Protein AF-0000000082872199 (afdb_homodimer)

Solvent-accessible surface area (backbone atoms only — not comparable to full-atom values): 84632 Å² total; per-residue (Å²): 124,85,71,69,79,73,49,74,64,48,48,50,42,45,51,23,37,72,45,46,38,60,66,60,42,52,50,44,63,67,36,92,75,58,54,67,74,70,50,52,50,99,85,63,47,30,40,60,39,45,17,43,75,51,66,36,59,68,57,41,55,60,53,67,69,41,88,86,58,72,64,82,64,32,60,53,49,20,50,74,70,61,44,57,69,56,41,52,56,54,56,69,35,86,90,46,54,64,54,40,34,23,84,38,31,53,77,68,48,60,85,86,66,70,59,92,85,50,62,66,76,60,20,53,53,40,48,24,17,63,65,50,34,55,67,56,40,49,53,41,45,74,63,66,36,64,85,78,81,76,76,62,91,85,56,83,49,70,68,56,50,53,43,42,72,72,38,52,64,61,46,53,48,44,47,52,52,49,48,48,17,60,48,17,65,41,38,32,59,73,72,42,90,50,42,54,60,52,29,52,53,48,24,48,51,27,50,53,44,21,70,72,41,63,90,50,23,70,60,28,47,51,45,21,50,47,18,52,49,48,46,39,54,47,58,65,59,51,70,42,44,66,54,48,48,50,61,29,40,45,69,78,82,79,74,75,70,78,67,78,73,68,67,78,62,66,88,69,71,83,69,83,78,36,43,34,50,54,47,37,60,73,64,64,40,46,69,50,52,39,27,40,71,50,36,47,51,51,50,51,60,42,32,61,67,48,68,62,63,82,74,47,53,72,68,56,51,52,52,48,52,52,50,49,53,72,40,41,71,58,52,52,50,44,39,58,74,40,52,84,40,75,65,23,51,41,46,61,21,36,46,46,28,50,54,47,40,50,39,37,51,52,50,53,54,50,51,51,52,47,61,50,66,51,77,78,71,66,51,75,60,56,57,26,34,58,33,61,79,79,50,73,66,53,50,52,50,50,44,35,50,53,16,46,51,50,54,50,53,52,48,42,67,73,61,30,66,72,61,44,66,70,38,69,67,51,53,56,50,50,52,32,50,53,31,48,52,49,22,52,52,29,41,50,48,22,45,71,67,53,78,70,76,39,75,40,61,61,79,72,53,64,70,82,37,42,47,62,52,22,43,43,40,41,20,55,26,44,32,47,55,47,56,53,57,57,64,66,33,42,74,36,85,80,48,13,41,54,50,53,38,51,59,57,39,47,54,54,48,49,56,47,49,52,55,47,48,53,54,50,50,54,51,33,54,52,48,26,68,68,36,45,82,56,60,41,84,53,63,54,61,47,71,40,93,86,67,52,67,49,63,51,56,36,54,62,42,31,48,42,68,67,43,20,47,50,44,57,55,40,40,72,55,60,58,54,63,79,66,52,49,51,58,81,61,91,50,65,65,61,33,50,51,45,45,48,52,53,50,51,47,49,46,46,50,52,61,46,47,46,47,50,47,43,52,52,43,31,50,54,39,49,58,43,61,75,43,30,66,45,54,30,42,35,52,35,48,57,56,50,58,68,44,65,51,89,66,82,55,56,37,50,45,59,53,64,54,79,40,62,64,55,52,48,50,49,50,50,48,49,48,49,49,48,47,57,66,63,51,64,78,76,72,75,79,79,75,75,82,71,81,81,73,82,79,85,85,78,79,83,84,74,88,71,72,77,80,72,83,74,74,74,75,77,72,77,80,56,64,68,62,54,53,50,50,52,45,48,52,52,47,51,50,34,48,51,30,48,52,52,52,52,53,52,53,60,37,62,34,72,61,53,73,67,58,53,51,38,52,51,25,55,55,51,58,72,103,123,86,65,68,77,71,50,70,67,50,48,52,44,43,50,22,38,69,41,46,34,59,66,60,40,51,49,43,64,67,36,93,76,58,56,67,76,71,50,53,50,99,84,62,46,30,40,61,37,44,16,42,74,51,67,36,60,69,56,41,54,59,52,67,68,41,88,84,60,72,62,82,65,32,60,55,48,19,51,73,71,61,44,57,69,56,41,51,57,52,57,69,35,85,88,46,54,64,54,38,35,24,83,39,30,53,77,67,52,61,88,84,64,70,58,68,84,54,61,67,76,61,20,50,52,41,48,22,18,63,67,49,34,56,68,56,41,52,52,42,45,74,65,66,37,64,83,77,81,75,78,62,93,82,54,82,48,68,69,55,50,51,42,41,71,72,28,52,49,37,46,53,50,44,46,50,52,48,50,49,16,62,48,16,66,41,37,32,61,71,72,42,88,51,42,56,61,53,28,52,53,48,24,47,50,29,49,52,46,20,70,73,42,59,48,48,25,70,60,28,47,51,47,22,50,48,20,52,50,49,44,39,55,50,59,64,59,52,88,48,70,66,54,48,49,51,60,31,39,43,72,78,83,79,74,75,70,78,67,78,74,71,67,79,64,65,89,70,73,80,70,81,74,36,43,34,49,53,47,34,61,74,62,64,39,45,68,50,52,40,28,65,72,51,43,52,51,50,50,50,60,40,31,61,66,48,63,63,62,81,75,50,53,72,68,55,52,53,50,48,51,51,51,49,52,71,38,40,70,57,52,52,51,43,37,59,73,40,54,84,41,74,65,23,50,40,47,59,20,35,49,47,27,49,53,47,39,52,39,37,50,51,50,50,52,50,52,51,52,48,61,70,64,52,71,80,70,62,49,76,62,54,65,29,33,55,32,59,80,80,49,73,65,54,48,52,50,49,44,35,51,54,16,47,52,50,52,50,53,50,48,40,67,71,62,31,65,70,61,43,67,68,37,70,67,50,52,53,48,50,54,32,51,52,30,47,52,49,20,52,52,28,41,51,49,20,45,70,66,50,77,69,76,36,77,41,62,64,92,70,53,62,92,82,38,43,48,62,52,21,54,53,39,42,53,54,24,51,55,48,54,62,56,53,56,56,66,67,33,41,75,38,86,78,48,12,38,52,49,53,35,50,58,57,38,49,54,54,48,49,55,45,49,52,55,48,49,50,52,49,50,19,49,33,48,18,47,27,51,52,36,41,75,53,58,37,82,56,62,53,62,50,70,40,93,83,68,52,67,51,63,50,54,35,52,62,44,31,46,42,65,68,44,19,48,52,43,56,55,39,38,69,75,38,69,46,63,80,67,53,45,50,58,81,49,82,42,64,58,57,31,49,48,45,45,50,52,52,51,50,46,49,44,47,50,50,59,46,48,46,38,48,46,50,30,52,44,50,50,54,40,48,60,42,61,74,44,30,68,46,53,30,42,33,52,34,47,56,57,50,55,69,43,64,51,89,65,81,55,57,38,49,43,60,52,65,54,80,39,58,64,54,50,48,50,46,50,49,47,49,49,48,50,46,46,59,64,60,49,59,76,71,71,74,75,78,72,74,78,74,77,81,73,74,76,76,78,72,74,77,78,67,83,67,71,73,80,73,79,73,75,75,72,75,67,74,80,51,58,67,64,50,53,50,50,50,46,48,50,52,47,52,51,35,47,51,53,48,52,52,51,52,53,55,53,61,66,67,49,79,60,28,44,54,56,50,50,37,51,50,23,56,52,51,54,69,104

Sequence (1534 aa):
MSGRSLEATEKTFLEAAERGDKHTIERCLLAPRSVNVNCTDLLGRSALQIAVDNENVELVEILLQQPDIKIGDALLHAITEGVLRIVELLIDHPSISASMLASGWSRSRPSTEESSDFSPDISPVILAAHCNQFEILQLFLARGAYIDKPHPLNCFCRQCEESKQSD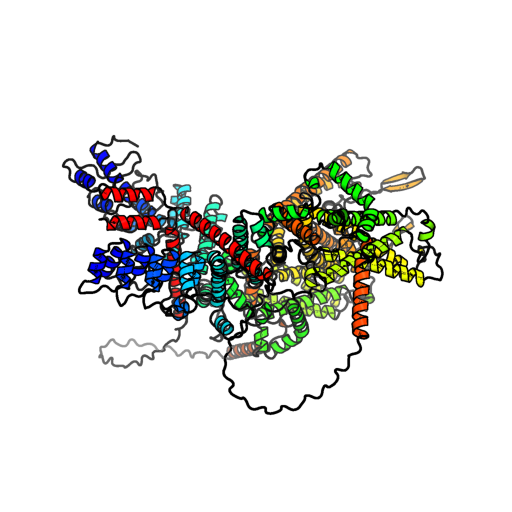SLRYSLKRIHTYKALASPAWLSLTSHDPILSAFKLSWELERLAELENEFKDIYMELSSQCKRYSCELLDQCRSSEEVIAVLNRRCSSSSPPEPALYDEAPHSERLSLDRLKLALKYDQKQFVAHPHCQQLLTSIWYEGFPIWRRRSGFSKVLLCLAIITAMPLLAATYLLFPRTRLGKLIRSPFMKFIYHSASFGCFLILLVLASTRTEGSEMYRQNTRGPAPSMIEWLILFWVSGMVWSECKQLWEEGLKAYVRQWWNWLDFIMLSLYLCTFSLRAVAYLQININKELPRSQWPNNDPTLIAEGVFAVANVFSFARIIYLFQTNPHLGPLQISLGCMIIDIAKFLFIFFLVLTSFACGLNQLYWYYDSNTEHCKQRPNGQMECQSNSDAFTTLDVTFATLFWSLFGISSPKSTELVDAHPFVEFVGQGLFMAYHVLSIIVLINMLIAMMSNSFQVIEDHADQEWKFARSKLWMSYFDEGCTLPPPFNVIISPKSVFYFFKGIKGLLVQLYSRPKVPHANMPRPATAEKGLLADGDTNSTGRQTSVESSQGPPMQHQTQYNEIMRRLVNRYIHKMKKQFRQDGVNEDDLLEIKQDISSLRMSGRSLEATEKTFLEAAERGDKHTIERCLLAPRSVNVNCTDLLGRSALQIAVDNENVELVEILLQQPDIKIGDALLHAITEGVLRIVELLIDHPSISASMLASGWSRSRPSTEESSDFSPDISPVILAAHCNQFEILQLFLARGAYIDKPHPLNCFCRQCEESKQSDSLRYSLKRIHTYKALASPAWLSLTSHDPILSAFKLSWELERLAELENEFKDIYMELSSQCKRYSCELLDQCRSSEEVIAVLNRRCSSSSPPEPALYDEAPHSERLSLDRLKLALKYDQKQFVAHPHCQQLLTSIWYEGFPIWRRRSGFSKVLLCLAIITAMPLLAATYLLFPRTRLGKLIRSPFMKFIYHSASFGCFLILLVLASTRTEGSEMYRQNTRGPAPSMIEWLILFWVSGMVWSECKQLWEEGLKAYVRQWWNWLDFIMLSLYLCTFSLRAVAYLQININKELPRSQWPNNDPTLIAEGVFAVANVFSFARIIYLFQTNPHLGPLQISLGCMIIDIAKFLFIFFLVLTSFACGLNQLYWYYDSNTEHCKQRPNGQMECQSNSDAFTTLDVTFATLFWSLFGISSPKSTELVDAHPFVEFVGQGLFMAYHVLSIIVLINMLIAMMSNSFQVIEDHADQEWKFARSKLWMSYFDEGCTLPPPFNVIISPKSVFYFFKGIKGLLVQLYSRPKVPHANMPRPATAEKGLLADGDTNSTGRQTSVESSQGPPMQHQTQYNEIMRRLVNRYIHKMKKQFRQDGVNEDDLLEIKQDISSLR

Nearest PDB structures (foldseek):
  8wpn-assembly1_A  TM=9.200E-01  e=2.807E-44  Homo sapiens
  8wpl-assembly1_D  TM=9.186E-01  e=1.347E-42  Homo sapiens
  7dxc-assembly1_B  TM=8.620E-01  e=5.509E-36  Homo sapiens
  5zbg-assembly1_A  TM=9.019E-01  e=1.123E-34  Homo sapiens
  7a6u-assembly1_A  TM=9.365E-01  e=2.526E-14  Homo sapiens

Secondary structure (DSSP, 8-state):
-------HHHHHHHHHHHHT-HHHHHHHHHSSS---TT-B-TT--BHHHHHHHTT-HHHHHHHHTSTT---TTHHHHHHHHT-HHHHHHHHTSTT--GGGGTTTHHHHS-TT---SSS-TT--HHHHHHHTT-HHHHHHHHHTT---PPPPPTT---HHHHHHHHH-HHHHHHHHHHHHHHHT-HHHHHHH-S-HHHHHHHHHHHHHHHHHH-GGGHHHHHHHHHHHHHHHHHHHHT--SHHHHHHHHH---SSSS------S---TT------HHHHHHHHTT-HHHHTSHHHHHHHHHHHTTT-GGGGGS-HHHHHHHHHHHHHTHHHHHHHHHH-TTSHHHHHHTSHHHHHHHHHHHHHHHHHHHHHHHHTTTS-HHHHHTBSSPPPPHHHHHHHHHHHHHHHHHHHHHHHH-HHHHHH-HHHHHHHHHHHHHHHHHHHHHHHHHH--S--B--GGGS-TT-HHHHHHHHHHHHHHHHHHGGGGGGGGSTTTHHHHHHHHHHHHHHHHHHHHHHHHHHHHHHHHHHHHTTS-TT-EEEEE-TTS-EEEEEPPSTTSSHHHHHHHHHHHTTT---GGGG--SS--HHHHHHHHHHHHHHHIIIIIIIIHHHHHHHHHHHHHHHHTHHHHHHHHHHHHHHHHHSS---SPTTGGGSPPHHHHHHHHHHHHHHHHHHHS---------------------------------------HHHHHHHHHHHHHHHHHHHHHHHHHHHHHTSBPPHHHHHHHHHHHHHH-/-------HHHHHHHHHHHHT-HHHHHHHHHSSS---TT-B-TT--BHHHHHHHTT-HHHHHHHHTSTT---TTHHHHHHHHT-HHHHHHHHTSTT--GGGGTTTHHHHS-TT---SSS-TT--HHHHHHHTT-HHHHHHHHHTT---PPPPPTT---HHHHHHHHH-HHHHHHHHHHHHHHHT-HHHHHHH-S-HHHHHHHHHHHHHHHHHH-GGGHHHHHHHHHHHHHHHHHHHHT--SHHHHHHHHH---SSSS------S---TT------HHHHHHHHTT-HHHHTSHHHHHHHHHHHTSS-GGGGTS-HHHHHHHHHHHHHTHHHHHHHHHH-TTSHHHHHHTSHHHHHHHHHHHHHHHHHHHHHHHHTTTSTHHHHHTBSSPPPPHHHHHHHHHHHHHHHHHHHHHHHH-HHHHHH-HHHHHHHHHHHHHHHHHHHHHHHHHH--S--B--GGGS-TT-HHHHHHHHHHHHHHHHHHGGGGGGGGSTTTHHHHHHHHHHHHHHHHHHHHHHHHHHHHHHHHHHHHTTS-TT-EEEEE-TTS-EEEEEPPSTTSSHHHHHHHHHHHTTT---GGGG--SS--HHHHHHHHHHHHHHHIIIIIIIIHHHHHHHHHHHHHHHHTHHHHHHHHHHHHHHHHHSSS--SPTTGGGSPPHHHHHHHHHHHHHHHHHHHS---------------------------------------HHHHHHHHHHHHHHHHHHHHHHHHHHHHHTSPPBHHHHHHHHHHHHHH-

Radius of gyration: 44.37 Å; Cα contacts (8 Å, |Δi|>4): 1547; chains: 2; bounding box: 144×134×122 Å

InterPro domains:
  IPR002110 Ankyrin repeat [PF12796] (15-93)
  IPR002110 Ankyrin repeat [SM00248] (43-71)
  IPR002110 Ankyrin repeat [SM00248] (120-149)
  IPR002153 Transient receptor potential channel, canonical [PR01097] (599-620)
  IPR002153 Transient receptor potential channel, canonical [PR01097] (621-634)
  IPR002153 Transient receptor potential channel, canonical [PR01097] (649-662)
  IPR002153 Transient receptor potential channel, canonical [PTHR10117] (5-767)
  IPR013555 Transient receptor ion channel domain [PF08344] (155-217)
  IPR013555 Transient receptor ion channel domain [SM01420] (155-217)
  IPR027359 Voltage-dependent channel domain superfamily [G3DSA:1.20.120.350] (352-493)
  IPR036770 Ankyrin repeat-containing domain superfamily [G3DSA:1.25.40.20] (9-189)
  IPR036770 Ankyrin repeat-containing domain superfamily [SSF48403] (14-151)
  IPR056336 Calcium channel YVC1-like, C-terminal transmembrane domain [PF23317] (385-657)

Organism: NCBI:txid197152

Foldseek 3Di:
DPPPPQDPLRVQLQVCLLLLPQVSVVCQCPDPPHPDQQDADPVGDGSLLNNLLLVPLVSNLVSLPDPPDDCPCSLVNNLLVLNQSSNVSSCPRPVHDLPCQAPCVLVPDDPVCQDPPDHSLQHNLLSNLLNLNQNNNVVSVVSPHDQDQDDDPPDPDPVLVVVCVVPVVVSVVSNLSSLSSCLRLSNLLPPDLQSLVSLLVSLLVLCVVLVVCVVCNVSSNVSSVSSLVSNLLLCVLDDDLVLNLLNQQDDDPPDDPPPPPPPPPPPPPPARLRRNVVSCLVSVSLCNLLRPSNLVVLVCQQCVLPVCQVVDDPVVNVVVLVVCLVCLVVLLVCCLVPCPDSSNVSLLRLNNLVSNQLSLLVVLLVLLVCVVVVVVPCVVQVQQFWLDDDDPSRVVNVLQLVQLVVVLVVVCVVQPDVRQVVDPLSVLSVLLSVLLVLLVVLSVCRNPPPPDCRGGGPVPDDPPRSNVVSVVSSVVSSVSSVVSNLLVLLQPLVSNLVSVLVVVLVVLVVVLVVVVVVLLLVLLVVLLVLCLVFDQPDFDFDQDPVRDTDTDGQAPCNNDSVSVSVQLVVVLVVNHDLSNLDDPDPPVVSSVVNSVSSVVSNCCRNVPSVVVSVVVSVVSSVVCVVVVSSVSSSSNVVVSSVSSDRDDSRHPSSNVPDRPVNVVVVVVVVVVVVCVVPPPPPPPPPPDPPDPDPDDDDDDDDPPDDPPPPPPPPPPPPPPVVSSVVSSVSSSVSSVSSVVVVVVVVVPDDDDPSNVSSVSSVVSNVD/DPPPPQDPLRVQLQVCLLLLPQVSVVCQCPDPPHPDQCDADPVGDGSLQSNLLLVPLVSNLVSLPDPPDDCPCSLVSNLLVLNQSSNVSSCPRPVHDLPCQAPCVLVPDDPVDDDPPDDSLQHNLLSNLLNLNQVNNVVSVVSPHDADQDDDPPDPDPVLVVVCVVPVVVSVVSNLSSLSSQLRLSNLLPPDLQSLVSLLVSLLVLCVVCVVCVVCNVSSNVSSVSSLVSNLLLCVLDDDLVLNLLNQQDDDPPDDPPPPPPDPPPPPPVARLSRNVVSCLVSVSLCNLLRPSNLVVLVCQQCVLPVCQVVDDPVVNVVVLVVCLVCLVVLLVCCLVPCPDSSNVSLLRLNNLVSNQLSLLVVLLVLLVCVVVVPPPCPVQVQQFWLDDDDPSRVVNVLQLVQLVVVLVVVCVVQPDVSQVPDPLSVLSVLLSVLLVLLVVLSVCRNPPPPPCRGGGPVPDDPPRSNVVSVVSSVVSSVSSVVSNLLVLLQPLVSNLVSVLVVVLVVLVVVLVVVLVVLLLVLLVVLLVLCLPFDQPDFDFDQPPVRDTDTDGQAPCNNDSVSVSVQLVVVLVVPHDLCNLDDPPPPVVSSVVNSVSSVVSNCCRNVNSVVVSVVVSVVSSVVCVVVSSSSSSSSNVVVSSVSSDRDDSRHPSSNVPQRPVNVVVVVVVVVVVVCVVPVPPPPPPPPDPPDPPPPDPDPPDCPVVPPPPPPPPPPVPPPPVVSSVVSSVSSSVSSVSSVVVVVVVVVPDDDDVSNVSSVSSVVSNVD

Structure (mmCIF, N/CA/C/O backbone):
data_AF-0000000082872199-model_v1
#
loop_
_entity.id
_entity.type
_entity.pdbx_description
1 polymer 'Transient receptor ion channel domain-containing protein'
#
loop_
_atom_site.group_PDB
_atom_site.id
_atom_site.type_symbol
_atom_site.label_atom_id
_atom_site.label_alt_id
_atom_site.label_comp_id
_atom_site.label_asym_id
_atom_site.label_entity_id
_atom_site.label_seq_id
_atom_site.pdbx_PDB_ins_code
_atom_site.Cartn_x
_atom_site.Cartn_y
_atom_site.Cartn_z
_atom_site.occupancy
_atom_site.B_iso_or_equiv
_atom_site.auth_seq_id
_atom_site.auth_comp_id
_atom_site.auth_asym_id
_atom_site.auth_atom_id
_atom_site.pdbx_PDB_model_num
ATOM 1 N N . MET A 1 1 ? -16.297 54.688 -12.898 1 34.78 1 MET A N 1
ATOM 2 C CA . MET A 1 1 ? -15.508 55.188 -11.781 1 34.78 1 MET A CA 1
ATOM 3 C C . MET A 1 1 ? -15.297 56.688 -11.898 1 34.78 1 MET A C 1
ATOM 5 O O . MET A 1 1 ? -14.648 57.156 -12.836 1 34.78 1 MET A O 1
ATOM 9 N N . SER A 1 2 ? -16.312 57.312 -11.664 1 40.78 2 SER A N 1
ATOM 10 C CA . SER A 1 2 ? -16.25 58.75 -11.883 1 40.78 2 SER A CA 1
ATOM 11 C C . SER A 1 2 ? -15.008 59.344 -11.258 1 40.78 2 SER A C 1
ATOM 13 O O . SER A 1 2 ? -14.797 59.25 -10.047 1 40.78 2 SER A O 1
ATOM 15 N N . GLY A 1 3 ? -13.875 59.188 -11.773 1 46.25 3 GLY A N 1
ATOM 16 C CA . GLY A 1 3 ? -12.562 59.719 -11.453 1 46.25 3 GLY A CA 1
ATOM 17 C C . GLY A 1 3 ? -12.594 61.219 -11.117 1 46.25 3 GLY A C 1
ATOM 18 O O . GLY A 1 3 ? -12.453 62.062 -12 1 46.25 3 GLY A O 1
ATOM 19 N N . ARG A 1 4 ? -13.453 61.562 -10.234 1 54.25 4 ARG A N 1
ATOM 20 C CA . ARG A 1 4 ? -13.242 62.969 -9.82 1 54.25 4 ARG A CA 1
ATOM 21 C C . ARG A 1 4 ? -11.758 63.25 -9.617 1 54.25 4 ARG A C 1
ATOM 23 O O . ARG A 1 4 ? -11.016 62.406 -9.109 1 54.25 4 ARG A O 1
ATOM 30 N N . SER A 1 5 ? -11.273 64 -10.383 1 62.56 5 SER A N 1
ATOM 31 C CA . SER A 1 5 ? -9.891 64.5 -10.383 1 62.56 5 SER A CA 1
ATOM 32 C C . SER A 1 5 ? -9.43 64.875 -8.977 1 62.56 5 SER A C 1
ATOM 34 O O . SER A 1 5 ? -10.117 65.562 -8.258 1 62.56 5 SER A O 1
ATOM 36 N N . LEU A 1 6 ? -8.633 64 -8.258 1 74.81 6 LEU A N 1
ATOM 37 C CA . LEU A 1 6 ? -8.062 64.188 -6.934 1 74.81 6 LEU A CA 1
ATOM 38 C C . LEU A 1 6 ? -7.379 65.562 -6.82 1 74.81 6 LEU A C 1
ATOM 40 O O . LEU A 1 6 ? -6.629 65.938 -7.719 1 74.81 6 LEU A O 1
ATOM 44 N N . GLU A 1 7 ? -7.906 66.375 -5.992 1 79.69 7 GLU A N 1
ATOM 45 C CA . GLU A 1 7 ? -7.223 67.625 -5.695 1 79.69 7 GLU A CA 1
ATOM 46 C C . GLU A 1 7 ? -5.793 67.438 -5.223 1 79.69 7 GLU A C 1
ATOM 48 O O . GLU A 1 7 ? -5.453 66.312 -4.809 1 79.69 7 GLU A O 1
ATOM 53 N N . ALA A 1 8 ? -4.945 68.375 -5.398 1 78.88 8 ALA A N 1
ATOM 54 C CA . ALA A 1 8 ? -3.529 68.25 -5.059 1 78.88 8 ALA A CA 1
ATOM 55 C C . ALA A 1 8 ? -3.346 67.875 -3.592 1 78.88 8 ALA A C 1
ATOM 57 O O . ALA A 1 8 ? -2.48 67.062 -3.26 1 78.88 8 ALA A O 1
ATOM 58 N N . THR A 1 9 ? -4.223 68.375 -2.746 1 84.44 9 THR A N 1
ATOM 59 C CA . THR A 1 9 ? -4.109 68.062 -1.321 1 84.44 9 THR A CA 1
ATOM 60 C C . THR A 1 9 ? -4.535 66.625 -1.03 1 84.44 9 THR A C 1
ATOM 62 O O . THR A 1 9 ? -3.949 66 -0.174 1 84.44 9 THR A O 1
ATOM 65 N N . GLU A 1 10 ? -5.453 66.312 -1.783 1 87.94 10 GLU A N 1
ATOM 66 C CA . GLU A 1 10 ? -5.93 64.938 -1.619 1 87.94 10 GLU A CA 1
ATOM 67 C C . GLU A 1 10 ? -4.895 63.906 -2.105 1 87.94 10 GLU A C 1
ATOM 69 O O . GLU A 1 10 ? -4.734 62.844 -1.512 1 87.94 10 GLU A O 1
ATOM 74 N N . LYS A 1 11 ? -4.207 64.25 -3.133 1 85.38 11 LYS A N 1
ATOM 75 C CA . LYS A 1 11 ? -3.137 63.406 -3.633 1 85.38 11 LYS A CA 1
ATOM 76 C C . LYS A 1 11 ? -2.004 63.281 -2.619 1 85.38 11 LYS A C 1
ATOM 78 O O . LYS A 1 11 ? -1.462 62.188 -2.404 1 85.38 11 LYS A O 1
ATOM 83 N N . THR A 1 12 ? -1.688 64.438 -2.02 1 85.25 12 THR A N 1
ATOM 84 C CA . THR A 1 12 ? -0.643 64.438 -1.001 1 85.25 12 THR A CA 1
ATOM 85 C C . THR A 1 12 ? -1.07 63.625 0.219 1 85.25 12 THR A C 1
ATOM 87 O O . THR A 1 12 ? -0.253 62.938 0.831 1 85.25 12 THR A O 1
ATOM 90 N N . PHE A 1 13 ? -2.328 63.719 0.479 1 88.75 13 PHE A N 1
ATOM 91 C CA . PHE A 1 13 ? -2.902 63 1.604 1 88.75 13 PHE A CA 1
ATOM 92 C C . PHE A 1 13 ? -2.811 61.5 1.38 1 88.75 13 PHE A C 1
ATOM 94 O O . PHE A 1 13 ? -2.355 60.75 2.256 1 88.75 13 PHE A O 1
ATOM 101 N N . LEU A 1 14 ? -3.09 61.031 0.265 1 89.06 14 LEU A N 1
ATOM 102 C CA . LEU A 1 14 ? -3.084 59.625 -0.07 1 89.06 14 LEU A CA 1
ATOM 103 C C . LEU A 1 14 ? -1.655 59.094 -0.212 1 89.06 14 LEU A C 1
ATOM 105 O O . LEU A 1 14 ? -1.36 57.969 0.171 1 89.06 14 LEU A O 1
ATOM 109 N N . GLU A 1 15 ? -0.779 59.906 -0.733 1 84.44 15 GLU A N 1
ATOM 110 C CA . GLU A 1 15 ? 0.626 59.531 -0.853 1 84.44 15 GLU A CA 1
ATOM 111 C C . GLU A 1 15 ? 1.286 59.406 0.518 1 84.44 15 GLU A C 1
ATOM 113 O O . GLU A 1 15 ? 2.143 58.562 0.73 1 84.44 15 GLU A O 1
ATOM 118 N N . ALA A 1 16 ? 0.863 60.281 1.382 1 84.06 16 ALA A N 1
ATOM 119 C CA . ALA A 1 16 ? 1.379 60.25 2.748 1 84.06 16 ALA A CA 1
ATOM 120 C C . ALA A 1 16 ? 0.928 58.969 3.457 1 84.06 16 ALA A C 1
ATOM 122 O O . ALA A 1 16 ? 1.685 58.375 4.234 1 84.06 16 ALA A O 1
ATOM 123 N N . ALA A 1 17 ? -0.266 58.594 3.211 1 85.38 17 ALA A N 1
ATOM 124 C CA . ALA A 1 17 ? -0.777 57.375 3.795 1 85.38 17 ALA A CA 1
ATOM 125 C C . ALA A 1 17 ? -0.024 56.156 3.254 1 85.38 17 ALA A C 1
ATOM 127 O O . ALA A 1 17 ? 0.249 55.188 3.994 1 85.38 17 ALA A O 1
ATOM 128 N N . GLU A 1 18 ? 0.374 56.156 1.988 1 81.88 18 GLU A N 1
ATOM 129 C CA . GLU A 1 18 ? 1.114 55.094 1.356 1 81.88 18 GLU A CA 1
ATOM 130 C C . GLU A 1 18 ? 2.531 54.969 1.912 1 81.88 18 GLU A C 1
ATOM 132 O O . GLU A 1 18 ? 3.07 53.875 2.062 1 81.88 18 GLU A O 1
ATOM 137 N N . ARG A 1 19 ? 3.002 56.094 2.217 1 77.38 19 ARG A N 1
ATOM 138 C CA . ARG A 1 19 ? 4.379 56.156 2.703 1 77.38 19 ARG A CA 1
ATOM 139 C C . ARG A 1 19 ? 4.426 56 4.219 1 77.38 19 ARG A C 1
ATOM 141 O O . ARG A 1 19 ? 5.48 55.688 4.781 1 77.38 19 ARG A O 1
ATOM 148 N N . GLY A 1 20 ? 3.332 56.062 4.848 1 80.19 20 GLY A N 1
ATOM 149 C CA . GLY A 1 20 ? 3.27 55.969 6.297 1 80.19 20 GLY A CA 1
ATOM 150 C C . GLY A 1 20 ? 3.752 57.188 7.02 1 80.19 20 GLY A C 1
ATOM 151 O O . GLY A 1 20 ? 4.293 57.094 8.125 1 80.19 20 GLY A O 1
ATOM 152 N N . ASP A 1 21 ? 3.643 58.312 6.367 1 80.56 21 ASP A N 1
ATOM 153 C CA . ASP A 1 21 ? 4.082 59.594 6.953 1 80.56 21 ASP A CA 1
ATOM 154 C C . ASP A 1 21 ? 3.014 60.156 7.875 1 80.56 21 ASP A C 1
ATOM 156 O O . ASP A 1 21 ? 2.104 60.875 7.418 1 80.56 21 ASP A O 1
ATOM 160 N N . LYS A 1 22 ? 3.129 60 9.109 1 84.31 22 LYS A N 1
ATOM 161 C CA . LYS A 1 22 ? 2.148 60.406 10.109 1 84.31 22 LYS A CA 1
ATOM 162 C C . LYS A 1 22 ? 2.045 61.938 10.172 1 84.31 22 LYS A C 1
ATOM 164 O O . LYS A 1 22 ? 0.943 62.5 10.25 1 84.31 22 LYS A O 1
ATOM 169 N N . HIS A 1 23 ? 3.176 62.625 10.078 1 84.12 23 HIS A N 1
ATOM 170 C CA . HIS A 1 23 ? 3.211 64.062 10.25 1 84.12 23 HIS A CA 1
ATOM 171 C C . HIS A 1 23 ? 2.473 64.812 9.117 1 84.12 23 HIS A C 1
ATOM 173 O O . HIS A 1 23 ? 1.691 65.688 9.359 1 84.12 23 HIS A O 1
ATOM 179 N N . THR A 1 24 ? 2.729 64.312 7.938 1 85.19 24 THR A N 1
ATOM 180 C CA . THR A 1 24 ? 2.064 64.938 6.793 1 85.19 24 THR A CA 1
ATOM 181 C C . THR A 1 24 ? 0.558 64.688 6.852 1 85.19 24 THR A C 1
ATOM 183 O O . THR A 1 24 ? -0.225 65.562 6.465 1 85.19 24 THR A O 1
ATOM 186 N N . ILE A 1 25 ? 0.144 63.562 7.348 1 88 25 ILE A N 1
ATOM 187 C CA . ILE A 1 25 ? -1.275 63.25 7.449 1 88 25 ILE A CA 1
ATOM 188 C C . ILE A 1 25 ? -1.938 64.125 8.484 1 88 25 ILE A C 1
ATOM 190 O O . ILE A 1 25 ? -3.029 64.688 8.25 1 88 25 ILE A O 1
ATOM 194 N N . GLU A 1 26 ? -1.229 64.375 9.594 1 87.06 26 GLU A N 1
ATOM 195 C CA . GLU A 1 26 ? -1.771 65.25 10.625 1 87.06 26 GLU A CA 1
ATOM 196 C C . GLU A 1 26 ? -1.902 66.688 10.125 1 87.06 26 GLU A C 1
ATOM 198 O O . GLU A 1 26 ? -2.885 67.375 10.43 1 87.06 26 GLU A O 1
ATOM 203 N N . ARG A 1 27 ? -0.948 67.062 9.328 1 86 27 ARG A N 1
ATOM 204 C CA . ARG A 1 27 ? -0.976 68.438 8.766 1 86 27 ARG A CA 1
ATOM 205 C C . ARG A 1 27 ? -2.135 68.562 7.789 1 86 27 ARG A C 1
ATOM 207 O O . ARG A 1 27 ? -2.785 69.625 7.762 1 86 27 ARG A O 1
ATOM 214 N N . CYS A 1 28 ? -2.311 67.562 7.055 1 87.06 28 CYS A N 1
ATOM 215 C CA . CYS A 1 28 ? -3.379 67.625 6.062 1 87.06 28 CYS A CA 1
ATOM 216 C C . CYS A 1 28 ? -4.746 67.688 6.734 1 87.06 28 CYS A C 1
ATOM 218 O O . CYS A 1 28 ? -5.688 68.25 6.223 1 87.06 28 CYS A O 1
ATOM 220 N N . LEU A 1 29 ? -4.883 67.062 7.879 1 85.62 29 LEU A N 1
ATOM 221 C CA . LEU A 1 29 ? -6.16 66.938 8.578 1 85.62 29 LEU A CA 1
ATOM 222 C C . LEU A 1 29 ? -6.461 68.25 9.359 1 85.62 29 LEU A C 1
ATOM 224 O O . LEU A 1 29 ? -7.625 68.562 9.562 1 85.62 29 LEU A O 1
ATOM 228 N N . LEU A 1 30 ? -5.344 68.938 9.828 1 80.25 30 LEU A N 1
ATOM 229 C CA . LEU A 1 30 ? -5.512 70.125 10.641 1 80.25 30 LEU A CA 1
ATOM 230 C C . LEU A 1 30 ? -5.617 71.375 9.766 1 80.25 30 LEU A C 1
ATOM 232 O O . LEU A 1 30 ? -6.062 72.438 10.227 1 80.25 30 LEU A O 1
ATOM 236 N N . ALA A 1 31 ? -5.27 71.25 8.5 1 70.88 31 ALA A N 1
ATOM 237 C CA . ALA A 1 31 ? -5.262 72.375 7.625 1 70.88 31 ALA A CA 1
ATOM 238 C C . ALA A 1 31 ? -6.66 73 7.492 1 70.88 31 ALA A C 1
ATOM 240 O O . ALA A 1 31 ? -7.66 72.312 7.648 1 70.88 31 ALA A O 1
ATOM 241 N N . PRO A 1 32 ? -6.789 74.375 7.441 1 66.12 32 PRO A N 1
ATOM 242 C CA . PRO A 1 32 ? -8.062 75.062 7.371 1 66.12 32 PRO A CA 1
ATOM 243 C C . PRO A 1 32 ? -8.984 74.562 6.277 1 66.12 32 PRO A C 1
ATOM 245 O O . PRO A 1 32 ? -10.211 74.688 6.395 1 66.12 32 PRO A O 1
ATOM 248 N N . ARG A 1 33 ? -8.461 74.188 5.039 1 64.69 33 ARG A N 1
ATOM 249 C CA . ARG A 1 33 ? -9.273 73.438 4.051 1 64.69 33 ARG A CA 1
ATOM 250 C C . ARG A 1 33 ? -9.156 71.938 4.223 1 64.69 33 ARG A C 1
ATOM 252 O O . ARG A 1 33 ? -8.188 71.375 3.768 1 64.69 33 ARG A O 1
ATOM 259 N N . SER A 1 34 ? -10.023 71.375 4.938 1 71.19 34 SER A N 1
ATOM 260 C CA . SER A 1 34 ? -9.945 70 5.418 1 71.19 34 SER A CA 1
ATOM 261 C C . SER A 1 34 ? -10.141 69.062 4.281 1 71.19 34 SER A C 1
ATOM 263 O O . SER A 1 34 ? -11.016 69.25 3.426 1 71.19 34 SER A O 1
ATOM 265 N N . VAL A 1 35 ? -9.125 68.25 3.996 1 81.81 35 VAL A N 1
ATOM 266 C CA . VAL A 1 35 ? -9.148 67.188 2.979 1 81.81 35 VAL A CA 1
ATOM 267 C C . VAL A 1 35 ? -10.258 66.188 3.289 1 81.81 35 VAL A C 1
ATOM 269 O O . VAL A 1 35 ? -10.594 65.938 4.453 1 81.81 35 VAL A O 1
ATOM 272 N N . ASN A 1 36 ? -11 65.875 2.236 1 82.38 36 ASN A N 1
ATOM 273 C CA . ASN A 1 36 ? -11.953 64.812 2.396 1 82.38 36 ASN A CA 1
ATOM 274 C C . ASN A 1 36 ? -11.266 63.531 2.828 1 82.38 36 ASN A C 1
ATOM 276 O O . ASN A 1 36 ? -10.539 62.906 2.045 1 82.38 36 ASN A O 1
ATOM 280 N N . VAL A 1 37 ? -11.508 63.125 4.039 1 86.56 37 VAL A N 1
ATOM 281 C CA . VAL A 1 37 ? -10.836 62 4.637 1 86.56 37 VAL A CA 1
ATOM 282 C C . VAL A 1 37 ? -11.219 60.719 3.887 1 86.56 37 VAL A C 1
ATOM 284 O O . VAL A 1 37 ? -10.477 59.719 3.904 1 86.56 37 VAL A O 1
ATOM 287 N N . ASN A 1 38 ? -12.336 60.719 3.096 1 86.31 38 ASN A N 1
ATOM 288 C CA . ASN A 1 38 ? -12.836 59.531 2.414 1 86.31 38 ASN A CA 1
ATOM 289 C C . ASN A 1 38 ? -12.492 59.531 0.928 1 86.31 38 ASN A C 1
ATOM 291 O O . ASN A 1 38 ? -13.086 58.812 0.14 1 86.31 38 ASN A O 1
ATOM 295 N N . CYS A 1 39 ? -11.555 60.438 0.583 1 85.75 39 CYS A N 1
ATOM 296 C CA . CYS A 1 39 ? -11.148 60.469 -0.817 1 85.75 39 CYS A CA 1
ATOM 297 C C . CYS A 1 39 ? -10.469 59.156 -1.217 1 85.75 39 CYS A C 1
ATOM 299 O O . CYS A 1 39 ? -9.891 58.469 -0.373 1 85.75 39 CYS A O 1
ATOM 301 N N . THR A 1 40 ? -10.727 58.625 -2.432 1 84.94 40 THR A N 1
ATOM 302 C CA . THR A 1 40 ? -10.195 57.375 -2.895 1 84.94 40 THR A CA 1
ATOM 303 C C . THR A 1 40 ? -9.203 57.562 -4.039 1 84.94 40 THR A C 1
ATOM 305 O O . THR A 1 40 ? -9.266 58.594 -4.742 1 84.94 40 THR A O 1
ATOM 308 N N . ASP A 1 41 ? -8.297 56.688 -4.129 1 82.44 41 ASP A N 1
ATOM 309 C CA . ASP A 1 41 ? -7.359 56.719 -5.246 1 82.44 41 ASP A CA 1
ATOM 310 C C . ASP A 1 41 ? -7.98 56.156 -6.512 1 82.44 41 ASP A C 1
ATOM 312 O O . ASP A 1 41 ? -9.188 55.906 -6.566 1 82.44 41 ASP A O 1
ATOM 316 N N . LEU A 1 42 ? -7.141 55.969 -7.523 1 70.38 42 LEU A N 1
ATOM 317 C CA . LEU A 1 42 ? -7.609 55.531 -8.828 1 70.38 42 LEU A CA 1
ATOM 318 C C . LEU A 1 42 ? -8.133 54.094 -8.758 1 70.38 42 LEU A C 1
ATOM 320 O O . LEU A 1 42 ? -8.945 53.688 -9.586 1 70.38 42 LEU A O 1
ATOM 324 N N . LEU A 1 43 ? -7.719 53.406 -7.723 1 77.12 43 LEU A N 1
ATOM 325 C CA . LEU A 1 43 ? -8.156 52.031 -7.574 1 77.12 43 LEU A CA 1
ATOM 326 C C . LEU A 1 43 ? -9.336 51.938 -6.609 1 77.12 43 LEU A C 1
ATOM 328 O O . LEU A 1 43 ? -9.859 50.844 -6.367 1 77.12 43 LEU A O 1
ATOM 332 N N . GLY A 1 44 ? -9.672 53.156 -6.109 1 77.25 44 GLY A N 1
ATOM 333 C CA . GLY A 1 44 ? -10.82 53.188 -5.223 1 77.25 44 GLY A CA 1
ATOM 334 C C . GLY A 1 44 ? -10.469 52.906 -3.771 1 77.25 44 GLY A C 1
ATOM 335 O O . GLY A 1 44 ? -11.328 52.562 -2.971 1 77.25 44 GLY A O 1
ATOM 336 N N . ARG A 1 45 ? -9.227 53.094 -3.41 1 87.38 45 ARG A N 1
ATOM 337 C CA . ARG A 1 45 ? -8.805 52.844 -2.035 1 87.38 45 ARG A CA 1
ATOM 338 C C . ARG A 1 45 ? -8.789 54.125 -1.223 1 87.38 45 ARG A C 1
ATOM 340 O O . ARG A 1 45 ? -8.32 55.156 -1.7 1 87.38 45 ARG A O 1
ATOM 347 N N . SER A 1 46 ? -9.359 54.062 -0.106 1 88.12 46 SER A N 1
ATOM 348 C CA . SER A 1 46 ? -9.328 55.188 0.82 1 88.12 46 SER A CA 1
ATOM 349 C C . SER A 1 46 ? -8.047 55.188 1.645 1 88.12 46 SER A C 1
ATOM 351 O O . SER A 1 46 ? -7.301 54.188 1.644 1 88.12 46 SER A O 1
ATOM 353 N N . ALA A 1 47 ? -7.762 56.312 2.312 1 88.25 47 ALA A N 1
ATOM 354 C CA . ALA A 1 47 ? -6.586 56.438 3.172 1 88.25 47 ALA A CA 1
ATOM 355 C C . ALA A 1 47 ? -6.645 55.406 4.305 1 88.25 47 ALA A C 1
ATOM 357 O O . ALA A 1 47 ? -5.617 54.844 4.684 1 88.25 47 ALA A O 1
ATOM 358 N N . LEU A 1 48 ? -7.809 55.156 4.773 1 90.56 48 LEU A N 1
ATOM 359 C CA . LEU A 1 48 ? -7.98 54.188 5.836 1 90.56 48 LEU A CA 1
ATOM 360 C C . LEU A 1 48 ? -7.648 52.781 5.336 1 90.56 48 LEU A C 1
ATOM 362 O O . LEU A 1 48 ? -6.961 52.031 6.02 1 90.56 48 LEU A O 1
ATOM 366 N N . GLN A 1 49 ? -8.117 52.438 4.191 1 89.31 49 GLN A N 1
ATOM 367 C CA . GLN A 1 49 ? -7.844 51.156 3.602 1 89.31 49 GLN A CA 1
ATOM 368 C C . GLN A 1 49 ? -6.348 50.938 3.361 1 89.31 49 GLN A C 1
ATOM 370 O O . GLN A 1 49 ? -5.812 49.875 3.596 1 89.31 49 GLN A O 1
ATOM 375 N N . ILE A 1 50 ? -5.715 51.969 2.9 1 86.06 50 ILE A N 1
ATOM 376 C CA . ILE A 1 50 ? -4.281 51.906 2.635 1 86.06 50 ILE A CA 1
ATOM 377 C C . ILE A 1 50 ? -3.521 51.688 3.943 1 86.06 50 ILE A C 1
ATOM 379 O O . ILE A 1 50 ? -2.594 50.875 4.008 1 86.06 50 ILE A O 1
ATOM 383 N N . ALA A 1 51 ? -3.922 52.406 4.91 1 87.06 51 ALA A N 1
ATOM 384 C CA . ALA A 1 51 ? -3.283 52.312 6.219 1 87.06 51 ALA A CA 1
ATOM 385 C C . ALA A 1 51 ? -3.461 50.906 6.785 1 87.06 51 ALA A C 1
ATOM 387 O O . ALA A 1 51 ? -2.549 50.344 7.414 1 87.06 51 ALA A O 1
ATOM 388 N N . VAL A 1 52 ? -4.637 50.344 6.586 1 88.75 52 VAL A N 1
ATOM 389 C CA . VAL A 1 52 ? -4.938 49 7.074 1 88.75 52 VAL A CA 1
ATOM 390 C C . VAL A 1 52 ? -4.117 47.969 6.293 1 88.75 52 VAL A C 1
ATOM 392 O O . VAL A 1 52 ? -3.549 47.031 6.883 1 88.75 52 VAL A O 1
ATOM 395 N N . ASP A 1 53 ? -4.027 48.125 5 1 83.75 53 ASP A N 1
ATOM 396 C CA . ASP A 1 53 ? -3.271 47.219 4.152 1 83.75 53 ASP A CA 1
ATOM 397 C C . ASP A 1 53 ? -1.789 47.219 4.523 1 83.75 53 ASP A C 1
ATOM 399 O O . ASP A 1 53 ? -1.11 46.188 4.406 1 83.75 53 ASP A O 1
ATOM 403 N N . ASN A 1 54 ? -1.409 48.375 4.977 1 80.25 54 ASN A N 1
ATOM 404 C CA . ASN A 1 54 ? -0.006 48.5 5.348 1 80.25 54 ASN A CA 1
ATOM 405 C C . ASN A 1 54 ? 0.223 48.188 6.82 1 80.25 54 ASN A C 1
ATOM 407 O O . ASN A 1 54 ? 1.347 48.281 7.316 1 80.25 54 ASN A O 1
ATOM 411 N N . GLU A 1 55 ? -0.738 47.844 7.535 1 84.38 55 GLU A N 1
ATOM 412 C CA . GLU A 1 55 ? -0.71 47.438 8.93 1 84.38 55 GLU A CA 1
ATOM 413 C C . GLU A 1 55 ? -0.132 48.531 9.828 1 84.38 55 GLU A C 1
ATOM 415 O O . GLU A 1 55 ? 0.666 48.219 10.727 1 84.38 55 GLU A O 1
ATOM 420 N N . ASN A 1 56 ? -0.395 49.719 9.43 1 82.25 56 ASN A N 1
ATOM 421 C CA . ASN A 1 56 ? 0.06 50.844 10.234 1 82.25 56 ASN A CA 1
ATOM 422 C C . ASN A 1 56 ? -0.954 51.219 11.32 1 82.25 56 ASN A C 1
ATOM 424 O O . ASN A 1 56 ? -1.89 51.969 11.07 1 82.25 56 ASN A O 1
ATOM 428 N N . VAL A 1 57 ? -0.761 50.812 12.5 1 84.75 57 VAL A N 1
ATOM 429 C CA . VAL A 1 57 ? -1.707 50.969 13.602 1 84.75 57 VAL A CA 1
ATOM 430 C C . VAL A 1 57 ? -1.857 52.438 13.969 1 84.75 57 VAL A C 1
ATOM 432 O O . VAL A 1 57 ? -2.967 52.906 14.227 1 84.75 57 VAL A O 1
ATOM 435 N N . GLU A 1 58 ? -0.746 53.188 13.906 1 83 58 GLU A N 1
ATOM 436 C CA . GLU A 1 58 ? -0.767 54.594 14.305 1 83 58 GLU A CA 1
ATOM 437 C C . GLU A 1 58 ? -1.619 55.406 13.352 1 83 58 GLU A C 1
ATOM 439 O O . GLU A 1 58 ? -2.426 56.25 13.789 1 83 58 GLU A O 1
ATOM 444 N N . LEU A 1 59 ? -1.391 55.188 12.078 1 87.62 59 LEU A N 1
ATOM 445 C CA . LEU A 1 59 ? -2.154 55.938 11.086 1 87.62 59 LEU A CA 1
ATOM 446 C C . LEU A 1 59 ? -3.639 55.594 11.18 1 87.62 59 LEU A C 1
ATOM 448 O O . LEU A 1 59 ? -4.488 56.469 10.992 1 87.62 59 LEU A O 1
ATOM 452 N N . VAL A 1 60 ? -3.99 54.344 11.484 1 91.5 60 VAL A N 1
ATOM 453 C CA . VAL A 1 60 ? -5.379 53.906 11.586 1 91.5 60 VAL A CA 1
ATOM 454 C C . VAL A 1 60 ? -6.047 54.594 12.773 1 91.5 60 VAL A C 1
ATOM 456 O O . VAL A 1 60 ? -7.195 55.031 12.68 1 91.5 60 VAL A O 1
ATOM 459 N N . GLU A 1 61 ? -5.332 54.719 13.875 1 90.31 61 GLU A N 1
ATOM 460 C CA . GLU A 1 61 ? -5.875 55.375 15.07 1 90.31 61 GLU A CA 1
ATOM 461 C C . GLU A 1 61 ? -6.191 56.844 14.812 1 90.31 61 GLU A C 1
ATOM 463 O O . GLU A 1 61 ? -7.242 57.344 15.227 1 90.31 61 GLU A O 1
ATOM 468 N N . ILE A 1 62 ? -5.297 57.5 14.07 1 89.69 62 ILE A N 1
ATOM 469 C CA . ILE A 1 62 ? -5.465 58.938 13.781 1 89.69 62 ILE A CA 1
ATOM 470 C C . ILE A 1 62 ? -6.66 59.125 12.852 1 89.69 62 ILE A C 1
ATOM 472 O O . ILE A 1 62 ? -7.465 60.062 13.055 1 89.69 62 ILE A O 1
ATOM 476 N N . LEU A 1 63 ? -6.727 58.312 11.891 1 91.25 63 LEU A N 1
ATOM 477 C CA . LEU A 1 63 ? -7.785 58.438 10.898 1 91.25 63 LEU A CA 1
ATOM 478 C C . LEU A 1 63 ? -9.148 58.125 11.5 1 91.25 63 LEU A C 1
ATOM 480 O O . LEU A 1 63 ? -10.148 58.75 11.156 1 91.25 63 LEU A O 1
ATOM 484 N N . LEU A 1 64 ? -9.297 57.156 12.445 1 92.38 64 LEU A N 1
ATOM 485 C CA . LEU A 1 64 ? -10.555 56.75 13.047 1 92.38 64 LEU A CA 1
ATOM 486 C C . LEU A 1 64 ? -11.094 57.812 13.992 1 92.38 64 LEU A C 1
ATOM 488 O O . LEU A 1 64 ? -12.281 57.812 14.336 1 92.38 64 LEU A O 1
ATOM 492 N N . GLN A 1 65 ? -10.242 58.75 14.398 1 88.69 65 GLN A N 1
ATOM 493 C CA . GLN A 1 65 ? -10.664 59.812 15.297 1 88.69 65 GLN A CA 1
ATOM 494 C C . GLN A 1 65 ? -11.383 60.938 14.531 1 88.69 65 GLN A C 1
ATOM 496 O O . GLN A 1 65 ? -12.07 61.75 15.133 1 88.69 65 GLN A O 1
ATOM 501 N N . GLN A 1 66 ? -11.289 60.781 13.25 1 88.12 66 GLN A N 1
ATOM 502 C CA . GLN A 1 66 ? -11.969 61.812 12.445 1 88.12 66 GLN A CA 1
ATOM 503 C C . GLN A 1 66 ? -13.469 61.531 12.375 1 88.12 66 GLN A C 1
ATOM 505 O O . GLN A 1 66 ? -13.891 60.375 12.211 1 88.12 66 GLN A O 1
ATOM 510 N N . PRO A 1 67 ? -14.344 62.406 12.625 1 82.06 67 PRO A N 1
ATOM 511 C CA . PRO A 1 67 ? -15.789 62.219 12.781 1 82.06 67 PRO A CA 1
ATOM 512 C C . PRO A 1 67 ? -16.438 61.688 11.516 1 82.06 67 PRO A C 1
ATOM 514 O O . PRO A 1 67 ? -17.375 60.875 11.602 1 82.06 67 PRO A O 1
ATOM 517 N N . ASP A 1 68 ? -16.078 62 10.266 1 83.5 68 ASP A N 1
ATOM 518 C CA . ASP A 1 68 ? -16.812 61.594 9.07 1 83.5 68 ASP A CA 1
ATOM 519 C C . ASP A 1 68 ? -16.094 60.438 8.336 1 83.5 68 ASP A C 1
ATOM 521 O O . ASP A 1 68 ? -16.266 60.281 7.133 1 83.5 68 ASP A O 1
ATOM 525 N N . ILE A 1 69 ? -15.484 59.594 9.188 1 88.44 69 ILE A N 1
ATOM 526 C CA . ILE A 1 69 ? -14.711 58.531 8.523 1 88.44 69 ILE A CA 1
ATOM 527 C C . ILE A 1 69 ? -15.609 57.344 8.203 1 88.44 69 ILE A C 1
ATOM 529 O O . ILE A 1 69 ? -16.453 56.969 9.016 1 88.44 69 ILE A O 1
ATOM 533 N N . LYS A 1 70 ? -15.578 56.906 6.984 1 85.75 70 LYS A N 1
ATOM 534 C CA . LYS A 1 70 ? -16.297 55.719 6.574 1 85.75 70 LYS A CA 1
ATOM 535 C C . LYS A 1 70 ? -15.391 54.5 6.617 1 85.75 70 LYS A C 1
ATOM 537 O O . LYS A 1 70 ? -14.375 54.438 5.922 1 85.75 70 LYS A O 1
ATOM 542 N N . ILE A 1 71 ? -15.734 53.5 7.41 1 86.62 71 ILE A N 1
ATOM 543 C CA . ILE A 1 71 ? -14.898 52.312 7.594 1 86.62 71 ILE A CA 1
ATOM 544 C C . ILE A 1 71 ? -14.984 51.438 6.355 1 86.62 71 ILE A C 1
ATOM 546 O O . ILE A 1 71 ? -13.969 50.938 5.879 1 86.62 71 ILE A O 1
ATOM 550 N N . GLY A 1 72 ? -16.203 51.281 5.734 1 78.88 72 GLY A N 1
ATOM 551 C CA . GLY A 1 72 ? -16.375 50.5 4.531 1 78.88 72 GLY A CA 1
ATOM 552 C C . GLY A 1 72 ? -15.805 49.094 4.645 1 78.88 72 GLY A C 1
ATOM 553 O O . GLY A 1 72 ? -16.094 48.375 5.605 1 78.88 72 GLY A O 1
ATOM 554 N N . ASP A 1 73 ? -14.852 48.688 3.613 1 85.06 73 ASP A N 1
ATOM 555 C CA . ASP A 1 73 ? -14.266 47.375 3.531 1 85.06 73 ASP A CA 1
ATOM 556 C C . ASP A 1 73 ? -12.969 47.281 4.336 1 85.06 73 ASP A C 1
ATOM 558 O O . ASP A 1 73 ? -12.25 46.281 4.27 1 85.06 73 ASP A O 1
ATOM 562 N N . ALA A 1 74 ? -12.711 48.344 5.051 1 88 74 ALA A N 1
ATOM 563 C CA . ALA A 1 74 ? -11.461 48.375 5.801 1 88 74 ALA A CA 1
ATOM 564 C C . ALA A 1 74 ? -11.406 47.25 6.844 1 88 74 ALA A C 1
ATOM 566 O O . ALA A 1 74 ? -10.344 46.688 7.094 1 88 74 ALA A O 1
ATOM 567 N N . LEU A 1 75 ? -12.609 46.969 7.379 1 89.56 75 LEU A N 1
ATOM 568 C CA . LEU A 1 75 ? -12.672 45.906 8.367 1 89.56 75 LEU A CA 1
ATOM 569 C C . LEU A 1 75 ? -12.336 44.562 7.738 1 89.56 75 LEU A C 1
ATOM 571 O O . LEU A 1 75 ? -11.562 43.781 8.297 1 89.56 75 LEU A O 1
ATOM 575 N N . LEU A 1 76 ? -12.859 44.312 6.602 1 91.19 76 LEU A N 1
ATOM 576 C CA . LEU A 1 76 ? -12.617 43.062 5.902 1 91.19 76 LEU A CA 1
ATOM 577 C C . LEU A 1 76 ? -11.148 42.938 5.488 1 91.19 76 LEU A C 1
ATOM 579 O O . LEU A 1 76 ? -10.555 41.844 5.566 1 91.19 76 LEU A O 1
ATOM 583 N N . HIS A 1 77 ? -10.57 44.031 5.09 1 89.38 77 HIS A N 1
ATOM 584 C CA . HIS A 1 77 ? -9.156 44.031 4.742 1 89.38 77 HIS A CA 1
ATOM 585 C C . HIS A 1 77 ? -8.289 43.75 5.965 1 89.38 77 HIS A C 1
ATOM 587 O O . HIS A 1 77 ? -7.27 43.062 5.871 1 89.38 77 HIS A O 1
ATOM 593 N N . ALA A 1 78 ? -8.648 44.344 7.004 1 91.69 78 ALA A N 1
ATOM 594 C CA . ALA A 1 78 ? -7.914 44.125 8.242 1 91.69 78 ALA A CA 1
ATOM 595 C C . ALA A 1 78 ? -7.93 42.656 8.648 1 91.69 78 ALA A C 1
ATOM 597 O O . ALA A 1 78 ? -6.93 42.125 9.141 1 91.69 78 ALA A O 1
ATOM 598 N N . ILE A 1 79 ? -9.07 42.062 8.469 1 92.5 79 ILE A N 1
ATOM 599 C CA . ILE A 1 79 ? -9.219 40.656 8.797 1 92.5 79 ILE A CA 1
ATOM 600 C C . ILE A 1 79 ? -8.32 39.812 7.887 1 92.5 79 ILE A C 1
ATOM 602 O O . ILE A 1 79 ? -7.664 38.875 8.344 1 92.5 79 ILE A O 1
ATOM 606 N N . THR A 1 80 ? -8.281 40.125 6.629 1 90.25 80 THR A N 1
ATOM 607 C CA . THR A 1 80 ? -7.465 39.406 5.668 1 90.25 80 THR A CA 1
ATOM 608 C C . THR A 1 80 ? -5.984 39.531 6.02 1 90.25 80 THR A C 1
ATOM 610 O O . THR A 1 80 ? -5.227 38.562 5.859 1 90.25 80 THR A O 1
ATOM 613 N N . GLU A 1 81 ? -5.625 40.719 6.539 1 84.75 81 GLU A N 1
ATOM 614 C CA . GLU A 1 81 ? -4.23 40.938 6.91 1 84.75 81 GLU A CA 1
ATOM 615 C C . GLU A 1 81 ? -3.904 40.25 8.242 1 84.75 81 GLU A C 1
ATOM 617 O O . GLU A 1 81 ? -2.75 39.906 8.5 1 84.75 81 GLU A O 1
ATOM 622 N N . GLY A 1 82 ? -4.863 40.094 9.117 1 86.56 82 GLY A N 1
ATOM 623 C CA . GLY A 1 82 ? -4.699 39.312 10.328 1 86.56 82 GLY A CA 1
ATOM 624 C C . GLY A 1 82 ? -4.141 40.125 11.484 1 86.56 82 GLY A C 1
ATOM 625 O O . GLY A 1 82 ? -3.521 39.562 12.398 1 86.56 82 GLY A O 1
ATOM 626 N N . VAL A 1 83 ? -4.211 41.438 11.43 1 83.06 83 VAL A N 1
ATOM 627 C CA . VAL A 1 83 ? -3.689 42.281 12.516 1 83.06 83 VAL A CA 1
ATOM 628 C C . VAL A 1 83 ? -4.777 42.5 13.562 1 83.06 83 VAL A C 1
ATOM 630 O O . VAL A 1 83 ? -5.699 43.281 13.344 1 83.06 83 VAL A O 1
ATOM 633 N N . LEU A 1 84 ? -4.684 41.875 14.641 1 86.44 84 LEU A N 1
ATOM 634 C CA . LEU A 1 84 ? -5.695 41.875 15.688 1 86.44 84 LEU A CA 1
ATOM 635 C C . LEU A 1 84 ? -5.945 43.281 16.219 1 86.44 84 LEU A C 1
ATOM 637 O O . LEU A 1 84 ? -7.098 43.688 16.406 1 86.44 84 LEU A O 1
ATOM 641 N N . ARG A 1 85 ? -4.879 44.062 16.406 1 83.75 85 ARG A N 1
ATOM 642 C CA . ARG A 1 85 ? -5 45.375 16.984 1 83.75 85 ARG A CA 1
ATOM 643 C C . ARG A 1 85 ? -5.824 46.312 16.094 1 83.75 85 ARG A C 1
ATOM 645 O O . ARG A 1 85 ? -6.641 47.094 16.594 1 83.75 85 ARG A O 1
ATOM 652 N N . ILE A 1 86 ? -5.617 46.25 14.797 1 90.25 86 ILE A N 1
ATOM 653 C CA . ILE A 1 86 ? -6.355 47.062 13.844 1 90.25 86 ILE A CA 1
ATOM 654 C C . ILE A 1 86 ? -7.824 46.656 13.828 1 90.25 86 ILE A C 1
ATOM 656 O O . ILE A 1 86 ? -8.719 47.5 13.797 1 90.25 86 ILE A O 1
ATOM 660 N N . VAL A 1 87 ? -8.07 45.375 13.961 1 92.38 87 VAL A N 1
ATOM 661 C CA . VAL A 1 87 ? -9.438 44.875 13.961 1 92.38 87 VAL A CA 1
ATOM 662 C C . VAL A 1 87 ? -10.164 45.344 15.219 1 92.38 87 VAL A C 1
ATOM 664 O O . VAL A 1 87 ? -11.328 45.75 15.156 1 92.38 87 VAL A O 1
ATOM 667 N N . GLU A 1 88 ? -9.5 45.312 16.312 1 90.69 88 GLU A N 1
ATOM 668 C CA . GLU A 1 88 ? -10.086 45.781 17.562 1 90.69 88 GLU A CA 1
ATOM 669 C C . GLU A 1 88 ? -10.453 47.281 17.484 1 90.69 88 GLU A C 1
ATOM 671 O O . GLU A 1 88 ? -11.531 47.656 17.938 1 90.69 88 GLU A O 1
ATOM 676 N N . LEU A 1 89 ? -9.531 48.062 16.859 1 91.06 89 LEU A N 1
ATOM 677 C CA . LEU A 1 89 ? -9.773 49.5 16.719 1 91.06 89 LEU A CA 1
ATOM 678 C C . LEU A 1 89 ? -10.992 49.75 15.844 1 91.06 89 LEU A C 1
ATOM 680 O O . LEU A 1 89 ? -11.797 50.625 16.141 1 91.06 89 LEU A O 1
ATOM 684 N N . LEU A 1 90 ? -11.102 48.969 14.844 1 92.25 90 LEU A N 1
ATOM 685 C CA . LEU A 1 90 ? -12.188 49.156 13.883 1 92.25 90 LEU A CA 1
ATOM 686 C C . LEU A 1 90 ? -13.523 48.75 14.477 1 92.25 90 LEU A C 1
ATOM 688 O O . LEU A 1 90 ? -14.539 49.406 14.281 1 92.25 90 LEU A O 1
ATOM 692 N N . ILE A 1 91 ? -13.57 47.625 15.227 1 91.25 91 ILE A N 1
ATOM 693 C CA . ILE A 1 91 ? -14.82 47.094 15.766 1 91.25 91 ILE A CA 1
ATOM 694 C C . ILE A 1 91 ? -15.297 47.969 16.922 1 91.25 91 ILE A C 1
ATOM 696 O O . ILE A 1 91 ? -16.5 48.062 17.188 1 91.25 91 ILE A O 1
ATOM 700 N N . ASP A 1 92 ? -14.352 48.656 17.594 1 89.06 92 ASP A N 1
ATOM 701 C CA . ASP A 1 92 ? -14.703 49.5 18.734 1 89.06 92 ASP A CA 1
ATOM 702 C C . ASP A 1 92 ? -15.211 50.875 18.266 1 89.06 92 ASP A C 1
ATOM 704 O O . ASP A 1 92 ? -15.703 51.656 19.078 1 89.06 92 ASP A O 1
ATOM 708 N N . HIS A 1 93 ? -15.031 51.156 16.984 1 90 93 HIS A N 1
ATOM 709 C CA . HIS A 1 93 ? -15.586 52.406 16.453 1 90 93 HIS A CA 1
ATOM 710 C C . HIS A 1 93 ? -17.109 52.406 16.562 1 90 93 HIS A C 1
ATOM 712 O O . HIS A 1 93 ? -17.75 51.375 16.359 1 90 93 HIS A O 1
ATOM 718 N N . PRO A 1 94 ? -17.766 53.438 16.828 1 85.25 94 PRO A N 1
ATOM 719 C CA . PRO A 1 94 ? -19.219 53.531 17.062 1 85.25 94 PRO A CA 1
ATOM 720 C C . PRO A 1 94 ? -20.031 53.188 15.805 1 85.25 94 PRO A C 1
ATOM 722 O O . PRO A 1 94 ? -21.203 52.844 15.906 1 85.25 94 PRO A O 1
ATOM 725 N N . SER A 1 95 ? -19.484 53.281 14.664 1 84.38 95 SER A N 1
ATOM 726 C CA . SER A 1 95 ? -20.219 53.031 13.43 1 84.38 95 SER A CA 1
ATOM 727 C C . SER A 1 95 ? -20.422 51.531 13.219 1 84.38 95 SER A C 1
ATOM 729 O O . SER A 1 95 ? -21.234 51.094 12.391 1 84.38 95 SER A O 1
ATOM 731 N N . ILE A 1 96 ? -19.75 50.688 13.938 1 86.12 96 ILE A N 1
ATOM 732 C CA . ILE A 1 96 ? -19.828 49.219 13.75 1 86.12 96 ILE A CA 1
ATOM 733 C C . ILE A 1 96 ? -20.578 48.594 14.922 1 86.12 96 ILE A C 1
ATOM 735 O O . ILE A 1 96 ? -20.203 48.781 16.078 1 86.12 96 ILE A O 1
ATOM 739 N N . SER A 1 97 ? -21.672 48 14.57 1 83.19 97 SER A N 1
ATOM 740 C CA . SER A 1 97 ? -22.469 47.312 15.586 1 83.19 97 SER A CA 1
ATOM 741 C C . SER A 1 97 ? -22.141 45.812 15.641 1 83.19 97 SER A C 1
ATOM 743 O O . SER A 1 97 ? -21.531 45.281 14.711 1 83.19 97 SER A O 1
ATOM 745 N N . ALA A 1 98 ? -22.516 45.219 16.703 1 83.88 98 ALA A N 1
ATOM 746 C CA . ALA A 1 98 ? -22.25 43.781 16.938 1 83.88 98 ALA A CA 1
ATOM 747 C C . ALA A 1 98 ? -22.969 42.938 15.898 1 83.88 98 ALA A C 1
ATOM 749 O O . ALA A 1 98 ? -22.453 41.906 15.461 1 83.88 98 ALA A O 1
ATOM 750 N N . SER A 1 99 ? -24.047 43.344 15.453 1 84 99 SER A N 1
ATOM 751 C CA . SER A 1 99 ? -24.844 42.594 14.484 1 84 99 SER A CA 1
ATOM 752 C C . SER A 1 99 ? -24.188 42.625 13.102 1 84 99 SER A C 1
ATOM 754 O O . SER A 1 99 ? -24.375 41.688 12.312 1 84 99 SER A O 1
ATOM 756 N N . MET A 1 100 ? -23.375 43.688 12.875 1 86 100 MET A N 1
ATOM 757 C CA . MET A 1 100 ? -22.719 43.844 11.578 1 86 100 MET A CA 1
ATOM 758 C C . MET A 1 100 ? -21.578 42.844 11.422 1 86 100 MET A C 1
ATOM 760 O O . MET A 1 100 ? -21.109 42.625 10.305 1 86 100 MET A O 1
ATOM 764 N N . LEU A 1 101 ? -21.266 42.219 12.477 1 90.19 101 LEU A N 1
ATOM 765 C CA . LEU A 1 101 ? -20.141 41.312 12.438 1 90.19 101 LEU A CA 1
ATOM 766 C C . LEU A 1 101 ? -20.562 39.969 11.875 1 90.19 101 LEU A C 1
ATOM 768 O O . LEU A 1 101 ? -19.719 39.156 11.43 1 90.19 101 LEU A O 1
ATOM 772 N N . ALA A 1 102 ? -21.875 39.688 11.891 1 89 102 ALA A N 1
ATOM 773 C CA . ALA A 1 102 ? -22.391 38.375 11.422 1 89 102 ALA A CA 1
ATOM 774 C C . ALA A 1 102 ? -23.438 38.562 10.336 1 89 102 ALA A C 1
ATOM 776 O O . ALA A 1 102 ? -23.141 39.094 9.258 1 89 102 ALA A O 1
ATOM 777 N N . SER A 1 103 ? -24.766 38.281 10.609 1 79.62 103 SER A N 1
ATOM 778 C CA . SER A 1 103 ? -25.828 38.25 9.617 1 79.62 103 SER A CA 1
ATOM 779 C C . SER A 1 103 ? -26.25 39.656 9.195 1 79.62 103 SER A C 1
ATOM 781 O O . SER A 1 103 ? -26.766 39.844 8.094 1 79.62 103 SER A O 1
ATOM 783 N N . GLY A 1 104 ? -25.891 40.656 9.93 1 79.25 104 GLY A N 1
ATOM 784 C CA . GLY A 1 104 ? -26.312 42.031 9.641 1 79.25 104 GLY A CA 1
ATOM 785 C C . GLY A 1 104 ? -25.406 42.75 8.68 1 79.25 104 GLY A C 1
ATOM 786 O O . GLY A 1 104 ? -25.688 43.875 8.266 1 79.25 104 GLY A O 1
ATOM 787 N N . TRP A 1 105 ? -24.375 42.125 8.25 1 81 105 TRP A N 1
ATOM 788 C CA . TRP A 1 105 ? -23.391 42.75 7.387 1 81 105 TRP A CA 1
ATOM 789 C C . TRP A 1 105 ? -23.984 43.094 6.023 1 81 105 TRP A C 1
ATOM 791 O O . TRP A 1 105 ? -23.828 44.188 5.523 1 81 105 TRP A O 1
ATOM 801 N N . SER A 1 106 ? -24.75 42.125 5.469 1 75.31 106 SER A N 1
ATOM 802 C CA . SER A 1 106 ? -25.297 42.312 4.133 1 75.31 106 SER A CA 1
ATOM 803 C C . SER A 1 106 ? -26.359 43.406 4.125 1 75.31 106 SER A C 1
ATOM 805 O O . SER A 1 106 ? -26.5 44.156 3.141 1 75.31 106 SER A O 1
ATOM 807 N N . ARG A 1 107 ? -27.094 43.656 5.258 1 72.12 107 ARG A N 1
ATOM 808 C CA . ARG A 1 107 ? -28.172 44.625 5.324 1 72.12 107 ARG A CA 1
ATOM 809 C C . ARG A 1 107 ? -27.641 46.031 5.523 1 72.12 107 ARG A C 1
ATOM 811 O O . ARG A 1 107 ? -28.281 47 5.148 1 72.12 107 ARG A O 1
ATOM 818 N N . SER A 1 108 ? -26.438 46.031 6.094 1 67.5 108 SER A N 1
ATOM 819 C CA . SER A 1 108 ? -25.891 47.344 6.434 1 67.5 108 SER A CA 1
ATOM 820 C C . SER A 1 108 ? -25.188 47.969 5.234 1 67.5 108 SER A C 1
ATOM 822 O O . SER A 1 108 ? -24.891 49.188 5.246 1 67.5 108 SER A O 1
ATOM 824 N N . ARG A 1 109 ? -24.938 47.281 4.156 1 68.88 109 ARG A N 1
ATOM 825 C CA . ARG A 1 109 ? -24.203 47.844 3.023 1 68.88 109 ARG A CA 1
ATOM 826 C C . ARG A 1 109 ? -25.172 48.375 1.966 1 68.88 109 ARG A C 1
ATOM 828 O O . ARG A 1 109 ? -26.109 47.719 1.579 1 68.88 109 ARG A O 1
ATOM 835 N N . PRO A 1 110 ? -25.078 49.688 1.833 1 60.72 110 PRO A N 1
ATOM 836 C CA . PRO A 1 110 ? -25.953 50.219 0.793 1 60.72 110 PRO A CA 1
ATOM 837 C C . PRO A 1 110 ? -25.703 49.594 -0.577 1 60.72 110 PRO A C 1
ATOM 839 O O . PRO A 1 110 ? -24.594 49.188 -0.881 1 60.72 110 PRO A O 1
ATOM 842 N N . SER A 1 111 ? -26.781 49.062 -1.309 1 58.44 111 SER A N 1
ATOM 843 C CA . SER A 1 111 ? -26.766 48.438 -2.627 1 58.44 111 SER A CA 1
ATOM 844 C C . SER A 1 111 ? -25.875 49.188 -3.594 1 58.44 111 SER A C 1
ATOM 846 O O . SER A 1 111 ? -25.297 48.594 -4.512 1 58.44 111 SER A O 1
ATOM 848 N N . THR A 1 112 ? -25.641 50.469 -3.395 1 57.41 112 THR A N 1
ATOM 849 C CA . THR A 1 112 ? -24.953 51.312 -4.352 1 57.41 112 THR A CA 1
ATOM 850 C C . THR A 1 112 ? -23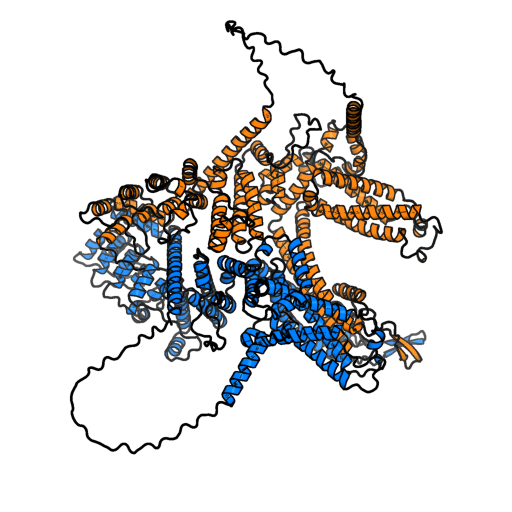.438 51.188 -4.215 1 57.41 112 THR A C 1
ATOM 852 O O . THR A 1 112 ? -22.703 51.562 -5.113 1 57.41 112 THR A O 1
ATOM 855 N N . GLU A 1 113 ? -22.891 50.594 -3.133 1 59.62 113 GLU A N 1
ATOM 856 C CA . GLU A 1 113 ? -21.453 50.594 -2.906 1 59.62 113 GLU A CA 1
ATOM 857 C C . GLU A 1 113 ? -20.922 49.156 -2.859 1 59.62 113 GLU A C 1
ATOM 859 O O . GLU A 1 113 ? -20.641 48.625 -1.78 1 59.62 113 GLU A O 1
ATOM 864 N N . GLU A 1 114 ? -21.156 48.469 -3.924 1 61.81 114 GLU A N 1
ATOM 865 C CA . GLU A 1 114 ? -20.688 47.062 -3.943 1 61.81 114 GLU A CA 1
ATOM 866 C C . GLU A 1 114 ? -19.172 47 -3.957 1 61.81 114 GLU A C 1
ATOM 868 O O . GLU A 1 114 ? -18.516 47.75 -4.715 1 61.81 114 GLU A O 1
ATOM 873 N N . SER A 1 115 ? -18.641 46.406 -2.92 1 65.5 115 SER A N 1
ATOM 874 C CA . SER A 1 115 ? -17.203 46.219 -2.807 1 65.5 115 SER A CA 1
ATOM 875 C C . SER A 1 115 ? -16.672 45.375 -3.969 1 65.5 115 SER A C 1
ATOM 877 O O . SER A 1 115 ? -17.344 44.469 -4.461 1 65.5 115 SER A O 1
ATOM 879 N N . SER A 1 116 ? -15.719 45.906 -4.664 1 69.94 116 SER A N 1
ATOM 880 C CA . SER A 1 116 ? -15.078 45.156 -5.75 1 69.94 116 SER A CA 1
ATOM 881 C C . SER A 1 116 ? -14.258 44 -5.219 1 69.94 116 SER A C 1
ATOM 883 O O . SER A 1 116 ? -13.953 43.062 -5.961 1 69.94 116 SER A O 1
ATOM 885 N N . ASP A 1 117 ? -14.031 43.938 -3.924 1 77.5 117 ASP A N 1
ATOM 886 C CA . ASP A 1 117 ? -13.07 42.938 -3.434 1 77.5 117 ASP A CA 1
ATOM 887 C C . ASP A 1 117 ? -13.781 41.781 -2.775 1 77.5 117 ASP A C 1
ATOM 889 O O . ASP A 1 117 ? -13.305 40.625 -2.838 1 77.5 117 ASP A O 1
ATOM 893 N N . PHE A 1 118 ? -14.875 42.094 -2.111 1 84.94 118 PHE A N 1
ATOM 894 C CA . PHE A 1 118 ? -15.531 41.062 -1.354 1 84.94 118 PHE A CA 1
ATOM 895 C C . PHE A 1 118 ? -17 40.938 -1.745 1 84.94 118 PHE A C 1
ATOM 897 O O . PHE A 1 118 ? -17.656 41.938 -2.016 1 84.94 118 PHE A O 1
ATOM 904 N N . SER A 1 119 ? -17.469 39.75 -1.81 1 83.62 119 SER A N 1
ATOM 905 C CA . SER A 1 119 ? -18.891 39.5 -2.02 1 83.62 119 SER A CA 1
ATOM 906 C C . SER A 1 119 ? -19.703 39.969 -0.824 1 83.62 119 SER A C 1
ATOM 908 O O . SER A 1 119 ? -19.266 39.875 0.322 1 83.62 119 SER A O 1
ATOM 910 N N . PRO A 1 120 ? -20.859 40.531 -1.089 1 81.94 120 PRO A N 1
ATOM 911 C CA . PRO A 1 120 ? -21.688 41.062 -0.002 1 81.94 120 PRO A CA 1
ATOM 912 C C . PRO A 1 120 ? -22.125 39.969 0.979 1 81.94 120 PRO A C 1
ATOM 914 O O . PRO A 1 120 ? -22.469 40.25 2.127 1 81.94 120 PRO A O 1
ATOM 917 N N . ASP A 1 121 ? -21.969 38.75 0.617 1 83.31 121 ASP A N 1
ATOM 918 C CA . ASP A 1 121 ? -22.422 37.656 1.468 1 83.31 121 ASP A CA 1
ATOM 919 C C . ASP A 1 121 ? -21.312 37.219 2.426 1 83.31 121 ASP A C 1
ATOM 921 O O . ASP A 1 121 ? -21.547 36.375 3.295 1 83.31 121 ASP A O 1
ATOM 925 N N . ILE A 1 122 ? -20.203 37.812 2.357 1 89.94 122 ILE A N 1
ATOM 926 C CA . ILE A 1 122 ? -19.094 37.469 3.234 1 89.94 122 ILE A CA 1
ATOM 927 C C . ILE A 1 122 ? -19.047 38.438 4.418 1 89.94 122 ILE A C 1
ATOM 929 O O . ILE A 1 122 ? -18.578 39.562 4.281 1 89.94 122 ILE A O 1
ATOM 933 N N . SER A 1 123 ? -19.578 38 5.473 1 91.06 123 SER A N 1
ATOM 934 C CA . SER A 1 123 ? -19.531 38.781 6.699 1 91.06 123 SER A CA 1
ATOM 935 C C . SER A 1 123 ? -18.156 38.719 7.355 1 91.06 123 SER A C 1
ATOM 937 O O . SER A 1 123 ? -17.344 37.875 7.008 1 91.06 123 SER A O 1
ATOM 939 N N . PRO A 1 124 ? -17.875 39.656 8.25 1 91.81 124 PRO A N 1
ATOM 940 C CA . PRO A 1 124 ? -16.578 39.656 8.93 1 91.81 124 PRO A CA 1
ATOM 941 C C . PRO A 1 124 ? -16.281 38.344 9.633 1 91.81 124 PRO A C 1
ATOM 943 O O . PRO A 1 124 ? -15.164 37.844 9.555 1 91.81 124 PRO A O 1
ATOM 946 N N . VAL A 1 125 ? -17.25 37.75 10.25 1 93.94 125 VAL A N 1
ATOM 947 C CA . VAL A 1 125 ? -17.047 36.5 10.961 1 93.94 125 VAL A CA 1
ATOM 948 C C . VAL A 1 125 ? -16.75 35.375 9.969 1 93.94 125 VAL A C 1
ATOM 950 O O . VAL A 1 125 ? -15.891 34.531 10.211 1 93.94 125 VAL A O 1
ATOM 953 N N . ILE A 1 126 ? -17.438 35.375 8.859 1 94.5 126 ILE A N 1
ATOM 954 C CA . ILE A 1 126 ? -17.234 34.375 7.82 1 94.5 126 ILE A CA 1
ATOM 955 C C . ILE A 1 126 ? -15.828 34.531 7.223 1 94.5 126 ILE A C 1
ATOM 957 O O . ILE A 1 126 ? -15.125 33.531 7.031 1 94.5 126 ILE A O 1
ATOM 961 N N . LEU A 1 127 ? -15.445 35.719 6.984 1 93.94 127 LEU A N 1
ATOM 962 C CA . LEU A 1 127 ? -14.125 35.969 6.41 1 93.94 127 LEU A CA 1
ATOM 963 C C . LEU A 1 127 ? -13.023 35.562 7.383 1 93.94 127 LEU A C 1
ATOM 965 O O . LEU A 1 127 ? -12 35.031 6.973 1 93.94 127 LEU A O 1
ATOM 969 N N . ALA A 1 128 ? -13.242 35.906 8.641 1 94.56 128 ALA A N 1
ATOM 970 C CA . ALA A 1 128 ? -12.266 35.531 9.648 1 94.56 128 ALA A CA 1
ATOM 971 C C . ALA A 1 128 ? -12.086 34.031 9.688 1 94.56 128 ALA A C 1
ATOM 973 O O . ALA A 1 128 ? -10.969 33.531 9.852 1 94.56 128 ALA A O 1
ATOM 974 N N . ALA A 1 129 ? -13.133 33.312 9.523 1 94.75 129 ALA A N 1
ATOM 975 C CA . ALA A 1 129 ? -13.086 31.859 9.492 1 94.75 129 ALA A CA 1
ATOM 976 C C . ALA A 1 129 ? -12.398 31.359 8.227 1 94.75 129 ALA A C 1
ATOM 978 O O . ALA A 1 129 ? -11.578 30.438 8.281 1 94.75 129 ALA A O 1
ATOM 979 N N . HIS A 1 130 ? -12.742 32.031 7.078 1 94.56 130 HIS A N 1
ATOM 980 C CA . HIS A 1 130 ? -12.125 31.656 5.812 1 94.56 130 HIS A CA 1
ATOM 981 C C . HIS A 1 130 ? -10.609 31.75 5.887 1 94.56 130 HIS A C 1
ATOM 983 O O . HIS A 1 130 ? -9.898 30.891 5.355 1 94.56 130 HIS A O 1
ATOM 989 N N . CYS A 1 131 ? -10.141 32.75 6.621 1 93 131 CYS A N 1
ATOM 990 C CA . CYS A 1 131 ? -8.711 33.031 6.68 1 93 131 CYS A CA 1
ATOM 991 C C . CYS A 1 131 ? -8.062 32.312 7.863 1 93 131 CYS A C 1
ATOM 993 O O . CYS A 1 131 ? -6.855 32.438 8.086 1 93 131 CYS A O 1
ATOM 995 N N . ASN A 1 132 ? -8.781 31.594 8.586 1 92.75 132 ASN A N 1
ATOM 996 C CA . ASN A 1 132 ? -8.289 30.859 9.75 1 92.75 132 ASN A CA 1
ATOM 997 C C . ASN A 1 132 ? -7.535 31.766 10.711 1 92.75 132 ASN A C 1
ATOM 999 O O . ASN A 1 132 ? -6.43 31.438 11.148 1 92.75 132 ASN A O 1
ATOM 1003 N N . GLN A 1 133 ? -8.109 32.969 10.914 1 91.31 133 GLN A N 1
ATOM 1004 C CA . GLN A 1 133 ? -7.566 33.875 11.914 1 91.31 133 GLN A CA 1
ATOM 1005 C C . GLN A 1 133 ? -8.109 33.562 13.305 1 91.31 133 GLN A C 1
ATOM 1007 O O . GLN A 1 133 ? -9.164 34.062 13.695 1 91.31 133 GLN A O 1
ATOM 1012 N N . PHE A 1 134 ? -7.359 32.844 14.078 1 89.25 134 PHE A N 1
ATOM 1013 C CA . PHE A 1 134 ? -7.816 32.281 15.344 1 89.25 134 PHE A CA 1
ATOM 1014 C C . PHE A 1 134 ? -8.133 33.375 16.344 1 89.25 134 PHE A C 1
ATOM 1016 O O . PHE A 1 134 ? -9.203 33.375 16.953 1 89.25 134 PHE A O 1
ATOM 1023 N N . GLU A 1 135 ? -7.293 34.375 16.453 1 86.62 135 GLU A N 1
ATOM 1024 C CA . GLU A 1 135 ? -7.453 35.406 17.453 1 86.62 135 GLU A CA 1
ATOM 1025 C C . GLU A 1 135 ? -8.617 36.344 17.109 1 86.62 135 GLU A C 1
ATOM 1027 O O . GLU A 1 135 ? -9.398 36.719 17.969 1 86.62 135 GLU A O 1
ATOM 1032 N N . ILE A 1 136 ? -8.695 36.656 15.805 1 91.75 136 ILE A N 1
ATOM 1033 C CA . ILE A 1 136 ? -9.766 37.562 15.352 1 91.75 136 ILE A CA 1
ATOM 1034 C C . ILE A 1 136 ? -11.109 36.844 15.531 1 91.75 136 ILE A C 1
ATOM 1036 O O . ILE A 1 136 ? -12.086 37.469 15.961 1 91.75 136 ILE A O 1
ATOM 1040 N N . LEU A 1 137 ? -11.102 35.625 15.227 1 92.38 137 LEU A N 1
ATOM 1041 C CA . LEU A 1 137 ? -12.336 34.844 15.359 1 92.38 137 LEU A CA 1
ATOM 1042 C C . LEU A 1 137 ? -12.758 34.75 16.812 1 92.38 137 LEU A C 1
ATOM 1044 O O . LEU A 1 137 ? -13.945 34.844 17.141 1 92.38 137 LEU A O 1
ATOM 1048 N N . GLN A 1 138 ? -11.82 34.562 17.688 1 89.44 138 GLN A N 1
ATOM 1049 C CA . GLN A 1 138 ? -12.117 34.531 19.109 1 89.44 138 GLN A CA 1
ATOM 1050 C C . GLN A 1 138 ? -12.703 35.844 19.609 1 89.44 138 GLN A C 1
ATOM 1052 O O . GLN A 1 138 ? -13.617 35.844 20.438 1 89.44 138 GLN A O 1
ATOM 1057 N N . LEU A 1 139 ? -12.156 36.906 19.094 1 89.25 139 LEU A N 1
ATOM 1058 C CA . LEU A 1 139 ? -12.656 38.219 19.422 1 89.25 139 LEU A CA 1
ATOM 1059 C C . LEU A 1 139 ? -14.102 38.406 18.984 1 89.25 139 LEU A C 1
ATOM 1061 O O . LEU A 1 139 ? -14.938 38.906 19.734 1 89.25 139 LEU A O 1
ATOM 1065 N N . PHE A 1 140 ? -14.406 37.938 17.766 1 93.19 140 PHE A N 1
ATOM 1066 C CA . PHE A 1 140 ? -15.758 38.062 17.234 1 93.19 140 PHE A CA 1
ATOM 1067 C C . PHE A 1 140 ? -16.734 37.188 18.031 1 93.19 140 PHE A C 1
ATOM 1069 O O . PHE A 1 140 ? -17.859 37.625 18.297 1 93.19 140 PHE A O 1
ATOM 1076 N N . LEU A 1 141 ? -16.312 36.062 18.422 1 91.38 141 LEU A N 1
ATOM 1077 C CA . LEU A 1 141 ? -17.156 35.125 19.188 1 91.38 141 LEU A CA 1
ATOM 1078 C C . LEU A 1 141 ? -17.438 35.688 20.562 1 91.38 141 LEU A C 1
ATOM 1080 O O . LEU A 1 141 ? -18.547 35.562 21.078 1 91.38 141 LEU A O 1
ATOM 1084 N N . ALA A 1 142 ? -16.422 36.312 21.156 1 88.06 142 ALA A N 1
ATOM 1085 C CA . ALA A 1 142 ? -16.609 36.938 22.469 1 88.06 142 ALA A CA 1
ATOM 1086 C C . ALA A 1 142 ? -17.609 38.094 22.406 1 88.06 142 ALA A C 1
ATOM 1088 O O . ALA A 1 142 ? -18.281 38.375 23.406 1 88.06 142 ALA A O 1
ATOM 1089 N N . ARG A 1 143 ? -17.719 38.688 21.234 1 89 143 ARG A N 1
ATOM 1090 C CA . ARG A 1 143 ? -18.672 39.812 21.047 1 89 143 ARG A CA 1
ATOM 1091 C C . ARG A 1 143 ? -20.031 39.281 20.609 1 89 143 ARG A C 1
ATOM 1093 O O . ARG A 1 143 ? -20.922 40.094 20.281 1 89 143 ARG A O 1
ATOM 1100 N N . GLY A 1 144 ? -20.156 37.906 20.453 1 88.06 144 GLY A N 1
ATOM 1101 C CA . GLY A 1 144 ? -21.453 37.312 20.203 1 88.06 144 GLY A CA 1
ATOM 1102 C C . GLY A 1 144 ? -21.719 37.031 18.734 1 88.06 144 GLY A C 1
ATOM 1103 O O . GLY A 1 144 ? -22.844 36.75 18.344 1 88.06 144 GLY A O 1
ATOM 1104 N N . ALA A 1 145 ? -20.781 37.219 17.922 1 90.94 145 ALA A N 1
ATOM 1105 C CA . ALA A 1 145 ? -20.969 36.938 16.5 1 90.94 145 ALA A CA 1
ATOM 1106 C C . ALA A 1 145 ? -20.922 35.438 16.219 1 90.94 145 ALA A C 1
ATOM 1108 O O . ALA A 1 145 ? -19.984 34.75 16.609 1 90.94 145 ALA A O 1
ATOM 1109 N N . TYR A 1 146 ? -22.016 34.875 15.602 1 90.75 146 TYR A N 1
ATOM 1110 C CA . TYR A 1 146 ? -22.094 33.438 15.305 1 90.75 146 TYR A CA 1
ATOM 1111 C C . TYR A 1 146 ? -22.578 33.219 13.883 1 90.75 146 TYR A C 1
ATOM 1113 O O . TYR A 1 146 ? -23.156 34.094 13.266 1 90.75 146 TYR A O 1
ATOM 1121 N N . ILE A 1 147 ? -22.266 32.094 13.367 1 92.44 147 ILE A N 1
ATOM 1122 C CA . ILE A 1 147 ? -22.688 31.703 12.023 1 92.44 147 ILE A CA 1
ATOM 1123 C C . ILE A 1 147 ? -23.781 30.625 12.125 1 92.44 147 ILE A C 1
ATOM 1125 O O . ILE A 1 147 ? -23.609 29.609 12.789 1 92.44 147 ILE A O 1
ATOM 1129 N N . ASP A 1 148 ? -24.875 30.859 11.469 1 88.5 148 ASP A N 1
ATOM 1130 C CA . ASP A 1 148 ? -25.969 29.891 11.461 1 88.5 148 ASP A CA 1
ATOM 1131 C C . ASP A 1 148 ? -25.781 28.875 10.336 1 88.5 148 ASP A C 1
ATOM 1133 O O . ASP A 1 148 ? -25.344 29.219 9.242 1 88.5 148 ASP A O 1
ATOM 1137 N N . LYS A 1 149 ? -26.094 27.656 10.648 1 91 149 LYS A N 1
ATOM 1138 C CA . LYS A 1 149 ? -26.047 26.609 9.625 1 91 149 LYS A CA 1
ATOM 1139 C C . LYS A 1 149 ? -27.141 26.828 8.586 1 91 149 LYS A C 1
ATOM 1141 O O . LYS A 1 149 ? -28.281 27.188 8.922 1 91 149 LYS A O 1
ATOM 1146 N N . PRO A 1 150 ? -26.766 26.641 7.348 1 91.38 150 PRO A N 1
ATOM 1147 C CA . PRO A 1 150 ? -27.766 26.797 6.301 1 91.38 150 PRO A CA 1
ATOM 1148 C C . PRO A 1 150 ? -28.859 25.719 6.355 1 91.38 150 PRO A C 1
ATOM 1150 O O . PRO A 1 150 ? -28.609 24.625 6.867 1 91.38 150 PRO A O 1
ATOM 1153 N N . HIS A 1 151 ? -29.984 26.078 5.859 1 89.88 151 HIS A N 1
ATOM 1154 C CA . HIS A 1 151 ? -31.094 25.125 5.77 1 89.88 151 HIS A CA 1
ATOM 1155 C C . HIS A 1 151 ? -30.812 24.062 4.715 1 89.88 151 HIS A C 1
ATOM 1157 O O . HIS A 1 151 ? -30.047 24.297 3.775 1 89.88 151 HIS A O 1
ATOM 1163 N N . PRO A 1 152 ? -31.375 22.891 4.988 1 88.94 152 PRO A N 1
ATOM 1164 C CA . PRO A 1 152 ? -31.188 21.828 3.99 1 88.94 152 PRO A CA 1
ATOM 1165 C C . PRO A 1 152 ? -31.734 22.203 2.615 1 88.94 152 PRO A C 1
ATOM 1167 O O . PRO A 1 152 ? -32.562 23.125 2.504 1 88.94 152 PRO A O 1
ATOM 1170 N N . LEU A 1 153 ? -31.234 21.625 1.595 1 86.62 153 LEU A N 1
ATOM 1171 C CA . LEU A 1 153 ? -31.578 21.938 0.211 1 86.62 153 LEU A CA 1
ATOM 1172 C C . LEU A 1 153 ? -33.062 21.734 -0.042 1 86.62 153 LEU A C 1
ATOM 1174 O O . LEU A 1 153 ? -33.656 22.438 -0.873 1 86.62 153 LEU A O 1
ATOM 1178 N N . ASN A 1 154 ? -33.719 20.859 0.782 1 84.62 154 ASN A N 1
ATOM 1179 C CA . ASN A 1 154 ? -35.125 20.547 0.552 1 84.62 154 ASN A CA 1
ATOM 1180 C C . ASN A 1 154 ? -36.031 21.406 1.431 1 84.62 154 ASN A C 1
ATOM 1182 O O . ASN A 1 154 ? -37.219 21.094 1.605 1 84.62 154 ASN A O 1
ATOM 1186 N N . CYS A 1 155 ? -35.406 22.484 1.951 1 87.12 155 CYS A N 1
ATOM 1187 C CA . CYS A 1 155 ? -36.219 23.344 2.814 1 87.12 155 CYS A CA 1
ATOM 1188 C C . CYS A 1 155 ? -37.156 24.219 1.995 1 87.12 155 CYS A C 1
ATOM 1190 O O . CYS A 1 155 ? -36.75 24.797 0.984 1 87.12 155 CYS A O 1
ATOM 1192 N N . PHE A 1 156 ? -38.531 24.234 2.385 1 87 156 PHE A N 1
ATOM 1193 C CA . PHE A 1 156 ? -39.562 25.016 1.688 1 87 156 PHE A CA 1
ATOM 1194 C C . PHE A 1 156 ? -40.031 26.172 2.555 1 87 156 PHE A C 1
ATOM 1196 O O . PHE A 1 156 ? -41.188 26.578 2.477 1 87 156 PHE A O 1
ATOM 1203 N N . CYS A 1 157 ? -39.094 26.672 3.346 1 88.94 157 CYS A N 1
ATOM 1204 C CA . CYS A 1 157 ? -39.469 27.812 4.18 1 88.94 157 CYS A CA 1
ATOM 1205 C C . CYS A 1 157 ? -39.562 29.094 3.35 1 88.94 157 CYS A C 1
ATOM 1207 O O . CYS A 1 157 ? -39.094 29.141 2.213 1 88.94 157 CYS A O 1
ATOM 1209 N N . ARG A 1 158 ? -40.312 30.109 3.762 1 89.69 158 ARG A N 1
ATOM 1210 C CA . ARG A 1 158 ? -40.594 31.344 3.041 1 89.69 158 ARG A CA 1
ATOM 1211 C C . ARG A 1 158 ? -39.281 32.094 2.709 1 89.69 158 ARG A C 1
ATOM 1213 O O . ARG A 1 158 ? -39.094 32.531 1.581 1 89.69 158 ARG A O 1
ATOM 1220 N N . GLN A 1 159 ? -38.406 32.125 3.623 1 87.44 159 GLN A N 1
ATOM 1221 C CA . GLN A 1 159 ? -37.156 32.844 3.426 1 87.44 159 GLN A CA 1
ATOM 1222 C C . GLN A 1 159 ? -36.312 32.188 2.334 1 87.44 159 GLN A C 1
ATOM 1224 O O . GLN A 1 159 ? -35.781 32.875 1.476 1 87.44 159 GLN A O 1
ATOM 1229 N N . CYS A 1 160 ? -36.156 30.938 2.291 1 89.75 160 CYS A N 1
ATOM 1230 C CA . CYS A 1 160 ? -35.375 30.203 1.318 1 89.75 160 CYS A CA 1
ATOM 1231 C C . CYS A 1 160 ? -36 30.297 -0.073 1 89.75 160 CYS A C 1
ATOM 1233 O O . CYS A 1 160 ? -35.281 30.453 -1.064 1 89.75 160 CYS A O 1
ATOM 1235 N N . GLU A 1 161 ? -37.375 30.312 -0.11 1 90.44 161 GLU A N 1
ATOM 1236 C CA . GLU A 1 161 ? -38.062 30.406 -1.398 1 90.44 161 GLU A CA 1
ATOM 1237 C C . GLU A 1 161 ? -37.906 31.797 -2.01 1 90.44 161 GLU A C 1
ATOM 1239 O O . GLU A 1 161 ? -37.688 31.922 -3.215 1 90.44 161 GLU A O 1
ATOM 1244 N N . GLU A 1 162 ? -38 32.75 -1.18 1 90.69 162 GLU A N 1
ATOM 1245 C CA . GLU A 1 162 ? -37.844 34.125 -1.659 1 90.69 162 GLU A CA 1
ATOM 1246 C C . GLU A 1 162 ? -36.438 34.375 -2.152 1 90.69 162 GLU A C 1
ATOM 1248 O O . GLU A 1 162 ? -36.219 35 -3.186 1 90.69 162 GLU A O 1
ATOM 1253 N N . SER A 1 163 ? -35.469 33.875 -1.438 1 88.06 163 SER A N 1
ATOM 1254 C CA . SER A 1 163 ? -34.062 34.062 -1.822 1 88.06 163 SER A CA 1
ATOM 1255 C C . SER A 1 163 ? -33.75 33.312 -3.104 1 88.06 163 SER A C 1
ATOM 1257 O O . SER A 1 163 ? -32.969 33.812 -3.941 1 88.06 163 SER A O 1
ATOM 1259 N N . LYS A 1 164 ? -34.312 32.156 -3.254 1 88.75 164 LYS A N 1
ATOM 1260 C CA . LYS A 1 164 ? -34.094 31.359 -4.449 1 88.75 164 LYS A CA 1
ATOM 1261 C C . LYS A 1 164 ? -34.719 32 -5.68 1 88.75 164 LYS A C 1
ATOM 1263 O O . LYS A 1 164 ? -34.125 32 -6.762 1 88.75 164 LYS A O 1
ATOM 1268 N N . GLN A 1 165 ? -35.875 32.594 -5.469 1 90.06 165 GLN A N 1
ATOM 1269 C CA . GLN A 1 165 ? -36.594 33.219 -6.578 1 90.06 165 GLN A CA 1
ATOM 1270 C C . GLN A 1 165 ? -35.938 34.531 -7 1 90.06 165 GLN A C 1
ATOM 1272 O O . GLN A 1 165 ? -35.938 34.875 -8.188 1 90.06 165 GLN A O 1
ATOM 1277 N N . SER A 1 166 ? -35.375 35.188 -6.055 1 88.88 166 SER A N 1
ATOM 1278 C CA . SER A 1 166 ? -34.719 36.469 -6.379 1 88.88 166 SER A CA 1
ATOM 1279 C C . SER A 1 166 ? -33.438 36.25 -7.156 1 88.88 166 SER A C 1
ATOM 1281 O O . SER A 1 166 ? -33.219 36.844 -8.211 1 88.88 166 SER A O 1
ATOM 1283 N N . ASP A 1 167 ? -32.5 35.438 -6.625 1 88.94 167 ASP A N 1
ATOM 1284 C CA . ASP A 1 167 ? -31.25 35.094 -7.27 1 88.94 167 ASP A CA 1
ATOM 1285 C C . ASP A 1 167 ? -30.766 33.719 -6.887 1 88.94 167 ASP A C 1
ATOM 1287 O O . ASP A 1 167 ? -30.203 33.5 -5.812 1 88.94 167 ASP A O 1
ATOM 1291 N N . SER A 1 168 ? -30.875 32.844 -7.805 1 88.5 168 SER A N 1
ATOM 1292 C CA . SER A 1 168 ? -30.562 31.438 -7.527 1 88.5 168 SER A CA 1
ATOM 1293 C C . SER A 1 168 ? -29.062 31.234 -7.32 1 88.5 168 SER A C 1
ATOM 1295 O O . SER A 1 168 ? -28.656 30.422 -6.477 1 88.5 168 SER A O 1
ATOM 1297 N N . LEU A 1 169 ? -28.266 31.875 -8.016 1 89.12 169 LEU A N 1
ATOM 1298 C CA . LEU A 1 169 ? -26.828 31.734 -7.879 1 89.12 169 LEU A CA 1
ATOM 1299 C C . LEU A 1 169 ? -26.344 32.312 -6.551 1 89.12 169 LEU A C 1
ATOM 1301 O O . LEU A 1 169 ? -25.531 31.688 -5.863 1 89.12 169 LEU A O 1
ATOM 1305 N N . ARG A 1 170 ? -26.797 33.5 -6.215 1 88 170 ARG A N 1
ATOM 1306 C CA . ARG A 1 170 ? -26.406 34.094 -4.941 1 88 170 ARG A CA 1
ATOM 1307 C C . ARG A 1 170 ? -26.828 33.219 -3.768 1 88 170 ARG A C 1
ATOM 1309 O O . ARG A 1 170 ? -26.109 33.125 -2.764 1 88 170 ARG A O 1
ATOM 1316 N N . TYR A 1 171 ? -27.906 32.594 -4.02 1 89.19 171 TYR A N 1
ATOM 1317 C CA . TYR A 1 171 ? -28.391 31.703 -2.984 1 89.19 171 TYR A CA 1
ATOM 1318 C C . TYR A 1 171 ? -27.438 30.531 -2.779 1 89.19 171 TYR A C 1
ATOM 1320 O O . TYR A 1 171 ? -27.078 30.203 -1.646 1 89.19 171 TYR A O 1
ATOM 1328 N N . SER A 1 172 ? -27.016 29.953 -3.85 1 91.06 172 SER A N 1
ATOM 1329 C CA . SER A 1 172 ? -26.078 28.828 -3.783 1 91.06 172 SER A CA 1
ATOM 1330 C C . SER A 1 172 ? -24.703 29.266 -3.291 1 91.06 172 SER A C 1
ATOM 1332 O O . SER A 1 172 ? -24.047 28.562 -2.523 1 91.06 172 SER A O 1
ATOM 1334 N N . LEU A 1 173 ? -24.281 30.406 -3.66 1 90.69 173 LEU A N 1
ATOM 1335 C CA . LEU A 1 173 ? -22.969 30.906 -3.252 1 90.69 173 LEU A CA 1
ATOM 1336 C C . LEU A 1 173 ? -22.953 31.25 -1.767 1 90.69 173 LEU A C 1
ATOM 1338 O O . LEU A 1 173 ? -21.953 31.031 -1.083 1 90.69 173 LEU A O 1
ATOM 1342 N N . LYS A 1 174 ? -24.031 31.844 -1.328 1 90.62 174 LYS A N 1
ATOM 1343 C CA . LYS A 1 174 ? -24.141 32.125 0.099 1 90.62 174 LYS A CA 1
ATOM 1344 C C . LYS A 1 174 ? -24.016 30.859 0.931 1 90.62 174 LYS A C 1
ATOM 1346 O O . LYS A 1 174 ? -23.328 30.859 1.963 1 90.62 174 LYS A O 1
ATOM 1351 N N . ARG A 1 175 ? -24.594 29.844 0.444 1 92.38 175 ARG A N 1
ATOM 1352 C CA . ARG A 1 175 ? -24.484 28.562 1.127 1 92.38 175 ARG A CA 1
ATOM 1353 C C . ARG A 1 175 ? -23.047 28.062 1.129 1 92.38 175 ARG A C 1
ATOM 1355 O O . ARG A 1 175 ? -22.547 27.594 2.158 1 92.38 175 ARG A O 1
ATOM 1362 N N . ILE A 1 176 ? -22.406 28.141 0.035 1 93.94 176 ILE A N 1
ATOM 1363 C CA . ILE A 1 176 ? -21.047 27.641 -0.108 1 93.94 176 ILE A CA 1
ATOM 1364 C C . ILE A 1 176 ? -20.109 28.438 0.799 1 93.94 176 ILE A C 1
ATOM 1366 O O . ILE A 1 176 ? -19.25 27.875 1.476 1 93.94 176 ILE A O 1
ATOM 1370 N N . HIS A 1 177 ? -20.281 29.734 0.871 1 93.38 177 HIS A N 1
ATOM 1371 C CA . HIS A 1 177 ? -19.453 30.578 1.727 1 93.38 177 HIS A CA 1
ATOM 1372 C C . HIS A 1 177 ? -19.672 30.25 3.199 1 93.38 177 HIS A C 1
ATOM 1374 O O . HIS A 1 177 ? -18.734 30.297 4 1 93.38 177 HIS A O 1
ATOM 1380 N N . THR A 1 178 ? -20.891 29.969 3.504 1 94.38 178 THR A N 1
ATOM 1381 C CA . THR A 1 178 ? -21.203 29.625 4.887 1 94.38 178 THR A CA 1
ATOM 1382 C C . THR A 1 178 ? -20.562 28.297 5.266 1 94.38 178 THR A C 1
ATOM 1384 O O . THR A 1 178 ? -19.969 28.172 6.336 1 94.38 178 THR A O 1
ATOM 1387 N N . TYR A 1 179 ? -20.688 27.344 4.332 1 95.94 179 TYR A N 1
ATOM 1388 C CA . TYR A 1 179 ? -20.094 26.047 4.633 1 95.94 179 TYR A CA 1
ATOM 1389 C C . TYR A 1 179 ? -18.578 26.125 4.648 1 95.94 179 TYR A C 1
ATOM 1391 O O . TYR A 1 179 ? -17.922 25.406 5.41 1 95.94 179 TYR A O 1
ATOM 1399 N N . LYS A 1 180 ? -18.031 26.984 3.863 1 95.81 180 LYS A N 1
ATOM 1400 C CA . LYS A 1 180 ? -16.578 27.188 3.9 1 95.81 180 LYS A CA 1
ATOM 1401 C C . LYS A 1 180 ? -16.141 27.703 5.262 1 95.81 180 LYS A C 1
ATOM 1403 O O . LYS A 1 180 ? -15.07 27.344 5.754 1 95.81 180 LYS A O 1
ATOM 1408 N N . ALA A 1 181 ? -16.922 28.5 5.852 1 96 181 ALA A N 1
ATOM 1409 C CA . ALA A 1 181 ? -16.625 29.047 7.176 1 96 181 ALA A CA 1
ATOM 1410 C C . ALA A 1 181 ? -16.812 27.984 8.25 1 96 181 ALA A C 1
ATOM 1412 O O . ALA A 1 181 ? -16 27.875 9.172 1 96 181 ALA A O 1
ATOM 1413 N N . LEU A 1 182 ? -17.859 27.203 8.055 1 95.38 182 LEU A N 1
ATOM 1414 C CA . LEU A 1 182 ? -18.141 26.172 9.031 1 95.38 182 LEU A CA 1
ATOM 1415 C C . LEU A 1 182 ? -17.078 25.078 9 1 95.38 182 LEU A C 1
ATOM 1417 O O . LEU A 1 182 ? -16.781 24.469 10.023 1 95.38 182 LEU A O 1
ATOM 1421 N N . ALA A 1 183 ? -16.516 24.859 7.836 1 96.25 183 ALA A N 1
ATOM 1422 C CA . ALA A 1 183 ? -15.531 23.797 7.664 1 96.25 183 ALA A CA 1
ATOM 1423 C C . ALA A 1 183 ? -14.125 24.297 7.988 1 96.25 183 ALA A C 1
ATOM 1425 O O . ALA A 1 183 ? -13.164 23.516 7.965 1 96.25 183 ALA A O 1
ATOM 1426 N N . SER A 1 184 ? -13.992 25.531 8.32 1 95.69 184 SER A N 1
ATOM 1427 C CA . SER A 1 184 ? -12.68 26.078 8.656 1 95.69 184 SER A CA 1
ATOM 1428 C C . SER A 1 184 ? -12.164 25.5 9.977 1 95.69 184 SER A C 1
ATOM 1430 O O . SER A 1 184 ? -12.93 25.359 10.93 1 95.69 184 SER A O 1
ATOM 1432 N N . PRO A 1 185 ? -10.906 25.094 10.016 1 95.19 185 PRO A N 1
ATOM 1433 C CA . PRO A 1 185 ? -10.328 24.547 11.242 1 95.19 185 PRO A CA 1
ATOM 1434 C C . PRO A 1 185 ? -10.438 25.5 12.43 1 95.19 185 PRO A C 1
ATOM 1436 O O . PRO A 1 185 ? -10.641 25.062 13.562 1 95.19 185 PRO A O 1
ATOM 1439 N N . ALA A 1 186 ? -10.312 26.797 12.18 1 94.56 186 ALA A N 1
ATOM 1440 C CA . ALA A 1 186 ? -10.414 27.781 13.258 1 94.56 186 ALA A CA 1
ATOM 1441 C C . ALA A 1 186 ? -11.812 27.797 13.859 1 94.56 186 ALA A C 1
ATOM 1443 O O . ALA A 1 186 ? -11.977 27.797 15.078 1 94.56 186 ALA A O 1
ATOM 1444 N N . TRP A 1 187 ? -12.766 27.719 12.992 1 95.44 187 TRP A N 1
ATOM 1445 C CA . TRP A 1 187 ? -14.148 27.719 13.469 1 95.44 187 TRP A CA 1
ATOM 1446 C C . TRP A 1 187 ? -14.453 26.438 14.258 1 95.44 187 TRP A C 1
ATOM 1448 O O . TRP A 1 187 ? -15.008 26.5 15.352 1 95.44 187 TRP A O 1
ATOM 1458 N N . LEU A 1 188 ? -14.078 25.328 13.773 1 94.69 188 LEU A N 1
ATOM 1459 C CA . LEU A 1 188 ? -14.344 24.047 14.414 1 94.69 188 LEU A CA 1
ATOM 1460 C C . LEU A 1 188 ? -13.648 23.953 15.766 1 94.69 188 LEU A C 1
ATOM 1462 O O . LEU A 1 188 ? -14.188 23.375 16.703 1 94.69 188 LEU A O 1
ATOM 1466 N N . SER A 1 189 ? -12.477 24.531 15.875 1 93.88 189 SER A N 1
ATOM 1467 C CA . SER A 1 189 ? -11.68 24.453 17.094 1 93.88 189 SER A CA 1
ATOM 1468 C C . SER A 1 189 ? -12.258 25.344 18.188 1 93.88 189 SER A C 1
ATOM 1470 O O . SER A 1 189 ? -12.25 24.969 19.375 1 93.88 189 SER A O 1
ATOM 1472 N N . LEU A 1 190 ? -12.812 26.469 17.828 1 91.62 190 LEU A N 1
ATOM 1473 C CA . LEU A 1 190 ? -13.188 27.469 18.828 1 91.62 190 LEU A CA 1
ATOM 1474 C C . LEU A 1 190 ? -14.656 27.328 19.219 1 91.62 190 LEU A C 1
ATOM 1476 O O . LEU A 1 190 ? -15.039 27.688 20.328 1 91.62 190 LEU A O 1
ATOM 1480 N N . THR A 1 191 ? -15.492 26.781 18.406 1 91.44 191 THR A N 1
ATOM 1481 C CA . THR A 1 191 ? -16.922 26.828 18.672 1 91.44 191 THR A CA 1
ATOM 1482 C C . THR A 1 191 ? -17.438 25.469 19.156 1 91.44 191 THR A C 1
ATOM 1484 O O . THR A 1 191 ? -18.422 25.406 19.891 1 91.44 191 THR A O 1
ATOM 1487 N N . SER A 1 192 ? -16.828 24.484 18.797 1 89.31 192 SER A N 1
ATOM 1488 C CA . SER A 1 192 ? -17.359 23.156 19.125 1 89.31 192 SER A CA 1
ATOM 1489 C C . SER A 1 192 ? -16.688 22.594 20.375 1 89.31 192 SER A C 1
ATOM 1491 O O . SER A 1 192 ? -15.5 22.828 20.609 1 89.31 192 SER A O 1
ATOM 1493 N N . HIS A 1 193 ? -17.562 21.906 21.172 1 87 193 HIS A N 1
ATOM 1494 C CA . HIS A 1 193 ? -17.031 21.203 22.344 1 87 193 HIS A CA 1
ATOM 1495 C C . HIS A 1 193 ? -16.359 19.891 21.938 1 87 193 HIS A C 1
ATOM 1497 O O . HIS A 1 193 ? -15.484 19.406 22.656 1 87 193 HIS A O 1
ATOM 1503 N N . ASP A 1 194 ? -16.781 19.375 20.844 1 91.44 194 ASP A N 1
ATOM 1504 C CA . ASP A 1 194 ? -16.188 18.188 20.25 1 91.44 194 ASP A CA 1
ATOM 1505 C C . ASP A 1 194 ? -15.875 18.391 18.781 1 91.44 194 ASP A C 1
ATOM 1507 O O . ASP A 1 194 ? -16.656 18 17.906 1 91.44 194 ASP A O 1
ATOM 1511 N N . PRO A 1 195 ? -14.727 18.922 18.547 1 94 195 PRO A N 1
ATOM 1512 C CA . PRO A 1 195 ? -14.383 19.25 17.172 1 94 195 PRO A CA 1
ATOM 1513 C C . PRO A 1 195 ? -14.273 18.031 16.266 1 94 195 PRO A C 1
ATOM 1515 O O . PRO A 1 195 ? -14.547 18.109 15.07 1 94 195 PRO A O 1
ATOM 1518 N N . ILE A 1 196 ? -13.984 16.875 16.781 1 94.19 196 ILE A N 1
ATOM 1519 C CA . ILE A 1 196 ? -13.82 15.68 15.969 1 94.19 196 ILE A CA 1
ATOM 1520 C C . ILE A 1 196 ? -15.188 15.188 15.484 1 94.19 196 ILE A C 1
ATOM 1522 O O . ILE A 1 196 ? -15.352 14.875 14.305 1 94.19 196 ILE A O 1
ATOM 1526 N N . LEU A 1 197 ? -16.125 15.172 16.391 1 93.06 197 LEU A N 1
ATOM 1527 C CA . LEU A 1 197 ? -17.469 14.766 16.016 1 93.06 197 LEU A CA 1
ATOM 1528 C C . LEU A 1 197 ? -18.062 15.734 14.992 1 93.06 197 LEU A C 1
ATOM 1530 O O . LEU A 1 197 ? -18.672 15.312 14.008 1 93.06 197 LEU A O 1
ATOM 1534 N N . SER A 1 198 ? -17.844 17 15.266 1 94 198 SER A N 1
ATOM 1535 C CA . SER A 1 198 ? -18.359 18 14.344 1 94 198 SER A CA 1
ATOM 1536 C C . SER A 1 198 ? -17.719 17.875 12.969 1 94 198 SER A C 1
ATOM 1538 O O . SER A 1 198 ? -18.375 18.047 11.945 1 94 198 SER A O 1
ATOM 1540 N N . ALA A 1 199 ? -16.453 17.578 12.93 1 95.81 199 ALA A N 1
ATOM 1541 C CA . ALA A 1 199 ? -15.742 17.406 11.664 1 95.81 199 ALA A CA 1
ATOM 1542 C C . ALA A 1 199 ? -16.266 16.188 10.914 1 95.81 199 ALA A C 1
ATOM 1544 O O . ALA A 1 199 ? -16.438 16.219 9.695 1 95.81 199 ALA A O 1
ATOM 1545 N N . PHE A 1 200 ? -16.578 15.055 11.641 1 94.81 200 PHE A N 1
ATOM 1546 C CA . PHE A 1 200 ? -17.109 13.844 11.031 1 94.81 200 PHE A CA 1
ATOM 1547 C C . PHE A 1 200 ? -18.484 14.109 10.414 1 94.81 200 PHE A C 1
ATOM 1549 O O . PHE A 1 200 ? -18.719 13.773 9.25 1 94.81 200 PHE A O 1
ATOM 1556 N N . LYS A 1 201 ? -19.312 14.734 11.18 1 93.69 201 LYS A N 1
ATOM 1557 C CA . LYS A 1 201 ? -20.672 15.008 10.727 1 93.69 201 LYS A CA 1
ATOM 1558 C C . LYS A 1 201 ? -20.672 15.961 9.539 1 93.69 201 LYS A C 1
ATOM 1560 O O . LYS A 1 201 ? -21.406 15.75 8.562 1 93.69 201 LYS A O 1
ATOM 1565 N N . LEU A 1 202 ? -19.812 16.969 9.656 1 95.12 202 LEU A N 1
ATOM 1566 C CA . LEU A 1 202 ? -19.75 17.938 8.578 1 95.12 202 LEU A CA 1
ATOM 1567 C C . LEU A 1 202 ? -19.188 17.312 7.309 1 95.12 202 LEU A C 1
ATOM 1569 O O . LEU A 1 202 ? -19.641 17.625 6.203 1 95.12 202 LEU A O 1
ATOM 1573 N N . SER A 1 203 ? -18.188 16.5 7.438 1 96.25 203 SER A N 1
ATOM 1574 C CA . SER A 1 203 ? -17.625 15.82 6.27 1 96.25 203 SER A CA 1
ATOM 1575 C C . SER A 1 203 ? -18.672 14.953 5.574 1 96.25 203 SER A C 1
ATOM 1577 O O . SER A 1 203 ? -18.75 14.938 4.344 1 96.25 203 SER A O 1
ATOM 1579 N N . TRP A 1 204 ? -19.406 14.266 6.352 1 94.38 204 TRP A N 1
ATOM 1580 C CA . TRP A 1 204 ? -20.453 13.414 5.805 1 94.38 204 TRP A CA 1
ATOM 1581 C C . TRP A 1 204 ? -21.531 14.242 5.121 1 94.38 204 TRP A C 1
ATOM 1583 O O . TRP A 1 204 ? -21.984 13.906 4.023 1 94.38 204 TRP A O 1
ATOM 1593 N N . GLU A 1 205 ? -21.922 15.312 5.715 1 94.44 205 GLU A N 1
ATOM 1594 C CA . GLU A 1 205 ? -22.938 16.203 5.156 1 94.44 205 GLU A CA 1
ATOM 1595 C C . GLU A 1 205 ? -22.469 16.828 3.854 1 94.44 205 GLU A C 1
ATOM 1597 O O . GLU A 1 205 ? -23.234 16.938 2.893 1 94.44 205 GLU A O 1
ATOM 1602 N N . LEU A 1 206 ? -21.234 17.234 3.826 1 96.06 206 LEU A N 1
ATOM 1603 C CA . LEU A 1 206 ? -20.672 17.875 2.635 1 96.06 206 LEU A CA 1
ATOM 1604 C C . LEU A 1 206 ? -20.594 16.875 1.484 1 96.06 206 LEU A C 1
ATOM 1606 O O . LEU A 1 206 ? -20.797 17.234 0.324 1 96.06 206 LEU A O 1
ATOM 1610 N N . GLU A 1 207 ? -20.328 15.656 1.797 1 95.06 207 GLU A N 1
ATOM 1611 C CA . GLU A 1 207 ? -20.312 14.633 0.758 1 95.06 207 GLU A CA 1
ATOM 1612 C C . GLU A 1 207 ? -21.703 14.398 0.185 1 95.06 207 GLU A C 1
ATOM 1614 O O . GLU A 1 207 ? -21.859 14.188 -1.021 1 95.06 207 GLU A O 1
ATOM 1619 N N . ARG A 1 208 ? -22.641 14.422 1.008 1 92.81 208 ARG A N 1
ATOM 1620 C CA . ARG A 1 208 ? -24.016 14.273 0.551 1 92.81 208 ARG A CA 1
ATOM 1621 C C . ARG A 1 208 ? -24.438 15.461 -0.311 1 92.81 208 ARG A C 1
ATOM 1623 O O . ARG A 1 208 ? -25.109 15.281 -1.333 1 92.81 208 ARG A O 1
ATOM 1630 N N . LEU A 1 209 ? -24 16.609 0.112 1 93.94 209 LEU A N 1
ATOM 1631 C CA . LEU A 1 209 ? -24.328 17.812 -0.663 1 93.94 209 LEU A CA 1
ATOM 1632 C C . LEU A 1 209 ? -23.625 17.781 -2.021 1 93.94 209 LEU A C 1
ATOM 1634 O O . LEU A 1 209 ? -24.172 18.266 -3.014 1 93.94 209 LEU A O 1
ATOM 1638 N N . ALA A 1 210 ? -22.453 17.234 -2.098 1 94.25 210 ALA A N 1
ATOM 1639 C CA . ALA A 1 210 ? -21.734 17.109 -3.357 1 94.25 210 ALA A CA 1
ATOM 1640 C C . ALA A 1 210 ? -22.5 16.234 -4.348 1 94.25 210 ALA A C 1
ATOM 1642 O O . ALA A 1 210 ? -22.484 16.5 -5.551 1 94.25 210 ALA A O 1
ATOM 1643 N N . GLU A 1 211 ? -23.25 15.258 -3.838 1 92.25 211 GLU A N 1
ATOM 1644 C CA . GLU A 1 211 ? -24.016 14.359 -4.691 1 92.25 211 GLU A CA 1
ATOM 1645 C C . GLU A 1 211 ? -25.328 15.016 -5.133 1 92.25 211 GLU A C 1
ATOM 1647 O O . GLU A 1 211 ? -25.812 14.766 -6.238 1 92.25 211 GLU A O 1
ATOM 1652 N N . LEU A 1 212 ? -25.844 15.906 -4.312 1 90.94 212 LEU A N 1
ATOM 1653 C CA . LEU A 1 212 ? -27.109 16.547 -4.617 1 90.94 212 LEU A CA 1
ATOM 1654 C C . LEU A 1 212 ? -26.891 17.734 -5.559 1 90.94 212 LEU A C 1
ATOM 1656 O O . LEU A 1 212 ? -27.656 17.922 -6.508 1 90.94 212 LEU A O 1
ATOM 1660 N N . GLU A 1 213 ? -25.844 18.547 -5.191 1 92.12 213 GLU A N 1
ATOM 1661 C CA . GLU A 1 213 ? -25.5 19.688 -6.047 1 92.12 213 GLU A CA 1
ATOM 1662 C C . GLU A 1 213 ? -24.234 19.391 -6.863 1 92.12 213 GLU A C 1
ATOM 1664 O O . GLU A 1 213 ? -23.156 19.875 -6.531 1 92.12 213 GLU A O 1
ATOM 1669 N N . ASN A 1 214 ? -24.406 18.797 -7.992 1 89.88 214 ASN A N 1
ATOM 1670 C CA . ASN A 1 214 ? -23.312 18.297 -8.805 1 89.88 214 ASN A CA 1
ATOM 1671 C C . ASN A 1 214 ? -22.547 19.438 -9.484 1 89.88 214 ASN A C 1
ATOM 1673 O O . ASN A 1 214 ? -21.406 19.266 -9.906 1 89.88 214 ASN A O 1
ATOM 1677 N N . GLU A 1 215 ? -23.172 20.625 -9.516 1 91.69 215 GLU A N 1
ATOM 1678 C CA . GLU A 1 215 ? -22.531 21.75 -10.172 1 91.69 215 GLU A CA 1
ATOM 1679 C C . GLU A 1 215 ? -21.328 22.25 -9.359 1 91.69 215 GLU A C 1
ATOM 1681 O O . GLU A 1 215 ? -20.344 22.734 -9.922 1 91.69 215 GLU A O 1
ATOM 1686 N N . PHE A 1 216 ? -21.484 22.031 -8.023 1 93.25 216 PHE A N 1
ATOM 1687 C CA . PHE A 1 216 ? -20.422 22.5 -7.141 1 93.25 216 PHE A CA 1
ATOM 1688 C C . PHE A 1 216 ? -19.75 21.328 -6.426 1 93.25 216 PHE A C 1
ATOM 1690 O O . PHE A 1 216 ? -19.328 21.453 -5.277 1 93.25 216 PHE A O 1
ATOM 1697 N N . LYS A 1 217 ? -19.75 20.234 -7.082 1 94.12 217 LYS A N 1
ATOM 1698 C CA . LYS A 1 217 ? -19.266 19 -6.473 1 94.12 217 LYS A CA 1
ATOM 1699 C C . LYS A 1 217 ? -17.812 19.141 -6.02 1 94.12 217 LYS A C 1
ATOM 1701 O O . LYS A 1 217 ? -17.469 18.75 -4.906 1 94.12 217 LYS A O 1
ATOM 1706 N N . ASP A 1 218 ? -17 19.75 -6.848 1 94.31 218 ASP A N 1
ATOM 1707 C CA . ASP A 1 218 ? -15.57 19.844 -6.543 1 94.31 218 ASP A CA 1
ATOM 1708 C C . ASP A 1 218 ? -15.336 20.703 -5.305 1 94.31 218 ASP A C 1
ATOM 1710 O O . ASP A 1 218 ? -14.469 20.391 -4.484 1 94.31 218 ASP A O 1
ATOM 1714 N N . ILE A 1 219 ? -16.078 21.672 -5.102 1 95.25 219 ILE A N 1
ATOM 1715 C CA . ILE A 1 219 ? -15.922 22.562 -3.959 1 95.25 219 ILE A CA 1
ATOM 1716 C C . ILE A 1 219 ? -16.328 21.844 -2.678 1 95.25 219 ILE A C 1
ATOM 1718 O O . ILE A 1 219 ? -15.609 21.891 -1.678 1 95.25 219 ILE A O 1
ATOM 1722 N N . TYR A 1 220 ? -17.438 21.156 -2.719 1 95.75 220 TYR A N 1
ATOM 1723 C CA . TYR A 1 220 ? -17.906 20.438 -1.551 1 95.75 220 TYR A CA 1
ATOM 1724 C C . TYR A 1 220 ? -16.938 19.312 -1.171 1 95.75 220 TYR A C 1
ATOM 1726 O O . TYR A 1 220 ? -16.688 19.094 0.013 1 95.75 220 TYR A O 1
ATOM 1734 N N . MET A 1 221 ? -16.391 18.719 -2.148 1 95.94 221 MET A N 1
ATOM 1735 C CA . MET A 1 221 ? -15.453 17.625 -1.879 1 95.94 221 MET A CA 1
ATOM 1736 C C . MET A 1 221 ? -14.156 18.156 -1.273 1 95.94 221 MET A C 1
ATOM 1738 O O . MET A 1 221 ? -13.562 17.516 -0.408 1 95.94 221 MET A O 1
ATOM 1742 N N . GLU A 1 222 ? -13.781 19.266 -1.766 1 96.06 222 GLU A N 1
ATOM 1743 C CA . GLU A 1 222 ? -12.594 19.891 -1.19 1 96.06 222 GLU A CA 1
ATOM 1744 C C . GLU A 1 222 ? -12.812 20.266 0.271 1 96.06 222 GLU A C 1
ATOM 1746 O O . GLU A 1 222 ? -11.938 20.062 1.11 1 96.06 222 GLU A O 1
ATOM 1751 N N . LEU A 1 223 ? -13.945 20.75 0.562 1 96.88 223 LEU A N 1
ATOM 1752 C CA . LEU A 1 223 ? -14.281 21.109 1.936 1 96.88 223 LEU A CA 1
ATOM 1753 C C . LEU A 1 223 ? -14.375 19.875 2.814 1 96.88 223 LEU A C 1
ATOM 1755 O O . LEU A 1 223 ? -13.953 19.891 3.973 1 96.88 223 LEU A O 1
ATOM 1759 N N . SER A 1 224 ? -14.961 18.844 2.254 1 96.88 224 SER A N 1
ATOM 1760 C CA . SER A 1 224 ? -15.031 17.594 2.994 1 96.88 224 SER A CA 1
ATOM 1761 C C . SER A 1 224 ? -13.641 17.047 3.311 1 96.88 224 SER A C 1
ATOM 1763 O O . SER A 1 224 ? -13.375 16.609 4.434 1 96.88 224 SER A O 1
ATOM 1765 N N . SER A 1 225 ? -12.766 17.141 2.365 1 96.12 225 SER A N 1
ATOM 1766 C CA . SER A 1 225 ? -11.391 16.672 2.562 1 96.12 225 SER A CA 1
ATOM 1767 C C . SER A 1 225 ? -10.672 17.516 3.611 1 96.12 225 SER A C 1
ATOM 1769 O O . SER A 1 225 ? -9.859 17 4.379 1 96.12 225 SER A O 1
ATOM 1771 N N . GLN A 1 226 ? -10.977 18.766 3.635 1 96.12 226 GLN A N 1
ATOM 1772 C CA . GLN A 1 226 ? -10.391 19.656 4.637 1 96.12 226 GLN A CA 1
ATOM 1773 C C . GLN A 1 226 ? -10.828 19.25 6.043 1 96.12 226 GLN A C 1
ATOM 1775 O O . GLN A 1 226 ? -10.023 19.266 6.977 1 96.12 226 GLN A O 1
ATOM 1780 N N . CYS A 1 227 ? -12.039 18.906 6.188 1 96.38 227 CYS A N 1
ATOM 1781 C CA . CYS A 1 227 ? -12.539 18.453 7.48 1 96.38 227 CYS A CA 1
ATOM 1782 C C . CYS A 1 227 ? -11.875 17.156 7.902 1 96.38 227 CYS A C 1
ATOM 1784 O O . CYS A 1 227 ? -11.516 16.984 9.07 1 96.38 227 CYS A O 1
ATOM 1786 N N . LYS A 1 228 ? -11.727 16.297 7.004 1 96.38 228 LYS A N 1
ATOM 1787 C CA . LYS A 1 228 ? -11.078 15.023 7.289 1 96.38 228 LYS A CA 1
ATOM 1788 C C . LYS A 1 228 ? -9.617 15.234 7.695 1 96.38 228 LYS A C 1
ATOM 1790 O O . LYS A 1 228 ? -9.133 14.586 8.625 1 96.38 228 LYS A O 1
ATOM 1795 N N . ARG A 1 229 ? -8.977 16.125 7.023 1 95.5 229 ARG A N 1
ATOM 1796 C CA . ARG A 1 229 ? -7.59 16.422 7.352 1 95.5 229 ARG A CA 1
ATOM 1797 C C . ARG A 1 229 ? -7.484 17.047 8.742 1 95.5 229 ARG A C 1
ATOM 1799 O O . ARG A 1 229 ? -6.555 16.75 9.492 1 95.5 229 ARG A O 1
ATOM 1806 N N . TYR A 1 230 ? -8.391 17.891 9.094 1 96.56 230 TYR A N 1
ATOM 1807 C CA . TYR A 1 230 ? -8.398 18.547 10.398 1 96.56 230 TYR A CA 1
ATOM 1808 C C . TYR A 1 230 ? -8.5 17.516 11.516 1 96.56 230 TYR A C 1
ATOM 1810 O O . TYR A 1 230 ? -7.777 17.594 12.508 1 96.56 230 TYR A O 1
ATOM 1818 N N . SER A 1 231 ? -9.398 16.531 11.359 1 95.81 231 SER A N 1
ATOM 1819 C CA . SER A 1 231 ? -9.555 15.508 12.375 1 95.81 231 SER A CA 1
ATOM 1820 C C . SER A 1 231 ? -8.281 14.68 12.531 1 95.81 231 SER A C 1
ATOM 1822 O O . SER A 1 231 ? -7.91 14.305 13.648 1 95.81 231 SER A O 1
ATOM 1824 N N . CYS A 1 232 ? -7.613 14.43 11.461 1 95.56 232 CYS A N 1
ATOM 1825 C CA . CYS A 1 232 ? -6.367 13.672 11.508 1 95.56 232 CYS A CA 1
ATOM 1826 C C . CYS A 1 232 ? -5.266 14.477 12.188 1 95.56 232 CYS A C 1
ATOM 1828 O O . CYS A 1 232 ? -4.469 13.93 12.945 1 95.56 232 CYS A O 1
ATOM 1830 N N . GLU A 1 233 ? -5.254 15.742 11.914 1 95.31 233 GLU A N 1
ATOM 1831 C CA . GLU A 1 233 ? -4.246 16.609 12.523 1 95.31 233 GLU A CA 1
ATOM 1832 C C . GLU A 1 233 ? -4.457 16.719 14.031 1 95.31 233 GLU A C 1
ATOM 1834 O O . GLU A 1 233 ? -3.496 16.844 14.789 1 95.31 233 GLU A O 1
ATOM 1839 N N . LEU A 1 234 ? -5.641 16.688 14.422 1 94.69 234 LEU A N 1
ATOM 1840 C CA . LEU A 1 234 ? -5.922 16.719 15.852 1 94.69 234 LEU A CA 1
ATOM 1841 C C . LEU A 1 234 ? -5.457 15.43 16.516 1 94.69 234 LEU A C 1
ATOM 1843 O O . LEU A 1 234 ? -4.906 15.461 17.625 1 94.69 234 LEU A O 1
ATOM 1847 N N . LEU A 1 235 ? -5.711 14.383 15.828 1 94.19 235 LEU A N 1
ATOM 1848 C CA . LEU A 1 235 ? -5.281 13.094 16.359 1 94.19 235 LEU A CA 1
ATOM 1849 C C . LEU A 1 235 ? -3.76 13.016 16.438 1 94.19 235 LEU A C 1
ATOM 1851 O O . LEU A 1 235 ? -3.209 12.383 17.344 1 94.19 235 LEU A O 1
ATOM 1855 N N . ASP A 1 236 ? -3.111 13.68 15.562 1 93.38 236 ASP A N 1
ATOM 1856 C CA . ASP A 1 236 ? -1.652 13.695 15.516 1 93.38 236 ASP A CA 1
ATOM 1857 C C . ASP A 1 236 ? -1.071 14.406 16.734 1 93.38 236 ASP A C 1
ATOM 1859 O O . ASP A 1 236 ? 0.094 14.195 17.078 1 93.38 236 ASP A O 1
ATOM 1863 N N . GLN A 1 237 ? -1.877 15.203 17.406 1 92.06 237 GLN A N 1
ATOM 1864 C CA . GLN A 1 237 ? -1.409 15.969 18.547 1 92.06 237 GLN A CA 1
ATOM 1865 C C . GLN A 1 237 ? -1.483 15.148 19.828 1 92.06 237 GLN A C 1
ATOM 1867 O O . GLN A 1 237 ? -1.001 15.578 20.875 1 92.06 237 GLN A O 1
ATOM 1872 N N . CYS A 1 238 ? -2.008 13.938 19.703 1 92.75 238 CYS A N 1
ATOM 1873 C CA . CYS A 1 238 ? -2.033 13.078 20.891 1 92.75 238 CYS A CA 1
ATOM 1874 C C . CYS A 1 238 ? -0.638 12.562 21.219 1 92.75 238 CYS A C 1
ATOM 1876 O O . CYS A 1 238 ? 0.133 12.227 20.312 1 92.75 238 CYS A O 1
ATOM 1878 N N . ARG A 1 239 ? -0.329 12.602 22.578 1 89.62 239 ARG A N 1
ATOM 1879 C CA . ARG A 1 239 ? 1.013 12.203 22.984 1 89.62 239 ARG A CA 1
ATOM 1880 C C . ARG A 1 239 ? 0.968 10.977 23.891 1 89.62 239 ARG A C 1
ATOM 1882 O O . ARG A 1 239 ? 2.004 10.375 24.188 1 89.62 239 ARG A O 1
ATOM 1889 N N . SER A 1 240 ? -0.195 10.617 24.359 1 89.81 240 SER A N 1
ATOM 1890 C CA . SER A 1 240 ? -0.334 9.477 25.266 1 89.81 240 SER A CA 1
ATOM 1891 C C . SER A 1 240 ? -1.49 8.578 24.828 1 89.81 240 SER A C 1
ATOM 1893 O O . SER A 1 240 ? -2.357 8.992 24.062 1 89.81 240 SER A O 1
ATOM 1895 N N . SER A 1 241 ? -1.416 7.359 25.359 1 91.25 241 SER A N 1
ATOM 1896 C CA . SER A 1 241 ? -2.484 6.41 25.062 1 91.25 241 SER A CA 1
ATOM 1897 C C . SER A 1 241 ? -3.797 6.832 25.703 1 91.25 241 SER A C 1
ATOM 1899 O O . SER A 1 241 ? -4.875 6.59 25.156 1 91.25 241 SER A O 1
ATOM 1901 N N . GLU A 1 242 ? -3.672 7.488 26.797 1 90 242 GLU A N 1
ATOM 1902 C CA . GLU A 1 242 ? -4.875 7.941 27.484 1 90 242 GLU A CA 1
ATOM 1903 C C . GLU A 1 242 ? -5.625 8.984 26.656 1 90 242 GLU A C 1
ATOM 1905 O O . GLU A 1 242 ? -6.859 8.961 26.594 1 90 242 GLU A O 1
ATOM 1910 N N . GLU A 1 243 ? -4.895 9.797 26.047 1 91.38 243 GLU A N 1
ATOM 1911 C CA . GLU A 1 243 ? -5.527 10.82 25.203 1 91.38 243 GLU A CA 1
ATOM 1912 C C . GLU A 1 243 ? -6.195 10.203 23.984 1 91.38 243 GLU A C 1
ATOM 1914 O O . GLU A 1 243 ? -7.293 10.602 23.594 1 91.38 243 GLU A O 1
ATOM 1919 N N . VAL A 1 244 ? -5.539 9.242 23.453 1 93.44 244 VAL A N 1
ATOM 1920 C CA . VAL A 1 244 ? -6.09 8.594 22.266 1 93.44 244 VAL A CA 1
ATOM 1921 C C . VAL A 1 244 ? -7.355 7.824 22.641 1 93.44 244 VAL A C 1
ATOM 1923 O O . VAL A 1 244 ? -8.359 7.875 21.922 1 93.44 244 VAL A O 1
ATOM 1926 N N . ILE A 1 245 ? -7.312 7.129 23.781 1 92.12 245 ILE A N 1
ATOM 1927 C CA . ILE A 1 245 ? -8.461 6.352 24.234 1 92.12 245 ILE A CA 1
ATOM 1928 C C . ILE A 1 245 ? -9.625 7.289 24.547 1 92.12 245 ILE A C 1
ATOM 1930 O O . ILE A 1 245 ? -10.781 6.965 24.234 1 92.12 245 ILE A O 1
ATOM 1934 N N . ALA A 1 246 ? -9.281 8.438 25.047 1 89.88 246 ALA A N 1
ATOM 1935 C CA . ALA A 1 246 ? -10.336 9.398 25.359 1 89.88 246 ALA A CA 1
ATOM 1936 C C . ALA A 1 246 ? -11.023 9.891 24.094 1 89.88 246 ALA A C 1
ATOM 1938 O O . ALA A 1 246 ? -12.242 10.07 24.062 1 89.88 246 ALA A O 1
ATOM 1939 N N . VAL A 1 247 ? -10.281 10.023 23.078 1 90.81 247 VAL A N 1
ATOM 1940 C CA . VAL A 1 247 ? -10.812 10.531 21.828 1 90.81 247 VAL A CA 1
ATOM 1941 C C . VAL A 1 247 ? -11.625 9.438 21.141 1 90.81 247 VAL A C 1
ATOM 1943 O O . VAL A 1 247 ? -12.719 9.695 20.625 1 90.81 247 VAL A O 1
ATOM 1946 N N . LEU A 1 248 ? -11.164 8.258 21.188 1 90.75 248 LEU A N 1
ATOM 1947 C CA . LEU A 1 248 ? -11.766 7.184 20.406 1 90.75 248 LEU A CA 1
ATOM 1948 C C . LEU A 1 248 ? -12.938 6.562 21.156 1 90.75 248 LEU A C 1
ATOM 1950 O O . LEU A 1 248 ? -13.805 5.93 20.547 1 90.75 248 LEU A O 1
ATOM 1954 N N . ASN A 1 249 ? -12.969 6.734 22.453 1 86.44 249 ASN A N 1
ATOM 1955 C CA . ASN A 1 249 ? -14 6.078 23.25 1 86.44 249 ASN A CA 1
ATOM 1956 C C . ASN A 1 249 ? -15.203 6.992 23.469 1 86.44 249 ASN A C 1
ATOM 1958 O O . ASN A 1 249 ? -16.234 6.551 23.969 1 86.44 249 ASN A O 1
ATOM 1962 N N . ARG A 1 250 ? -15.164 8.195 23.078 1 79.81 250 ARG A N 1
ATOM 1963 C CA . ARG A 1 250 ? -16.234 9.141 23.406 1 79.81 250 ARG A CA 1
ATOM 1964 C C . ARG A 1 250 ? -17.531 8.75 22.703 1 79.81 250 ARG A C 1
ATOM 1966 O O . ARG A 1 250 ? -17.547 8.477 21.5 1 79.81 250 ARG A O 1
ATOM 1973 N N . ARG A 1 251 ? -18.641 8.641 23.547 1 68.62 251 ARG A N 1
ATOM 1974 C CA . ARG A 1 251 ? -19.953 8.266 23.047 1 68.62 251 ARG A CA 1
ATOM 1975 C C . ARG A 1 251 ? -20.734 9.492 22.578 1 68.62 251 ARG A C 1
ATOM 1977 O O . ARG A 1 251 ? -20.562 10.578 23.125 1 68.62 251 ARG A O 1
ATOM 1984 N N . CYS A 1 252 ? -21.359 9.312 21.359 1 62.78 252 CYS A N 1
ATOM 1985 C CA . CYS A 1 252 ? -22.234 10.375 20.875 1 62.78 252 CYS A CA 1
ATOM 1986 C C . CYS A 1 252 ? -23.5 10.453 21.719 1 62.78 252 CYS A C 1
ATOM 1988 O O . CYS A 1 252 ? -24.078 9.422 22.078 1 62.78 252 CYS A O 1
ATOM 1990 N N . SER A 1 253 ? -23.688 11.242 22.641 1 52.38 253 SER A N 1
ATOM 1991 C CA . SER A 1 253 ? -24.906 11.359 23.438 1 52.38 253 SER A CA 1
ATOM 1992 C C . SER A 1 253 ? -26.156 11.094 22.609 1 52.38 253 SER A C 1
ATOM 1994 O O . SER A 1 253 ? -27.203 10.742 23.156 1 52.38 253 SER A O 1
ATOM 1996 N N . SER A 1 254 ? -26.422 11.602 21.375 1 44.78 254 SER A N 1
ATOM 1997 C CA . SER A 1 254 ? -27.781 11.672 20.828 1 44.78 254 SER A CA 1
ATOM 1998 C C . SER A 1 254 ? -28.344 10.273 20.609 1 44.78 254 SER A C 1
ATOM 2000 O O . SER A 1 254 ? -29.547 10.055 20.766 1 44.78 254 SER A O 1
ATOM 2002 N N . SER A 1 255 ? -27.953 9.5 19.531 1 40.94 255 SER A N 1
ATOM 2003 C CA . SER A 1 255 ? -28.906 8.633 18.844 1 40.94 255 SER A CA 1
ATOM 2004 C C . SER A 1 255 ? -29.25 7.418 19.688 1 40.94 255 SER A C 1
ATOM 2006 O O . SER A 1 255 ? -30.219 6.707 19.391 1 40.94 255 SER A O 1
ATOM 2008 N N . SER A 1 256 ? -28.328 6.457 20.031 1 41 256 SER A N 1
ATOM 2009 C CA . SER A 1 256 ? -28.938 5.16 20.328 1 41 256 SER A CA 1
ATOM 2010 C C . SER A 1 256 ? -29.625 5.152 21.688 1 41 256 SER A C 1
ATOM 2012 O O . SER A 1 256 ? -29.094 5.711 22.656 1 41 256 SER A O 1
ATOM 2014 N N . PRO A 1 257 ? -30.984 4.969 21.703 1 37.12 257 PRO A N 1
ATOM 2015 C CA . PRO A 1 257 ? -31.703 4.73 22.953 1 37.12 257 PRO A CA 1
ATOM 2016 C C . PRO A 1 257 ? -30.906 3.902 23.953 1 37.12 257 PRO A C 1
ATOM 2018 O O . PRO A 1 257 ? -30.078 3.082 23.547 1 37.12 257 PRO A O 1
ATOM 2021 N N . PRO A 1 258 ? -30.797 4.414 25.156 1 36.19 258 PRO A N 1
ATOM 2022 C CA . PRO A 1 258 ? -30.188 3.541 26.156 1 36.19 258 PRO A CA 1
ATOM 2023 C C . PRO A 1 258 ? -30.672 2.096 26.062 1 36.19 258 PRO A C 1
ATOM 2025 O O . PRO A 1 258 ? -31.875 1.849 26 1 36.19 258 PRO A O 1
ATOM 2028 N N . GLU A 1 259 ? -30.188 1.276 25.219 1 36.38 259 GLU A N 1
ATOM 2029 C CA . GLU A 1 259 ? -30.641 -0.104 25.375 1 36.38 259 GLU A CA 1
ATOM 2030 C C . GLU A 1 259 ? -30.922 -0.421 26.844 1 36.38 259 GLU A C 1
ATOM 2032 O O . GLU A 1 259 ? -30.203 0.046 27.734 1 36.38 259 GLU A O 1
ATOM 2037 N N . PRO A 1 260 ? -32.188 -0.722 27.203 1 34.69 260 PRO A N 1
ATOM 2038 C CA . PRO A 1 260 ? -32.469 -1.099 28.594 1 34.69 260 PRO A CA 1
ATOM 2039 C C . PRO A 1 260 ? -31.297 -1.853 29.234 1 34.69 260 PRO A C 1
ATOM 2041 O O . PRO A 1 260 ? -30.625 -2.645 28.578 1 34.69 260 PRO A O 1
ATOM 2044 N N . ALA A 1 261 ? -30.688 -1.257 30.312 1 35.56 261 ALA A N 1
ATOM 2045 C CA . ALA A 1 261 ? -29.766 -1.888 31.25 1 35.56 261 ALA A CA 1
ATOM 2046 C C . ALA A 1 261 ? -30.188 -3.318 31.562 1 35.56 261 ALA A C 1
ATOM 2048 O O . ALA A 1 261 ? -30.578 -3.619 32.688 1 35.56 261 ALA A O 1
ATOM 2049 N N . LEU A 1 262 ? -31.016 -3.906 30.828 1 32.09 262 LEU A N 1
ATOM 2050 C CA . LEU A 1 262 ? -31.422 -5.152 31.453 1 32.09 262 LEU A CA 1
ATOM 2051 C C . LEU A 1 262 ? -30.234 -5.883 32.062 1 32.09 262 LEU A C 1
ATOM 2053 O O . LEU A 1 262 ? -30.391 -6.742 32.938 1 32.09 262 LEU A O 1
ATOM 2057 N N . TYR A 1 263 ? -29.266 -6.312 31.188 1 31.97 263 TYR A N 1
ATOM 2058 C CA . TYR A 1 263 ? -28.234 -7.141 31.797 1 31.97 263 TYR A CA 1
ATOM 2059 C C . TYR A 1 263 ? -27.297 -6.301 32.656 1 31.97 263 TYR A C 1
ATOM 2061 O O . TYR A 1 263 ? -27.016 -5.145 32.344 1 31.97 263 TYR A O 1
ATOM 2069 N N . ASP A 1 264 ? -27.391 -6.469 34.031 1 32.09 264 ASP A N 1
ATOM 2070 C CA . ASP A 1 264 ? -26.406 -6.023 35.031 1 32.09 264 ASP A CA 1
ATOM 2071 C C . ASP A 1 264 ? -25.016 -5.914 34.406 1 32.09 264 ASP A C 1
ATOM 2073 O O . ASP A 1 264 ? -24.375 -6.93 34.125 1 32.09 264 ASP A O 1
ATOM 2077 N N . GLU A 1 265 ? -24.953 -5.168 33.531 1 36.31 265 GLU A N 1
ATOM 2078 C CA . GLU A 1 265 ? -23.562 -4.992 33.156 1 36.31 265 GLU A CA 1
ATOM 2079 C C . GLU A 1 265 ? -22.672 -4.77 34.375 1 36.31 265 GLU A C 1
ATOM 2081 O O . GLU A 1 265 ? -22.938 -3.879 35.188 1 36.31 265 GLU A O 1
ATOM 2086 N N . ALA A 1 266 ? -22.094 -5.746 35 1 34.72 266 ALA A N 1
ATOM 2087 C CA . ALA A 1 266 ? -21.062 -5.516 36 1 34.72 266 ALA A CA 1
ATOM 2088 C C . ALA A 1 266 ? -20.375 -4.172 35.781 1 34.72 266 ALA A C 1
ATOM 2090 O O . ALA A 1 266 ? -20.031 -3.812 34.656 1 34.72 266 ALA A O 1
ATOM 2091 N N . PRO A 1 267 ? -20.656 -3.123 36.625 1 37.72 267 PRO A N 1
ATOM 2092 C CA . PRO A 1 267 ? -20.047 -1.79 36.594 1 37.72 267 PRO A CA 1
ATOM 2093 C C . PRO A 1 267 ? -18.672 -1.778 35.938 1 37.72 267 PRO A C 1
ATOM 2095 O O . PRO A 1 267 ? -18.203 -0.729 35.5 1 37.72 267 PRO A O 1
ATOM 2098 N N . HIS A 1 268 ? -17.781 -2.674 36.281 1 36.84 268 HIS A N 1
ATOM 2099 C CA . HIS A 1 268 ? -16.344 -2.645 36.062 1 36.84 268 HIS A CA 1
ATOM 2100 C C . HIS A 1 268 ? -15.977 -2.98 34.625 1 36.84 268 HIS A C 1
ATOM 2102 O O . HIS A 1 268 ? -14.828 -3.324 34.344 1 36.84 268 HIS A O 1
ATOM 2108 N N . SER A 1 269 ? -16.766 -3.34 33.812 1 43.22 269 SER A N 1
ATOM 2109 C CA . SER A 1 269 ? -16.156 -3.852 32.594 1 43.22 269 SER A CA 1
ATOM 2110 C C . SER A 1 269 ? -15.344 -2.77 31.891 1 43.22 269 SER A C 1
ATOM 2112 O O . SER A 1 269 ? -15.898 -1.746 31.484 1 43.22 269 SER A O 1
ATOM 2114 N N . GLU A 1 270 ? -14.062 -2.477 32.219 1 53.31 270 GLU A N 1
ATOM 2115 C CA . GLU A 1 270 ? -12.898 -1.688 31.828 1 53.31 270 GLU A CA 1
ATOM 2116 C C . GLU A 1 270 ? -12.688 -1.737 30.312 1 53.31 270 GLU A C 1
ATOM 2118 O O . GLU A 1 270 ? -11.664 -1.257 29.812 1 53.31 270 GLU A O 1
ATOM 2123 N N . ARG A 1 271 ? -13.586 -2.416 29.609 1 62.38 271 ARG A N 1
ATOM 2124 C CA . ARG A 1 271 ? -13.195 -2.557 28.219 1 62.38 271 ARG A CA 1
ATOM 2125 C C . ARG A 1 271 ? -13.609 -1.335 27.406 1 62.38 271 ARG A C 1
ATOM 2127 O O . ARG A 1 271 ? -14.656 -0.739 27.656 1 62.38 271 ARG A O 1
ATOM 2134 N N . LEU A 1 272 ? -12.688 -0.951 26.438 1 76.75 272 LEU A N 1
ATOM 2135 C CA . LEU A 1 272 ? -12.789 0.22 25.578 1 76.75 272 LEU A CA 1
ATOM 2136 C C . LEU A 1 272 ? -13.852 0.019 24.5 1 76.75 272 LEU A C 1
ATOM 2138 O O . LEU A 1 272 ? -13.836 -0.982 23.781 1 76.75 272 LEU A O 1
ATOM 2142 N N . SER A 1 273 ? -15.07 0.629 24.516 1 76.56 273 SER A N 1
ATOM 2143 C CA . SER A 1 273 ? -16.125 0.517 23.516 1 76.56 273 SER A CA 1
ATOM 2144 C C . SER A 1 273 ? -15.695 1.132 22.188 1 76.56 273 SER A C 1
ATOM 2146 O O . SER A 1 273 ? -16.156 0.718 21.125 1 76.56 273 SER A O 1
ATOM 2148 N N . LEU A 1 274 ? -14.781 1.951 22.141 1 87.5 274 LEU A N 1
ATOM 2149 C CA . LEU A 1 274 ? -14.281 2.627 20.953 1 87.5 274 LEU A CA 1
ATOM 2150 C C . LEU A 1 274 ? -15.43 3.098 20.078 1 87.5 274 LEU A C 1
ATOM 2152 O O . LEU A 1 274 ? -15.43 2.836 18.859 1 87.5 274 LEU A O 1
ATOM 2156 N N . ASP A 1 275 ? -16.422 3.865 20.516 1 87.12 275 ASP A N 1
ATOM 2157 C CA . ASP A 1 275 ? -17.625 4.309 19.797 1 87.12 275 ASP A CA 1
ATOM 2158 C C . ASP A 1 275 ? -17.266 5.332 18.719 1 87.12 275 ASP A C 1
ATOM 2160 O O . ASP A 1 275 ? -17.875 5.34 17.656 1 87.12 275 ASP A O 1
ATOM 2164 N N . ARG A 1 276 ? -16.344 6.156 19 1 91.12 276 ARG A N 1
ATOM 2165 C CA . ARG A 1 276 ? -15.953 7.145 18 1 91.12 276 ARG A CA 1
ATOM 2166 C C . ARG A 1 276 ? -15.328 6.477 16.781 1 91.12 276 ARG A C 1
ATOM 2168 O O . ARG A 1 276 ? -15.508 6.938 15.656 1 91.12 276 ARG A O 1
ATOM 2175 N N . LEU A 1 277 ? -14.617 5.449 17.062 1 91.12 277 LEU A N 1
ATOM 2176 C CA . LEU A 1 277 ? -14.008 4.727 15.961 1 91.12 277 LEU A CA 1
ATOM 2177 C C . LEU A 1 277 ? -15.07 4.035 15.109 1 91.12 277 LEU A C 1
ATOM 2179 O O . LEU A 1 277 ? -14.953 3.988 13.883 1 91.12 277 LEU A O 1
ATOM 2183 N N . LYS A 1 278 ? -16.109 3.535 15.742 1 89.19 278 LYS A N 1
ATOM 2184 C CA . LYS A 1 278 ? -17.219 2.941 15.008 1 89.19 278 LYS A CA 1
ATOM 2185 C C . LYS A 1 278 ? -17.906 3.977 14.125 1 89.19 278 LYS A C 1
ATOM 2187 O O . LYS A 1 278 ? -18.312 3.672 13 1 89.19 278 LYS A O 1
ATOM 2192 N N . LEU A 1 279 ? -17.969 5.133 14.617 1 89.75 279 LEU A N 1
ATOM 2193 C CA . LEU A 1 279 ? -18.562 6.219 13.844 1 89.75 279 LEU A CA 1
ATOM 2194 C C . LEU A 1 279 ? -17.672 6.59 12.664 1 89.75 279 LEU A C 1
ATOM 2196 O O . LEU A 1 279 ? -18.156 6.898 11.578 1 89.75 279 LEU A O 1
ATOM 2200 N N . ALA A 1 280 ? -16.375 6.586 12.945 1 93.31 280 ALA A N 1
ATOM 2201 C CA . ALA A 1 280 ? -15.422 6.883 11.875 1 93.31 280 ALA A CA 1
ATOM 2202 C C . ALA A 1 280 ? -15.531 5.863 10.742 1 93.31 280 ALA A C 1
ATOM 2204 O O . ALA A 1 280 ? -15.406 6.211 9.57 1 93.31 280 ALA A O 1
ATOM 2205 N N . LEU A 1 281 ? -15.828 4.621 11.102 1 90 281 LEU A N 1
ATOM 2206 C CA . LEU A 1 281 ? -16 3.568 10.109 1 90 281 LEU A CA 1
ATOM 2207 C C . LEU A 1 281 ? -17.312 3.752 9.352 1 90 281 LEU A C 1
ATOM 2209 O O . LEU A 1 281 ? -17.359 3.566 8.133 1 90 281 LEU A O 1
ATOM 2213 N N . LYS A 1 282 ? -18.312 4.215 10.07 1 86.88 282 LYS A N 1
ATOM 2214 C CA . LYS A 1 282 ? -19.609 4.438 9.445 1 86.88 282 LYS A CA 1
ATOM 2215 C C . LYS A 1 282 ? -19.562 5.594 8.453 1 86.88 282 LYS A C 1
ATOM 2217 O O . LYS A 1 282 ? -20.125 5.508 7.359 1 86.88 282 LYS A O 1
ATOM 2222 N N . TYR A 1 283 ? -18.766 6.645 8.82 1 89.62 283 TYR A N 1
ATOM 2223 C CA . TYR A 1 283 ? -18.672 7.816 7.961 1 89.62 283 TYR A CA 1
ATOM 2224 C C . TYR A 1 283 ? -17.531 7.668 6.953 1 89.62 283 TYR A C 1
ATOM 2226 O O . TYR A 1 283 ? -17.172 8.633 6.273 1 89.62 283 TYR A O 1
ATOM 2234 N N . ASP A 1 284 ? -16.938 6.527 6.828 1 89.31 284 ASP A N 1
ATOM 2235 C CA . ASP A 1 284 ? -15.898 6.184 5.855 1 89.31 284 ASP A CA 1
ATOM 2236 C C . ASP A 1 284 ? -14.719 7.148 5.941 1 89.31 284 ASP A C 1
ATOM 2238 O O . ASP A 1 284 ? -14.273 7.688 4.922 1 89.31 284 ASP A O 1
ATOM 2242 N N . GLN A 1 285 ? -14.289 7.414 7.172 1 94.12 285 GLN A N 1
ATOM 2243 C CA . GLN A 1 285 ? -13.094 8.219 7.383 1 94.12 285 GLN A CA 1
ATOM 2244 C C . GLN A 1 285 ? -11.836 7.367 7.277 1 94.12 285 GLN A C 1
ATOM 2246 O O . GLN A 1 285 ? -11.242 6.992 8.297 1 94.12 285 GLN A O 1
ATOM 2251 N N . LYS A 1 286 ? -11.305 7.168 6.129 1 93.44 286 LYS A N 1
ATOM 2252 C CA . LYS A 1 286 ? -10.211 6.234 5.879 1 93.44 286 LYS A CA 1
ATOM 2253 C C . LYS A 1 286 ? -8.891 6.77 6.43 1 93.44 286 LYS A C 1
ATOM 2255 O O . LYS A 1 286 ? -8.117 6.027 7.043 1 93.44 286 LYS A O 1
ATOM 2260 N N . GLN A 1 287 ? -8.656 8.047 6.297 1 94.25 287 GLN A N 1
ATOM 2261 C CA . GLN A 1 287 ? -7.402 8.625 6.762 1 94.25 287 GLN A CA 1
ATOM 2262 C C . GLN A 1 287 ? -7.32 8.609 8.289 1 94.25 287 GLN A C 1
ATOM 2264 O O . GLN A 1 287 ? -6.25 8.359 8.852 1 94.25 287 GLN A O 1
ATOM 2269 N N . PHE A 1 288 ? -8.414 8.82 8.898 1 96.25 288 PHE A N 1
ATOM 2270 C CA . PHE A 1 288 ? -8.461 8.852 10.359 1 96.25 288 PHE A CA 1
ATOM 2271 C C . PHE A 1 288 ? -8.25 7.453 10.938 1 96.25 288 PHE A C 1
ATOM 2273 O O . PHE A 1 288 ? -7.477 7.281 11.883 1 96.25 288 PHE A O 1
ATOM 2280 N N . VAL A 1 289 ? -8.875 6.5 10.352 1 95.69 289 VAL A N 1
ATOM 2281 C CA . VAL A 1 289 ? -8.805 5.129 10.852 1 95.69 289 VAL A CA 1
ATOM 2282 C C . VAL A 1 289 ? -7.414 4.555 10.586 1 95.69 289 VAL A C 1
ATOM 2284 O O . VAL A 1 289 ? -6.887 3.787 11.398 1 95.69 289 VAL A O 1
ATOM 2287 N N . ALA A 1 290 ? -6.828 4.957 9.508 1 94.94 290 ALA A N 1
ATOM 2288 C CA . ALA A 1 290 ? -5.52 4.438 9.133 1 94.94 290 ALA A CA 1
ATOM 2289 C C . ALA A 1 290 ? -4.402 5.215 9.82 1 94.94 290 ALA A C 1
ATOM 2291 O O . ALA A 1 290 ? -3.223 4.887 9.672 1 94.94 290 ALA A O 1
ATOM 2292 N N . HIS A 1 291 ? -4.801 6.203 10.57 1 94.75 291 HIS A N 1
ATOM 2293 C CA . HIS A 1 291 ? -3.805 6.992 11.289 1 94.75 291 HIS A CA 1
ATOM 2294 C C . HIS A 1 291 ? -2.982 6.117 12.227 1 94.75 291 HIS A C 1
ATOM 2296 O O . HIS A 1 291 ? -3.521 5.211 12.867 1 94.75 291 HIS A O 1
ATOM 2302 N N . PRO A 1 292 ? -1.69 6.332 12.344 1 93.88 292 PRO A N 1
ATOM 2303 C CA . PRO A 1 292 ? -0.806 5.477 13.141 1 93.88 292 PRO A CA 1
ATOM 2304 C C . PRO A 1 292 ? -1.227 5.395 14.609 1 93.88 292 PRO A C 1
ATOM 2306 O O . PRO A 1 292 ? -1.112 4.332 15.227 1 93.88 292 PRO A O 1
ATOM 2309 N N . HIS A 1 293 ? -1.697 6.48 15.219 1 94.62 293 HIS A N 1
ATOM 2310 C CA . HIS A 1 293 ? -2.113 6.465 16.609 1 94.62 293 HIS A CA 1
ATOM 2311 C C . HIS A 1 293 ? -3.307 5.543 16.828 1 94.62 293 HIS A C 1
ATOM 2313 O O . HIS A 1 293 ? -3.359 4.805 17.812 1 94.62 293 HIS A O 1
ATOM 2319 N N . CYS A 1 294 ? -4.195 5.629 15.883 1 94.44 294 CYS A N 1
ATOM 2320 C CA . CYS A 1 294 ? -5.359 4.75 15.961 1 94.44 294 CYS A CA 1
ATOM 2321 C C . CYS A 1 294 ? -4.961 3.295 15.758 1 94.44 294 CYS A C 1
ATOM 2323 O O . CYS A 1 294 ? -5.398 2.418 16.5 1 94.44 294 CYS A O 1
ATOM 2325 N N . GLN A 1 295 ? -4.117 3.051 14.805 1 93.31 295 GLN A N 1
ATOM 2326 C CA . GLN A 1 295 ? -3.699 1.69 14.484 1 93.31 295 GLN A CA 1
ATOM 2327 C C . GLN A 1 295 ? -2.867 1.087 15.609 1 93.31 295 GLN A C 1
ATOM 2329 O O . GLN A 1 295 ? -2.949 -0.114 15.875 1 93.31 295 GLN A O 1
ATOM 2334 N N . GLN A 1 296 ? -2.066 1.92 16.266 1 92.25 296 GLN A N 1
ATOM 2335 C CA . GLN A 1 296 ? -1.271 1.421 17.375 1 92.25 296 GLN A CA 1
ATOM 2336 C C . GLN A 1 296 ? -2.162 0.965 18.531 1 92.25 296 GLN A C 1
ATOM 2338 O O . GLN A 1 296 ? -1.886 -0.05 19.172 1 92.25 296 GLN A O 1
ATOM 2343 N N . LEU A 1 297 ? -3.152 1.698 18.797 1 91.31 297 LEU A N 1
ATOM 2344 C CA . LEU A 1 297 ? -4.082 1.312 19.844 1 91.31 297 LEU A CA 1
ATOM 2345 C C . LEU A 1 297 ? -4.824 0.03 19.469 1 91.31 297 LEU A C 1
ATOM 2347 O O . LEU A 1 297 ? -4.961 -0.874 20.297 1 91.31 297 LEU A O 1
ATOM 2351 N N . LEU A 1 298 ? -5.254 -0.044 18.25 1 91.94 298 LEU A N 1
ATOM 2352 C CA . LEU A 1 298 ? -5.984 -1.223 17.797 1 91.94 298 LEU A CA 1
ATOM 2353 C C . LEU A 1 298 ? -5.102 -2.465 17.859 1 91.94 298 LEU A C 1
ATOM 2355 O O . LEU A 1 298 ? -5.566 -3.543 18.25 1 91.94 298 LEU A O 1
ATOM 2359 N N . THR A 1 299 ? -3.902 -2.301 17.5 1 89.69 299 THR A N 1
ATOM 2360 C CA . THR A 1 299 ? -2.975 -3.426 17.547 1 89.69 299 THR A CA 1
ATOM 2361 C C . THR A 1 299 ? -2.725 -3.863 18.984 1 89.69 299 THR A C 1
ATOM 2363 O O . THR A 1 299 ? -2.609 -5.059 19.266 1 89.69 299 THR A O 1
ATOM 2366 N N . SER A 1 300 ? -2.633 -2.842 19.859 1 87.94 300 SER A N 1
ATOM 2367 C CA . SER A 1 300 ? -2.424 -3.174 21.266 1 87.94 300 SER A CA 1
ATOM 2368 C C . SER A 1 300 ? -3.613 -3.941 21.828 1 87.94 300 SER A C 1
ATOM 2370 O O . SER A 1 300 ? -3.436 -4.867 22.625 1 87.94 300 SER A O 1
ATOM 2372 N N . ILE A 1 301 ? -4.793 -3.625 21.422 1 87.25 301 ILE A N 1
ATOM 2373 C CA . ILE A 1 301 ? -5.992 -4.316 21.891 1 87.25 301 ILE A CA 1
ATOM 2374 C C . ILE A 1 301 ? -6.078 -5.695 21.234 1 87.25 301 ILE A C 1
ATOM 2376 O O . ILE A 1 301 ? -6.449 -6.672 21.891 1 87.25 301 ILE A O 1
ATOM 2380 N N . TRP A 1 302 ? -5.75 -5.797 20.047 1 87.88 302 TRP A N 1
ATOM 2381 C CA . TRP A 1 302 ? -5.836 -7.035 19.281 1 87.88 302 TRP A CA 1
ATOM 2382 C C . TRP A 1 302 ? -4.902 -8.094 19.844 1 87.88 302 TRP A C 1
ATOM 2384 O O . TRP A 1 302 ? -5.289 -9.258 20 1 87.88 302 TRP A O 1
ATOM 2394 N N . TYR A 1 303 ? -3.707 -7.672 20.297 1 84.44 303 TYR A N 1
ATOM 2395 C CA . TYR A 1 303 ? -2.719 -8.648 20.734 1 84.44 303 TYR A CA 1
ATOM 2396 C C . TYR A 1 303 ? -2.645 -8.703 22.25 1 84.44 303 TYR A C 1
ATOM 2398 O O . TYR A 1 303 ? -1.718 -9.297 22.812 1 84.44 303 TYR A O 1
ATOM 2406 N N . GLU A 1 304 ? -3.463 -8.031 22.938 1 78.56 304 GLU A N 1
ATOM 2407 C CA . GLU A 1 304 ? -3.441 -8.031 24.391 1 78.56 304 GLU A CA 1
ATOM 2408 C C . GLU A 1 304 ? -3.438 -9.453 24.953 1 78.56 304 GLU A C 1
ATOM 2410 O O . GLU A 1 304 ? -2.707 -9.75 25.891 1 78.56 304 GLU A O 1
ATOM 2415 N N . GLY A 1 305 ? -4.062 -10.453 24.391 1 67.75 305 GLY A N 1
ATOM 2416 C CA . GLY A 1 305 ? -4.121 -11.805 24.938 1 67.75 305 GLY A CA 1
ATOM 2417 C C . GLY A 1 305 ? -2.955 -12.672 24.5 1 67.75 305 GLY A C 1
ATOM 2418 O O . GLY A 1 305 ? -2.629 -13.656 25.172 1 67.75 305 GLY A O 1
ATOM 2419 N N . PHE A 1 306 ? -2.316 -12.234 23.516 1 77.31 306 PHE A N 1
ATOM 2420 C CA . PHE A 1 306 ? -1.263 -13.07 22.953 1 77.31 306 PHE A CA 1
ATOM 2421 C C . PHE A 1 306 ? -0.155 -12.219 22.359 1 77.31 306 PHE A C 1
ATOM 2423 O O . PHE A 1 306 ? 0.047 -12.227 21.141 1 77.31 306 PHE A O 1
ATOM 2430 N N . PRO A 1 307 ? 0.643 -11.578 23.312 1 71.38 307 PRO A N 1
ATOM 2431 C CA . PRO A 1 307 ? 1.63 -10.625 22.797 1 71.38 307 PRO A CA 1
ATOM 2432 C C . PRO A 1 307 ? 2.807 -11.305 22.094 1 71.38 307 PRO A C 1
ATOM 2434 O O . PRO A 1 307 ? 3.527 -10.672 21.328 1 71.38 307 PRO A O 1
ATOM 2437 N N . ILE A 1 308 ? 2.93 -12.672 22.188 1 71.62 308 ILE A N 1
ATOM 2438 C CA . ILE A 1 308 ? 4.082 -13.406 21.672 1 71.62 308 ILE A CA 1
ATOM 2439 C C . ILE A 1 308 ? 3.938 -13.594 20.172 1 71.62 308 ILE A C 1
ATOM 2441 O O . ILE A 1 308 ? 4.926 -13.812 19.469 1 71.62 308 ILE A O 1
ATOM 2445 N N . TRP A 1 309 ? 2.756 -13.359 19.688 1 74.94 309 TRP A N 1
ATOM 2446 C CA . TRP A 1 309 ? 2.479 -13.641 18.281 1 74.94 309 TRP A CA 1
ATOM 2447 C C . TRP A 1 309 ? 3.297 -12.727 17.375 1 74.94 309 TRP A C 1
ATOM 2449 O O . TRP A 1 309 ? 3.846 -13.18 16.359 1 74.94 309 TRP A O 1
ATOM 2459 N N . ARG A 1 310 ? 3.516 -11.477 17.703 1 73.25 310 ARG A N 1
ATOM 2460 C CA . ARG A 1 310 ? 4.168 -10.508 16.828 1 73.25 310 ARG A CA 1
ATOM 2461 C C . ARG A 1 310 ? 5.664 -10.789 16.734 1 73.25 310 ARG A C 1
ATOM 2463 O O . ARG A 1 310 ? 6.285 -10.5 15.703 1 73.25 310 ARG A O 1
ATOM 2470 N N . ARG A 1 311 ? 6.09 -11.484 17.734 1 69.94 311 ARG A N 1
ATOM 2471 C CA . ARG A 1 311 ? 7.543 -11.617 17.828 1 69.94 311 ARG A CA 1
ATOM 2472 C C . ARG A 1 311 ? 8 -12.961 17.281 1 69.94 311 ARG A C 1
ATOM 2474 O O . ARG A 1 311 ? 9.195 -13.164 17.047 1 69.94 311 ARG A O 1
ATOM 2481 N N . ARG A 1 312 ? 7.074 -13.734 17 1 74 312 ARG A N 1
ATOM 2482 C CA . ARG A 1 312 ? 7.457 -15.094 16.625 1 74 312 ARG A CA 1
ATOM 2483 C C . ARG A 1 312 ? 7.691 -15.195 15.125 1 74 312 ARG A C 1
ATOM 2485 O O . ARG A 1 312 ? 7.262 -14.336 14.359 1 74 312 ARG A O 1
ATOM 2492 N N . SER A 1 313 ? 8.484 -16.172 14.859 1 76.38 313 SER A N 1
ATOM 2493 C CA . SER A 1 313 ? 8.797 -16.422 13.461 1 76.38 313 SER A CA 1
ATOM 2494 C C . SER A 1 313 ? 7.605 -17.031 12.727 1 76.38 313 SER A C 1
ATOM 2496 O O . SER A 1 313 ? 6.633 -17.453 13.359 1 76.38 313 SER A O 1
ATOM 2498 N N . GLY A 1 314 ? 7.625 -16.969 11.445 1 76.38 314 GLY A N 1
ATOM 2499 C CA . GLY A 1 314 ? 6.57 -17.5 10.594 1 76.38 314 GLY A CA 1
ATOM 2500 C C . GLY A 1 314 ? 6.324 -18.984 10.812 1 76.38 314 GLY A C 1
ATOM 2501 O O . GLY A 1 314 ? 5.172 -19.422 10.875 1 76.38 314 GLY A O 1
ATOM 2502 N N . PHE A 1 315 ? 7.336 -19.734 11.031 1 80.31 315 PHE A N 1
ATOM 2503 C CA . PHE A 1 315 ? 7.207 -21.172 11.234 1 80.31 315 PHE A CA 1
ATOM 2504 C C . PHE A 1 315 ? 6.523 -21.469 12.57 1 80.31 315 PHE A C 1
ATOM 2506 O O . PHE A 1 315 ? 5.648 -22.328 12.641 1 80.31 315 PHE A O 1
ATOM 2513 N N . SER A 1 316 ? 6.832 -20.688 13.5 1 82.75 316 SER A N 1
ATOM 2514 C CA . SER A 1 316 ? 6.223 -20.875 14.812 1 82.75 316 SER A CA 1
ATOM 2515 C C . SER A 1 316 ? 4.746 -20.484 14.797 1 82.75 316 SER A C 1
ATOM 2517 O O . SER A 1 316 ? 3.932 -21.109 15.492 1 82.75 316 SER A O 1
ATOM 2519 N N . LYS A 1 317 ? 4.406 -19.5 13.969 1 81.62 317 LYS A N 1
ATOM 2520 C CA . LYS A 1 317 ? 3.012 -19.078 13.859 1 81.62 317 LYS A CA 1
ATOM 2521 C C . LYS A 1 317 ? 2.152 -20.188 13.25 1 81.62 317 LYS A C 1
ATOM 2523 O O . LYS A 1 317 ? 1.037 -20.438 13.703 1 81.62 317 LYS A O 1
ATOM 2528 N N . VAL A 1 318 ? 2.697 -20.875 12.266 1 82.06 318 VAL A N 1
ATOM 2529 C CA . VAL A 1 318 ? 1.973 -21.953 11.594 1 82.06 318 VAL A CA 1
ATOM 2530 C C . VAL A 1 318 ? 1.801 -23.125 12.555 1 82.06 318 VAL A C 1
ATOM 2532 O O . VAL A 1 318 ? 0.728 -23.734 12.617 1 82.06 318 VAL A O 1
ATOM 2535 N N . LEU A 1 319 ? 2.828 -23.375 13.328 1 82.31 319 LEU A N 1
ATOM 2536 C CA . LEU A 1 319 ? 2.762 -24.469 14.305 1 82.31 319 LEU A CA 1
ATOM 2537 C C . LEU A 1 319 ? 1.737 -24.156 15.391 1 82.31 319 LEU A C 1
ATOM 2539 O O . LEU A 1 319 ? 0.993 -25.047 15.82 1 82.31 319 LEU A O 1
ATOM 2543 N N . LEU A 1 320 ? 1.7 -22.922 15.695 1 78.31 320 LEU A N 1
ATOM 2544 C CA . LEU A 1 320 ? 0.743 -22.516 16.719 1 78.31 320 LEU A CA 1
ATOM 2545 C C . LEU A 1 320 ? -0.686 -22.609 16.188 1 78.31 320 LEU A C 1
ATOM 2547 O O . LEU A 1 320 ? -1.589 -23.047 16.922 1 78.31 320 LEU A O 1
ATOM 2551 N N . CYS A 1 321 ? -0.911 -22.219 14.961 1 77.88 321 CYS A N 1
ATOM 2552 C CA . CYS A 1 321 ? -2.234 -22.312 14.359 1 77.88 321 CYS A CA 1
ATOM 2553 C C . CYS A 1 321 ? -2.678 -23.766 14.242 1 77.88 321 CYS A C 1
ATOM 2555 O O . CYS A 1 321 ? -3.83 -24.094 14.531 1 77.88 321 CYS A O 1
ATOM 2557 N N . LEU A 1 322 ? -1.732 -24.656 13.945 1 80.69 322 LEU A N 1
ATOM 2558 C CA . LEU A 1 322 ? -2.037 -26.078 13.852 1 80.69 322 LEU A CA 1
ATOM 2559 C C . LEU A 1 322 ? -2.363 -26.656 15.219 1 80.69 322 LEU A C 1
ATOM 2561 O O . LEU A 1 322 ? -3.264 -27.5 15.352 1 80.69 322 LEU A O 1
ATOM 2565 N N . ALA A 1 323 ? -1.665 -26.109 16.156 1 81.44 323 ALA A N 1
ATOM 2566 C CA . ALA A 1 323 ? -1.924 -26.562 17.516 1 81.44 323 ALA A CA 1
ATOM 2567 C C . ALA A 1 323 ? -3.311 -26.141 17.984 1 81.44 323 ALA A C 1
ATOM 2569 O O . ALA A 1 323 ? -4.027 -26.906 18.625 1 81.44 323 ALA A O 1
ATOM 2570 N N . ILE A 1 324 ? -3.734 -25 17.594 1 77.06 324 ILE A N 1
ATOM 2571 C CA . ILE A 1 324 ? -5.027 -24.469 18.016 1 77.06 324 ILE A CA 1
ATOM 2572 C C . ILE A 1 324 ? -6.145 -25.203 17.266 1 77.06 324 ILE A C 1
ATOM 2574 O O . ILE A 1 324 ? -7.184 -25.516 17.859 1 77.06 324 ILE A O 1
ATOM 2578 N N . ILE A 1 325 ? -5.918 -25.547 16 1 77.62 325 ILE A N 1
ATOM 2579 C CA . ILE A 1 325 ? -6.895 -26.281 15.195 1 77.62 325 ILE A CA 1
ATOM 2580 C C . ILE A 1 325 ? -7.133 -27.656 15.797 1 77.62 325 ILE A C 1
ATOM 2582 O O . ILE A 1 325 ? -8.281 -28.109 15.906 1 77.62 325 ILE A O 1
ATOM 2586 N N . THR A 1 326 ? -6.078 -28.266 16.25 1 80.31 326 THR A N 1
ATOM 2587 C CA . THR A 1 326 ? -6.203 -29.609 16.812 1 80.31 326 THR A CA 1
ATOM 2588 C C . THR A 1 326 ? -6.828 -29.562 18.203 1 80.31 326 THR A C 1
ATOM 2590 O O . THR A 1 326 ? -7.551 -30.484 18.594 1 80.31 326 THR A O 1
ATOM 2593 N N . ALA A 1 327 ? -6.633 -28.5 18.828 1 83.62 327 ALA A N 1
ATOM 2594 C CA . ALA A 1 327 ? -7.121 -28.391 20.203 1 83.62 327 ALA A CA 1
ATOM 2595 C C . ALA A 1 327 ? -8.508 -27.75 20.234 1 83.62 327 ALA A C 1
ATOM 2597 O O . ALA A 1 327 ? -9.031 -27.469 21.312 1 83.62 327 ALA A O 1
ATOM 2598 N N . MET A 1 328 ? -9.164 -27.641 19.172 1 83.69 328 MET A N 1
ATOM 2599 C CA . MET A 1 328 ? -10.398 -26.859 19.031 1 83.69 328 MET A CA 1
ATOM 2600 C C . MET A 1 328 ? -11.508 -27.469 19.891 1 83.69 328 MET A C 1
ATOM 2602 O O . MET A 1 328 ? -12.172 -26.766 20.641 1 83.69 328 MET A O 1
ATOM 2606 N N . PRO A 1 329 ? -11.711 -28.781 19.828 1 80.88 329 PRO A N 1
ATOM 2607 C CA . PRO A 1 329 ? -12.82 -29.328 20.625 1 80.88 329 PRO A CA 1
ATOM 2608 C C . PRO A 1 329 ? -12.562 -29.266 22.125 1 80.88 329 PRO A C 1
ATOM 2610 O O . PRO A 1 329 ? -13.484 -29.031 22.906 1 80.88 329 PRO A O 1
ATOM 2613 N N . LEU A 1 330 ? -11.312 -29.266 22.422 1 83.81 330 LEU A N 1
ATOM 2614 C CA . LEU A 1 330 ? -10.953 -29.188 23.844 1 83.81 330 LEU A CA 1
ATOM 2615 C C . LEU A 1 330 ? -11.117 -27.766 24.375 1 83.81 330 LEU A C 1
ATOM 2617 O O . LEU A 1 330 ? -11.578 -27.578 25.5 1 83.81 330 LEU A O 1
ATOM 2621 N N . LEU A 1 331 ? -10.758 -26.906 23.578 1 85.06 331 LEU A N 1
ATOM 2622 C CA . LEU A 1 331 ? -10.883 -25.516 23.984 1 85.06 331 LEU A CA 1
ATOM 2623 C C . LEU A 1 331 ? -12.344 -25.109 24.125 1 85.06 331 LEU A C 1
ATOM 2625 O O . LEU A 1 331 ? -12.703 -24.359 25.047 1 85.06 331 LEU A O 1
ATOM 2629 N N . ALA A 1 332 ? -13.172 -25.656 23.234 1 84.81 332 ALA A N 1
ATOM 2630 C CA . ALA A 1 332 ? -14.602 -25.359 23.312 1 84.81 332 ALA A CA 1
ATOM 2631 C C . ALA A 1 332 ? -15.211 -25.922 24.578 1 84.81 332 ALA A C 1
ATOM 2633 O O . ALA A 1 332 ? -16 -25.25 25.25 1 84.81 332 ALA A O 1
ATOM 2634 N N . ALA A 1 333 ? -14.75 -27.094 24.938 1 83.31 333 ALA A N 1
ATOM 2635 C CA . ALA A 1 333 ? -15.266 -27.734 26.141 1 83.31 333 ALA A CA 1
ATOM 2636 C C . ALA A 1 333 ? -14.836 -26.984 27.391 1 83.31 333 ALA A C 1
ATOM 2638 O O . ALA A 1 333 ? -15.633 -26.781 28.312 1 83.31 333 ALA A O 1
ATOM 2639 N N . THR A 1 334 ? -13.625 -26.516 27.328 1 82.75 334 THR A N 1
ATOM 2640 C CA . THR A 1 334 ? -13.117 -25.812 28.5 1 82.75 334 THR A CA 1
ATOM 2641 C C . THR A 1 334 ? -13.82 -24.469 28.656 1 82.75 334 THR A C 1
ATOM 2643 O O . THR A 1 334 ? -14.109 -24.047 29.781 1 82.75 334 THR A O 1
ATOM 2646 N N . TYR A 1 335 ? -14.102 -23.828 27.594 1 84.19 335 TYR A N 1
ATOM 2647 C CA . TYR A 1 335 ? -14.773 -22.531 27.672 1 84.19 335 TYR A CA 1
ATOM 2648 C C . TYR A 1 335 ? -16.219 -22.688 28.141 1 84.19 335 TYR A C 1
ATOM 2650 O O . TYR A 1 335 ? -16.734 -21.844 28.875 1 84.19 335 TYR A O 1
ATOM 2658 N N . LEU A 1 336 ? -16.844 -23.781 27.766 1 82.12 336 LEU A N 1
ATOM 2659 C CA . LEU A 1 336 ? -18.234 -24.016 28.141 1 82.12 336 LEU A CA 1
ATOM 2660 C C . LEU A 1 336 ? -18.359 -24.359 29.609 1 82.12 336 LEU A C 1
ATOM 2662 O O . LEU A 1 336 ? -19.297 -23.922 30.281 1 82.12 336 LEU A O 1
ATOM 2666 N N . LEU A 1 337 ? -17.312 -25 30.109 1 80.75 337 LEU A N 1
ATOM 2667 C CA . LEU A 1 337 ? -17.375 -25.453 31.484 1 80.75 337 LEU A CA 1
ATOM 2668 C C . LEU A 1 337 ? -16.797 -24.391 32.438 1 80.75 337 LEU A C 1
ATOM 2670 O O . LEU A 1 337 ? -17.328 -24.172 33.531 1 80.75 337 LEU A O 1
ATOM 2674 N N . PHE A 1 338 ? -15.68 -23.734 31.969 1 80.81 338 PHE A N 1
ATOM 2675 C CA . PHE A 1 338 ? -14.992 -22.797 32.844 1 80.81 338 PHE A CA 1
ATOM 2676 C C . PHE A 1 338 ? -14.711 -21.484 32.125 1 80.81 338 PHE A C 1
ATOM 2678 O O . PHE A 1 338 ? -13.555 -21.172 31.828 1 80.81 338 PHE A O 1
ATOM 2685 N N . PRO A 1 339 ? -15.695 -20.547 31.953 1 77.62 339 PRO A N 1
ATOM 2686 C CA . PRO A 1 339 ? -15.461 -19.328 31.172 1 77.62 339 PRO A CA 1
ATOM 2687 C C . PRO A 1 339 ? -14.672 -18.266 31.953 1 77.62 339 PRO A C 1
ATOM 2689 O O . PRO A 1 339 ? -14.094 -17.359 31.359 1 77.62 339 PRO A O 1
ATOM 2692 N N . ARG A 1 340 ? -14.523 -18.406 33.281 1 79.69 340 ARG A N 1
ATOM 2693 C CA . ARG A 1 340 ? -13.906 -17.344 34.062 1 79.69 340 ARG A CA 1
ATOM 2694 C C . ARG A 1 340 ? -12.461 -17.688 34.406 1 79.69 340 ARG A C 1
ATOM 2696 O O . ARG A 1 340 ? -11.758 -16.891 35.031 1 79.69 340 ARG A O 1
ATOM 2703 N N . THR A 1 341 ? -11.977 -18.766 33.906 1 81.25 341 THR A N 1
ATOM 2704 C CA . THR A 1 341 ? -10.594 -19.141 34.188 1 81.25 341 THR A CA 1
ATOM 2705 C C . THR A 1 341 ? -9.641 -18.359 33.281 1 81.25 341 THR A C 1
ATOM 2707 O O . THR A 1 341 ? -10.078 -17.609 32.406 1 81.25 341 THR A O 1
ATOM 2710 N N . ARG A 1 342 ? -8.414 -18.438 33.594 1 82.44 342 ARG A N 1
ATOM 2711 C CA . ARG A 1 342 ? -7.395 -17.75 32.812 1 82.44 342 ARG A CA 1
ATOM 2712 C C . ARG A 1 342 ? -7.438 -18.188 31.344 1 82.44 342 ARG A C 1
ATOM 2714 O O . ARG A 1 342 ? -7.289 -17.375 30.438 1 82.44 342 ARG A O 1
ATOM 2721 N N . LEU A 1 343 ? -7.695 -19.391 31.203 1 81.44 343 LEU A N 1
ATOM 2722 C CA . LEU A 1 343 ? -7.781 -19.906 29.844 1 81.44 343 LEU A CA 1
ATOM 2723 C C . LEU A 1 343 ? -9.047 -19.406 29.156 1 81.44 343 LEU A C 1
ATOM 2725 O O . LEU A 1 343 ? -9.039 -19.109 27.953 1 81.44 343 LEU A O 1
ATOM 2729 N N . GLY A 1 344 ? -10.031 -19.312 29.891 1 79.5 344 GLY A N 1
ATOM 2730 C CA . GLY A 1 344 ? -11.266 -18.781 29.328 1 79.5 344 GLY A CA 1
ATOM 2731 C C . GLY A 1 344 ? -11.141 -17.328 28.891 1 79.5 344 GLY A C 1
ATOM 2732 O O . GLY A 1 344 ? -11.664 -16.953 27.844 1 79.5 344 GLY A O 1
ATOM 2733 N N . LYS A 1 345 ? -10.391 -16.641 29.641 1 81.75 345 LYS A N 1
ATOM 2734 C CA . LYS A 1 345 ? -10.172 -15.242 29.281 1 81.75 345 LYS A CA 1
ATOM 2735 C C . LYS A 1 345 ? -9.281 -15.125 28.047 1 81.75 345 LYS A C 1
ATOM 2737 O O . LYS A 1 345 ? -9.445 -14.195 27.25 1 81.75 345 LYS A O 1
ATOM 2742 N N . LEU A 1 346 ? -8.5 -16.094 27.922 1 82.44 346 LEU A N 1
ATOM 2743 C CA . LEU A 1 346 ? -7.617 -16.109 26.75 1 82.44 346 LEU A CA 1
ATOM 2744 C C . LEU A 1 346 ? -8.406 -16.406 25.484 1 82.44 346 LEU A C 1
ATOM 2746 O O . LEU A 1 346 ? -8.148 -15.812 24.438 1 82.44 346 LEU A O 1
ATOM 2750 N N . ILE A 1 347 ? -9.328 -17.219 25.672 1 83.12 347 ILE A N 1
ATOM 2751 C CA . ILE A 1 347 ? -10.125 -17.594 24.5 1 83.12 347 ILE A CA 1
ATOM 2752 C C . ILE A 1 347 ? -11.031 -16.438 24.109 1 83.12 347 ILE A C 1
ATOM 2754 O O . ILE A 1 347 ? -11.375 -16.281 22.922 1 83.12 347 ILE A O 1
ATOM 2758 N N . ARG A 1 348 ? -11.25 -15.57 25.031 1 84.44 348 ARG A N 1
ATOM 2759 C CA . ARG A 1 348 ? -12.141 -14.445 24.781 1 84.44 348 ARG A CA 1
ATOM 2760 C C . ARG A 1 348 ? -11.383 -13.273 24.172 1 84.44 348 ARG A C 1
ATOM 2762 O O . ARG A 1 348 ? -11.992 -12.305 23.719 1 84.44 348 ARG A O 1
ATOM 2769 N N . SER A 1 349 ? -10.133 -13.445 24.078 1 85.38 349 SER A N 1
ATOM 2770 C CA . SER A 1 349 ? -9.359 -12.383 23.438 1 85.38 349 SER A CA 1
ATOM 2771 C C . SER A 1 349 ? -9.641 -12.312 21.938 1 85.38 349 SER A C 1
ATOM 2773 O O . SER A 1 349 ? -9.914 -13.328 21.312 1 85.38 349 SER A O 1
ATOM 2775 N N . PRO A 1 350 ? -9.625 -11.133 21.453 1 87.62 350 PRO A N 1
ATOM 2776 C CA . PRO A 1 350 ? -10.023 -10.945 20.047 1 87.62 350 PRO A CA 1
ATOM 2777 C C . PRO A 1 350 ? -9.148 -11.742 19.078 1 87.62 350 PRO A C 1
ATOM 2779 O O . PRO A 1 350 ? -9.664 -12.336 18.125 1 87.62 350 PRO A O 1
ATOM 2782 N N . PHE A 1 351 ? -7.922 -11.859 19.312 1 87.62 351 PHE A N 1
ATOM 2783 C CA . PHE A 1 351 ? -7.035 -12.57 18.406 1 87.62 351 PHE A CA 1
ATOM 2784 C C . PHE A 1 351 ? -7.312 -14.07 18.438 1 87.62 351 PHE A C 1
ATOM 2786 O O . PHE A 1 351 ? -7.387 -14.719 17.391 1 87.62 351 PHE A O 1
ATOM 2793 N N . MET A 1 352 ? -7.473 -14.602 19.562 1 84.69 352 MET A N 1
ATOM 2794 C CA . MET A 1 352 ? -7.766 -16.031 19.703 1 84.69 352 MET A CA 1
ATOM 2795 C C . MET A 1 352 ? -9.141 -16.359 19.125 1 84.69 352 MET A C 1
ATOM 2797 O O . MET A 1 352 ? -9.328 -17.438 18.562 1 84.69 352 MET A O 1
ATOM 2801 N N . LYS A 1 353 ? -10.047 -15.477 19.312 1 86.75 353 LYS A N 1
ATOM 2802 C CA . LYS A 1 353 ? -11.367 -15.664 18.734 1 86.75 353 LYS A CA 1
ATOM 2803 C C . LYS A 1 353 ? -11.289 -15.758 17.203 1 86.75 353 LYS A C 1
ATOM 2805 O O . LYS A 1 353 ? -11.945 -16.609 16.594 1 86.75 353 LYS A O 1
ATOM 2810 N N . PHE A 1 354 ? -10.492 -14.945 16.672 1 87.88 354 PHE A N 1
ATOM 2811 C CA . PHE A 1 354 ? -10.344 -14.922 15.219 1 87.88 354 PHE A CA 1
ATOM 2812 C C . PHE A 1 354 ? -9.734 -16.219 14.719 1 87.88 354 PHE A C 1
ATOM 2814 O O . PHE A 1 354 ? -10.227 -16.812 13.75 1 87.88 354 PHE A O 1
ATOM 2821 N N . ILE A 1 355 ? -8.688 -16.609 15.375 1 84.81 355 ILE A N 1
ATOM 2822 C CA . ILE A 1 355 ? -8.016 -17.828 14.961 1 84.81 355 ILE A CA 1
ATOM 2823 C C . ILE A 1 355 ? -8.953 -19.031 15.141 1 84.81 355 ILE A C 1
ATOM 2825 O O . ILE A 1 355 ? -8.984 -19.938 14.312 1 84.81 355 ILE A O 1
ATOM 2829 N N . TYR A 1 356 ? -9.719 -18.953 16.156 1 86.81 356 TYR A N 1
ATOM 2830 C CA . TYR A 1 356 ? -10.664 -20.016 16.453 1 86.81 356 TYR A CA 1
ATOM 2831 C C . TYR A 1 356 ? -11.758 -20.094 15.398 1 86.81 356 TYR A C 1
ATOM 2833 O O . TYR A 1 356 ? -12.078 -21.188 14.906 1 86.81 356 TYR A O 1
ATOM 2841 N N . HIS A 1 357 ? -12.305 -19.031 15.008 1 88 357 HIS A N 1
ATOM 2842 C CA . HIS A 1 357 ? -13.352 -19 13.992 1 88 357 HIS A CA 1
ATOM 2843 C C . HIS A 1 357 ? -12.797 -19.375 12.617 1 88 357 HIS A C 1
ATOM 2845 O O . HIS A 1 357 ? -13.469 -20.031 11.828 1 88 357 HIS A O 1
ATOM 2851 N N . SER A 1 358 ? -11.586 -18.953 12.344 1 88 358 SER A N 1
ATOM 2852 C CA . SER A 1 358 ? -10.961 -19.281 11.07 1 88 358 SER A CA 1
ATOM 2853 C C . SER A 1 358 ? -10.641 -20.781 10.984 1 88 358 SER A C 1
ATOM 2855 O O . SER A 1 358 ? -10.797 -21.391 9.93 1 88 358 SER A O 1
ATOM 2857 N N . ALA A 1 359 ? -10.273 -21.297 12.055 1 85.44 359 ALA A N 1
ATOM 2858 C CA . ALA A 1 359 ? -9.977 -22.734 12.094 1 85.44 359 ALA A CA 1
ATOM 2859 C C . ALA A 1 359 ? -11.25 -23.562 11.914 1 85.44 359 ALA A C 1
ATOM 2861 O O . ALA A 1 359 ? -11.242 -24.578 11.227 1 85.44 359 ALA A O 1
ATOM 2862 N N . SER A 1 360 ? -12.266 -23.125 12.508 1 88.75 360 SER A N 1
ATOM 2863 C CA . SER A 1 360 ? -13.539 -23.812 12.344 1 88.75 360 SER A CA 1
ATOM 2864 C C . SER A 1 360 ? -14.023 -23.766 10.898 1 88.75 360 SER A C 1
ATOM 2866 O O . SER A 1 360 ? -14.5 -24.766 10.367 1 88.75 360 SER A O 1
ATOM 2868 N N . PHE A 1 361 ? -13.828 -22.688 10.297 1 89.31 361 PHE A N 1
ATOM 2869 C CA . PHE A 1 361 ? -14.234 -22.578 8.906 1 89.31 361 PHE A CA 1
ATOM 2870 C C . PHE A 1 361 ? -13.359 -23.438 8.008 1 89.31 361 PHE A C 1
ATOM 2872 O O . PHE A 1 361 ? -13.836 -24.031 7.043 1 89.31 361 PHE A O 1
ATOM 2879 N N . GLY A 1 362 ? -12.109 -23.516 8.328 1 86.56 362 GLY A N 1
ATOM 2880 C CA . GLY A 1 362 ? -11.219 -24.406 7.605 1 86.56 362 GLY A CA 1
ATOM 2881 C C . GLY A 1 362 ? -11.602 -25.875 7.734 1 86.56 362 GLY A C 1
ATOM 2882 O O . GLY A 1 362 ? -11.562 -26.625 6.758 1 86.56 362 GLY A O 1
ATOM 2883 N N . CYS A 1 363 ? -12.062 -26.219 8.859 1 86.56 363 CYS A N 1
ATOM 2884 C CA . CYS A 1 363 ? -12.547 -27.578 9.07 1 86.56 363 CYS A CA 1
ATOM 2885 C C . CYS A 1 363 ? -13.82 -27.844 8.273 1 86.56 363 CYS A C 1
ATOM 2887 O O . CYS A 1 363 ? -14.008 -28.922 7.727 1 86.56 363 CYS A O 1
ATOM 2889 N N . PHE A 1 364 ? -14.664 -26.875 8.18 1 90.88 364 PHE A N 1
ATOM 2890 C CA . PHE A 1 364 ? -15.883 -26.984 7.387 1 90.88 364 PHE A CA 1
ATOM 2891 C C . PHE A 1 364 ? -15.555 -27.219 5.918 1 90.88 364 PHE A C 1
ATOM 2893 O O . PHE A 1 364 ? -16.172 -28.062 5.266 1 90.88 364 PHE A O 1
ATOM 2900 N N . LEU A 1 365 ? -14.547 -26.547 5.43 1 88.62 365 LEU A N 1
ATOM 2901 C CA . LEU A 1 365 ? -14.148 -26.703 4.035 1 88.62 365 LEU A CA 1
ATOM 2902 C C . LEU A 1 365 ? -13.539 -28.078 3.791 1 88.62 365 LEU A C 1
ATOM 2904 O O . LEU A 1 365 ? -13.758 -28.688 2.736 1 88.62 365 LEU A O 1
ATOM 2908 N N . ILE A 1 366 ? -12.828 -28.578 4.785 1 86 366 ILE A N 1
ATOM 2909 C CA . ILE A 1 366 ? -12.258 -29.922 4.668 1 86 366 ILE A CA 1
ATOM 2910 C C . ILE A 1 366 ? -13.375 -30.953 4.641 1 86 366 ILE A C 1
ATOM 2912 O O . ILE A 1 366 ? -13.297 -31.938 3.891 1 86 366 ILE A O 1
ATOM 2916 N N . LEU A 1 367 ? -14.406 -30.719 5.402 1 88.06 367 LEU A N 1
ATOM 2917 C CA . LEU A 1 367 ? -15.555 -31.625 5.406 1 88.06 367 LEU A CA 1
ATOM 2918 C C . LEU A 1 367 ? -16.25 -31.625 4.051 1 88.06 367 LEU A C 1
ATOM 2920 O O . LEU A 1 367 ? -16.703 -32.656 3.58 1 88.06 367 LEU A O 1
ATOM 2924 N N . LEU A 1 368 ? -16.297 -30.484 3.438 1 87.94 368 LEU A N 1
ATOM 2925 C CA . LEU A 1 368 ? -16.938 -30.375 2.129 1 87.94 368 LEU A CA 1
ATOM 2926 C C . LEU A 1 368 ? -16.125 -31.125 1.072 1 87.94 368 LEU A C 1
ATOM 2928 O O . LEU A 1 368 ? -16.703 -31.766 0.185 1 87.94 368 LEU A O 1
ATOM 2932 N N . VAL A 1 369 ? -14.82 -31.094 1.217 1 83.81 369 VAL A N 1
ATOM 2933 C CA . VAL A 1 369 ? -13.969 -31.797 0.276 1 83.81 369 VAL A CA 1
ATOM 2934 C C . VAL A 1 369 ? -14.109 -33.312 0.483 1 83.81 369 VAL A C 1
ATOM 2936 O O . VAL A 1 369 ? -14.148 -34.062 -0.484 1 83.81 369 VAL A O 1
ATOM 2939 N N . LEU A 1 370 ? -14.281 -33.688 1.706 1 82.94 370 LEU A N 1
ATOM 2940 C CA . LEU A 1 370 ? -14.453 -35.125 2.008 1 82.94 370 LEU A CA 1
ATOM 2941 C C . LEU A 1 370 ? -15.805 -35.625 1.498 1 82.94 370 LEU A C 1
ATOM 2943 O O . LEU A 1 370 ? -15.914 -36.781 1.054 1 82.94 370 LEU A O 1
ATOM 2947 N N . ALA A 1 371 ? -16.766 -34.75 1.565 1 81.56 371 ALA A N 1
ATOM 2948 C CA . ALA A 1 371 ? -18.078 -35.125 1.05 1 81.56 371 ALA A CA 1
ATOM 2949 C C . ALA A 1 371 ? -18.062 -35.281 -0.469 1 81.56 371 ALA A C 1
ATOM 2951 O O . ALA A 1 371 ? -18.766 -36.125 -1.029 1 81.56 371 ALA A O 1
ATOM 2952 N N . SER A 1 372 ? -17.188 -34.5 -1.058 1 75.56 372 SER A N 1
ATOM 2953 C CA . SER A 1 372 ? -17.109 -34.531 -2.514 1 75.56 372 SER A CA 1
ATOM 2954 C C . SER A 1 372 ? -16.328 -35.75 -2.994 1 75.56 372 SER A C 1
ATOM 2956 O O . SER A 1 372 ? -16.625 -36.312 -4.051 1 75.56 372 SER A O 1
ATOM 2958 N N . THR A 1 373 ? -15.289 -36.219 -2.227 1 71.62 373 THR A N 1
ATOM 2959 C CA . THR A 1 373 ? -14.461 -37.344 -2.664 1 71.62 373 THR A CA 1
ATOM 2960 C C . THR A 1 373 ? -15.047 -38.688 -2.193 1 71.62 373 THR A C 1
ATOM 2962 O O . THR A 1 373 ? -14.641 -39.75 -2.654 1 71.62 373 THR A O 1
ATOM 2965 N N . ARG A 1 374 ? -16.203 -38.625 -1.548 1 66.25 374 ARG A N 1
ATOM 2966 C CA . ARG A 1 374 ? -17 -39.75 -1.112 1 66.25 374 ARG A CA 1
ATOM 2967 C C . ARG A 1 374 ? -16.109 -40.906 -0.628 1 66.25 374 ARG A C 1
ATOM 2969 O O . ARG A 1 374 ? -16.234 -42.031 -1.091 1 66.25 374 ARG A O 1
ATOM 2976 N N . THR A 1 375 ? -15.141 -40.719 0.208 1 58 375 THR A N 1
ATOM 2977 C CA . THR A 1 375 ? -14.195 -41.688 0.719 1 58 375 THR A CA 1
ATOM 2978 C C . THR A 1 375 ? -14.922 -42.781 1.516 1 58 375 THR A C 1
ATOM 2980 O O . THR A 1 375 ? -14.32 -43.781 1.887 1 58 375 THR A O 1
ATOM 2983 N N . GLU A 1 376 ? -16.281 -42.688 1.78 1 57.12 376 GLU A N 1
ATOM 2984 C CA . GLU A 1 376 ? -16.859 -43.656 2.699 1 57.12 376 GLU A CA 1
ATOM 2985 C C . GLU A 1 376 ? -17.25 -44.938 1.972 1 57.12 376 GLU A C 1
ATOM 2987 O O . GLU A 1 376 ? -17.594 -45.938 2.605 1 57.12 376 GLU A O 1
ATOM 2992 N N . GLY A 1 377 ? -16.75 -45.438 0.901 1 53.94 377 GLY A N 1
ATOM 2993 C CA . GLY A 1 377 ? -16.859 -46.75 0.284 1 53.94 377 GLY A CA 1
ATOM 2994 C C . GLY A 1 377 ? -18.266 -47.094 -0.162 1 53.94 377 GLY A C 1
ATOM 2995 O O . GLY A 1 377 ? -18.469 -48.031 -0.931 1 53.94 377 GLY A O 1
ATOM 2996 N N . SER A 1 378 ? -19.422 -46.844 0.507 1 54.88 378 SER A N 1
ATOM 2997 C CA . SER A 1 378 ? -20.766 -47.344 0.268 1 54.88 378 SER A CA 1
ATOM 2998 C C . SER A 1 378 ? -21.375 -46.75 -0.982 1 54.88 378 SER A C 1
ATOM 3000 O O . SER A 1 378 ? -22.594 -46.781 -1.157 1 54.88 378 SER A O 1
ATOM 3002 N N . GLU A 1 379 ? -20.625 -46.281 -1.969 1 59.28 379 GLU A N 1
ATOM 3003 C CA . GLU A 1 379 ? -20.906 -45.188 -2.889 1 59.28 379 GLU A CA 1
ATOM 3004 C C . GLU A 1 379 ? -21.719 -45.656 -4.094 1 59.28 379 GLU A C 1
ATOM 3006 O O . GLU A 1 379 ? -22.625 -44.969 -4.562 1 59.28 379 GLU A O 1
ATOM 3011 N N . MET A 1 380 ? -21.344 -46.906 -4.426 1 60.34 380 MET A N 1
ATOM 3012 C CA . MET A 1 380 ? -22.062 -47.438 -5.582 1 60.34 380 MET A CA 1
ATOM 3013 C C . MET A 1 380 ? -23.562 -47.562 -5.277 1 60.34 380 MET A C 1
ATOM 3015 O O . MET A 1 380 ? -24.391 -47.312 -6.141 1 60.34 380 MET A O 1
ATOM 3019 N N . TYR A 1 381 ? -23.75 -47.875 -3.984 1 61.03 381 TYR A N 1
ATOM 3020 C CA . TYR A 1 381 ? -25.141 -48.031 -3.572 1 61.03 381 TYR A CA 1
ATOM 3021 C C . TYR A 1 381 ? -25.859 -46.688 -3.529 1 61.03 381 TYR A C 1
ATOM 3023 O O . TYR A 1 381 ? -27.016 -46.562 -3.98 1 61.03 381 TYR A O 1
ATOM 3031 N N . ARG A 1 382 ? -25.219 -45.625 -3.256 1 73.06 382 ARG A N 1
ATOM 3032 C CA . ARG A 1 382 ? -25.875 -44.344 -3.059 1 73.06 382 ARG A CA 1
ATOM 3033 C C . ARG A 1 382 ? -26.125 -43.625 -4.395 1 73.06 382 ARG A C 1
ATOM 3035 O O . ARG A 1 382 ? -27.016 -42.781 -4.496 1 73.06 382 ARG A O 1
ATOM 3042 N N . GLN A 1 383 ? -25.5 -44.188 -5.332 1 73.25 383 GLN A N 1
ATOM 3043 C CA . GLN A 1 383 ? -25.656 -43.562 -6.645 1 73.25 383 GLN A CA 1
ATOM 3044 C C . GLN A 1 383 ? -27.016 -43.875 -7.25 1 73.25 383 GLN A C 1
ATOM 3046 O O . GLN A 1 383 ? -27.578 -43.094 -7.992 1 73.25 383 GLN A O 1
ATOM 3051 N N . ASN A 1 384 ? -27.484 -45.031 -6.789 1 75.44 384 ASN A N 1
ATOM 3052 C CA . ASN A 1 384 ? -28.719 -45.438 -7.434 1 75.44 384 ASN A CA 1
ATOM 3053 C C . ASN A 1 384 ? -29.891 -45.5 -6.445 1 75.44 384 ASN A C 1
ATOM 3055 O O . ASN A 1 384 ? -30.891 -46.156 -6.695 1 75.44 384 ASN A O 1
ATOM 3059 N N . THR A 1 385 ? -29.656 -44.844 -5.32 1 81.25 385 THR A N 1
ATOM 3060 C CA . THR A 1 385 ? -30.734 -44.812 -4.34 1 81.25 385 THR A CA 1
ATOM 3061 C C . THR A 1 385 ? -31.312 -43.406 -4.258 1 81.25 385 THR A C 1
ATOM 3063 O O . THR A 1 385 ? -30.578 -42.406 -4.078 1 81.25 385 THR A O 1
ATOM 3066 N N . ARG A 1 386 ? -32.625 -43.438 -4.477 1 84.44 386 ARG A N 1
ATOM 3067 C CA . ARG A 1 386 ? -33.312 -42.188 -4.352 1 84.44 386 ARG A CA 1
ATOM 3068 C C . ARG A 1 386 ? -33.562 -41.812 -2.889 1 84.44 386 ARG A C 1
ATOM 3070 O O . ARG A 1 386 ? -34.062 -42.625 -2.111 1 84.44 386 ARG A O 1
ATOM 3077 N N . GLY A 1 387 ? -33.125 -40.688 -2.447 1 83.62 387 GLY A N 1
ATOM 3078 C CA . GLY A 1 387 ? -33.312 -40.188 -1.092 1 83.62 387 GLY A CA 1
ATOM 3079 C C . GLY A 1 387 ? -32.562 -41 -0.053 1 83.62 387 GLY A C 1
ATOM 3080 O O . GLY A 1 387 ? -33.156 -41.469 0.924 1 83.62 387 GLY A O 1
ATOM 3081 N N . PRO A 1 388 ? -31.391 -41.156 -0.262 1 83.56 388 PRO A N 1
ATOM 3082 C CA . PRO A 1 388 ? -30.625 -41.969 0.704 1 83.56 388 PRO A CA 1
ATOM 3083 C C . PRO A 1 388 ? -30.516 -41.281 2.07 1 83.56 388 PRO A C 1
ATOM 3085 O O . PRO A 1 388 ? -30.734 -40.062 2.182 1 83.56 388 PRO A O 1
ATOM 3088 N N . ALA A 1 389 ? -30.344 -42.125 3.064 1 85 389 ALA A N 1
ATOM 3089 C CA . ALA A 1 389 ? -30.109 -41.594 4.406 1 85 389 ALA A CA 1
ATOM 3090 C C . ALA A 1 389 ? -28.812 -40.781 4.461 1 85 389 ALA A C 1
ATOM 3092 O O . ALA A 1 389 ? -27.859 -41.094 3.742 1 85 389 ALA A O 1
ATOM 3093 N N . PRO A 1 390 ? -28.797 -39.719 5.223 1 86.88 390 PRO A N 1
ATOM 3094 C CA . PRO A 1 390 ? -27.594 -38.875 5.305 1 86.88 390 PRO A CA 1
ATOM 3095 C C . PRO A 1 390 ? -26.406 -39.656 5.879 1 86.88 390 PRO A C 1
ATOM 3097 O O . PRO A 1 390 ? -26.562 -40.469 6.77 1 86.88 390 PRO A O 1
ATOM 3100 N N . SER A 1 391 ? -25.328 -39.5 5.27 1 86.44 391 SER A N 1
ATOM 3101 C CA . SER A 1 391 ? -24.078 -40.062 5.742 1 86.44 391 SER A CA 1
ATOM 3102 C C . SER A 1 391 ? -23.578 -39.344 6.988 1 86.44 391 SER A C 1
ATOM 3104 O O . SER A 1 391 ? -24.156 -38.344 7.414 1 86.44 391 SER A O 1
ATOM 3106 N N . MET A 1 392 ? -22.484 -39.875 7.605 1 87.81 392 MET A N 1
ATOM 3107 C CA . MET A 1 392 ? -21.891 -39.281 8.797 1 87.81 392 MET A CA 1
ATOM 3108 C C . MET A 1 392 ? -21.328 -37.906 8.477 1 87.81 392 MET A C 1
ATOM 3110 O O . MET A 1 392 ? -21.453 -36.969 9.273 1 87.81 392 MET A O 1
ATOM 3114 N N . ILE A 1 393 ? -20.703 -37.75 7.355 1 88.31 393 ILE A N 1
ATOM 3115 C CA . ILE A 1 393 ? -20.094 -36.469 6.965 1 88.31 393 ILE A CA 1
ATOM 3116 C C . ILE A 1 393 ? -21.188 -35.438 6.723 1 88.31 393 ILE A C 1
ATOM 3118 O O . ILE A 1 393 ? -21.031 -34.25 7.078 1 88.31 393 ILE A O 1
ATOM 3122 N N . GLU A 1 394 ? -22.281 -35.875 6.168 1 88.88 394 GLU A N 1
ATOM 3123 C CA . GLU A 1 394 ? -23.391 -34.969 5.91 1 88.88 394 GLU A CA 1
ATOM 3124 C C . GLU A 1 394 ? -24.016 -34.5 7.215 1 88.88 394 GLU A C 1
ATOM 3126 O O . GLU A 1 394 ? -24.469 -33.344 7.305 1 88.88 394 GLU A O 1
ATOM 3131 N N . TRP A 1 395 ? -24.016 -35.344 8.18 1 90.81 395 TRP A N 1
ATOM 3132 C CA . TRP A 1 395 ? -24.516 -34.938 9.484 1 90.81 395 TRP A CA 1
ATOM 3133 C C . TRP A 1 395 ? -23.609 -33.875 10.102 1 90.81 395 TRP A C 1
ATOM 3135 O O . TRP A 1 395 ? -24.078 -32.906 10.695 1 90.81 395 TRP A O 1
ATOM 3145 N N . LEU A 1 396 ? -22.359 -34.094 9.977 1 91.88 396 LEU A N 1
ATOM 3146 C CA . LEU A 1 396 ? -21.406 -33.125 10.508 1 91.88 396 LEU A CA 1
ATOM 3147 C C . LEU A 1 396 ? -21.562 -31.766 9.797 1 91.88 396 LEU A C 1
ATOM 3149 O O . LEU A 1 396 ? -21.484 -30.719 10.438 1 91.88 396 LEU A O 1
ATOM 3153 N N . ILE A 1 397 ? -21.75 -31.812 8.508 1 93.62 397 ILE A N 1
ATOM 3154 C CA . ILE A 1 397 ? -21.938 -30.594 7.746 1 93.62 397 ILE A CA 1
ATOM 3155 C C . ILE A 1 397 ? -23.219 -29.891 8.203 1 93.62 397 ILE A C 1
ATOM 3157 O O . ILE A 1 397 ? -23.25 -28.656 8.344 1 93.62 397 ILE A O 1
ATOM 3161 N N . LEU A 1 398 ? -24.219 -30.688 8.453 1 93.62 398 LEU A N 1
ATOM 3162 C CA . LEU A 1 398 ? -25.484 -30.109 8.922 1 93.62 398 LEU A CA 1
ATOM 3163 C C . LEU A 1 398 ? -25.297 -29.438 10.281 1 93.62 398 LEU A C 1
ATOM 3165 O O . LEU A 1 398 ? -25.875 -28.391 10.539 1 93.62 398 LEU A O 1
ATOM 3169 N N . PHE A 1 399 ? -24.484 -29.984 11.055 1 93.12 399 PHE A N 1
ATOM 3170 C CA . PHE A 1 399 ? -24.219 -29.406 12.359 1 93.12 399 PHE A CA 1
ATOM 3171 C C . PHE A 1 399 ? -23.469 -28.078 12.211 1 93.12 399 PHE A C 1
ATOM 3173 O O . PHE A 1 399 ? -23.766 -27.109 12.898 1 93.12 399 PHE A O 1
ATOM 3180 N N . TRP A 1 400 ? -22.531 -28 11.367 1 94 400 TRP A N 1
ATOM 3181 C CA . TRP A 1 400 ? -21.781 -26.766 11.125 1 94 400 TRP A CA 1
ATOM 3182 C C . TRP A 1 400 ? -22.688 -25.688 10.547 1 94 400 TRP A C 1
ATOM 3184 O O . TRP A 1 400 ? -22.609 -24.531 10.969 1 94 400 TRP A O 1
ATOM 3194 N N . VAL A 1 401 ? -23.516 -26.078 9.609 1 95.31 401 VAL A N 1
ATOM 3195 C CA . VAL A 1 401 ? -24.391 -25.109 8.953 1 95.31 401 VAL A CA 1
ATOM 3196 C C . VAL A 1 401 ? -25.406 -24.562 9.961 1 95.31 401 VAL A C 1
ATOM 3198 O O . VAL A 1 401 ? -25.703 -23.359 9.961 1 95.31 401 VAL A O 1
ATOM 3201 N N . SER A 1 402 ? -25.906 -25.422 10.82 1 93.62 402 SER A N 1
ATOM 3202 C CA . SER A 1 402 ? -26.828 -24.953 11.852 1 93.62 402 SER A CA 1
ATOM 3203 C C . SER A 1 402 ? -26.141 -23.969 12.789 1 93.62 402 SER A C 1
ATOM 3205 O O . SER A 1 402 ? -26.75 -22.984 13.211 1 93.62 402 SER A O 1
ATOM 3207 N N . GLY A 1 403 ? -24.938 -24.219 13.109 1 92.5 403 GLY A N 1
ATOM 3208 C CA . GLY A 1 403 ? -24.188 -23.281 13.922 1 92.5 403 GLY A CA 1
ATOM 3209 C C . GLY A 1 403 ? -23.953 -21.953 13.234 1 92.5 403 GLY A C 1
ATOM 3210 O O . GLY A 1 403 ? -24.016 -20.891 13.867 1 92.5 403 GLY A O 1
ATOM 3211 N N . MET A 1 404 ? -23.672 -22.031 11.945 1 93.88 404 MET A N 1
ATOM 3212 C CA . MET A 1 404 ? -23.438 -20.812 11.195 1 93.88 404 MET A CA 1
ATOM 3213 C C . MET A 1 404 ? -24.719 -20 11.055 1 93.88 404 MET A C 1
ATOM 3215 O O . MET A 1 404 ? -24.703 -18.766 11.086 1 93.88 404 MET A O 1
ATOM 3219 N N . VAL A 1 405 ? -25.859 -20.672 10.914 1 94.12 405 VAL A N 1
ATOM 3220 C CA . VAL A 1 405 ? -27.156 -20 10.828 1 94.12 405 VAL A CA 1
ATOM 3221 C C . VAL A 1 405 ? -27.453 -19.297 12.148 1 94.12 405 VAL A C 1
ATOM 3223 O O . VAL A 1 405 ? -27.922 -18.156 12.156 1 94.12 405 VAL A O 1
ATOM 3226 N N . TRP A 1 406 ? -27.094 -19.922 13.156 1 90.31 406 TRP A N 1
ATOM 3227 C CA . TRP A 1 406 ? -27.328 -19.344 14.469 1 90.31 406 TRP A CA 1
ATOM 3228 C C . TRP A 1 406 ? -26.469 -18.094 14.664 1 90.31 406 TRP A C 1
ATOM 3230 O O . TRP A 1 406 ? -26.938 -17.078 15.195 1 90.31 406 TRP A O 1
ATOM 3240 N N . SER A 1 407 ? -25.297 -18.156 14.297 1 89.5 407 SER A N 1
ATOM 3241 C CA . SER A 1 407 ? -24.391 -17 14.406 1 89.5 407 SER A CA 1
ATOM 3242 C C . SER A 1 407 ? -24.891 -15.828 13.578 1 89.5 407 SER A C 1
ATOM 3244 O O . SER A 1 407 ? -24.812 -14.672 14.008 1 89.5 407 SER A O 1
ATOM 3246 N N . GLU A 1 408 ? -25.438 -16.094 12.406 1 89.88 408 GLU A N 1
ATOM 3247 C CA . GLU A 1 408 ? -25.953 -15.047 11.531 1 89.88 408 GLU A CA 1
ATOM 3248 C C . GLU A 1 408 ? -27.219 -14.422 12.102 1 89.88 408 GLU A C 1
ATOM 3250 O O . GLU A 1 408 ? -27.422 -13.211 11.992 1 89.88 408 GLU A O 1
ATOM 3255 N N . CYS A 1 409 ? -28.031 -15.211 12.68 1 88.88 409 CYS A N 1
ATOM 3256 C CA . CYS A 1 409 ? -29.25 -14.695 13.305 1 88.88 409 CYS A CA 1
ATOM 3257 C C . CYS A 1 409 ? -28.922 -13.797 14.492 1 88.88 409 CYS A C 1
ATOM 3259 O O . CYS A 1 409 ? -29.547 -12.758 14.68 1 88.88 409 CYS A O 1
ATOM 3261 N N . LYS A 1 410 ? -27.938 -14.164 15.219 1 85.94 410 LYS A N 1
ATOM 3262 C CA . LYS A 1 410 ? -27.5 -13.359 16.359 1 85.94 410 LYS A CA 1
ATOM 3263 C C . LYS A 1 410 ? -26.891 -12.039 15.898 1 85.94 410 LYS A C 1
ATOM 3265 O O . LYS A 1 410 ? -27.125 -10.992 16.516 1 85.94 410 LYS A O 1
ATOM 3270 N N . GLN A 1 411 ? -26.156 -12.117 14.867 1 85.75 411 GLN A N 1
ATOM 3271 C CA . GLN A 1 411 ? -25.562 -10.898 14.336 1 85.75 411 GLN A CA 1
ATOM 3272 C C . GLN A 1 411 ? -26.641 -9.938 13.828 1 85.75 411 GLN A C 1
ATOM 3274 O O . GLN A 1 411 ? -26.547 -8.727 14.039 1 85.75 411 GLN A O 1
ATOM 3279 N N . LEU A 1 412 ? -27.641 -10.484 13.156 1 86.88 412 LEU A N 1
ATOM 3280 C CA . LEU A 1 412 ? -28.734 -9.672 12.648 1 86.88 412 LEU A CA 1
ATOM 3281 C C . LEU A 1 412 ? -29.516 -9.039 13.789 1 86.88 412 LEU A C 1
ATOM 3283 O O . LEU A 1 412 ? -29.953 -7.891 13.688 1 86.88 412 LEU A O 1
ATOM 3287 N N . TRP A 1 413 ? -29.562 -9.758 14.836 1 82.75 413 TRP A N 1
ATOM 3288 C CA . TRP A 1 413 ? -30.312 -9.266 16 1 82.75 413 TRP A CA 1
ATOM 3289 C C . TRP A 1 413 ? -29.531 -8.172 16.719 1 82.75 413 TRP A C 1
ATOM 3291 O O . TRP A 1 413 ? -30.109 -7.172 17.156 1 82.75 413 TRP A O 1
ATOM 3301 N N . GLU A 1 414 ? -28.234 -8.266 16.828 1 79.12 414 GLU A N 1
ATOM 3302 C CA . GLU A 1 414 ? -27.406 -7.309 17.547 1 79.12 414 GLU A CA 1
ATOM 3303 C C . GLU A 1 414 ? -27.156 -6.051 16.734 1 79.12 414 GLU A C 1
ATO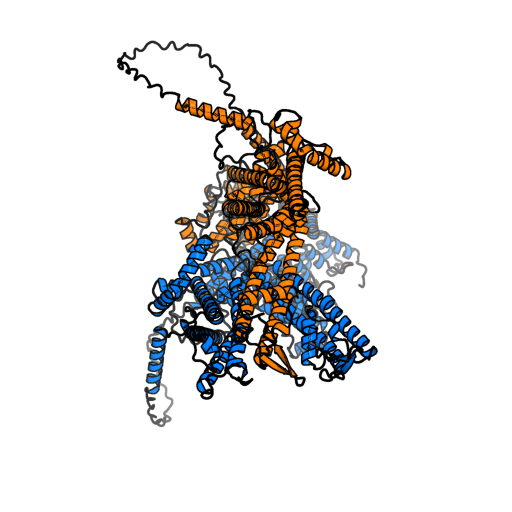M 3305 O O . GLU A 1 414 ? -27.234 -4.934 17.25 1 79.12 414 GLU A O 1
ATOM 3310 N N . GLU A 1 415 ? -26.875 -6.117 15.492 1 78.56 415 GLU A N 1
ATOM 3311 C CA . GLU A 1 415 ? -26.5 -4.973 14.664 1 78.56 415 GLU A CA 1
ATOM 3312 C C . GLU A 1 415 ? -27.719 -4.312 14.039 1 78.56 415 GLU A C 1
ATOM 3314 O O . GLU A 1 415 ? -27.719 -3.109 13.773 1 78.56 415 GLU A O 1
ATOM 3319 N N . GLY A 1 416 ? -28.766 -5.008 13.867 1 82.88 416 GLY A N 1
ATOM 3320 C CA . GLY A 1 416 ? -29.891 -4.473 13.141 1 82.88 416 GLY A CA 1
ATOM 3321 C C . GLY A 1 416 ? -29.844 -4.758 11.648 1 82.88 416 GLY A C 1
ATOM 3322 O O . GLY A 1 416 ? -28.781 -5.082 11.117 1 82.88 416 GLY A O 1
ATOM 3323 N N . LEU A 1 417 ? -30.844 -4.641 10.969 1 86.38 417 LEU A N 1
ATOM 3324 C CA . LEU A 1 417 ? -30.984 -5.035 9.57 1 86.38 417 LEU A CA 1
ATOM 3325 C C . LEU A 1 417 ? -30.234 -4.074 8.656 1 86.38 417 LEU A C 1
ATOM 3327 O O . LEU A 1 417 ? -29.531 -4.512 7.742 1 86.38 417 LEU A O 1
ATOM 3331 N N . LYS A 1 418 ? -30.297 -2.752 8.93 1 84.69 418 LYS A N 1
ATOM 3332 C CA . LYS A 1 418 ? -29.672 -1.772 8.047 1 84.69 418 LYS A CA 1
ATOM 3333 C C . LYS A 1 418 ? -28.156 -1.895 8.07 1 84.69 418 LYS A C 1
ATOM 3335 O O . LYS A 1 418 ? -27.5 -1.879 7.02 1 84.69 418 LYS A O 1
ATOM 3340 N N . ALA A 1 419 ? -27.641 -2.094 9.234 1 81.12 419 ALA A N 1
ATOM 3341 C CA . ALA A 1 419 ? -26.203 -2.242 9.367 1 81.12 419 ALA A CA 1
ATOM 3342 C C . ALA A 1 419 ? -25.734 -3.576 8.789 1 81.12 419 ALA A C 1
ATOM 3344 O O . ALA A 1 419 ? -24.656 -3.658 8.195 1 81.12 419 ALA A O 1
ATOM 3345 N N . TYR A 1 420 ? -26.609 -4.527 8.852 1 85.94 420 TYR A N 1
ATOM 3346 C CA . TYR A 1 420 ? -26.266 -5.867 8.383 1 85.94 420 TYR A CA 1
ATOM 3347 C C . TYR A 1 420 ? -26.203 -5.91 6.859 1 85.94 420 TYR A C 1
ATOM 3349 O O . TYR A 1 420 ? -25.281 -6.496 6.289 1 85.94 420 TYR A O 1
ATOM 3357 N N . VAL A 1 421 ? -27.078 -5.172 6.223 1 85.56 421 VAL A N 1
ATOM 3358 C CA . VAL A 1 421 ? -27.172 -5.238 4.77 1 85.56 421 VAL A CA 1
ATOM 3359 C C . VAL A 1 421 ? -26.078 -4.387 4.137 1 85.56 421 VAL A C 1
ATOM 3361 O O . VAL A 1 421 ? -25.688 -4.625 2.994 1 85.56 421 VAL A O 1
ATOM 3364 N N . ARG A 1 422 ? -25.531 -3.543 4.91 1 78.62 422 ARG A N 1
ATOM 3365 C CA . ARG A 1 422 ? -24.516 -2.637 4.371 1 78.62 422 ARG A CA 1
ATOM 3366 C C . ARG A 1 422 ? -23.188 -3.352 4.188 1 78.62 422 ARG A C 1
ATOM 3368 O O . ARG A 1 422 ? -22.359 -2.943 3.361 1 78.62 422 ARG A O 1
ATOM 3375 N N . GLN A 1 423 ? -23.078 -4.484 4.797 1 79.56 423 GLN A N 1
ATOM 3376 C CA . GLN A 1 423 ? -21.828 -5.234 4.656 1 79.56 423 GLN A CA 1
ATOM 3377 C C . GLN A 1 423 ? -21.938 -6.285 3.557 1 79.56 423 GLN A C 1
ATOM 3379 O O . GLN A 1 423 ? -22.781 -7.188 3.635 1 79.56 423 GLN A O 1
ATOM 3384 N N . TRP A 1 424 ? -21.156 -6.223 2.57 1 77.38 424 TRP A N 1
ATOM 3385 C CA . TRP A 1 424 ? -21.219 -7.059 1.374 1 77.38 424 TRP A CA 1
ATOM 3386 C C . TRP A 1 424 ? -20.938 -8.516 1.709 1 77.38 424 TRP A C 1
ATOM 3388 O O . TRP A 1 424 ? -21.484 -9.422 1.072 1 77.38 424 TRP A O 1
ATOM 3398 N N . TRP A 1 425 ? -20.188 -8.859 2.715 1 82.56 425 TRP A N 1
ATOM 3399 C CA . TRP A 1 425 ? -19.844 -10.242 3.037 1 82.56 425 TRP A CA 1
ATOM 3400 C C . TRP A 1 425 ? -21.047 -10.969 3.65 1 82.56 425 TRP A C 1
ATOM 3402 O O . TRP A 1 425 ? -21.125 -12.195 3.592 1 82.56 425 TRP A O 1
ATOM 3412 N N . ASN A 1 426 ? -21.906 -10.109 4.211 1 87.31 426 ASN A N 1
ATOM 3413 C CA . ASN A 1 426 ? -23.109 -10.711 4.797 1 87.31 426 ASN A CA 1
ATOM 3414 C C . ASN A 1 426 ? -24.062 -11.227 3.719 1 87.31 426 ASN A C 1
ATOM 3416 O O . ASN A 1 426 ? -24.812 -12.172 3.951 1 87.31 426 ASN A O 1
ATOM 3420 N N . TRP A 1 427 ? -23.953 -10.664 2.561 1 87.19 427 TRP A N 1
ATOM 3421 C CA . TRP A 1 427 ? -24.75 -11.164 1.453 1 87.19 427 TRP A CA 1
ATOM 3422 C C . TRP A 1 427 ? -24.266 -12.531 0.993 1 87.19 427 TRP A C 1
ATOM 3424 O O . TRP A 1 427 ? -25.062 -13.414 0.694 1 87.19 427 TRP A O 1
ATOM 3434 N N . LEU A 1 428 ? -23.016 -12.672 0.924 1 87.62 428 LEU A N 1
ATOM 3435 C CA . LEU A 1 428 ? -22.438 -13.953 0.532 1 87.62 428 LEU A CA 1
ATOM 3436 C C . LEU A 1 428 ? -22.781 -15.039 1.544 1 87.62 428 LEU A C 1
ATOM 3438 O O . LEU A 1 428 ? -23.125 -16.156 1.164 1 87.62 428 LEU A O 1
ATOM 3442 N N . ASP A 1 429 ? -22.75 -14.633 2.816 1 91.88 429 ASP A N 1
ATOM 3443 C CA . ASP A 1 429 ? -23.109 -15.594 3.859 1 91.88 429 ASP A CA 1
ATOM 3444 C C . ASP A 1 429 ? -24.594 -15.961 3.797 1 91.88 429 ASP A C 1
ATOM 3446 O O . ASP A 1 429 ? -24.953 -17.125 3.945 1 91.88 429 ASP A O 1
ATOM 3450 N N . PHE A 1 430 ? -25.375 -14.984 3.508 1 92.88 430 PHE A N 1
ATOM 3451 C CA . PHE A 1 430 ? -26.812 -15.234 3.43 1 92.88 430 PHE A CA 1
ATOM 3452 C C . PHE A 1 430 ? -27.141 -16.156 2.268 1 92.88 430 PHE A C 1
ATOM 3454 O O . PHE A 1 430 ? -27.922 -17.094 2.416 1 92.88 430 PHE A O 1
ATOM 3461 N N . ILE A 1 431 ? -26.516 -15.953 1.189 1 92.06 431 ILE A N 1
ATOM 3462 C CA . ILE A 1 431 ? -26.75 -16.766 0.009 1 92.06 431 ILE A CA 1
ATOM 3463 C C . ILE A 1 431 ? -26.25 -18.188 0.254 1 92.06 431 ILE A C 1
ATOM 3465 O O . ILE A 1 431 ? -26.953 -19.172 -0.014 1 92.06 431 ILE A O 1
ATOM 3469 N N . MET A 1 432 ? -25.094 -18.328 0.795 1 93.38 432 MET A N 1
ATOM 3470 C CA . MET A 1 432 ? -24.484 -19.625 1.071 1 93.38 432 MET A CA 1
ATOM 3471 C C . MET A 1 432 ? -25.344 -20.438 2.041 1 93.38 432 MET A C 1
ATOM 3473 O O . MET A 1 432 ? -25.672 -21.594 1.771 1 93.38 432 MET A O 1
ATOM 3477 N N . LEU A 1 433 ? -25.828 -19.766 3.1 1 95.19 433 LEU A N 1
ATOM 3478 C CA . LEU A 1 433 ? -26.578 -20.469 4.133 1 95.19 433 LEU A CA 1
ATOM 3479 C C . LEU A 1 433 ? -27.984 -20.812 3.645 1 95.19 433 LEU A C 1
ATOM 3481 O O . LEU A 1 433 ? -28.516 -21.875 3.973 1 95.19 433 LEU A O 1
ATOM 3485 N N . SER A 1 434 ? -28.547 -19.922 2.836 1 95.81 434 SER A N 1
ATOM 3486 C CA . SER A 1 434 ? -29.859 -20.219 2.26 1 95.81 434 SER A CA 1
ATOM 3487 C C . SER A 1 434 ? -29.797 -21.422 1.324 1 95.81 434 SER A C 1
ATOM 3489 O O . SER A 1 434 ? -30.703 -22.25 1.301 1 95.81 434 SER A O 1
ATOM 3491 N N . LEU A 1 435 ? -28.688 -21.578 0.645 1 95.25 435 LEU A N 1
ATOM 3492 C CA . LEU A 1 435 ? -28.531 -22.688 -0.28 1 95.25 435 LEU A CA 1
ATOM 3493 C C . LEU A 1 435 ? -28.312 -24 0.477 1 95.25 435 LEU A C 1
ATOM 3495 O O . LEU A 1 435 ? -28.859 -25.047 0.089 1 95.25 435 LEU A O 1
ATOM 3499 N N . TYR A 1 436 ? -27.625 -23.984 1.521 1 95.62 436 TYR A N 1
ATOM 3500 C CA . TYR A 1 436 ? -27.438 -25.188 2.32 1 95.62 436 TYR A CA 1
ATOM 3501 C C . TYR A 1 436 ? -28.734 -25.609 2.992 1 95.62 436 TYR A C 1
ATOM 3503 O O . TYR A 1 436 ? -29.062 -26.797 3.037 1 95.62 436 TYR A O 1
ATOM 3511 N N . LEU A 1 437 ? -29.469 -24.578 3.479 1 95 437 LEU A N 1
ATOM 3512 C CA . LEU A 1 437 ? -30.75 -24.891 4.102 1 95 437 LEU A CA 1
ATOM 3513 C C . LEU A 1 437 ? -31.734 -25.484 3.08 1 95 437 LEU A C 1
ATOM 3515 O O . LEU A 1 437 ? -32.5 -26.406 3.395 1 95 437 LEU A O 1
ATOM 3519 N N . CYS A 1 438 ? -31.656 -24.953 1.929 1 95 438 CYS A N 1
ATOM 3520 C CA . CYS A 1 438 ? -32.469 -25.5 0.853 1 95 438 CYS A CA 1
ATOM 3521 C C . CYS A 1 438 ? -32.062 -26.938 0.532 1 95 438 CYS A C 1
ATOM 3523 O O . CYS A 1 438 ? -32.938 -27.797 0.344 1 95 438 CYS A O 1
ATOM 3525 N N . THR A 1 439 ? -30.844 -27.203 0.518 1 94.38 439 THR A N 1
ATOM 3526 C CA . THR A 1 439 ? -30.344 -28.547 0.23 1 94.38 439 THR A CA 1
ATOM 3527 C C . THR A 1 439 ? -30.828 -29.547 1.28 1 94.38 439 THR A C 1
ATOM 3529 O O . THR A 1 439 ? -31.359 -30.609 0.941 1 94.38 439 THR A O 1
ATOM 3532 N N . PHE A 1 440 ? -30.812 -29.172 2.51 1 93.81 440 PHE A N 1
ATOM 3533 C CA . PHE A 1 440 ? -31.188 -30.094 3.578 1 93.81 440 PHE A CA 1
ATOM 3534 C C . PHE A 1 440 ? -32.688 -30.266 3.656 1 93.81 440 PHE A C 1
ATOM 3536 O O . PHE A 1 440 ? -33.188 -31.344 3.984 1 93.81 440 PHE A O 1
ATOM 3543 N N . SER A 1 441 ? -33.438 -29.219 3.316 1 94.44 441 SER A N 1
ATOM 3544 C CA . SER A 1 441 ? -34.875 -29.328 3.271 1 94.44 441 SER A CA 1
ATOM 3545 C C . SER A 1 441 ? -35.344 -30.266 2.158 1 94.44 441 SER A C 1
ATOM 3547 O O . SER A 1 441 ? -36.219 -31.094 2.355 1 94.44 441 SER A O 1
ATOM 3549 N N . LEU A 1 442 ? -34.625 -30.203 1.076 1 93.5 442 LEU A N 1
ATOM 3550 C CA . LEU A 1 442 ? -34.969 -31.062 -0.052 1 93.5 442 LEU A CA 1
ATOM 3551 C C . LEU A 1 442 ? -34.562 -32.5 0.224 1 93.5 442 LEU A C 1
ATOM 3553 O O . LEU A 1 442 ? -35.312 -33.438 -0.147 1 93.5 442 LEU A O 1
ATOM 3557 N N . ARG A 1 443 ? -33.531 -32.719 0.885 1 92.88 443 ARG A N 1
ATOM 3558 C CA . ARG A 1 443 ? -33.094 -34.062 1.225 1 92.88 443 ARG A CA 1
ATOM 3559 C C . ARG A 1 443 ? -34.031 -34.688 2.256 1 92.88 443 ARG A C 1
ATOM 3561 O O . ARG A 1 443 ? -34.312 -35.906 2.207 1 92.88 443 ARG A O 1
ATOM 3568 N N . ALA A 1 444 ? -34.562 -33.875 3.115 1 91.75 444 ALA A N 1
ATOM 3569 C CA . ALA A 1 444 ? -35.5 -34.375 4.109 1 91.75 444 ALA A CA 1
ATOM 3570 C C . ALA A 1 444 ? -36.812 -34.75 3.459 1 91.75 444 ALA A C 1
ATOM 3572 O O . ALA A 1 444 ? -37.406 -35.781 3.773 1 91.75 444 ALA A O 1
ATOM 3573 N N . VAL A 1 445 ? -37.219 -33.938 2.5 1 91.81 445 VAL A N 1
ATOM 3574 C CA . VAL A 1 445 ? -38.438 -34.25 1.775 1 91.81 445 VAL A CA 1
ATOM 3575 C C . VAL A 1 445 ? -38.281 -35.531 0.96 1 91.81 445 VAL A C 1
ATOM 3577 O O . VAL A 1 445 ? -39.156 -36.375 0.914 1 91.81 445 VAL A O 1
ATOM 3580 N N . ALA A 1 446 ? -37.094 -35.688 0.36 1 90.75 446 ALA A N 1
ATOM 3581 C CA . ALA A 1 446 ? -36.812 -36.875 -0.442 1 90.75 446 ALA A CA 1
ATOM 3582 C C . ALA A 1 446 ? -36.781 -38.125 0.429 1 90.75 446 ALA A C 1
ATOM 3584 O O . ALA A 1 446 ? -37.312 -39.188 0.045 1 90.75 446 ALA A O 1
ATOM 3585 N N . TYR A 1 447 ? -36.312 -38 1.572 1 89.12 447 TYR A N 1
ATOM 3586 C CA . TYR A 1 447 ? -36.188 -39.125 2.473 1 89.12 447 TYR A CA 1
ATOM 3587 C C . TYR A 1 447 ? -37.562 -39.531 3.01 1 89.12 447 TYR A C 1
ATOM 3589 O O . TYR A 1 447 ? -37.875 -40.719 3.141 1 89.12 447 TYR A O 1
ATOM 3597 N N . LEU A 1 448 ? -38.469 -38.625 3.184 1 89 448 LEU A N 1
ATOM 3598 C CA . LEU A 1 448 ? -39.781 -38.875 3.811 1 89 448 LEU A CA 1
ATOM 3599 C C . LEU A 1 448 ? -40.812 -39.25 2.766 1 89 448 LEU A C 1
ATOM 3601 O O . LEU A 1 448 ? -41.656 -40.125 3.008 1 89 448 LEU A O 1
ATOM 3605 N N . GLN A 1 449 ? -40.656 -38.688 1.578 1 86.06 449 GLN A N 1
ATOM 3606 C CA . GLN A 1 449 ? -41.75 -38.844 0.609 1 86.06 449 GLN A CA 1
ATOM 3607 C C . GLN A 1 449 ? -41.5 -40.031 -0.311 1 86.06 449 GLN A C 1
ATOM 3609 O O . GLN A 1 449 ? -42.438 -40.688 -0.786 1 86.06 449 GLN A O 1
ATOM 3614 N N . ILE A 1 450 ? -40.25 -40.312 -0.595 1 83.81 450 ILE A N 1
ATOM 3615 C CA . ILE A 1 450 ? -39.969 -41.375 -1.565 1 83.81 450 ILE A CA 1
ATOM 3616 C C . ILE A 1 450 ? -39.906 -42.719 -0.86 1 83.81 450 ILE A C 1
ATOM 3618 O O . ILE A 1 450 ? -38.938 -43.031 -0.19 1 83.81 450 ILE A O 1
ATOM 3622 N N . ASN A 1 451 ? -41.031 -43.406 -0.845 1 77.5 451 ASN A N 1
ATOM 3623 C CA . ASN A 1 451 ? -41.125 -44.719 -0.225 1 77.5 451 ASN A CA 1
ATOM 3624 C C . ASN A 1 451 ? -41.219 -45.812 -1.271 1 77.5 451 ASN A C 1
ATOM 3626 O O . ASN A 1 451 ? -40.844 -46.969 -1.012 1 77.5 451 ASN A O 1
ATOM 3630 N N . ILE A 1 452 ? -41.531 -45.312 -2.547 1 73.88 452 ILE A N 1
ATOM 3631 C CA . ILE A 1 452 ? -41.719 -46.312 -3.592 1 73.88 452 ILE A CA 1
ATOM 3632 C C . ILE A 1 452 ? -40.562 -46.281 -4.566 1 73.88 452 ILE A C 1
ATOM 3634 O O . ILE A 1 452 ? -40.094 -45.188 -4.953 1 73.88 452 ILE A O 1
ATOM 3638 N N . ASN A 1 453 ? -39.938 -47.406 -5.035 1 76.06 453 ASN A N 1
ATOM 3639 C CA . ASN A 1 453 ? -38.906 -47.562 -6.043 1 76.06 453 ASN A CA 1
ATOM 3640 C C . ASN A 1 453 ? -37.625 -46.812 -5.656 1 76.06 453 ASN A C 1
ATOM 3642 O O . ASN A 1 453 ? -37.156 -45.969 -6.418 1 76.06 453 ASN A O 1
ATOM 3646 N N . LYS A 1 454 ? -37.188 -47.125 -4.484 1 79.69 454 LYS A N 1
ATOM 3647 C CA . LYS A 1 454 ? -36.031 -46.438 -3.953 1 79.69 454 LYS A CA 1
ATOM 3648 C C . LYS A 1 454 ? -34.75 -46.812 -4.73 1 79.69 454 LYS A C 1
ATOM 3650 O O . LYS A 1 454 ? -33.906 -45.969 -4.973 1 79.69 454 LYS A O 1
ATOM 3655 N N . GLU A 1 455 ? -34.75 -48 -5.23 1 81.25 455 GLU A N 1
ATOM 3656 C CA . GLU A 1 455 ? -33.562 -48.438 -5.938 1 81.25 455 GLU A CA 1
ATOM 3657 C C . GLU A 1 455 ? -33.781 -48.5 -7.445 1 81.25 455 GLU A C 1
ATOM 3659 O O . GLU A 1 455 ? -34.375 -49.469 -7.945 1 81.25 455 GLU A O 1
ATOM 3664 N N . LEU A 1 456 ? -33.656 -47.406 -8.094 1 80.75 456 LEU A N 1
ATOM 3665 C CA . LEU A 1 456 ? -33.781 -47.281 -9.539 1 80.75 456 LEU A CA 1
ATOM 3666 C C . LEU A 1 456 ? -32.5 -46.688 -10.141 1 80.75 456 LEU A C 1
ATOM 3668 O O . LEU A 1 456 ? -31.844 -45.844 -9.531 1 80.75 456 LEU A O 1
ATOM 3672 N N . PRO A 1 457 ? -32.188 -47.281 -11.227 1 78.12 457 PRO A N 1
ATOM 3673 C CA . PRO A 1 457 ? -31.047 -46.656 -11.883 1 78.12 457 PRO A CA 1
ATOM 3674 C C . PRO A 1 457 ? -31.266 -45.156 -12.164 1 78.12 457 PRO A C 1
ATOM 3676 O O . PRO A 1 457 ? -32.406 -44.75 -12.438 1 78.12 457 PRO A O 1
ATOM 3679 N N . ARG A 1 458 ? -30.344 -44.312 -12.039 1 81.06 458 ARG A N 1
ATOM 3680 C CA . ARG A 1 458 ? -30.391 -42.875 -12.094 1 81.06 458 ARG A CA 1
ATOM 3681 C C . ARG A 1 458 ? -31 -42.375 -13.406 1 81.06 458 ARG A C 1
ATOM 3683 O O . ARG A 1 458 ? -31.672 -41.344 -13.438 1 81.06 458 ARG A O 1
ATOM 3690 N N . SER A 1 459 ? -30.766 -43.156 -14.508 1 76 459 SER A N 1
ATOM 3691 C CA . SER A 1 459 ? -31.281 -42.781 -15.82 1 76 459 SER A CA 1
ATOM 3692 C C . SER A 1 459 ? -32.812 -42.781 -15.852 1 76 459 SER A C 1
ATOM 3694 O O . SER A 1 459 ? -33.406 -42.125 -16.688 1 76 459 SER A O 1
ATOM 3696 N N . GLN A 1 460 ? -33.406 -43.438 -14.875 1 76.88 460 GLN A N 1
ATOM 3697 C CA . GLN A 1 460 ? -34.844 -43.562 -14.906 1 76.88 460 GLN A CA 1
ATOM 3698 C C . GLN A 1 460 ? -35.5 -42.656 -13.875 1 76.88 460 GLN A C 1
ATOM 3700 O O . GLN A 1 460 ? -36.75 -42.656 -13.719 1 76.88 460 GLN A O 1
ATOM 3705 N N . TRP A 1 461 ? -34.719 -41.844 -13.203 1 82.94 461 TRP A N 1
ATOM 3706 C CA . TRP A 1 461 ? -35.281 -40.906 -12.234 1 82.94 461 TRP A CA 1
ATOM 3707 C C . TRP A 1 461 ? -36.125 -39.812 -12.922 1 82.94 461 TRP A C 1
ATOM 3709 O O . TRP A 1 461 ? -35.781 -39.406 -14.023 1 82.94 461 TRP A O 1
ATOM 3719 N N . PRO A 1 462 ? -37.219 -39.5 -12.289 1 81.56 462 PRO A N 1
ATOM 3720 C CA . PRO A 1 462 ? -37.938 -38.344 -12.844 1 81.56 462 PRO A CA 1
ATOM 3721 C C . PRO A 1 462 ? -37.125 -37.062 -12.789 1 81.56 462 PRO A C 1
ATOM 3723 O O . PRO A 1 462 ? -36.25 -36.906 -11.922 1 81.56 462 PRO A O 1
ATOM 3726 N N . ASN A 1 463 ? -37.344 -36.188 -13.672 1 81.69 463 ASN A N 1
ATOM 3727 C CA . ASN A 1 463 ? -36.594 -34.938 -13.805 1 81.69 463 ASN A CA 1
ATOM 3728 C C . ASN A 1 463 ? -36.75 -34.062 -12.57 1 81.69 463 ASN A C 1
ATOM 3730 O O . ASN A 1 463 ? -35.844 -33.312 -12.203 1 81.69 463 ASN A O 1
ATOM 3734 N N . ASN A 1 464 ? -37.906 -34.219 -11.906 1 82 464 ASN A N 1
ATOM 3735 C CA . ASN A 1 464 ? -38.188 -33.344 -10.773 1 82 464 ASN A CA 1
ATOM 3736 C C . ASN A 1 464 ? -37.969 -34.062 -9.445 1 82 464 ASN A C 1
ATOM 3738 O O . ASN A 1 464 ? -38.625 -33.75 -8.445 1 82 464 ASN A O 1
ATOM 3742 N N . ASP A 1 465 ? -37.062 -35.031 -9.484 1 86.44 465 ASP A N 1
ATOM 3743 C CA . ASP A 1 465 ? -36.781 -35.688 -8.227 1 86.44 465 ASP A CA 1
ATOM 3744 C C . ASP A 1 465 ? -36.031 -34.781 -7.258 1 86.44 465 ASP A C 1
ATOM 3746 O O . ASP A 1 465 ? -35.062 -34.125 -7.633 1 86.44 465 ASP A O 1
ATOM 3750 N N . PRO A 1 466 ? -36.5 -34.719 -6.109 1 88.81 466 PRO A N 1
ATOM 3751 C CA . PRO A 1 466 ? -35.906 -33.812 -5.133 1 88.81 466 PRO A CA 1
ATOM 3752 C C . PRO A 1 466 ? -34.469 -34.156 -4.82 1 88.81 466 PRO A C 1
ATOM 3754 O O . PRO A 1 466 ? -33.656 -33.281 -4.457 1 88.81 466 PRO A O 1
ATOM 3757 N N . THR A 1 467 ? -34.062 -35.344 -4.965 1 86.81 467 THR A N 1
ATOM 3758 C CA . THR A 1 467 ? -32.688 -35.719 -4.707 1 86.81 467 THR A CA 1
ATOM 3759 C C . THR A 1 467 ? -31.734 -35.094 -5.742 1 86.81 467 THR A C 1
ATOM 3761 O O . THR A 1 467 ? -30.656 -34.625 -5.402 1 86.81 467 THR A O 1
ATOM 3764 N N . LEU A 1 468 ? -32.188 -35.062 -6.973 1 86.81 468 LEU A N 1
ATOM 3765 C CA . LEU A 1 468 ? -31.375 -34.469 -8.031 1 86.81 468 LEU A CA 1
ATOM 3766 C C . LEU A 1 468 ? -31.25 -32.969 -7.84 1 86.81 468 LEU A C 1
ATOM 3768 O O . LEU A 1 468 ? -30.156 -32.406 -8.031 1 86.81 468 LEU A O 1
ATOM 3772 N N . ILE A 1 469 ? -32.281 -32.375 -7.395 1 89.06 469 ILE A N 1
ATOM 3773 C CA . ILE A 1 469 ? -32.281 -30.938 -7.172 1 89.06 469 ILE A CA 1
ATOM 3774 C C . ILE A 1 469 ? -31.375 -30.609 -5.973 1 89.06 469 ILE A C 1
ATOM 3776 O O . ILE A 1 469 ? -30.641 -29.625 -5.984 1 89.06 469 ILE A O 1
ATOM 3780 N N . ALA A 1 470 ? -31.453 -31.453 -5.012 1 90.06 470 ALA A N 1
ATOM 3781 C CA . ALA A 1 470 ? -30.641 -31.25 -3.816 1 90.06 470 ALA A CA 1
ATOM 3782 C C . ALA A 1 470 ? -29.156 -31.328 -4.145 1 90.06 470 ALA A C 1
ATOM 3784 O O . ALA A 1 470 ? -28.344 -30.578 -3.604 1 90.06 470 ALA A O 1
ATOM 3785 N N . GLU A 1 471 ? -28.844 -32.188 -4.988 1 87.25 471 GLU A N 1
ATOM 3786 C CA . GLU A 1 471 ? -27.438 -32.344 -5.379 1 87.25 471 GLU A CA 1
ATOM 3787 C C . GLU A 1 471 ? -26.969 -31.125 -6.176 1 87.25 471 GLU A C 1
ATOM 3789 O O . GLU A 1 471 ? -25.828 -30.688 -6.023 1 87.25 471 GLU A O 1
ATOM 3794 N N . GLY A 1 472 ? -27.781 -30.609 -7 1 88.06 472 GLY A N 1
ATOM 3795 C CA . GLY A 1 472 ? -27.438 -29.406 -7.742 1 88.06 472 GLY A CA 1
ATOM 3796 C C . GLY A 1 472 ? -27.266 -28.188 -6.859 1 88.06 472 GLY A C 1
ATOM 3797 O O . GLY A 1 472 ? -26.281 -27.438 -6.996 1 88.06 472 GLY A O 1
ATOM 3798 N N . VAL A 1 473 ? -28.156 -28.031 -5.961 1 91.19 473 VAL A N 1
ATOM 3799 C CA . VAL A 1 473 ? -28.094 -26.891 -5.055 1 91.19 473 VAL A CA 1
ATOM 3800 C C . VAL A 1 473 ? -26.891 -27.031 -4.125 1 91.19 473 VAL A C 1
ATOM 3802 O O . VAL A 1 473 ? -26.25 -26.031 -3.791 1 91.19 473 VAL A O 1
ATOM 3805 N N . PHE A 1 474 ? -26.562 -28.172 -3.74 1 90.31 474 PHE A N 1
ATOM 3806 C CA . PHE A 1 474 ? -25.406 -28.438 -2.889 1 90.31 474 PHE A CA 1
ATOM 3807 C C . PHE A 1 474 ? -24.125 -28.078 -3.611 1 90.31 474 PHE A C 1
ATOM 3809 O O . PHE A 1 474 ? -23.203 -27.516 -3.012 1 90.31 474 PHE A O 1
ATOM 3816 N N . ALA A 1 475 ? -24.078 -28.344 -4.844 1 89.25 475 ALA A N 1
ATOM 3817 C CA . ALA A 1 475 ? -22.891 -28.031 -5.633 1 89.25 475 ALA A CA 1
ATOM 3818 C C . ALA A 1 475 ? -22.672 -26.531 -5.719 1 89.25 475 ALA A C 1
ATOM 3820 O O . ALA A 1 475 ? -21.547 -26.047 -5.598 1 89.25 475 ALA A O 1
ATOM 3821 N N . VAL A 1 476 ? -23.719 -25.828 -5.906 1 90.19 476 VAL A N 1
ATOM 3822 C CA . VAL A 1 476 ? -23.625 -24.375 -5.984 1 90.19 476 VAL A CA 1
ATOM 3823 C C . VAL A 1 476 ? -23.219 -23.812 -4.621 1 90.19 476 VAL A C 1
ATOM 3825 O O . VAL A 1 476 ? -22.406 -22.891 -4.543 1 90.19 476 VAL A O 1
ATOM 3828 N N . ALA A 1 477 ? -23.75 -24.359 -3.625 1 91.38 477 ALA A N 1
ATOM 3829 C CA . ALA A 1 477 ? -23.422 -23.906 -2.273 1 91.38 477 ALA A CA 1
ATOM 3830 C C . ALA A 1 477 ? -21.938 -24.125 -1.969 1 91.38 477 ALA A C 1
ATOM 3832 O O . ALA A 1 477 ? -21.312 -23.281 -1.312 1 91.38 477 ALA A O 1
ATOM 3833 N N . ASN A 1 478 ? -21.406 -25.172 -2.455 1 89.19 478 ASN A N 1
ATOM 3834 C CA . ASN A 1 478 ? -19.984 -25.469 -2.227 1 89.19 478 ASN A CA 1
ATOM 3835 C C . ASN A 1 478 ? -19.094 -24.438 -2.906 1 89.19 478 ASN A C 1
ATOM 3837 O O . ASN A 1 478 ? -18.047 -24.062 -2.361 1 89.19 478 ASN A O 1
ATOM 3841 N N . VAL A 1 479 ? -19.469 -24 -4.016 1 88.75 479 VAL A N 1
ATOM 3842 C CA . VAL A 1 479 ? -18.688 -22.984 -4.727 1 88.75 479 VAL A CA 1
ATOM 3843 C C . VAL A 1 479 ? -18.656 -21.688 -3.924 1 88.75 479 VAL A C 1
ATOM 3845 O O . VAL A 1 479 ? -17.609 -21.062 -3.773 1 88.75 479 VAL A O 1
ATOM 3848 N N . PHE A 1 480 ? -19.75 -21.375 -3.33 1 88.38 480 PHE A N 1
ATOM 3849 C CA . PHE A 1 480 ? -19.828 -20.156 -2.539 1 88.38 480 PHE A CA 1
ATOM 3850 C C . PHE A 1 480 ? -19.031 -20.297 -1.247 1 88.38 480 PHE A C 1
ATOM 3852 O O . PHE A 1 480 ? -18.453 -19.328 -0.756 1 88.38 480 PHE A O 1
ATOM 3859 N N . SER A 1 481 ? -19.047 -21.469 -0.702 1 90.56 481 SER A N 1
ATOM 3860 C CA . SER A 1 481 ? -18.312 -21.672 0.544 1 90.56 481 SER A CA 1
ATOM 3861 C C . SER A 1 481 ? -16.812 -21.531 0.338 1 90.56 481 SER A C 1
ATOM 3863 O O . SER A 1 481 ? -16.109 -20.953 1.179 1 90.56 481 SER A O 1
ATOM 3865 N N . PHE A 1 482 ? -16.328 -21.969 -0.708 1 86.75 482 PHE A N 1
ATOM 3866 C CA . PHE A 1 482 ? -14.906 -21.844 -0.97 1 86.75 482 PHE A CA 1
ATOM 3867 C C . PHE A 1 482 ? -14.539 -20.406 -1.326 1 86.75 482 PHE A C 1
ATOM 3869 O O . PHE A 1 482 ? -13.438 -19.953 -1.031 1 86.75 482 PHE A O 1
ATOM 3876 N N . ALA A 1 483 ? -15.469 -19.734 -1.917 1 84 483 ALA A N 1
ATOM 3877 C CA . ALA A 1 483 ? -15.234 -18.328 -2.232 1 84 483 ALA A CA 1
ATOM 3878 C C . ALA A 1 483 ? -15.172 -17.484 -0.961 1 84 483 ALA A C 1
ATOM 3880 O O . ALA A 1 483 ? -14.484 -16.453 -0.923 1 84 483 ALA A O 1
ATOM 3881 N N . ARG A 1 484 ? -15.742 -17.906 0.029 1 88.12 484 ARG A N 1
ATOM 3882 C CA . ARG A 1 484 ? -15.812 -17.156 1.281 1 88.12 484 ARG A CA 1
ATOM 3883 C C . ARG A 1 484 ? -14.445 -17.109 1.963 1 88.12 484 ARG A C 1
ATOM 3885 O O . ARG A 1 484 ? -14.195 -16.234 2.791 1 88.12 484 ARG A O 1
ATOM 3892 N N . ILE A 1 485 ? -13.562 -17.984 1.63 1 84.81 485 ILE A N 1
ATOM 3893 C CA . ILE A 1 485 ? -12.25 -18.031 2.256 1 84.81 485 ILE A CA 1
ATOM 3894 C C . ILE A 1 485 ? -11.469 -16.766 1.919 1 84.81 485 ILE A C 1
ATOM 3896 O O . ILE A 1 485 ? -10.555 -16.375 2.652 1 84.81 485 ILE A O 1
ATOM 3900 N N . ILE A 1 486 ? -11.836 -16.094 0.89 1 81.94 486 ILE A N 1
ATOM 3901 C CA . ILE A 1 486 ? -11.148 -14.891 0.43 1 81.94 486 ILE A CA 1
ATOM 3902 C C . ILE A 1 486 ? -11.297 -13.781 1.468 1 81.94 486 ILE A C 1
ATOM 3904 O O . ILE A 1 486 ? -10.43 -12.914 1.592 1 81.94 486 ILE A O 1
ATOM 3908 N N . TYR A 1 487 ? -12.297 -13.914 2.264 1 81.69 487 TYR A N 1
ATOM 3909 C CA . TYR A 1 487 ? -12.547 -12.914 3.299 1 81.69 487 TYR A CA 1
ATOM 3910 C C . TYR A 1 487 ? -11.43 -12.922 4.336 1 81.69 487 TYR A C 1
ATOM 3912 O O . TYR A 1 487 ? -11.094 -11.875 4.906 1 81.69 487 TYR A O 1
ATOM 3920 N N . LEU A 1 488 ? -10.805 -14.047 4.52 1 83.5 488 LEU A N 1
ATOM 3921 C CA . LEU A 1 488 ? -9.781 -14.188 5.543 1 83.5 488 LEU A CA 1
ATOM 3922 C C . LEU A 1 488 ? -8.469 -13.562 5.09 1 83.5 488 LEU A C 1
ATOM 3924 O O . LEU A 1 488 ? -7.586 -13.297 5.906 1 83.5 488 LEU A O 1
ATOM 3928 N N . PHE A 1 489 ? -8.406 -13.234 3.857 1 84.12 489 PHE A N 1
ATOM 3929 C CA . PHE A 1 489 ? -7.164 -12.68 3.328 1 84.12 489 PHE A CA 1
ATOM 3930 C C . PHE A 1 489 ? -7.016 -11.211 3.719 1 84.12 489 PHE A C 1
ATOM 3932 O O . PHE A 1 489 ? -5.926 -10.648 3.617 1 84.12 489 PHE A O 1
ATOM 3939 N N . GLN A 1 490 ? -8.008 -10.648 4.309 1 83.12 490 GLN A N 1
ATOM 3940 C CA . GLN A 1 490 ? -7.988 -9.234 4.668 1 83.12 490 GLN A CA 1
ATOM 3941 C C . GLN A 1 490 ? -6.996 -8.961 5.797 1 83.12 490 GLN A C 1
ATOM 3943 O O . GLN A 1 490 ? -6.559 -7.828 5.992 1 83.12 490 GLN A O 1
ATOM 3948 N N . THR A 1 491 ? -6.582 -9.953 6.477 1 82.25 491 THR A N 1
ATOM 3949 C CA . THR A 1 491 ? -5.715 -9.758 7.629 1 82.25 491 THR A CA 1
ATOM 3950 C C . THR A 1 491 ? -4.254 -9.656 7.199 1 82.25 491 THR A C 1
ATOM 3952 O O . THR A 1 491 ? -3.43 -9.07 7.902 1 82.25 491 THR A O 1
ATOM 3955 N N . ASN A 1 492 ? -4.035 -10.172 6.027 1 84 492 ASN A N 1
ATOM 3956 C CA . ASN A 1 492 ? -2.658 -10.18 5.555 1 84 492 ASN A CA 1
ATOM 3957 C C . ASN A 1 492 ? -2.342 -8.945 4.723 1 84 492 ASN A C 1
ATOM 3959 O O . ASN A 1 492 ? -3.125 -8.555 3.852 1 84 492 ASN A O 1
ATOM 3963 N N . PRO A 1 493 ? -1.188 -8.328 5.078 1 84.81 493 PRO A N 1
ATOM 3964 C CA . PRO A 1 493 ? -0.858 -7.09 4.371 1 84.81 493 PRO A CA 1
ATOM 3965 C C . PRO A 1 493 ? -0.561 -7.316 2.891 1 84.81 493 PRO A C 1
ATOM 3967 O O . PRO A 1 493 ? -0.658 -6.383 2.088 1 84.81 493 PRO A O 1
ATOM 3970 N N . HIS A 1 494 ? -0.265 -8.562 2.438 1 80.5 494 HIS A N 1
ATOM 3971 C CA . HIS A 1 494 ? 0.065 -8.82 1.039 1 80.5 494 HIS A CA 1
ATOM 3972 C C . HIS A 1 494 ? -1.176 -9.211 0.244 1 80.5 494 HIS A C 1
ATOM 3974 O O . HIS A 1 494 ? -1.347 -8.781 -0.899 1 80.5 494 HIS A O 1
ATOM 3980 N N . LEU A 1 495 ? -2.061 -9.922 0.862 1 84.81 495 LEU A N 1
ATOM 3981 C CA . LEU A 1 495 ? -3.238 -10.422 0.158 1 84.81 495 LEU A CA 1
ATOM 3982 C C . LEU A 1 495 ? -4.438 -9.516 0.394 1 84.81 495 LEU A C 1
ATOM 3984 O O . LEU A 1 495 ? -5.398 -9.531 -0.376 1 84.81 495 LEU A O 1
ATOM 3988 N N . GLY A 1 496 ? -4.355 -8.703 1.398 1 85.56 496 GLY A N 1
ATOM 3989 C CA . GLY A 1 496 ? -5.465 -7.824 1.733 1 85.56 496 GLY A CA 1
ATOM 3990 C C . GLY A 1 496 ? -5.789 -6.824 0.637 1 85.56 496 GLY A C 1
ATOM 3991 O O . GLY A 1 496 ? -6.922 -6.77 0.156 1 85.56 496 GLY A O 1
ATOM 3992 N N . PRO A 1 497 ? -4.836 -6.137 0.153 1 85.31 497 PRO A N 1
ATOM 3993 C CA . PRO A 1 497 ? -5.105 -5.176 -0.917 1 85.31 497 PRO A CA 1
ATOM 3994 C C . PRO A 1 497 ? -5.641 -5.836 -2.186 1 85.31 497 PRO A C 1
ATOM 3996 O O . PRO A 1 497 ? -6.449 -5.242 -2.9 1 85.31 497 PRO A O 1
ATOM 3999 N N . LEU A 1 498 ? -5.223 -7.016 -2.42 1 84.25 498 LEU A N 1
ATOM 4000 C CA . LEU A 1 498 ? -5.715 -7.734 -3.59 1 84.25 498 LEU A CA 1
ATOM 4001 C C . LEU A 1 498 ? -7.203 -8.047 -3.451 1 84.25 498 LEU A C 1
ATOM 4003 O O . LEU A 1 498 ? -7.953 -7.953 -4.426 1 84.25 498 LEU A O 1
ATOM 4007 N N . GLN A 1 499 ? -7.551 -8.43 -2.311 1 85.81 499 GLN A N 1
ATOM 4008 C CA . GLN A 1 499 ? -8.961 -8.719 -2.062 1 85.81 499 GLN A CA 1
ATOM 4009 C C . GLN A 1 499 ? -9.805 -7.453 -2.186 1 85.81 499 GLN A C 1
ATOM 4011 O O . GLN A 1 499 ? -10.922 -7.496 -2.699 1 85.81 499 GLN A O 1
ATOM 4016 N N . ILE A 1 500 ? -9.258 -6.344 -1.685 1 86.88 500 ILE A N 1
ATOM 4017 C CA . ILE A 1 500 ? -9.984 -5.078 -1.772 1 86.88 500 ILE A CA 1
ATOM 4018 C C . ILE A 1 500 ? -10.109 -4.656 -3.234 1 86.88 500 ILE A C 1
ATOM 4020 O O . ILE A 1 500 ? -11.156 -4.176 -3.662 1 86.88 500 ILE A O 1
ATOM 4024 N N . SER A 1 501 ? -9.031 -4.883 -3.969 1 87.06 501 SER A N 1
ATOM 4025 C CA . SER A 1 501 ? -9.062 -4.574 -5.395 1 87.06 501 SER A CA 1
ATOM 4026 C C . SER A 1 501 ? -10.102 -5.43 -6.121 1 87.06 501 SER A C 1
ATOM 4028 O O . SER A 1 501 ? -10.812 -4.938 -6.992 1 87.06 501 SER A O 1
ATOM 4030 N N . LEU A 1 502 ? -10.234 -6.648 -5.73 1 84.5 502 LEU A N 1
ATOM 4031 C CA . LEU A 1 502 ? -11.219 -7.547 -6.316 1 84.5 502 LEU A CA 1
ATOM 4032 C C . LEU A 1 502 ? -12.633 -7.059 -6.043 1 84.5 502 LEU A C 1
ATOM 4034 O O . LEU A 1 502 ? -13.5 -7.129 -6.918 1 84.5 502 LEU A O 1
ATOM 4038 N N . GLY A 1 503 ? -12.859 -6.559 -4.84 1 80.5 503 GLY A N 1
ATOM 4039 C CA . GLY A 1 503 ? -14.172 -6.027 -4.5 1 80.5 503 GLY A CA 1
ATOM 4040 C C . GLY A 1 503 ? -14.555 -4.809 -5.316 1 80.5 503 GLY A C 1
ATOM 4041 O O . GLY A 1 503 ? -15.703 -4.676 -5.746 1 80.5 503 GLY A O 1
ATOM 4042 N N . CYS A 1 504 ? -13.578 -3.992 -5.504 1 84.12 504 CYS A N 1
ATOM 4043 C CA . CYS A 1 504 ? -13.844 -2.811 -6.312 1 84.12 504 CYS A CA 1
ATOM 4044 C C . CYS A 1 504 ? -14.039 -3.186 -7.777 1 84.12 504 CYS A C 1
ATOM 4046 O O . CYS A 1 504 ? -14.859 -2.586 -8.469 1 84.12 504 CYS A O 1
ATOM 4048 N N . MET A 1 505 ? -13.344 -4.145 -8.211 1 86.94 505 MET A N 1
ATOM 4049 C CA . MET A 1 505 ? -13.406 -4.562 -9.609 1 86.94 505 MET A CA 1
ATOM 4050 C C . MET A 1 505 ? -14.727 -5.254 -9.922 1 86.94 505 MET A C 1
ATOM 4052 O O . MET A 1 505 ? -15.148 -5.312 -11.078 1 86.94 505 MET A O 1
ATOM 4056 N N . ILE A 1 506 ? -15.367 -5.836 -8.867 1 82.5 506 ILE A N 1
ATOM 4057 C CA . ILE A 1 506 ? -16.672 -6.461 -9.062 1 82.5 506 ILE A CA 1
ATOM 4058 C C . ILE A 1 506 ? -17.672 -5.422 -9.562 1 82.5 506 ILE A C 1
ATOM 4060 O O . ILE A 1 506 ? -18.547 -5.73 -10.383 1 82.5 506 ILE A O 1
ATOM 4064 N N . ILE A 1 507 ? -17.516 -4.211 -9.086 1 84.06 507 ILE A N 1
ATOM 4065 C CA . ILE A 1 507 ? -18.391 -3.146 -9.555 1 84.06 507 ILE A CA 1
ATOM 4066 C C . ILE A 1 507 ? -18.109 -2.863 -11.031 1 84.06 507 ILE A C 1
ATOM 4068 O O . ILE A 1 507 ? -19.031 -2.648 -11.812 1 84.06 507 ILE A O 1
ATOM 4072 N N . ASP A 1 508 ? -16.875 -2.895 -11.391 1 84.5 508 ASP A N 1
ATOM 4073 C CA . ASP A 1 508 ? -16.5 -2.725 -12.789 1 84.5 508 ASP A CA 1
ATOM 4074 C C . ASP A 1 508 ? -17.078 -3.855 -13.648 1 84.5 508 ASP A C 1
ATOM 4076 O O . ASP A 1 508 ? -17.578 -3.615 -14.75 1 84.5 508 ASP A O 1
ATOM 4080 N N . ILE A 1 509 ? -17.094 -5.031 -13.102 1 86.25 509 ILE A N 1
ATOM 4081 C CA . ILE A 1 509 ? -17.609 -6.199 -13.812 1 86.25 509 ILE A CA 1
ATOM 4082 C C . ILE A 1 509 ? -19.125 -6.086 -13.953 1 86.25 509 ILE A C 1
ATOM 4084 O O . ILE A 1 509 ? -19.672 -6.406 -15.008 1 86.25 509 ILE A O 1
ATOM 4088 N N . ALA A 1 510 ? -19.75 -5.609 -12.969 1 84.62 510 ALA A N 1
ATOM 4089 C CA . ALA A 1 510 ? -21.188 -5.438 -13.023 1 84.62 510 ALA A CA 1
ATOM 4090 C C . ALA A 1 510 ? -21.578 -4.402 -14.07 1 84.62 510 ALA A C 1
ATOM 4092 O O . ALA A 1 510 ? -22.531 -4.605 -14.836 1 84.62 510 ALA A O 1
ATOM 4093 N N . LYS A 1 511 ? -20.938 -3.303 -14.062 1 88.19 511 LYS A N 1
ATOM 4094 C CA . LYS A 1 511 ? -21.172 -2.289 -15.086 1 88.19 511 LYS A CA 1
ATOM 4095 C C . LYS A 1 511 ? -20.969 -2.865 -16.484 1 88.19 511 LYS A C 1
ATOM 4097 O O . LYS A 1 511 ? -21.766 -2.615 -17.391 1 88.19 511 LYS A O 1
ATOM 4102 N N . PHE A 1 512 ? -19.891 -3.637 -16.609 1 86.5 512 PHE A N 1
ATOM 4103 C CA . PHE A 1 512 ? -19.578 -4.266 -17.891 1 86.5 512 PHE A CA 1
ATOM 4104 C C . PHE A 1 512 ? -20.641 -5.273 -18.281 1 86.5 512 PHE A C 1
ATOM 4106 O O . PHE A 1 512 ? -21.094 -5.305 -19.422 1 86.5 512 PHE A O 1
ATOM 4113 N N . LEU A 1 513 ? -21.078 -6.156 -17.281 1 87.12 513 LEU A N 1
ATOM 4114 C CA . LEU A 1 513 ? -22.078 -7.18 -17.578 1 87.12 513 LEU A CA 1
ATOM 4115 C C . LEU A 1 513 ? -23.406 -6.547 -17.984 1 87.12 513 LEU A C 1
ATOM 4117 O O . LEU A 1 513 ? -24.125 -7.102 -18.828 1 87.12 513 LEU A O 1
ATOM 4121 N N . PHE A 1 514 ? -23.656 -5.418 -17.438 1 88.38 514 PHE A N 1
ATOM 4122 C CA . PHE A 1 514 ? -24.891 -4.727 -17.812 1 88.38 514 PHE A CA 1
ATOM 4123 C C . PHE A 1 514 ? -24.844 -4.297 -19.281 1 88.38 514 PHE A C 1
ATOM 4125 O O . PHE A 1 514 ? -25.766 -4.562 -20.047 1 88.38 514 PHE A O 1
ATOM 4132 N N . ILE A 1 515 ? -23.797 -3.625 -19.641 1 88.88 515 ILE A N 1
ATOM 4133 C CA . ILE A 1 515 ? -23.641 -3.191 -21.031 1 88.88 515 ILE A CA 1
ATOM 4134 C C . ILE A 1 515 ? -23.531 -4.41 -21.938 1 88.88 515 ILE A C 1
ATOM 4136 O O . ILE A 1 515 ? -24.109 -4.426 -23.031 1 88.88 515 ILE A O 1
ATOM 4140 N N . PHE A 1 516 ? -22.797 -5.473 -21.5 1 89.31 516 PHE A N 1
ATOM 4141 C CA . PHE A 1 516 ? -22.641 -6.699 -22.281 1 89.31 516 PHE A CA 1
ATOM 4142 C C . PHE A 1 516 ? -23.984 -7.375 -22.5 1 89.31 516 PHE A C 1
ATOM 4144 O O . PHE A 1 516 ? -24.266 -7.863 -23.594 1 89.31 516 PHE A O 1
ATOM 4151 N N . PHE A 1 517 ? -24.797 -7.375 -21.453 1 90.44 517 PHE A N 1
ATOM 4152 C CA . PHE A 1 517 ? -26.109 -7.996 -21.578 1 90.44 517 PHE A CA 1
ATOM 4153 C C . PHE A 1 517 ? -26.969 -7.246 -22.594 1 90.44 517 PHE A C 1
ATOM 4155 O O . PHE A 1 517 ? -27.734 -7.855 -23.344 1 90.44 517 PHE A O 1
ATOM 4162 N N . LEU A 1 518 ? -26.844 -5.949 -22.609 1 88.31 518 LEU A N 1
ATOM 4163 C CA . LEU A 1 518 ? -27.594 -5.164 -23.594 1 88.31 518 LEU A CA 1
ATOM 4164 C C . LEU A 1 518 ? -27.141 -5.477 -25 1 88.31 518 LEU A C 1
ATOM 4166 O O . LEU A 1 518 ? -27.953 -5.637 -25.906 1 88.31 518 LEU A O 1
ATOM 4170 N N . VAL A 1 519 ? -25.844 -5.566 -25.172 1 89.25 519 VAL A N 1
ATOM 4171 C CA . VAL A 1 519 ? -25.297 -5.887 -26.5 1 89.25 519 VAL A CA 1
ATOM 4172 C C . VAL A 1 519 ? -25.672 -7.32 -26.875 1 89.25 519 VAL A C 1
ATOM 4174 O O . VAL A 1 519 ? -26.078 -7.59 -28 1 89.25 519 VAL A O 1
ATOM 4177 N N . LEU A 1 520 ? -25.531 -8.273 -25.922 1 90.25 520 LEU A N 1
ATOM 4178 C CA . LEU A 1 520 ? -25.875 -9.672 -26.141 1 90.25 520 LEU A CA 1
ATOM 4179 C C . LEU A 1 520 ? -27.344 -9.812 -26.547 1 90.25 520 LEU A C 1
ATOM 4181 O O . LEU A 1 520 ? -27.656 -10.547 -27.484 1 90.25 520 LEU A O 1
ATOM 4185 N N . THR A 1 521 ? -28.188 -9.062 -25.891 1 89.56 521 THR A N 1
ATOM 4186 C CA . THR A 1 521 ? -29.609 -9.133 -26.188 1 89.56 521 THR A CA 1
ATOM 4187 C C . THR A 1 521 ? -29.906 -8.547 -27.562 1 89.56 521 THR A C 1
ATOM 4189 O O . THR A 1 521 ? -30.719 -9.086 -28.312 1 89.56 521 THR A O 1
ATOM 4192 N N . SER A 1 522 ? -29.234 -7.492 -27.875 1 90.25 522 SER A N 1
ATOM 4193 C CA . SER A 1 522 ? -29.438 -6.867 -29.172 1 90.25 522 SER A CA 1
ATOM 4194 C C . SER A 1 522 ? -29.078 -7.816 -30.312 1 90.25 522 SER A C 1
ATOM 4196 O O . SER A 1 522 ? -29.859 -8.008 -31.234 1 90.25 522 SER A O 1
ATOM 4198 N N . PHE A 1 523 ? -27.984 -8.5 -30.25 1 90.69 523 PHE A N 1
ATOM 4199 C CA . PHE A 1 523 ? -27.531 -9.391 -31.328 1 90.69 523 PHE A CA 1
ATOM 4200 C C . PHE A 1 523 ? -28.281 -10.719 -31.266 1 90.69 523 PHE A C 1
ATOM 4202 O O . PHE A 1 523 ? -28.5 -11.344 -32.312 1 90.69 523 PHE A O 1
ATOM 4209 N N . ALA A 1 524 ? -28.609 -11.172 -30.016 1 90.94 524 ALA A N 1
ATOM 4210 C CA . ALA A 1 524 ? -29.391 -12.406 -29.906 1 90.94 524 ALA A CA 1
ATOM 4211 C C . ALA A 1 524 ? -30.75 -12.266 -30.578 1 90.94 524 ALA A C 1
ATOM 4213 O O . ALA A 1 524 ? -31.203 -13.172 -31.281 1 90.94 524 ALA A O 1
ATOM 4214 N N . CYS A 1 525 ? -31.391 -11.133 -30.391 1 88.38 525 CYS A N 1
ATOM 4215 C CA . CYS A 1 525 ? -32.688 -10.883 -31.031 1 88.38 525 CYS A CA 1
ATOM 4216 C C . CYS A 1 525 ? -32.531 -10.789 -32.531 1 88.38 525 CYS A C 1
ATOM 4218 O O . CYS A 1 525 ? -33.344 -11.312 -33.281 1 88.38 525 CYS A O 1
ATOM 4220 N N . GLY A 1 526 ? -31.453 -10.133 -33 1 87.62 526 GLY A N 1
ATOM 4221 C CA . GLY A 1 526 ? -31.203 -10.031 -34.406 1 87.62 526 GLY A CA 1
ATOM 4222 C C . GLY A 1 526 ? -30.953 -11.375 -35.062 1 87.62 526 GLY A C 1
ATOM 4223 O O . GLY A 1 526 ? -31.578 -11.695 -36.094 1 87.62 526 GLY A O 1
ATOM 4224 N N . LEU A 1 527 ? -30.125 -12.211 -34.562 1 89.12 527 LEU A N 1
ATOM 4225 C CA . LEU A 1 527 ? -29.766 -13.5 -35.125 1 89.12 527 LEU A CA 1
ATOM 4226 C C . LEU A 1 527 ? -30.922 -14.492 -35 1 89.12 527 LEU A C 1
ATOM 4228 O O . LEU A 1 527 ? -31.156 -15.305 -35.906 1 89.12 527 LEU A O 1
ATOM 4232 N N . ASN A 1 528 ? -31.578 -14.477 -33.906 1 87.88 528 ASN A N 1
ATOM 4233 C CA . ASN A 1 528 ? -32.75 -15.359 -33.75 1 87.88 528 ASN A CA 1
ATOM 4234 C C . ASN A 1 528 ? -33.812 -15.023 -34.75 1 87.88 528 ASN A C 1
ATOM 4236 O O . ASN A 1 528 ? -34.5 -15.914 -35.25 1 87.88 528 ASN A O 1
ATOM 4240 N N . GLN A 1 529 ? -34.031 -13.742 -35 1 84.56 529 GLN A N 1
ATOM 4241 C CA . GLN A 1 529 ? -35.031 -13.336 -36 1 84.56 529 GLN A CA 1
ATOM 4242 C C . GLN A 1 529 ? -34.625 -13.828 -37.375 1 84.56 529 GLN A C 1
ATOM 4244 O O . GLN A 1 529 ? -35.5 -14.211 -38.188 1 84.56 529 GLN A O 1
ATOM 4249 N N . LEU A 1 530 ? -33.375 -13.898 -37.625 1 84 530 LEU A N 1
ATOM 4250 C CA . LEU A 1 530 ? -32.875 -14.297 -38.938 1 84 530 LEU A CA 1
ATOM 4251 C C . LEU A 1 530 ? -32.969 -15.812 -39.094 1 84 530 LEU A C 1
ATOM 4253 O O . LEU A 1 530 ? -33.375 -16.312 -40.156 1 84 530 LEU A O 1
ATOM 4257 N N . TYR A 1 531 ? -32.656 -16.641 -38.094 1 84.38 531 TYR A N 1
ATOM 4258 C CA . TYR A 1 531 ? -32.469 -18.078 -38.25 1 84.38 531 TYR A CA 1
ATOM 4259 C C . TYR A 1 531 ? -33.656 -18.828 -37.656 1 84.38 531 TYR A C 1
ATOM 4261 O O . TYR A 1 531 ? -33.75 -20.062 -37.75 1 84.38 531 TYR A O 1
ATOM 4269 N N . TRP A 1 532 ? -34.562 -18.188 -37.062 1 78.12 532 TRP A N 1
ATOM 4270 C CA . TRP A 1 532 ? -35.719 -18.844 -36.469 1 78.12 532 TRP A CA 1
ATOM 4271 C C . TRP A 1 532 ? -36.5 -19.641 -37.5 1 78.12 532 TRP A C 1
ATOM 4273 O O . TRP A 1 532 ? -37.062 -20.688 -37.188 1 78.12 532 TRP A O 1
ATOM 4283 N N . TYR A 1 533 ? -36.406 -19.219 -38.75 1 75.62 533 TYR A N 1
ATOM 4284 C CA . TYR A 1 533 ? -37.25 -19.797 -39.812 1 75.62 533 TYR A CA 1
ATOM 4285 C C . TYR A 1 533 ? -36.625 -21.109 -40.312 1 75.62 533 TYR A C 1
ATOM 4287 O O . TYR A 1 533 ? -37.281 -21.875 -41.031 1 75.62 533 TYR A O 1
ATOM 4295 N N . TYR A 1 534 ? -35.469 -21.344 -39.938 1 73.81 534 TYR A N 1
ATOM 4296 C CA . TYR A 1 534 ? -34.781 -22.531 -40.469 1 73.81 534 TYR A CA 1
ATOM 4297 C C . TYR A 1 534 ? -34.75 -23.641 -39.406 1 73.81 534 TYR A C 1
ATOM 4299 O O . TYR A 1 534 ? -34.219 -23.453 -38.312 1 73.81 534 TYR A O 1
ATOM 4307 N N . ASP A 1 535 ? -35.688 -24.547 -39.344 1 64.56 535 ASP A N 1
ATOM 4308 C CA . ASP A 1 535 ? -35.875 -25.625 -38.375 1 64.56 535 ASP A CA 1
ATOM 4309 C C . ASP A 1 535 ? -34.688 -26.578 -38.375 1 64.56 535 ASP A C 1
ATOM 4311 O O . ASP A 1 535 ? -34.219 -26.984 -39.406 1 64.56 535 ASP A O 1
ATOM 4315 N N . SER A 1 536 ? -34.031 -26.844 -37.25 1 64.12 536 SER A N 1
ATOM 4316 C CA . SER A 1 536 ? -32.906 -27.766 -37.094 1 64.12 536 SER A CA 1
ATOM 4317 C C . SER A 1 536 ? -33.375 -29.219 -37.188 1 64.12 536 SER A C 1
ATOM 4319 O O . SER A 1 536 ? -32.531 -30.109 -37.406 1 64.12 536 SER A O 1
ATOM 4321 N N . ASN A 1 537 ? -34.625 -29.5 -37.156 1 64.44 537 ASN A N 1
ATOM 4322 C CA . ASN A 1 537 ? -35.094 -30.875 -37.125 1 64.44 537 ASN A CA 1
ATOM 4323 C C . ASN A 1 537 ? -35.344 -31.406 -38.531 1 64.44 537 ASN A C 1
ATOM 4325 O O . ASN A 1 537 ? -35.531 -32.594 -38.75 1 64.44 537 ASN A O 1
ATOM 4329 N N . THR A 1 538 ? -35.281 -30.484 -39.531 1 62.66 538 THR A N 1
ATOM 4330 C CA . THR A 1 538 ? -35.531 -30.953 -40.875 1 62.66 538 THR A CA 1
ATOM 4331 C C . THR A 1 538 ? -34.25 -31.406 -41.562 1 62.66 538 THR A C 1
ATOM 4333 O O . THR A 1 538 ? -33.281 -30.656 -41.625 1 62.66 538 THR A O 1
ATOM 4336 N N . GLU A 1 539 ? -34 -32.719 -41.688 1 66.56 539 GLU A N 1
ATOM 4337 C CA . GLU A 1 539 ? -32.844 -33.312 -42.344 1 66.56 539 GLU A CA 1
ATOM 4338 C C . GLU A 1 539 ? -32.938 -33.125 -43.844 1 66.56 539 GLU A C 1
ATOM 4340 O O . GLU A 1 539 ? -34 -33.375 -44.438 1 66.56 539 GLU A O 1
ATOM 4345 N N . HIS A 1 540 ? -32.125 -32.344 -44.375 1 66.94 540 HIS A N 1
ATOM 4346 C CA . HIS A 1 540 ? -32 -32.281 -45.812 1 66.94 540 HIS A CA 1
ATOM 4347 C C . HIS A 1 540 ? -31.047 -33.344 -46.344 1 66.94 540 HIS A C 1
ATOM 4349 O O . HIS A 1 540 ? -29.859 -33.344 -46.031 1 66.94 540 HIS A O 1
ATOM 4355 N N . CYS A 1 541 ? -31.516 -34.5 -46.75 1 64.81 541 CYS A N 1
ATOM 4356 C CA . CYS A 1 541 ? -30.719 -35.625 -47.188 1 64.81 541 CYS A CA 1
ATOM 4357 C C . CYS A 1 541 ? -30.391 -35.531 -48.656 1 64.81 541 CYS A C 1
ATOM 4359 O O . CYS A 1 541 ? -31.281 -35.219 -49.469 1 64.81 541 CYS A O 1
ATOM 4361 N N . LYS A 1 542 ? -29.203 -35.188 -48.969 1 63.59 542 LYS A N 1
ATOM 4362 C CA . LYS A 1 542 ? -28.781 -35.188 -50.375 1 63.59 542 LYS A CA 1
ATOM 4363 C C . LYS A 1 542 ? -28.125 -36.531 -50.719 1 63.59 542 LYS A C 1
ATOM 4365 O O . LYS A 1 542 ? -27.422 -37.125 -49.906 1 63.59 542 LYS A O 1
ATOM 4370 N N . GLN A 1 543 ? -28.562 -37.188 -51.688 1 63.03 543 GLN A N 1
ATOM 4371 C CA . GLN A 1 543 ? -28 -38.406 -52.25 1 63.03 543 GLN A CA 1
ATOM 4372 C C . GLN A 1 543 ? -26.641 -38.156 -52.875 1 63.03 543 GLN A C 1
ATOM 4374 O O . GLN A 1 543 ? -26.516 -37.344 -53.781 1 63.03 543 GLN A O 1
ATOM 4379 N N . ARG A 1 544 ? -25.578 -38.594 -52.188 1 63.47 544 ARG A N 1
ATOM 4380 C CA . ARG A 1 544 ? -24.266 -38.562 -52.844 1 63.47 544 ARG A CA 1
ATOM 4381 C C . ARG A 1 544 ? -24.234 -39.5 -54.031 1 63.47 544 ARG A C 1
ATOM 4383 O O . ARG A 1 544 ? -25.031 -40.438 -54.125 1 63.47 544 ARG A O 1
ATOM 4390 N N . PRO A 1 545 ? -23.5 -39.062 -55.031 1 62.62 545 PRO A N 1
ATOM 4391 C CA . PRO A 1 545 ? -23.422 -39.938 -56.188 1 62.62 545 PRO A CA 1
ATOM 4392 C C . PRO A 1 545 ? -23.078 -41.375 -55.812 1 62.62 545 PRO A C 1
ATOM 4394 O O . PRO A 1 545 ? -23.469 -42.312 -56.5 1 62.62 545 PRO A O 1
ATOM 4397 N N . ASN A 1 546 ? -22.391 -41.5 -54.75 1 57.75 546 ASN A N 1
ATOM 4398 C CA . ASN A 1 546 ? -22.016 -42.875 -54.375 1 57.75 546 ASN A CA 1
ATOM 4399 C C . ASN A 1 546 ? -23.156 -43.594 -53.656 1 57.75 546 ASN A C 1
ATOM 4401 O O . ASN A 1 546 ? -22.984 -44.719 -53.188 1 57.75 546 ASN A O 1
ATOM 4405 N N . GLY A 1 547 ? -24.422 -43.156 -53.594 1 61.66 547 GLY A N 1
ATOM 4406 C CA . GLY A 1 547 ? -25.609 -43.812 -53.094 1 61.66 547 GLY A CA 1
ATOM 4407 C C . GLY A 1 547 ? -25.859 -43.531 -51.625 1 61.66 547 GLY A C 1
ATOM 4408 O O . GLY A 1 547 ? -26.891 -43.906 -51.094 1 61.66 547 GLY A O 1
ATOM 4409 N N . GLN A 1 548 ? -24.891 -43.094 -50.906 1 61.34 548 GLN A N 1
ATOM 4410 C CA . GLN A 1 548 ? -25.062 -42.906 -49.469 1 61.34 548 GLN A CA 1
ATOM 4411 C C . GLN A 1 548 ? -25.766 -41.562 -49.188 1 61.34 548 GLN A C 1
ATOM 4413 O O . GLN A 1 548 ? -25.453 -40.562 -49.812 1 61.34 548 GLN A O 1
ATOM 4418 N N . MET A 1 549 ? -26.906 -41.594 -48.562 1 64.19 549 MET A N 1
ATOM 4419 C CA . MET A 1 549 ? -27.719 -40.469 -48.156 1 64.19 549 MET A CA 1
ATOM 4420 C C . MET A 1 549 ? -27.062 -39.688 -47.031 1 64.19 549 MET A C 1
ATOM 4422 O O . MET A 1 549 ? -26.781 -40.281 -45.969 1 64.19 549 MET A O 1
ATOM 4426 N N . GLU A 1 550 ? -26.344 -38.688 -47.344 1 65.12 550 GLU A N 1
ATOM 4427 C CA . GLU A 1 550 ? -25.781 -37.875 -46.281 1 65.12 550 GLU A CA 1
ATOM 4428 C C . GLU A 1 550 ? -26.797 -36.812 -45.812 1 65.12 550 GLU A C 1
ATOM 4430 O O . GLU A 1 550 ? -27.219 -35.969 -46.594 1 65.12 550 GLU A O 1
ATOM 4435 N N . CYS A 1 551 ? -27.406 -37.031 -44.688 1 66 551 CYS A N 1
ATOM 4436 C CA . CYS A 1 551 ? -28.359 -36.094 -44.125 1 66 551 CYS A CA 1
ATOM 4437 C C . CYS A 1 551 ? -27.656 -35.094 -43.219 1 66 551 CYS A C 1
ATOM 4439 O O . CYS A 1 551 ? -26.844 -35.469 -42.375 1 66 551 CYS A O 1
ATOM 4441 N N . GLN A 1 552 ? -27.672 -33.844 -43.781 1 66.88 552 GLN A N 1
ATOM 4442 C CA . GLN A 1 552 ? -27.141 -32.781 -42.938 1 66.88 552 GLN A CA 1
ATOM 4443 C C . GLN A 1 552 ? -28.25 -31.953 -42.312 1 66.88 552 GLN A C 1
ATOM 4445 O O . GLN A 1 552 ? -29.312 -31.766 -42.906 1 66.88 552 GLN A O 1
ATOM 4450 N N . SER A 1 553 ? -28.234 -31.781 -40.938 1 72.31 553 SER A N 1
ATOM 4451 C CA . SER A 1 553 ? -29.188 -30.922 -40.219 1 72.31 553 SER A CA 1
ATOM 4452 C C . SER A 1 553 ? -28.562 -29.578 -39.875 1 72.31 553 SER A C 1
ATOM 4454 O O . SER A 1 553 ? -27.344 -29.469 -39.781 1 72.31 553 SER A O 1
ATOM 4456 N N . ASN A 1 554 ? -29.516 -28.562 -40.031 1 73.06 554 ASN A N 1
ATOM 4457 C CA . ASN A 1 554 ? -29.078 -27.234 -39.656 1 73.06 554 ASN A CA 1
ATOM 4458 C C . ASN A 1 554 ? -28.641 -27.188 -38.188 1 73.06 554 ASN A C 1
ATOM 4460 O O . ASN A 1 554 ? -29.078 -28 -37.375 1 73.06 554 ASN A O 1
ATOM 4464 N N . SER A 1 555 ? -27.703 -26.312 -37.969 1 75.06 555 SER A N 1
ATOM 4465 C CA . SER A 1 555 ? -27.234 -26.109 -36.594 1 75.06 555 SER A CA 1
ATOM 4466 C C . SER A 1 555 ? -28.312 -25.5 -35.719 1 75.06 555 SER A C 1
ATOM 4468 O O . SER A 1 555 ? -29.125 -24.703 -36.188 1 75.06 555 SER A O 1
ATOM 4470 N N . ASP A 1 556 ? -28.484 -25.984 -34.469 1 76.31 556 ASP A N 1
ATOM 4471 C CA . ASP A 1 556 ? -29.469 -25.469 -33.531 1 76.31 556 ASP A CA 1
ATOM 4472 C C . ASP A 1 556 ? -28.875 -24.312 -32.719 1 76.31 556 ASP A C 1
ATOM 4474 O O . ASP A 1 556 ? -29.422 -23.938 -31.672 1 76.31 556 ASP A O 1
ATOM 4478 N N . ALA A 1 557 ? -27.938 -23.672 -33.25 1 80.56 557 ALA A N 1
ATOM 4479 C CA . ALA A 1 557 ? -27.234 -22.656 -32.469 1 80.56 557 ALA A CA 1
ATOM 4480 C C . ALA A 1 557 ? -28.078 -21.406 -32.312 1 80.56 557 ALA A C 1
ATOM 4482 O O . ALA A 1 557 ? -27.984 -20.703 -31.297 1 80.56 557 ALA A O 1
ATOM 4483 N N . PHE A 1 558 ? -29.031 -21.109 -33.281 1 81.81 558 PHE A N 1
ATOM 4484 C CA . PHE A 1 558 ? -29.75 -19.844 -33.219 1 81.81 558 PHE A CA 1
ATOM 4485 C C . PHE A 1 558 ? -31.25 -20.062 -33.406 1 81.81 558 PHE A C 1
ATOM 4487 O O . PHE A 1 558 ? -31.953 -19.156 -33.875 1 81.81 558 PHE A O 1
ATOM 4494 N N . THR A 1 559 ? -31.703 -21.234 -33.031 1 79.75 559 THR A N 1
ATOM 4495 C CA . THR A 1 559 ? -33.094 -21.562 -33.281 1 79.75 559 THR A CA 1
ATOM 4496 C C . THR A 1 559 ? -34 -20.984 -32.156 1 79.75 559 THR A C 1
ATOM 4498 O O . THR A 1 559 ? -35.062 -20.438 -32.438 1 79.75 559 THR A O 1
ATOM 4501 N N . THR A 1 560 ? -33.625 -21.141 -30.953 1 82.69 560 THR A N 1
ATOM 4502 C CA . THR A 1 560 ? -34.344 -20.562 -29.828 1 82.69 560 THR A CA 1
ATOM 4503 C C . THR A 1 560 ? -33.531 -19.484 -29.156 1 82.69 560 THR A C 1
ATOM 4505 O O . THR A 1 560 ? -32.312 -19.422 -29.328 1 82.69 560 THR A O 1
ATOM 4508 N N . LEU A 1 561 ? -34.312 -18.594 -28.547 1 84.88 561 LEU A N 1
ATOM 4509 C CA . LEU A 1 561 ? -33.625 -17.453 -27.922 1 84.88 561 LEU A CA 1
ATOM 4510 C C . LEU A 1 561 ? -32.688 -17.906 -26.828 1 84.88 561 LEU A C 1
ATOM 4512 O O . LEU A 1 561 ? -31.594 -17.328 -26.688 1 84.88 561 LEU A O 1
ATOM 4516 N N . ASP A 1 562 ? -32.969 -18.844 -26.094 1 84.94 562 ASP A N 1
ATOM 4517 C CA . ASP A 1 562 ? -32.125 -19.312 -25 1 84.94 562 ASP A CA 1
ATOM 4518 C C . ASP A 1 562 ? -30.844 -19.922 -25.516 1 84.94 562 ASP A C 1
ATOM 4520 O O . ASP A 1 562 ? -29.766 -19.641 -25 1 84.94 562 ASP A O 1
ATOM 4524 N N . VAL A 1 563 ? -31 -20.688 -26.594 1 83.94 563 VAL A N 1
ATOM 4525 C CA . VAL A 1 563 ? -29.828 -21.328 -27.172 1 83.94 563 VAL A CA 1
ATOM 4526 C C . VAL A 1 563 ? -28.953 -20.281 -27.859 1 83.94 563 VAL A C 1
ATOM 4528 O O . VAL A 1 563 ? -27.734 -20.375 -27.859 1 83.94 563 VAL A O 1
ATOM 4531 N N . THR A 1 564 ? -29.625 -19.25 -28.438 1 85.81 564 THR A N 1
ATOM 4532 C CA . THR A 1 564 ? -28.859 -18.172 -29.078 1 85.81 564 THR A CA 1
ATOM 4533 C C . THR A 1 564 ? -28.031 -17.422 -28.031 1 85.81 564 THR A C 1
ATOM 4535 O O . THR A 1 564 ? -26.875 -17.078 -28.281 1 85.81 564 THR A O 1
ATOM 4538 N N . PHE A 1 565 ? -28.672 -17.188 -26.859 1 87.38 565 PHE A N 1
ATOM 4539 C CA . PHE A 1 565 ? -27.938 -16.516 -25.781 1 87.38 565 PHE A CA 1
ATOM 4540 C C . PHE A 1 565 ? -26.719 -17.328 -25.375 1 87.38 565 PHE A C 1
ATOM 4542 O O . PHE A 1 565 ? -25.625 -16.781 -25.203 1 87.38 565 PHE A O 1
ATOM 4549 N N . ALA A 1 566 ? -26.859 -18.609 -25.234 1 84.81 566 ALA A N 1
ATOM 4550 C CA . ALA A 1 566 ? -25.781 -19.484 -24.812 1 84.81 566 ALA A CA 1
ATOM 4551 C C . ALA A 1 566 ? -24.672 -19.547 -25.844 1 84.81 566 ALA A C 1
ATOM 4553 O O . ALA A 1 566 ? -23.484 -19.516 -25.5 1 84.81 566 ALA A O 1
ATOM 4554 N N . THR A 1 567 ? -25.062 -19.578 -27.125 1 85.38 567 THR A N 1
ATOM 4555 C CA . THR A 1 567 ? -24.078 -19.656 -28.203 1 85.38 567 THR A CA 1
ATOM 4556 C C . THR A 1 567 ? -23.234 -18.391 -28.25 1 85.38 567 THR A C 1
ATOM 4558 O O . THR A 1 567 ? -22.016 -18.453 -28.375 1 85.38 567 THR A O 1
ATOM 4561 N N . LEU A 1 568 ? -23.922 -17.266 -28.141 1 86.5 568 LEU A N 1
ATOM 4562 C CA . LEU A 1 568 ? -23.203 -16 -28.156 1 86.5 568 LEU A CA 1
ATOM 4563 C C . LEU A 1 568 ? -22.328 -15.852 -26.922 1 86.5 568 LEU A C 1
ATOM 4565 O O . LEU A 1 568 ? -21.234 -15.273 -27 1 86.5 568 LEU A O 1
ATOM 4569 N N . PHE A 1 569 ? -22.797 -16.344 -25.812 1 85.94 569 PHE A N 1
ATOM 4570 C CA . PHE A 1 569 ? -22 -16.297 -24.594 1 85.94 569 PHE A CA 1
ATOM 4571 C C . PHE A 1 569 ? -20.719 -17.125 -24.75 1 85.94 569 PHE A C 1
ATOM 4573 O O . PHE A 1 569 ? -19.641 -16.656 -24.422 1 85.94 569 PHE A O 1
ATOM 4580 N N . TRP A 1 570 ? -20.828 -18.312 -25.266 1 84.5 570 TRP A N 1
ATOM 4581 C CA . TRP A 1 570 ? -19.672 -19.188 -25.438 1 84.5 570 TRP A CA 1
ATOM 4582 C C . TRP A 1 570 ? -18.719 -18.641 -26.484 1 84.5 570 TRP A C 1
ATOM 4584 O O . TRP A 1 570 ? -17.516 -18.875 -26.422 1 84.5 570 TRP A O 1
ATOM 4594 N N . SER A 1 571 ? -19.25 -17.875 -27.406 1 84 571 SER A N 1
ATOM 4595 C CA . SER A 1 571 ? -18.406 -17.281 -28.453 1 84 571 SER A CA 1
ATOM 4596 C C . SER A 1 571 ? -17.469 -16.234 -27.875 1 84 571 SER A C 1
ATOM 4598 O O . SER A 1 571 ? -16.438 -15.93 -28.469 1 84 571 SER A O 1
ATOM 4600 N N . LEU A 1 572 ? -17.875 -15.742 -26.75 1 83.25 572 LEU A N 1
ATOM 4601 C CA . LEU A 1 572 ? -17.031 -14.766 -26.078 1 83.25 572 LEU A CA 1
ATOM 4602 C C . LEU A 1 572 ? -15.703 -15.391 -25.656 1 83.25 572 LEU A C 1
ATOM 4604 O O . LEU A 1 572 ? -14.68 -14.711 -25.609 1 83.25 572 LEU A O 1
ATOM 4608 N N . PHE A 1 573 ? -15.742 -16.719 -25.438 1 79.56 573 PHE A N 1
ATOM 4609 C CA . PHE A 1 573 ? -14.555 -17.422 -24.953 1 79.56 573 PHE A CA 1
ATOM 4610 C C . PHE A 1 573 ? -13.906 -18.234 -26.078 1 79.56 573 PHE A C 1
ATOM 4612 O O . PHE A 1 573 ? -13.062 -19.094 -25.828 1 79.56 573 PHE A O 1
ATOM 4619 N N . GLY A 1 574 ? -14.32 -18 -27.203 1 72.81 574 GLY A N 1
ATOM 4620 C CA . GLY A 1 574 ? -13.711 -18.641 -28.359 1 72.81 574 GLY A CA 1
ATOM 4621 C C . GLY A 1 574 ? -14.234 -20.047 -28.609 1 72.81 574 GLY A C 1
ATOM 4622 O O . GLY A 1 574 ? -13.656 -20.797 -29.391 1 72.81 574 GLY A O 1
ATOM 4623 N N . ILE A 1 575 ? -15.25 -20.5 -27.922 1 74.81 575 ILE A N 1
ATOM 4624 C CA . ILE A 1 575 ? -15.75 -21.875 -28.016 1 74.81 575 ILE A CA 1
ATOM 4625 C C . ILE A 1 575 ? -16.844 -21.938 -29.078 1 74.81 575 ILE A C 1
ATOM 4627 O O . ILE A 1 575 ? -17.422 -23 -29.312 1 74.81 575 ILE A O 1
ATOM 4631 N N . SER A 1 576 ? -16.969 -21.078 -30.109 1 71.44 576 SER A N 1
ATOM 4632 C CA . SER A 1 576 ? -17.984 -21.172 -31.141 1 71.44 576 SER A CA 1
ATOM 4633 C C . SER A 1 576 ? -17.344 -21.312 -32.531 1 71.44 576 SER A C 1
ATOM 4635 O O . SER A 1 576 ? -16.219 -20.859 -32.75 1 71.44 576 SER A O 1
ATOM 4637 N N . SER A 1 577 ? -18 -22.297 -33.219 1 71.38 577 SER A N 1
ATOM 4638 C CA . SER A 1 577 ? -17.531 -22.516 -34.594 1 71.38 577 SER A CA 1
ATOM 4639 C C . SER A 1 577 ? -18.297 -21.625 -35.594 1 71.38 577 SER A C 1
ATOM 4641 O O . SER A 1 577 ? -19.5 -21.391 -35.406 1 71.38 577 SER A O 1
ATOM 4643 N N . PRO A 1 578 ? -17.625 -21.031 -36.5 1 70.06 578 PRO A N 1
ATOM 4644 C CA . PRO A 1 578 ? -18.297 -20.266 -37.531 1 70.06 578 PRO A CA 1
ATOM 4645 C C . PRO A 1 578 ? -19.281 -21.094 -38.344 1 70.06 578 PRO A C 1
ATOM 4647 O O . PRO A 1 578 ? -20.172 -20.547 -39.031 1 70.06 578 PRO A O 1
ATOM 4650 N N . LYS A 1 579 ? -19.156 -22.359 -38.125 1 69.19 579 LYS A N 1
ATOM 4651 C CA . LYS A 1 579 ? -20.047 -23.234 -38.875 1 69.19 579 LYS A CA 1
ATOM 4652 C C . LYS A 1 579 ? -21.469 -23.172 -38.344 1 69.19 579 LYS A C 1
ATOM 4654 O O . LYS A 1 579 ? -22.406 -23.641 -38.969 1 69.19 579 LYS A O 1
ATOM 4659 N N . SER A 1 580 ? -21.609 -22.453 -37.344 1 75.38 580 SER A N 1
ATOM 4660 C CA . SER A 1 580 ? -22.938 -22.359 -36.75 1 75.38 580 SER A CA 1
ATOM 4661 C C . SER A 1 580 ? -23.844 -21.453 -37.562 1 75.38 580 SER A C 1
ATOM 4663 O O . SER A 1 580 ? -25.062 -21.531 -37.469 1 75.38 580 SER A O 1
ATOM 4665 N N . THR A 1 581 ? -23.234 -20.625 -38.469 1 74.5 581 THR A N 1
ATOM 4666 C CA . THR A 1 581 ? -24.047 -19.703 -39.25 1 74.5 581 THR A CA 1
ATOM 4667 C C . THR A 1 581 ? -24.312 -20.234 -40.656 1 74.5 581 THR A C 1
ATOM 4669 O O . THR A 1 581 ? -25.016 -19.625 -41.438 1 74.5 581 THR A O 1
ATOM 4672 N N . GLU A 1 582 ? -23.797 -21.453 -40.875 1 76.94 582 GLU A N 1
ATOM 4673 C CA . GLU A 1 582 ? -23.984 -22.031 -42.188 1 76.94 582 GLU A CA 1
ATOM 4674 C C . GLU A 1 582 ? -25.312 -22.766 -42.281 1 76.94 582 GLU A C 1
ATOM 4676 O O . GLU A 1 582 ? -25.734 -23.422 -41.344 1 76.94 582 GLU A O 1
ATOM 4681 N N . LEU A 1 583 ? -26.031 -22.547 -43.375 1 76.12 583 LEU A N 1
ATOM 4682 C CA . LEU A 1 583 ? -27.312 -23.203 -43.625 1 76.12 583 LEU A CA 1
ATOM 4683 C C . LEU A 1 583 ? -27.172 -24.297 -44.688 1 76.12 583 LEU A C 1
ATOM 4685 O O . LEU A 1 583 ? -26.375 -24.172 -45.594 1 76.12 583 LEU A O 1
ATOM 4689 N N . VAL A 1 584 ? -27.812 -25.297 -44.375 1 74.44 584 VAL A N 1
ATOM 4690 C CA . VAL A 1 584 ? -27.875 -26.359 -45.375 1 74.44 584 VAL A CA 1
ATOM 4691 C C . VAL A 1 584 ? -28.672 -25.891 -46.562 1 74.44 584 VAL A C 1
ATOM 4693 O O . VAL A 1 584 ? -28.375 -26.25 -47.719 1 74.44 584 VAL A O 1
ATOM 4696 N N . ASP A 1 585 ? -29.578 -24.953 -46.219 1 70 585 ASP A N 1
ATOM 4697 C CA . ASP A 1 585 ? -30.375 -24.391 -47.312 1 70 585 ASP A CA 1
ATOM 4698 C C . ASP A 1 585 ? -29.578 -23.391 -48.125 1 70 585 ASP A C 1
ATOM 4700 O O . ASP A 1 585 ? -28.703 -22.703 -47.594 1 70 585 ASP A O 1
ATOM 4704 N N . ALA A 1 586 ? -29.578 -23.422 -49.375 1 67.88 586 ALA A N 1
ATOM 4705 C CA . ALA A 1 586 ? -28.812 -22.594 -50.281 1 67.88 586 ALA A CA 1
ATOM 4706 C C . ALA A 1 586 ? -29.328 -21.156 -50.312 1 67.88 586 ALA A C 1
ATOM 4708 O O . ALA A 1 586 ? -29.75 -20.641 -51.344 1 67.88 586 ALA A O 1
ATOM 4709 N N . HIS A 1 587 ? -29.531 -20.5 -49.125 1 79.88 587 HIS A N 1
ATOM 4710 C CA . HIS A 1 587 ? -29.844 -19.078 -49.062 1 79.88 587 HIS A CA 1
ATOM 4711 C C . HIS A 1 587 ? -28.594 -18.266 -48.688 1 79.88 587 HIS A C 1
ATOM 4713 O O . HIS A 1 587 ? -28.359 -17.969 -47.531 1 79.88 587 HIS A O 1
ATOM 4719 N N . PRO A 1 588 ? -27.875 -17.938 -49.75 1 78 588 PRO A N 1
ATOM 4720 C CA . PRO A 1 588 ? -26.594 -17.266 -49.5 1 78 588 PRO A CA 1
ATOM 4721 C C . PRO A 1 588 ? -26.75 -15.906 -48.844 1 78 588 PRO A C 1
ATOM 4723 O O . PRO A 1 588 ? -25.875 -15.484 -48.094 1 78 588 PRO A O 1
ATOM 4726 N N . PHE A 1 589 ? -27.875 -15.227 -49.062 1 80 589 PHE A N 1
ATOM 4727 C CA . PHE A 1 589 ? -28.062 -13.906 -48.469 1 80 589 PHE A CA 1
ATOM 4728 C C . PHE A 1 589 ? -28.234 -14.008 -46.969 1 80 589 PHE A C 1
ATOM 4730 O O . PHE A 1 589 ? -27.656 -13.219 -46.219 1 80 589 PHE A O 1
ATOM 4737 N N . VAL A 1 590 ? -28.984 -14.875 -46.5 1 83 590 VAL A N 1
ATOM 4738 C CA . VAL A 1 590 ? -29.203 -15.062 -45.062 1 83 590 VAL A CA 1
ATOM 4739 C C . VAL A 1 590 ? -27.891 -15.477 -44.406 1 83 590 VAL A C 1
ATOM 4741 O O . VAL A 1 590 ? -27.562 -14.992 -43.312 1 83 590 VAL A O 1
ATOM 4744 N N . GLU A 1 591 ? -27.156 -16.25 -45.094 1 83.12 591 GLU A N 1
ATOM 4745 C CA . GLU A 1 591 ? -25.859 -16.688 -44.562 1 83.12 591 GLU A CA 1
ATOM 4746 C C . GLU A 1 591 ? -24.891 -15.516 -44.5 1 83.12 591 GLU A C 1
ATOM 4748 O O . GLU A 1 591 ? -24.125 -15.398 -43.531 1 83.12 591 GLU A O 1
ATOM 4753 N N . PHE A 1 592 ? -25 -14.703 -45.531 1 81.69 592 PHE A N 1
ATOM 4754 C CA . PHE A 1 592 ? -24.125 -13.547 -45.562 1 81.69 592 PHE A CA 1
ATOM 4755 C C . PHE A 1 592 ? -24.453 -12.578 -44.438 1 81.69 592 PHE A C 1
ATOM 4757 O O . PHE A 1 592 ? -23.547 -12.109 -43.719 1 81.69 592 PHE A O 1
ATOM 4764 N N . VAL A 1 593 ? -25.688 -12.312 -44.219 1 86.31 593 VAL A N 1
ATOM 4765 C CA . VAL A 1 593 ? -26.109 -11.398 -43.156 1 86.31 593 VAL A CA 1
ATOM 4766 C C . VAL A 1 593 ? -25.828 -12.016 -41.781 1 86.31 593 VAL A C 1
ATOM 4768 O O . VAL A 1 593 ? -25.375 -11.336 -40.875 1 86.31 593 VAL A O 1
ATOM 4771 N N . GLY A 1 594 ? -26.109 -13.242 -41.625 1 86.44 594 GLY A N 1
ATOM 4772 C CA . GLY A 1 594 ? -25.828 -13.922 -40.375 1 86.44 594 GLY A CA 1
ATOM 4773 C C . GLY A 1 594 ? -24.359 -13.93 -40 1 86.44 594 GLY A C 1
ATOM 4774 O O . GLY A 1 594 ? -24 -13.656 -38.875 1 86.44 594 GLY A O 1
ATOM 4775 N N . GLN A 1 595 ? -23.578 -14.258 -41.031 1 86.19 595 GLN A N 1
ATOM 4776 C CA . GLN A 1 595 ? -22.141 -14.234 -40.781 1 86.19 595 GLN A CA 1
ATOM 4777 C C . GLN A 1 595 ? -21.641 -12.828 -40.469 1 86.19 595 GLN A C 1
ATOM 4779 O O . GLN A 1 595 ? -20.766 -12.648 -39.625 1 86.19 595 GLN A O 1
ATOM 4784 N N . GLY A 1 596 ? -22.188 -11.844 -41.125 1 86.44 596 GLY A N 1
ATOM 4785 C CA . GLY A 1 596 ? -21.844 -10.461 -40.844 1 86.44 596 GLY A CA 1
ATOM 4786 C C . GLY A 1 596 ? -22.219 -10.031 -39.438 1 86.44 596 GLY A C 1
ATOM 4787 O O . GLY A 1 596 ? -21.422 -9.375 -38.75 1 86.44 596 GLY A O 1
ATOM 4788 N N . LEU A 1 597 ? -23.391 -10.383 -39.031 1 89.62 597 LEU A N 1
ATOM 4789 C CA . LEU A 1 597 ? -23.844 -10.047 -37.688 1 89.62 597 LEU A CA 1
ATOM 4790 C C . LEU A 1 597 ? -22.984 -10.766 -36.656 1 89.62 597 LEU A C 1
ATOM 4792 O O . LEU A 1 597 ? -22.656 -10.188 -35.625 1 89.62 597 LEU A O 1
ATOM 4796 N N . PHE A 1 598 ? -22.688 -11.961 -36.938 1 89.19 598 PHE A N 1
ATOM 4797 C CA . PHE A 1 598 ? -21.859 -12.75 -36.031 1 89.19 598 PHE A CA 1
ATOM 4798 C C . PHE A 1 598 ? -20.453 -12.172 -35.938 1 89.19 598 PHE A C 1
ATOM 4800 O O . PHE A 1 598 ? -19.875 -12.117 -34.844 1 89.19 598 PHE A O 1
ATOM 4807 N N . MET A 1 599 ? -19.953 -11.695 -37.094 1 87.25 599 MET A N 1
ATOM 4808 C CA . MET A 1 599 ? -18.641 -11.047 -37.094 1 87.25 599 MET A CA 1
ATOM 4809 C C . MET A 1 599 ? -18.688 -9.734 -36.344 1 87.25 599 MET A C 1
ATOM 4811 O O . MET A 1 599 ? -17.766 -9.422 -35.562 1 87.25 599 MET A O 1
ATOM 4815 N N . ALA A 1 600 ? -19.703 -8.992 -36.531 1 87.88 600 ALA A N 1
ATOM 4816 C CA . ALA A 1 600 ? -19.875 -7.719 -35.844 1 87.88 600 ALA A CA 1
ATOM 4817 C C . ALA A 1 600 ? -19.984 -7.938 -34.312 1 87.88 600 ALA A C 1
ATOM 4819 O O . ALA A 1 600 ? -19.453 -7.156 -33.531 1 87.88 600 ALA A O 1
ATOM 4820 N N . TYR A 1 601 ? -20.594 -8.961 -33.938 1 90.06 601 TYR A N 1
ATOM 4821 C CA . TYR A 1 601 ? -20.719 -9.297 -32.531 1 90.06 601 TYR A CA 1
ATOM 4822 C C . TYR A 1 601 ? -19.359 -9.602 -31.922 1 90.06 601 TYR A C 1
ATOM 4824 O O . TYR A 1 601 ? -19.047 -9.148 -30.828 1 90.06 601 TYR A O 1
ATOM 4832 N N . HIS A 1 602 ? -18.562 -10.344 -32.688 1 88.81 602 HIS A N 1
ATOM 4833 C CA . HIS A 1 602 ? -17.234 -10.695 -32.188 1 88.81 602 HIS A CA 1
ATOM 4834 C C . HIS A 1 602 ? -16.359 -9.461 -32.031 1 88.81 602 HIS A C 1
ATOM 4836 O O . HIS A 1 602 ? -15.617 -9.336 -31.062 1 88.81 602 HIS A O 1
ATOM 4842 N N . VAL A 1 603 ? -16.5 -8.547 -32.938 1 86.38 603 VAL A N 1
ATOM 4843 C CA . VAL A 1 603 ? -15.711 -7.32 -32.875 1 86.38 603 VAL A CA 1
ATOM 4844 C C . VAL A 1 603 ? -16.172 -6.488 -31.672 1 86.38 603 VAL A C 1
ATOM 4846 O O . VAL A 1 603 ? -15.352 -6 -30.891 1 86.38 603 VAL A O 1
ATOM 4849 N N . LEU A 1 604 ? -17.406 -6.398 -31.484 1 87.38 604 LEU A N 1
ATOM 4850 C CA . LEU A 1 604 ? -17.938 -5.562 -30.422 1 87.38 604 LEU A CA 1
ATOM 4851 C C . LEU A 1 604 ? -17.703 -6.188 -29.062 1 87.38 604 LEU A C 1
ATOM 4853 O O . LEU A 1 604 ? -17.281 -5.504 -28.125 1 87.38 604 LEU A O 1
ATOM 4857 N N . SER A 1 605 ? -17.906 -7.484 -28.953 1 88.94 605 SER A N 1
ATOM 4858 C CA . SER A 1 605 ? -17.828 -8.133 -27.641 1 88.94 605 SER A CA 1
ATOM 4859 C C . SER A 1 605 ? -16.375 -8.375 -27.219 1 88.94 605 SER A C 1
ATOM 4861 O O . SER A 1 605 ? -16 -8.086 -26.094 1 88.94 605 SER A O 1
ATOM 4863 N N . ILE A 1 606 ? -15.531 -8.789 -28.078 1 84.88 606 ILE A N 1
ATOM 4864 C CA . ILE A 1 606 ? -14.18 -9.211 -27.703 1 84.88 606 ILE A CA 1
ATOM 4865 C C . ILE A 1 606 ? -13.219 -8.031 -27.844 1 84.88 606 ILE A C 1
ATOM 4867 O O . ILE A 1 606 ? -12.453 -7.742 -26.922 1 84.88 606 ILE A O 1
ATOM 4871 N N . ILE A 1 607 ? -13.328 -7.27 -28.891 1 81.31 607 ILE A N 1
ATOM 4872 C CA . ILE A 1 607 ? -12.344 -6.23 -29.141 1 81.31 607 ILE A CA 1
ATOM 4873 C C . ILE A 1 607 ? -12.711 -4.969 -28.375 1 81.31 607 ILE A C 1
ATOM 4875 O O . ILE A 1 607 ? -11.852 -4.355 -27.719 1 81.31 607 ILE A O 1
ATOM 4879 N N . VAL A 1 608 ? -13.969 -4.699 -28.359 1 82.25 608 VAL A N 1
ATOM 4880 C CA . VAL A 1 608 ? -14.32 -3.418 -27.766 1 82.25 608 VAL A CA 1
ATOM 4881 C C . VAL A 1 608 ? -14.664 -3.619 -26.281 1 82.25 608 VAL A C 1
ATOM 4883 O O . VAL A 1 608 ? -14.047 -3.008 -25.406 1 82.25 608 VAL A O 1
ATOM 4886 N N . LEU A 1 609 ? -15.508 -4.484 -26 1 87 609 LEU A N 1
ATOM 4887 C CA . LEU A 1 609 ? -16.047 -4.574 -24.656 1 87 609 LEU A CA 1
ATOM 4888 C C . LEU A 1 609 ? -15.031 -5.219 -23.703 1 87 609 LEU A C 1
ATOM 4890 O O . LEU A 1 609 ? -14.844 -4.758 -22.578 1 87 609 LEU A O 1
ATOM 4894 N N . ILE A 1 610 ? -14.336 -6.246 -24.094 1 86.69 610 ILE A N 1
ATOM 4895 C CA . ILE A 1 610 ? -13.359 -6.887 -23.219 1 86.69 610 ILE A CA 1
ATOM 4896 C C . ILE A 1 610 ? -12.188 -5.941 -22.969 1 86.69 610 ILE A C 1
ATOM 4898 O O . ILE A 1 610 ? -11.68 -5.852 -21.859 1 86.69 610 ILE A O 1
ATOM 4902 N N . ASN A 1 611 ? -11.797 -5.207 -23.984 1 82.19 611 ASN A N 1
ATOM 4903 C CA . ASN A 1 611 ? -10.703 -4.254 -23.812 1 82.19 611 ASN A CA 1
ATOM 4904 C C . ASN A 1 611 ? -11.117 -3.086 -22.922 1 82.19 611 ASN A C 1
ATOM 4906 O O . ASN A 1 611 ? -10.297 -2.549 -22.172 1 82.19 611 ASN A O 1
ATOM 4910 N N . MET A 1 612 ? -12.305 -2.74 -23.094 1 86.31 612 MET A N 1
ATOM 4911 C CA . MET A 1 612 ? -12.812 -1.718 -22.188 1 86.31 612 MET A CA 1
ATOM 4912 C C . MET A 1 612 ? -12.82 -2.223 -20.75 1 86.31 612 MET A C 1
ATOM 4914 O O . MET A 1 612 ? -12.469 -1.485 -19.828 1 86.31 612 MET A O 1
ATOM 4918 N N . LEU A 1 613 ? -13.141 -3.404 -20.609 1 86.5 613 LEU A N 1
ATOM 4919 C CA . LEU A 1 613 ? -13.156 -3.99 -19.266 1 86.5 613 LEU A CA 1
ATOM 4920 C C . LEU A 1 613 ? -11.742 -4.078 -18.703 1 86.5 613 LEU A C 1
ATOM 4922 O O . LEU A 1 613 ? -11.531 -3.775 -17.516 1 86.5 613 LEU A O 1
ATOM 4926 N N . ILE A 1 614 ? -10.844 -4.434 -19.5 1 86 614 ILE A N 1
ATOM 4927 C CA . ILE A 1 614 ? -9.445 -4.527 -19.078 1 86 614 ILE A CA 1
ATOM 4928 C C . ILE A 1 614 ? -8.945 -3.152 -18.656 1 86 614 ILE A C 1
ATOM 4930 O O . ILE A 1 614 ? -8.281 -3.021 -17.625 1 86 614 ILE A O 1
ATOM 4934 N N . ALA A 1 615 ? -9.297 -2.182 -19.391 1 81.56 615 ALA A N 1
ATOM 4935 C CA . ALA A 1 615 ? -8.875 -0.821 -19.078 1 81.56 615 ALA A CA 1
ATOM 4936 C C . ALA A 1 615 ? -9.508 -0.347 -17.766 1 81.56 615 ALA A C 1
ATOM 4938 O O . ALA A 1 615 ? -8.836 0.281 -16.938 1 81.56 615 ALA A O 1
ATOM 4939 N N . MET A 1 616 ? -10.742 -0.674 -17.625 1 86.56 616 MET A N 1
ATOM 4940 C CA . MET A 1 616 ? -11.445 -0.286 -16.406 1 86.56 616 MET A CA 1
ATOM 4941 C C . MET A 1 616 ? -10.852 -0.974 -15.18 1 86.56 616 MET A C 1
ATOM 4943 O O . MET A 1 616 ? -10.617 -0.333 -14.156 1 86.56 616 MET A O 1
ATOM 4947 N N . MET A 1 617 ? -10.594 -2.162 -15.328 1 86 617 MET A N 1
ATOM 4948 C CA . MET A 1 617 ? -10.078 -2.928 -14.195 1 86 617 MET A CA 1
ATOM 4949 C C . MET A 1 617 ? -8.641 -2.514 -13.875 1 86 617 MET A C 1
ATOM 4951 O O . MET A 1 617 ? -8.258 -2.469 -12.703 1 86 617 MET A O 1
ATOM 4955 N N . SER A 1 618 ? -7.859 -2.193 -14.875 1 84.5 618 SER A N 1
ATOM 4956 C CA . SER A 1 618 ? -6.496 -1.724 -14.656 1 84.5 618 SER A CA 1
ATOM 4957 C C . SER A 1 618 ? -6.484 -0.391 -13.914 1 84.5 618 SER A C 1
ATOM 4959 O O . SER A 1 618 ? -5.648 -0.17 -13.039 1 84.5 618 SER A O 1
ATOM 4961 N N . ASN A 1 619 ? -7.402 0.38 -14.289 1 86.12 619 ASN A N 1
ATOM 4962 C CA . ASN A 1 619 ? -7.488 1.674 -13.617 1 86.12 619 ASN A CA 1
ATOM 4963 C C . ASN A 1 619 ? -7.906 1.522 -12.156 1 86.12 619 ASN A C 1
ATOM 4965 O O . ASN A 1 619 ? -7.312 2.139 -11.266 1 86.12 619 ASN A O 1
ATOM 4969 N N . SER A 1 620 ? -8.93 0.751 -11.93 1 86.25 620 SER A N 1
ATOM 4970 C CA . SER A 1 620 ? -9.383 0.517 -10.562 1 86.25 620 SER A CA 1
ATOM 4971 C C . SER A 1 620 ? -8.281 -0.131 -9.727 1 86.25 620 SER A C 1
ATOM 4973 O O . SER A 1 620 ? -8.117 0.2 -8.547 1 86.25 620 SER A O 1
ATOM 4975 N N . PHE A 1 621 ? -7.555 -0.942 -10.32 1 87.06 621 PHE A N 1
ATOM 4976 C CA . PHE A 1 621 ? -6.457 -1.593 -9.609 1 87.06 621 PHE A CA 1
ATOM 4977 C C . PHE A 1 621 ? -5.379 -0.583 -9.242 1 87.06 621 PHE A C 1
ATOM 4979 O O . PHE A 1 621 ? -4.867 -0.594 -8.125 1 87.06 621 PHE A O 1
ATOM 4986 N N . GLN A 1 622 ? -5.062 0.219 -10.164 1 85.19 622 GLN A N 1
ATOM 4987 C CA . GLN A 1 622 ? -4.016 1.21 -9.945 1 85.19 622 GLN A CA 1
ATOM 4988 C C . GLN A 1 622 ? -4.395 2.174 -8.828 1 85.19 622 GLN A C 1
ATOM 4990 O O . GLN A 1 622 ? -3.553 2.541 -8.008 1 85.19 622 GLN A O 1
ATOM 4995 N N . VAL A 1 623 ? -5.605 2.525 -8.766 1 86.69 623 VAL A N 1
ATOM 4996 C CA . VAL A 1 623 ? -6.066 3.469 -7.75 1 86.69 623 VAL A CA 1
ATOM 4997 C C . VAL A 1 623 ? -5.938 2.844 -6.363 1 86.69 623 VAL A C 1
ATOM 4999 O O . VAL A 1 623 ? -5.504 3.506 -5.414 1 86.69 623 VAL A O 1
ATOM 5002 N N . ILE A 1 624 ? -6.266 1.618 -6.18 1 87.56 624 ILE A N 1
ATOM 5003 C CA . ILE A 1 624 ? -6.191 0.94 -4.891 1 87.56 624 ILE A CA 1
ATOM 5004 C C . ILE A 1 624 ? -4.73 0.675 -4.531 1 87.56 624 ILE A C 1
ATOM 5006 O O . ILE A 1 624 ? -4.332 0.823 -3.371 1 87.56 624 ILE A O 1
ATOM 5010 N N . GLU A 1 625 ? -3.941 0.342 -5.559 1 86.25 625 GLU A N 1
ATOM 5011 C CA . GLU A 1 625 ? -2.541 0.021 -5.297 1 86.25 625 GLU A CA 1
ATOM 5012 C C . GLU A 1 625 ? -1.757 1.266 -4.891 1 86.25 625 GLU A C 1
ATOM 5014 O O . GLU A 1 625 ? -0.821 1.183 -4.094 1 86.25 625 GLU A O 1
ATOM 5019 N N . ASP A 1 626 ? -2.188 2.383 -5.352 1 86.19 626 ASP A N 1
ATOM 5020 C CA . ASP A 1 626 ? -1.521 3.631 -4.988 1 86.19 626 ASP A CA 1
ATOM 5021 C C . ASP A 1 626 ? -1.748 3.969 -3.518 1 86.19 626 ASP A C 1
ATOM 5023 O O . ASP A 1 626 ? -0.892 4.582 -2.877 1 86.19 626 ASP A O 1
ATOM 5027 N N . HIS A 1 627 ? -2.832 3.514 -2.955 1 89.56 627 HIS A N 1
ATOM 5028 C CA . HIS A 1 627 ? -3.143 3.721 -1.545 1 89.56 627 HIS A CA 1
ATOM 5029 C C . HIS A 1 627 ? -3.369 2.393 -0.831 1 89.56 627 HIS A C 1
ATOM 5031 O O . HIS A 1 627 ? -4.273 2.273 -0.003 1 89.56 627 HIS A O 1
ATOM 5037 N N . ALA A 1 628 ? -2.568 1.433 -1.141 1 88.62 628 ALA A N 1
ATOM 5038 C CA . ALA A 1 628 ? -2.787 0.064 -0.68 1 88.62 628 ALA A CA 1
ATOM 5039 C C . ALA A 1 628 ? -2.717 -0.02 0.842 1 88.62 628 ALA A C 1
ATOM 5041 O O . ALA A 1 628 ? -3.535 -0.694 1.472 1 88.62 628 ALA A O 1
ATOM 5042 N N . ASP A 1 629 ? -1.848 0.753 1.452 1 90.62 629 ASP A N 1
ATOM 5043 C CA . ASP A 1 629 ? -1.655 0.67 2.896 1 90.62 629 ASP A CA 1
ATOM 5044 C C . ASP A 1 629 ? -2.85 1.258 3.645 1 90.62 629 ASP A C 1
ATOM 5046 O O . ASP A 1 629 ? -3.328 0.672 4.617 1 90.62 629 ASP A O 1
ATOM 5050 N N . GLN A 1 630 ? -3.285 2.385 3.209 1 92.44 630 GLN A N 1
ATOM 5051 C CA . GLN A 1 630 ? -4.426 3.035 3.844 1 92.44 630 GLN A CA 1
ATOM 5052 C C . GLN A 1 630 ? -5.688 2.188 3.709 1 92.44 630 GLN A C 1
ATOM 5054 O O . GLN A 1 630 ? -6.434 2.02 4.676 1 92.44 630 GLN A O 1
ATOM 5059 N N . GLU A 1 631 ? -5.891 1.628 2.523 1 91.5 631 GLU A N 1
ATOM 5060 C CA . GLU A 1 631 ? -7.07 0.807 2.287 1 91.5 631 GLU A CA 1
ATOM 5061 C C . GLU A 1 631 ? -7.02 -0.485 3.1 1 91.5 631 GLU A C 1
ATOM 5063 O O . GLU A 1 631 ? -8.039 -0.937 3.621 1 91.5 631 GLU A O 1
ATOM 5068 N N . TRP A 1 632 ? -5.906 -1.049 3.189 1 91.62 632 TRP A N 1
ATOM 5069 C CA . TRP A 1 632 ? -5.75 -2.285 3.947 1 91.62 632 TRP A CA 1
ATOM 5070 C C . TRP A 1 632 ? -5.996 -2.049 5.434 1 91.62 632 TRP A C 1
ATOM 5072 O O . TRP A 1 632 ? -6.703 -2.824 6.082 1 91.62 632 TRP A O 1
ATOM 5082 N N . LYS A 1 633 ? -5.41 -0.976 5.957 1 93.88 633 LYS A N 1
ATOM 5083 C CA . LYS A 1 633 ? -5.594 -0.662 7.371 1 93.88 633 LYS A CA 1
ATOM 5084 C C . LYS A 1 633 ? -7.059 -0.368 7.68 1 93.88 633 LYS A C 1
ATOM 5086 O O . LYS A 1 633 ? -7.555 -0.716 8.758 1 93.88 633 LYS A O 1
ATOM 5091 N N . PHE A 1 634 ? -7.77 0.29 6.746 1 93.44 634 PHE A N 1
ATOM 5092 C CA . PHE A 1 634 ? -9.195 0.562 6.922 1 93.44 634 PHE A CA 1
ATOM 5093 C C . PHE A 1 634 ? -9.992 -0.736 6.965 1 93.44 634 PHE A C 1
ATOM 5095 O O . PHE A 1 634 ? -10.828 -0.924 7.844 1 93.44 634 PHE A O 1
ATOM 5102 N N . ALA A 1 635 ? -9.656 -1.633 6.082 1 89.81 635 ALA A N 1
ATOM 5103 C CA . ALA A 1 635 ? -10.375 -2.9 6.012 1 89.81 635 ALA A CA 1
ATOM 5104 C C . ALA A 1 635 ? -10.047 -3.785 7.211 1 89.81 635 ALA A C 1
ATOM 5106 O O . ALA A 1 635 ? -10.938 -4.43 7.777 1 89.81 635 ALA A O 1
ATOM 5107 N N . ARG A 1 636 ? -8.828 -3.846 7.543 1 90.81 636 ARG A N 1
ATOM 5108 C CA . ARG A 1 636 ? -8.406 -4.648 8.688 1 90.81 636 ARG A CA 1
ATOM 5109 C C . ARG A 1 636 ? -9.07 -4.164 9.969 1 90.81 636 ARG A C 1
ATOM 5111 O O . ARG A 1 636 ? -9.461 -4.973 10.82 1 90.81 636 ARG A O 1
ATOM 5118 N N . SER A 1 637 ? -9.203 -2.795 10.102 1 92.44 637 SER A N 1
ATOM 5119 C CA . SER A 1 637 ? -9.836 -2.246 11.297 1 92.44 637 SER A CA 1
ATOM 5120 C C . SER A 1 637 ? -11.312 -2.633 11.375 1 92.44 637 SER A C 1
ATOM 5122 O O . SER A 1 637 ? -11.836 -2.893 12.461 1 92.44 637 SER A O 1
ATOM 5124 N N . LYS A 1 638 ? -11.922 -2.637 10.25 1 89 638 LYS A N 1
ATOM 5125 C CA . LYS A 1 638 ? -13.312 -3.068 10.219 1 89 638 LYS A CA 1
ATOM 5126 C C . LYS A 1 638 ? -13.453 -4.52 10.672 1 89 638 LYS A C 1
ATOM 5128 O O . LYS A 1 638 ? -14.359 -4.852 11.438 1 89 638 LYS A O 1
ATOM 5133 N N . LEU A 1 639 ? -12.586 -5.359 10.266 1 88.44 639 LEU A N 1
ATOM 5134 C CA . LEU A 1 639 ? -12.594 -6.766 10.656 1 88.44 639 LEU A CA 1
ATOM 5135 C C . LEU A 1 639 ? -12.281 -6.914 12.141 1 88.44 639 LEU A C 1
ATOM 5137 O O . LEU A 1 639 ? -12.945 -7.676 12.844 1 88.44 639 LEU A O 1
ATOM 5141 N N . TRP A 1 640 ? -11.312 -6.16 12.617 1 89.38 640 TRP A N 1
ATOM 5142 C CA . TRP A 1 640 ? -10.914 -6.234 14.023 1 89.38 640 TRP A CA 1
ATOM 5143 C C . TRP A 1 640 ? -12.062 -5.797 14.93 1 89.38 640 TRP A C 1
ATOM 5145 O O . TRP A 1 640 ? -12.297 -6.406 15.977 1 89.38 640 TRP A O 1
ATOM 5155 N N . MET A 1 641 ? -12.766 -4.754 14.5 1 88 641 MET A N 1
ATOM 5156 C CA . MET A 1 641 ? -13.836 -4.203 15.32 1 88 641 MET A CA 1
ATOM 5157 C C . MET A 1 641 ? -14.961 -5.215 15.5 1 88 641 MET A C 1
ATOM 5159 O O . MET A 1 641 ? -15.641 -5.223 16.531 1 88 641 MET A O 1
ATOM 5163 N N . SER A 1 642 ? -15.078 -6.094 14.555 1 83.38 642 SER A N 1
ATOM 5164 C CA . SER A 1 642 ? -16.125 -7.102 14.656 1 83.38 642 SER A CA 1
ATOM 5165 C C . SER A 1 642 ? -15.789 -8.148 15.711 1 83.38 642 SER A C 1
ATOM 5167 O O . SER A 1 642 ? -16.672 -8.812 16.25 1 83.38 642 SER A O 1
ATOM 5169 N N . TYR A 1 643 ? -14.594 -8.273 16.109 1 86.06 643 TYR A N 1
ATOM 5170 C CA . TYR A 1 643 ? -14.195 -9.297 17.062 1 86.06 643 TYR A CA 1
ATOM 5171 C C . TYR A 1 643 ? -13.945 -8.688 18.438 1 86.06 643 TYR A C 1
ATOM 5173 O O . TYR A 1 643 ? -13.68 -9.406 19.406 1 86.06 643 TYR A O 1
ATOM 5181 N N . PHE A 1 644 ? -14.016 -7.355 18.547 1 84.19 644 PHE A N 1
ATOM 5182 C CA . PHE A 1 644 ? -13.773 -6.703 19.828 1 84.19 644 PHE A CA 1
ATOM 5183 C C . PHE A 1 644 ? -15.008 -6.793 20.719 1 84.19 644 PHE A C 1
ATOM 5185 O O . PHE A 1 644 ? -14.906 -6.723 21.953 1 84.19 644 PHE A O 1
ATOM 5192 N N . ASP A 1 645 ? -16.141 -6.965 20.141 1 74.88 645 ASP A N 1
ATOM 5193 C CA . ASP A 1 645 ? -17.375 -7.016 20.922 1 74.88 645 ASP A CA 1
ATOM 5194 C C . ASP A 1 645 ? -17.422 -8.289 21.766 1 74.88 645 ASP A C 1
ATOM 5196 O O . ASP A 1 645 ? -16.844 -9.312 21.391 1 74.88 645 ASP A O 1
ATOM 5200 N N . GLU A 1 646 ? -18.031 -7.992 22.891 1 69.56 646 GLU A N 1
ATOM 5201 C CA . GLU A 1 646 ? -18.156 -9.117 23.812 1 69.56 646 GLU A CA 1
ATOM 5202 C C . GLU A 1 646 ? -19.25 -10.078 23.359 1 69.56 646 GLU A C 1
ATOM 5204 O O . GLU A 1 646 ? -20.203 -9.68 22.703 1 69.56 646 GLU A O 1
ATOM 5209 N N . GLY A 1 647 ? -18.891 -11.297 23.094 1 69.88 647 GLY A N 1
ATOM 5210 C CA . GLY A 1 647 ? -19.844 -12.328 22.734 1 69.88 647 GLY A CA 1
ATOM 5211 C C . GLY A 1 647 ? -19.406 -13.156 21.531 1 69.88 647 GLY A C 1
ATOM 5212 O O . GLY A 1 647 ? -18.344 -12.898 20.953 1 69.88 647 GLY A O 1
ATOM 5213 N N . CYS A 1 648 ? -20.109 -14.109 21.281 1 73.94 648 CYS A N 1
ATOM 5214 C CA . CYS A 1 648 ? -19.906 -15.008 20.156 1 73.94 648 CYS A CA 1
ATOM 5215 C C . CYS A 1 648 ? -18.484 -15.547 20.141 1 73.94 648 CYS A C 1
ATOM 5217 O O . CYS A 1 648 ? -17.812 -15.492 19.109 1 73.94 648 CYS A O 1
ATOM 5219 N N . THR A 1 649 ? -18.031 -16.016 21.219 1 79.44 649 THR A N 1
ATOM 5220 C CA . THR A 1 649 ? -16.672 -16.516 21.344 1 79.44 649 THR A CA 1
ATOM 5221 C C . THR A 1 649 ? -16.547 -17.906 20.719 1 79.44 649 THR A C 1
ATOM 5223 O O . THR A 1 649 ? -15.547 -18.203 20.062 1 79.44 649 THR A O 1
ATOM 5226 N N . LEU A 1 650 ? -17.594 -18.688 20.891 1 85.19 650 LEU A N 1
ATOM 5227 C CA . LEU A 1 650 ? -17.484 -20.031 20.359 1 85.19 650 LEU A CA 1
ATOM 5228 C C . LEU A 1 650 ? -17.859 -20.078 18.891 1 85.19 650 LEU A C 1
ATOM 5230 O O . LEU A 1 650 ? -18.906 -19.562 18.484 1 85.19 650 LEU A O 1
ATOM 5234 N N . PRO A 1 651 ? -16.969 -20.641 18.109 1 88.75 651 PRO A N 1
ATOM 5235 C CA . PRO A 1 651 ? -17.266 -20.766 16.688 1 88.75 651 PRO A CA 1
ATOM 5236 C C . PRO A 1 651 ? -18.25 -21.891 16.391 1 88.75 651 PRO A C 1
ATOM 5238 O O . PRO A 1 651 ? -18.531 -22.719 17.25 1 88.75 651 PRO A O 1
ATOM 5241 N N . PRO A 1 652 ? -18.875 -21.828 15.211 1 89.5 652 PRO A N 1
ATOM 5242 C CA . PRO A 1 652 ? -19.703 -22.969 14.781 1 89.5 652 PRO A CA 1
ATOM 5243 C C . PRO A 1 652 ? -18.906 -24.266 14.703 1 89.5 652 PRO A C 1
ATOM 5245 O O . PRO A 1 652 ? -17.734 -24.266 14.297 1 89.5 652 PRO A O 1
ATOM 5248 N N . PRO A 1 653 ? -19.406 -25.406 15.18 1 89.44 653 PRO A N 1
ATOM 5249 C CA . PRO A 1 653 ? -20.766 -25.734 15.578 1 89.44 653 PRO A CA 1
ATOM 5250 C C . PRO A 1 653 ? -20.969 -25.703 17.094 1 89.44 653 PRO A C 1
ATOM 5252 O O . PRO A 1 653 ? -22.047 -26.031 17.578 1 89.44 653 PRO A O 1
ATOM 5255 N N . PHE A 1 654 ? -19.984 -25.234 17.734 1 85.12 654 PHE A N 1
ATOM 5256 C CA . PHE A 1 654 ? -20.016 -25.312 19.188 1 85.12 654 PHE A CA 1
ATOM 5257 C C . PHE A 1 654 ? -20.891 -24.219 19.781 1 85.12 654 PHE A C 1
ATOM 5259 O O . PHE A 1 654 ? -21.234 -24.266 20.969 1 85.12 654 PHE A O 1
ATOM 5266 N N . ASN A 1 655 ? -21.281 -23.281 19 1 85.31 655 ASN A N 1
ATOM 5267 C CA . ASN A 1 655 ? -22.109 -22.172 19.484 1 85.31 655 ASN A CA 1
ATOM 5268 C C . ASN A 1 655 ? -23.547 -22.609 19.703 1 85.31 655 ASN A C 1
ATOM 5270 O O . ASN A 1 655 ? -24.328 -21.891 20.344 1 85.31 655 ASN A O 1
ATOM 5274 N N . VAL A 1 656 ? -23.859 -23.734 19.141 1 83.56 656 VAL A N 1
ATOM 5275 C CA . VAL A 1 656 ? -25.234 -24.203 19.281 1 83.56 656 VAL A CA 1
ATOM 5276 C C . VAL A 1 656 ? -25.406 -24.875 20.641 1 83.56 656 VAL A C 1
ATOM 5278 O O . VAL A 1 656 ? -26.531 -25 21.141 1 83.56 656 VAL A O 1
ATOM 5281 N N . ILE A 1 657 ? -24.281 -25.188 21.188 1 79.5 657 ILE A N 1
ATOM 5282 C CA . ILE A 1 657 ? -24.359 -25.828 22.5 1 79.5 657 ILE A CA 1
ATOM 5283 C C . ILE A 1 657 ? -24.719 -24.797 23.562 1 79.5 657 ILE A C 1
ATOM 5285 O O . ILE A 1 657 ? -24.062 -23.766 23.672 1 79.5 657 ILE A O 1
ATOM 5289 N N . ILE A 1 658 ? -25.797 -24.984 24.188 1 74.25 658 ILE A N 1
ATOM 5290 C CA . ILE A 1 658 ? -26.312 -24.047 25.172 1 74.25 658 ILE A CA 1
ATOM 5291 C C . ILE A 1 658 ? -25.375 -23.953 26.375 1 74.25 658 ILE A C 1
ATOM 5293 O O . ILE A 1 658 ? -25 -24.984 26.953 1 74.25 658 ILE A O 1
ATOM 5297 N N . SER A 1 659 ? -24.922 -22.781 26.594 1 75.25 659 SER A N 1
ATOM 5298 C CA . SER A 1 659 ? -24.016 -22.562 27.719 1 75.25 659 SER A CA 1
ATOM 5299 C C . SER A 1 659 ? -24.766 -22.641 29.047 1 75.25 659 SER A C 1
ATOM 5301 O O . SER A 1 659 ? -25.969 -22.375 29.109 1 75.25 659 SER A O 1
ATOM 5303 N N . PRO A 1 660 ? -24.109 -23.172 29.984 1 72.75 660 PRO A N 1
ATOM 5304 C CA . PRO A 1 660 ? -24.734 -23.234 31.297 1 72.75 660 PRO A CA 1
ATOM 5305 C C . PRO A 1 660 ? -25.203 -21.875 31.797 1 72.75 660 PRO A C 1
ATOM 5307 O O . PRO A 1 660 ? -26.219 -21.781 32.5 1 72.75 660 PRO A O 1
ATOM 5310 N N . LYS A 1 661 ? -24.516 -20.844 31.344 1 72.19 661 LYS A N 1
ATOM 5311 C CA . LYS A 1 661 ? -24.922 -19.5 31.734 1 72.19 661 LYS A CA 1
ATOM 5312 C C . LYS A 1 661 ? -26.297 -19.156 31.141 1 72.19 661 LYS A C 1
ATOM 5314 O O . LYS A 1 661 ? -27.141 -18.578 31.828 1 72.19 661 LYS A O 1
ATOM 5319 N N . SER A 1 662 ? -26.391 -19.594 29.891 1 72.5 662 SER A N 1
ATOM 5320 C CA . SER A 1 662 ? -27.656 -19.281 29.234 1 72.5 662 SER A CA 1
ATOM 5321 C C . SER A 1 662 ? -28.797 -20.062 29.859 1 72.5 662 SER A C 1
ATOM 5323 O O . SER A 1 662 ? -29.922 -19.562 29.969 1 72.5 662 SER A O 1
ATOM 5325 N N . VAL A 1 663 ? -28.453 -21.281 30.281 1 71.75 663 VAL A N 1
ATOM 5326 C CA . VAL A 1 663 ? -29.469 -22.078 30.953 1 71.75 663 VAL A CA 1
ATOM 5327 C C . VAL A 1 663 ? -29.844 -21.438 32.281 1 71.75 663 VAL A C 1
ATOM 5329 O O . VAL A 1 663 ? -31.016 -21.391 32.656 1 71.75 663 VAL A O 1
ATOM 5332 N N . PHE A 1 664 ? -28.844 -20.906 32.844 1 70.12 664 PHE A N 1
ATOM 5333 C CA . PHE A 1 664 ? -29.094 -20.281 34.125 1 70.12 664 PHE A CA 1
ATOM 5334 C C . PHE A 1 664 ? -29.969 -19.031 33.969 1 70.12 664 PHE A C 1
ATOM 5336 O O . PHE A 1 664 ? -30.922 -18.844 34.719 1 70.12 664 PHE A O 1
ATOM 5343 N N . TYR A 1 665 ? -29.594 -18.281 32.938 1 72.94 665 TYR A N 1
ATOM 5344 C CA . TYR A 1 665 ? -30.375 -17.062 32.719 1 72.94 665 TYR A CA 1
ATOM 5345 C C . TYR A 1 665 ? -31.781 -17.406 32.25 1 72.94 665 TYR A C 1
ATOM 5347 O O . TYR A 1 665 ? -32.75 -16.688 32.562 1 72.94 665 TYR A O 1
ATOM 5355 N N . PHE A 1 666 ? -31.859 -18.5 31.531 1 74.44 666 PHE A N 1
ATOM 5356 C CA . PHE A 1 666 ? -33.156 -18.969 31.062 1 74.44 666 PHE A CA 1
ATOM 5357 C C . PHE A 1 666 ? -34.062 -19.375 32.25 1 74.44 666 PHE A C 1
ATOM 5359 O O . PHE A 1 666 ? -35.219 -18.984 32.312 1 74.44 666 PHE A O 1
ATOM 5366 N N . PHE A 1 667 ? -33.5 -20.031 33.188 1 76.88 667 PHE A N 1
ATOM 5367 C CA . PHE A 1 667 ? -34.281 -20.453 34.344 1 76.88 667 PHE A CA 1
ATOM 5368 C C . PHE A 1 667 ? -34.594 -19.266 35.25 1 76.88 667 PHE A C 1
ATOM 5370 O O . PHE A 1 667 ? -35.656 -19.188 35.844 1 76.88 667 PHE A O 1
ATOM 5377 N N . LYS A 1 668 ? -33.688 -18.375 35.281 1 75.44 668 LYS A N 1
ATOM 5378 C CA . LYS A 1 668 ? -33.938 -17.172 36.062 1 75.44 668 LYS A CA 1
ATOM 5379 C C . LYS A 1 668 ? -35.094 -16.344 35.438 1 75.44 668 LYS A C 1
ATOM 5381 O O . LYS A 1 668 ? -35.906 -15.797 36.156 1 75.44 668 LYS A O 1
ATOM 5386 N N . GLY A 1 669 ? -35.062 -16.344 34.125 1 76.25 669 GLY A N 1
ATOM 5387 C CA . GLY A 1 669 ? -36.125 -15.664 33.406 1 76.25 669 GLY A CA 1
ATOM 5388 C C . GLY A 1 669 ? -37.469 -16.328 33.625 1 76.25 669 GLY A C 1
ATOM 5389 O O . GLY A 1 669 ? -38.469 -15.656 33.844 1 76.25 669 GLY A O 1
ATOM 5390 N N . ILE A 1 670 ? -37.469 -17.625 33.562 1 78.81 670 ILE A N 1
ATOM 5391 C CA . ILE A 1 670 ? -38.688 -18.391 33.781 1 78.81 670 ILE A CA 1
ATOM 5392 C C . ILE A 1 670 ? -39.188 -18.188 35.188 1 78.81 670 ILE A C 1
ATOM 5394 O O . ILE A 1 670 ? -40.375 -18.016 35.438 1 78.81 670 ILE A O 1
ATOM 5398 N N . LYS A 1 671 ? -38.25 -18.172 36.062 1 76.94 671 LYS A N 1
ATOM 5399 C CA . LYS A 1 671 ? -38.625 -17.938 37.469 1 76.94 671 LYS A CA 1
ATOM 5400 C C . LYS A 1 671 ? -39.219 -16.547 37.625 1 76.94 671 LYS A C 1
ATOM 5402 O O . LYS A 1 671 ? -40.219 -16.391 38.344 1 76.94 671 LYS A O 1
ATOM 5407 N N . GLY A 1 672 ? -38.562 -15.648 36.969 1 77.56 672 GLY A N 1
ATOM 5408 C CA . GLY A 1 672 ? -39.125 -14.305 37.031 1 77.56 672 GLY A CA 1
ATOM 5409 C C . GLY A 1 672 ? -40.5 -14.203 36.438 1 77.56 672 GLY A C 1
ATOM 5410 O O . GLY A 1 672 ? -41.375 -13.539 36.969 1 77.56 672 GLY A O 1
ATOM 5411 N N . LEU A 1 673 ? -40.656 -14.844 35.344 1 78.44 673 LEU A N 1
ATOM 5412 C CA . LEU A 1 673 ? -41.969 -14.859 34.688 1 78.44 673 LEU A CA 1
ATOM 5413 C C . LEU A 1 673 ? -43 -15.57 35.562 1 78.44 673 LEU A C 1
ATOM 5415 O O . LEU A 1 673 ? -44.156 -15.133 35.625 1 78.44 673 LEU A O 1
ATOM 5419 N N . LEU A 1 674 ? -42.656 -16.609 36.125 1 77.12 674 LEU A N 1
ATOM 5420 C CA . LEU A 1 674 ? -43.562 -17.359 37 1 77.12 674 LEU A CA 1
ATOM 5421 C C . LEU A 1 674 ? -43.938 -16.547 38.25 1 77.12 674 LEU A C 1
ATOM 5423 O O . LEU A 1 674 ? -45.062 -16.562 38.719 1 77.12 674 LEU A O 1
ATOM 5427 N N . VAL A 1 675 ? -42.938 -15.914 38.688 1 74.62 675 VAL A N 1
ATOM 5428 C CA . VAL A 1 675 ? -43.219 -15.07 39.844 1 74.62 675 VAL A CA 1
ATOM 5429 C C . VAL A 1 675 ? -44.156 -13.938 39.438 1 74.62 675 VAL A C 1
ATOM 5431 O O . VAL A 1 675 ? -45.062 -13.578 40.219 1 74.62 675 VAL A O 1
ATOM 5434 N N . GLN A 1 676 ? -43.875 -13.422 38.312 1 69.56 676 GLN A N 1
ATOM 5435 C CA . GLN A 1 676 ? -44.75 -12.359 37.844 1 69.56 676 GLN A CA 1
ATOM 5436 C C . GLN A 1 676 ? -46.188 -12.883 37.594 1 69.56 676 GLN A C 1
ATOM 5438 O O . GLN A 1 676 ? -47.156 -12.18 37.844 1 69.56 676 GLN A O 1
ATOM 5443 N N . LEU A 1 677 ? -46.281 -14.055 37.094 1 66.12 677 LEU A N 1
ATOM 5444 C CA . LEU A 1 677 ? -47.594 -14.656 36.812 1 66.12 677 LEU A CA 1
ATOM 5445 C C . LEU A 1 677 ? -48.281 -15.031 38.125 1 66.12 677 LEU A C 1
ATOM 5447 O O . LEU A 1 677 ? -49.5 -14.922 38.219 1 66.12 677 LEU A O 1
ATOM 5451 N N . TYR A 1 678 ? -47.531 -15.531 39 1 62.59 678 TYR A N 1
ATOM 5452 C CA . TYR A 1 678 ? -48.188 -15.945 40.25 1 62.59 678 TYR A CA 1
ATOM 5453 C C . TYR A 1 678 ? -48.375 -14.766 41.188 1 62.59 678 TYR A C 1
ATOM 5455 O O . TYR A 1 678 ? -49 -14.891 42.219 1 62.59 678 TYR A O 1
ATOM 5463 N N . SER A 1 679 ? -47.625 -13.805 41.031 1 53.25 679 SER A N 1
ATOM 5464 C CA . SER A 1 679 ? -47.906 -12.672 41.906 1 53.25 679 SER A CA 1
ATOM 5465 C C . SER A 1 679 ? -49.281 -12.07 41.562 1 53.25 679 SER A C 1
ATOM 5467 O O . SER A 1 679 ? -49.5 -11.633 40.438 1 53.25 679 SER A O 1
ATOM 5469 N N . ARG A 1 680 ? -50.375 -12.742 42.062 1 48.72 680 ARG A N 1
ATOM 5470 C CA . ARG A 1 680 ? -51.75 -12.258 42.156 1 48.72 680 ARG A CA 1
ATOM 5471 C C . ARG A 1 680 ? -51.781 -10.75 42.312 1 48.72 680 ARG A C 1
ATOM 5473 O O . ARG A 1 680 ? -51.062 -10.195 43.156 1 48.72 680 ARG A O 1
ATOM 5480 N N . PRO A 1 681 ? -52.25 -10.086 41.281 1 45.31 681 PRO A N 1
ATOM 5481 C CA . PRO A 1 681 ? -52.438 -8.648 41.5 1 45.31 681 PRO A CA 1
ATOM 5482 C C . PRO A 1 681 ? -53.125 -8.336 42.844 1 45.31 681 PRO A C 1
ATOM 5484 O O . PRO A 1 681 ? -54.125 -8.969 43.188 1 45.31 681 PRO A O 1
ATOM 5487 N N . LYS A 1 682 ? -52.469 -8.133 43.906 1 40.81 682 LYS A N 1
ATOM 5488 C CA . LYS A 1 682 ? -53.125 -7.633 45.094 1 40.81 682 LYS A CA 1
ATOM 5489 C C . LYS A 1 682 ? -54.219 -6.613 44.75 1 40.81 682 LYS A C 1
ATOM 5491 O O . LYS A 1 682 ? -53.938 -5.633 44.031 1 40.81 682 LYS A O 1
ATOM 5496 N N . VAL A 1 683 ? -55.438 -7.047 44.594 1 37.91 683 VAL A N 1
ATOM 5497 C CA . VAL A 1 683 ? -56.656 -6.25 44.375 1 37.91 683 VAL A CA 1
ATOM 5498 C C . VAL A 1 683 ? -56.656 -5.059 45.312 1 37.91 683 VAL A C 1
ATOM 5500 O O . VAL A 1 683 ? -56.562 -5.234 46.531 1 37.91 683 VAL A O 1
ATOM 5503 N N . PRO A 1 684 ? -56.125 -3.955 44.938 1 36.47 684 PRO A N 1
ATOM 5504 C CA . PRO A 1 684 ? -56.219 -2.828 45.875 1 36.47 684 PRO A CA 1
ATOM 5505 C C . PRO A 1 684 ? -57.656 -2.607 46.375 1 36.47 684 PRO A C 1
ATOM 5507 O O . PRO A 1 684 ? -58.594 -2.777 45.625 1 36.47 684 PRO A O 1
ATOM 5510 N N . HIS A 1 685 ? -58 -3.016 47.594 1 31.98 685 HIS A N 1
ATOM 5511 C CA . HIS A 1 685 ? -59.25 -2.688 48.281 1 31.98 685 HIS A CA 1
ATOM 5512 C C . HIS A 1 685 ? -59.656 -1.239 48.031 1 31.98 685 HIS A C 1
ATOM 5514 O O . HIS A 1 685 ? -58.812 -0.334 48.094 1 31.98 685 HIS A O 1
ATOM 5520 N N . ALA A 1 686 ? -60.656 -1.038 47.188 1 31.97 686 ALA A N 1
ATOM 5521 C CA . ALA A 1 686 ? -61.375 0.184 46.844 1 31.97 686 ALA A CA 1
ATOM 5522 C C . ALA A 1 686 ? -61.812 0.946 48.094 1 31.97 686 ALA A C 1
ATOM 5524 O O . ALA A 1 686 ? -62.75 0.536 48.781 1 31.97 686 ALA A O 1
ATOM 5525 N N . ASN A 1 687 ? -60.969 1.319 49.094 1 28.16 687 ASN A N 1
ATOM 5526 C CA . ASN A 1 687 ? -61.469 2.131 50.219 1 28.16 687 ASN A CA 1
ATOM 5527 C C . ASN A 1 687 ? -62.312 3.295 49.719 1 28.16 687 ASN A C 1
ATOM 5529 O O . ASN A 1 687 ? -61.969 3.951 48.75 1 28.16 687 ASN A O 1
ATOM 5533 N N . MET A 1 688 ? -63.594 3.215 49.969 1 30.98 688 MET A N 1
ATOM 5534 C CA . MET A 1 688 ? -64.75 4.117 49.75 1 30.98 688 MET A CA 1
ATOM 5535 C C . MET A 1 688 ? -64.375 5.547 50.156 1 30.98 688 MET A C 1
ATOM 5537 O O . MET A 1 688 ? -63.812 5.777 51.219 1 30.98 688 MET A O 1
ATOM 5541 N N . PRO A 1 689 ? -64.312 6.477 49.125 1 29.81 689 PRO A N 1
ATOM 5542 C CA . PRO A 1 689 ? -64 7.883 49.344 1 29.81 689 PRO A CA 1
ATOM 5543 C C . PRO A 1 689 ? -64.938 8.562 50.344 1 29.81 689 PRO A C 1
ATOM 5545 O O . PRO A 1 689 ? -66.188 8.508 50.156 1 29.81 689 PRO A O 1
ATOM 5548 N N . ARG A 1 690 ? -64.75 8.461 51.656 1 30.41 690 ARG A N 1
ATOM 5549 C CA . ARG A 1 690 ? -65.625 9.203 52.562 1 30.41 690 ARG A CA 1
ATOM 5550 C C . ARG A 1 690 ? -65.812 10.641 52.094 1 30.41 690 ARG A C 1
ATOM 5552 O O . ARG A 1 690 ? -64.875 11.219 51.5 1 30.41 690 ARG A O 1
ATOM 5559 N N . PRO A 1 691 ? -67 11.172 52.156 1 28.09 691 PRO A N 1
ATOM 5560 C CA . PRO A 1 691 ? -67.438 12.492 51.719 1 28.09 691 PRO A CA 1
ATOM 5561 C C . PRO A 1 691 ? -66.75 13.633 52.438 1 28.09 691 PRO A C 1
ATOM 5563 O O . PRO A 1 691 ? -66.625 13.594 53.688 1 28.09 691 PRO A O 1
ATOM 5566 N N . ALA A 1 692 ? -65.688 14.211 51.812 1 25.09 692 ALA A N 1
ATOM 5567 C CA . ALA A 1 692 ? -64.938 15.336 52.406 1 25.09 692 ALA A CA 1
ATOM 5568 C C . ALA A 1 692 ? -65.875 16.469 52.781 1 25.09 692 ALA A C 1
ATOM 5570 O O . ALA A 1 692 ? -66.625 17 51.969 1 25.09 692 ALA A O 1
ATOM 5571 N N . THR A 1 693 ? -66.375 16.375 53.938 1 21.98 693 THR A N 1
ATOM 5572 C CA . THR A 1 693 ? -67.125 17.5 54.562 1 21.98 693 THR A CA 1
ATOM 5573 C C . THR A 1 693 ? -66.312 18.797 54.438 1 21.98 693 THR A C 1
ATOM 5575 O O . THR A 1 693 ? -65.062 18.75 54.375 1 21.98 693 THR A O 1
ATOM 5578 N N . ALA A 1 694 ? -67 19.953 54.188 1 24.09 694 ALA A N 1
ATOM 5579 C CA . ALA A 1 694 ? -66.812 21.359 53.812 1 24.09 694 ALA A CA 1
ATOM 5580 C C . ALA A 1 694 ? -66 22.078 54.906 1 24.09 694 ALA A C 1
ATOM 5582 O O . ALA A 1 694 ? -65.812 23.281 54.812 1 24.09 694 ALA A O 1
ATOM 5583 N N . GLU A 1 695 ? -65.5 21.375 56 1 19.83 695 GLU A N 1
ATOM 5584 C CA . GLU A 1 695 ? -65.375 22.328 57.094 1 19.83 695 GLU A CA 1
ATOM 5585 C C . GLU A 1 695 ? -64.375 23.453 56.781 1 19.83 695 GLU A C 1
ATOM 5587 O O . GLU A 1 695 ? -63.5 23.281 55.969 1 19.83 695 GLU A O 1
ATOM 5592 N N . LYS A 1 696 ? -64.625 24.656 57.594 1 25.53 696 LYS A N 1
ATOM 5593 C CA . LYS A 1 696 ? -64.312 26.062 57.812 1 25.53 696 LYS A CA 1
ATOM 5594 C C . LYS A 1 696 ? -62.844 26.312 57.969 1 25.53 696 LYS A C 1
ATOM 5596 O O . LYS A 1 696 ? -62.062 25.391 58.312 1 25.53 696 LYS A O 1
ATOM 5601 N N . GLY A 1 697 ? -62.281 27.578 57.625 1 20 697 GLY A N 1
ATOM 5602 C CA . GLY A 1 697 ? -61.156 28.422 57.219 1 20 697 GLY A CA 1
ATOM 5603 C C . GLY A 1 697 ? -60.094 28.594 58.312 1 20 697 GLY A C 1
ATOM 5604 O O . GLY A 1 697 ? -59.094 29.25 58.094 1 20 697 GLY A O 1
ATOM 5605 N N . LEU A 1 698 ? -60.438 28.344 59.562 1 19.59 698 LEU A N 1
ATOM 5606 C CA . LEU A 1 698 ? -59.875 29.328 60.469 1 19.59 698 LEU A CA 1
ATOM 5607 C C . LEU A 1 698 ? -58.344 29.25 60.469 1 19.59 698 LEU A C 1
ATOM 5609 O O . LEU A 1 698 ? -57.781 28.219 60.125 1 19.59 698 LEU A O 1
ATOM 5613 N N . LEU A 1 699 ? -57.688 29.938 61.406 1 19.48 699 LEU A N 1
ATOM 5614 C CA . LEU A 1 699 ? -56.688 30.922 61.75 1 19.48 699 LEU A CA 1
ATOM 5615 C C . LEU A 1 699 ? -55.344 30.25 62.125 1 19.48 699 LEU A C 1
ATOM 5617 O O . LEU A 1 699 ? -54.281 30.828 61.938 1 19.48 699 LEU A O 1
ATOM 5621 N N . ALA A 1 700 ? -55.438 29.094 62.844 1 19.88 700 ALA A N 1
ATOM 5622 C CA . ALA A 1 700 ? -54.406 29.234 63.906 1 19.88 700 ALA A CA 1
ATOM 5623 C C . ALA A 1 700 ? -53 29.266 63.281 1 19.88 700 ALA A C 1
ATOM 5625 O O . ALA A 1 700 ? -52.812 28.828 62.156 1 19.88 700 ALA A O 1
ATOM 5626 N N . ASP A 1 701 ? -51.938 29.344 64.188 1 20.53 701 ASP A N 1
ATOM 5627 C CA . ASP A 1 701 ? -50.625 29.781 64.688 1 20.53 701 ASP A CA 1
ATOM 5628 C C . ASP A 1 701 ? -49.5 28.891 64.188 1 20.53 701 ASP A C 1
ATOM 5630 O O . ASP A 1 701 ? -49.719 27.719 63.875 1 20.53 701 ASP A O 1
ATOM 5634 N N . GLY A 1 702 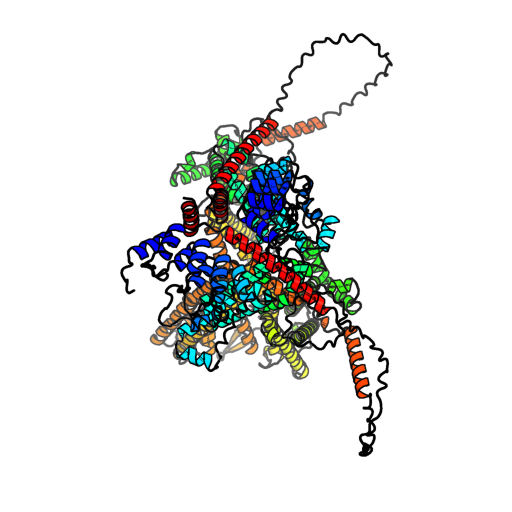? -48.25 29.359 64.062 1 19.91 702 GLY A N 1
ATOM 5635 C CA . GLY A 1 702 ? -47 29.375 63.344 1 19.91 702 GLY A CA 1
ATOM 5636 C C . GLY A 1 702 ? -46.094 28.172 63.625 1 19.91 702 GLY A C 1
ATOM 5637 O O . GLY A 1 702 ? -45.062 28.016 63 1 19.91 702 GLY A O 1
ATOM 5638 N N . ASP A 1 703 ? -46.344 27.359 64.688 1 22.33 703 ASP A N 1
ATOM 5639 C CA . ASP A 1 703 ? -45.125 26.891 65.312 1 22.33 703 ASP A CA 1
ATOM 5640 C C . ASP A 1 703 ? -44.406 25.891 64.438 1 22.33 703 ASP A C 1
ATOM 5642 O O . ASP A 1 703 ? -44.938 24.797 64.188 1 22.33 703 ASP A O 1
ATOM 5646 N N . THR A 1 704 ? -43.656 26.406 63.344 1 21.95 704 THR A N 1
ATOM 5647 C CA . THR A 1 704 ? -43.062 25.859 62.125 1 21.95 704 THR A CA 1
ATOM 5648 C C . THR A 1 704 ? -41.969 24.891 62.469 1 21.95 704 THR A C 1
ATOM 5650 O O . THR A 1 704 ? -41.25 24.438 61.562 1 21.95 704 THR A O 1
ATOM 5653 N N . ASN A 1 705 ? -41.781 24.344 63.688 1 21.12 705 ASN A N 1
ATOM 5654 C CA . ASN A 1 705 ? -40.375 24.031 63.969 1 21.12 705 ASN A CA 1
ATOM 5655 C C . ASN A 1 705 ? -39.906 22.766 63.25 1 21.12 705 ASN A C 1
ATOM 5657 O O . ASN A 1 705 ? -38.812 22.281 63.469 1 21.12 705 ASN A O 1
ATOM 5661 N N . SER A 1 706 ? -40.75 22.062 62.625 1 21.2 706 SER A N 1
ATOM 5662 C CA . SER A 1 706 ? -40.375 20.656 62.594 1 21.2 706 SER A CA 1
ATOM 5663 C C . SER A 1 706 ? -39.094 20.438 61.75 1 21.2 706 SER A C 1
ATOM 5665 O O . SER A 1 706 ? -38.938 21.047 60.688 1 21.2 706 SER A O 1
ATOM 5667 N N . THR A 1 707 ? -38.031 19.844 62.375 1 23.34 707 THR A N 1
ATOM 5668 C CA . THR A 1 707 ? -36.625 19.578 62.125 1 23.34 707 THR A CA 1
ATOM 5669 C C . THR A 1 707 ? -36.438 18.531 61.031 1 23.34 707 THR A C 1
ATOM 5671 O O . THR A 1 707 ? -36.812 17.375 61.188 1 23.34 707 THR A O 1
ATOM 5674 N N . GLY A 1 708 ? -36.875 18.766 59.875 1 20.19 708 GLY A N 1
ATOM 5675 C CA . GLY A 1 708 ? -36.875 17.812 58.781 1 20.19 708 GLY A CA 1
ATOM 5676 C C . GLY A 1 708 ? -35.5 17.297 58.406 1 20.19 708 GLY A C 1
ATOM 5677 O O . GLY A 1 708 ? -34.594 18.078 58.188 1 20.19 708 GLY A O 1
ATOM 5678 N N . ARG A 1 709 ? -35.125 16.047 58.938 1 26.89 709 ARG A N 1
ATOM 5679 C CA . ARG A 1 709 ? -33.875 15.312 58.688 1 26.89 709 ARG A CA 1
ATOM 5680 C C . ARG A 1 709 ? -33.656 15.086 57.188 1 26.89 709 ARG A C 1
ATOM 5682 O O . ARG A 1 709 ? -34.5 14.477 56.531 1 26.89 709 ARG A O 1
ATOM 5689 N N . GLN A 1 710 ? -33.094 16.109 56.438 1 20.98 710 GLN A N 1
ATOM 5690 C CA . GLN A 1 710 ? -32.656 16.109 55.062 1 20.98 710 GLN A CA 1
ATOM 5691 C C . GLN A 1 710 ? -31.766 14.906 54.75 1 20.98 710 GLN A C 1
ATOM 5693 O O . GLN A 1 710 ? -30.656 14.812 55.281 1 20.98 710 GLN A O 1
ATOM 5698 N N . THR A 1 711 ? -32.281 13.695 54.844 1 24.38 711 THR A N 1
ATOM 5699 C CA . THR A 1 711 ? -31.359 12.617 54.469 1 24.38 711 THR A CA 1
ATOM 5700 C C . THR A 1 711 ? -30.797 12.844 53.062 1 24.38 711 THR A C 1
ATOM 5702 O O . THR A 1 711 ? -31.547 13.047 52.125 1 24.38 711 THR A O 1
ATOM 5705 N N . SER A 1 712 ? -29.578 13.406 52.938 1 24.92 712 SER A N 1
ATOM 5706 C CA . SER A 1 712 ? -28.719 13.664 51.781 1 24.92 712 SER A CA 1
ATOM 5707 C C . SER A 1 712 ? -28.484 12.391 51 1 24.92 712 SER A C 1
ATOM 5709 O O . SER A 1 712 ? -27.844 11.453 51.469 1 24.92 712 SER A O 1
ATOM 5711 N N . VAL A 1 713 ? -29.422 11.766 50.469 1 26.38 713 VAL A N 1
ATOM 5712 C CA . VAL A 1 713 ? -29.094 10.688 49.562 1 26.38 713 VAL A CA 1
ATOM 5713 C C . VAL A 1 713 ? -28.078 11.172 48.531 1 26.38 713 VAL A C 1
ATOM 5715 O O . VAL A 1 713 ? -28.344 12.102 47.75 1 26.38 713 VAL A O 1
ATOM 5718 N N . GLU A 1 714 ? -26.812 11.195 48.906 1 28 714 GLU A N 1
ATOM 5719 C CA . GLU A 1 714 ? -25.688 11.328 48 1 28 714 GLU A CA 1
ATOM 5720 C C . GLU A 1 714 ? -25.828 10.414 46.781 1 28 714 GLU A C 1
ATOM 5722 O O . GLU A 1 714 ? -25.812 9.188 46.906 1 28 714 GLU A O 1
ATOM 5727 N N . SER A 1 715 ? -26.875 10.617 46 1 29.36 715 SER A N 1
ATOM 5728 C CA . SER A 1 715 ? -26.922 9.93 44.719 1 29.36 715 SER A CA 1
ATOM 5729 C C . SER A 1 715 ? -25.562 9.938 44.031 1 29.36 715 SER A C 1
ATOM 5731 O O . SER A 1 715 ? -24.953 10.992 43.844 1 29.36 715 SER A O 1
ATOM 5733 N N . SER A 1 716 ? -24.797 8.938 44.219 1 30.09 716 SER A N 1
ATOM 5734 C CA . SER A 1 716 ? -23.516 8.539 43.594 1 30.09 716 SER A CA 1
ATOM 5735 C C . SER A 1 716 ? -23.578 8.641 42.094 1 30.09 716 SER A C 1
ATOM 5737 O O . SER A 1 716 ? -23.234 7.695 41.375 1 30.09 716 SER A O 1
ATOM 5739 N N . GLN A 1 717 ? -24.609 9.242 41.531 1 33.28 717 GLN A N 1
ATOM 5740 C CA . GLN A 1 717 ? -24.516 9.328 40.094 1 33.28 717 GLN A CA 1
ATOM 5741 C C . GLN A 1 717 ? -23.25 10.086 39.656 1 33.28 717 GLN A C 1
ATOM 5743 O O . GLN A 1 717 ? -23.344 11.219 39.188 1 33.28 717 GLN A O 1
ATOM 5748 N N . GLY A 1 718 ? -22.25 10.195 40.406 1 34.06 718 GLY A N 1
ATOM 5749 C CA . GLY A 1 718 ? -21.094 11.047 40.188 1 34.06 718 GLY A CA 1
ATOM 5750 C C . GLY A 1 718 ? -20.375 10.758 38.906 1 34.06 718 GLY A C 1
ATOM 5751 O O . GLY A 1 718 ? -19.516 11.531 38.469 1 34.06 718 GLY A O 1
ATOM 5752 N N . PRO A 1 719 ? -20.125 9.539 38.375 1 40.62 719 PRO A N 1
ATOM 5753 C CA . PRO A 1 719 ? -19.016 9.172 37.5 1 40.62 719 PRO A CA 1
ATOM 5754 C C . PRO A 1 719 ? -19.172 9.742 36.094 1 40.62 719 PRO A C 1
ATOM 5756 O O . PRO A 1 719 ? -18.172 9.875 35.375 1 40.62 719 PRO A O 1
ATOM 5759 N N . PRO A 1 720 ? -20.328 9.82 35.5 1 48.12 720 PRO A N 1
ATOM 5760 C CA . PRO A 1 720 ? -20.344 10.227 34.094 1 48.12 720 PRO A CA 1
ATOM 5761 C C . PRO A 1 720 ? -19.828 11.641 33.875 1 48.12 720 PRO A C 1
ATOM 5763 O O . PRO A 1 720 ? -19.219 11.93 32.844 1 48.12 720 PRO A O 1
ATOM 5766 N N . MET A 1 721 ? -20.078 12.547 34.781 1 49.41 721 MET A N 1
ATOM 5767 C CA . MET A 1 721 ? -19.672 13.938 34.656 1 49.41 721 MET A CA 1
ATOM 5768 C C . MET A 1 721 ? -18.141 14.07 34.656 1 49.41 721 MET A C 1
ATOM 5770 O O . MET A 1 721 ? -17.578 14.898 33.938 1 49.41 721 MET A O 1
ATOM 5774 N N . GLN A 1 722 ? -17.531 13.148 35.406 1 53.62 722 GLN A N 1
ATOM 5775 C CA . GLN A 1 722 ? -16.078 13.227 35.5 1 53.62 722 GLN A CA 1
ATOM 5776 C C . GLN A 1 722 ? -15.406 12.836 34.188 1 53.62 722 GLN A C 1
ATOM 5778 O O . GLN A 1 722 ? -14.422 13.453 33.75 1 53.62 722 GLN A O 1
ATOM 5783 N N . HIS A 1 723 ? -16.141 11.898 33.562 1 64.31 723 HIS A N 1
ATOM 5784 C CA . HIS A 1 723 ? -15.57 11.477 32.281 1 64.31 723 HIS A CA 1
ATOM 5785 C C . HIS A 1 723 ? -15.734 12.555 31.219 1 64.31 723 HIS A C 1
ATOM 5787 O O . HIS A 1 723 ? -14.844 12.758 30.391 1 64.31 723 HIS A O 1
ATOM 5793 N N . GLN A 1 724 ? -16.812 13.281 31.453 1 72.56 724 GLN A N 1
ATOM 5794 C CA . GLN A 1 724 ? -17.031 14.344 30.484 1 72.56 724 GLN A CA 1
ATOM 5795 C C . GLN A 1 724 ? -16.078 15.508 30.719 1 72.56 724 GLN A C 1
ATOM 5797 O O . GLN A 1 724 ? -15.586 16.109 29.766 1 72.56 724 GLN A O 1
ATOM 5802 N N . THR A 1 725 ? -15.781 15.688 31.922 1 75.12 725 THR A N 1
ATOM 5803 C CA . THR A 1 725 ? -14.875 16.797 32.219 1 75.12 725 THR A CA 1
ATOM 5804 C C . THR A 1 725 ? -13.445 16.453 31.797 1 75.12 725 THR A C 1
ATOM 5806 O O . THR A 1 725 ? -12.719 17.312 31.312 1 75.12 725 THR A O 1
ATOM 5809 N N . GLN A 1 726 ? -13.234 15.188 31.953 1 82.62 726 GLN A N 1
ATOM 5810 C CA . GLN A 1 726 ? -11.891 14.781 31.547 1 82.62 726 GLN A CA 1
ATOM 5811 C C . GLN A 1 726 ? -11.727 14.875 30.031 1 82.62 726 GLN A C 1
ATOM 5813 O O . GLN A 1 726 ? -10.68 15.297 29.531 1 82.62 726 GLN A O 1
ATOM 5818 N N . TYR A 1 727 ? -12.789 14.586 29.359 1 87 727 TYR A N 1
ATOM 5819 C CA . TYR A 1 727 ? -12.734 14.672 27.906 1 87 727 TYR A CA 1
ATOM 5820 C C . TYR A 1 727 ? -12.586 16.109 27.453 1 87 727 TYR A C 1
ATOM 5822 O O . TYR A 1 727 ? -11.805 16.406 26.531 1 87 727 TYR A O 1
ATOM 5830 N N . ASN A 1 728 ? -13.297 16.984 28.141 1 86.56 728 ASN A N 1
ATOM 5831 C CA . ASN A 1 728 ? -13.242 18.375 27.75 1 86.56 728 ASN A CA 1
ATOM 5832 C C . ASN A 1 728 ? -11.859 18.984 28.016 1 86.56 728 ASN A C 1
ATOM 5834 O O . ASN A 1 728 ? -11.383 19.812 27.25 1 86.56 728 ASN A O 1
ATOM 5838 N N . GLU A 1 729 ? -11.281 18.484 29 1 87.94 729 GLU A N 1
ATOM 5839 C CA . GLU A 1 729 ? -9.945 18.969 29.297 1 87.94 729 GLU A CA 1
ATOM 5840 C C . GLU A 1 729 ? -8.93 18.469 28.281 1 87.94 729 GLU A C 1
ATOM 5842 O O . GLU A 1 729 ? -8.062 19.234 27.828 1 87.94 729 GLU A O 1
ATOM 5847 N N . ILE A 1 730 ? -9.094 17.266 27.938 1 89.5 730 ILE A N 1
ATOM 5848 C CA . ILE A 1 730 ? -8.172 16.688 26.969 1 89.5 730 ILE A CA 1
ATOM 5849 C C . ILE A 1 730 ? -8.367 17.359 25.609 1 89.5 730 ILE A C 1
ATOM 5851 O O . ILE A 1 730 ? -7.391 17.688 24.922 1 89.5 730 ILE A O 1
ATOM 5855 N N . MET A 1 731 ? -9.562 17.594 25.281 1 90.25 731 MET A N 1
ATOM 5856 C CA . MET A 1 731 ? -9.836 18.219 23.984 1 90.25 731 MET A CA 1
ATOM 5857 C C . MET A 1 731 ? -9.328 19.656 23.953 1 90.25 731 MET A C 1
ATOM 5859 O O . MET A 1 731 ? -8.812 20.109 22.922 1 90.25 731 MET A O 1
ATOM 5863 N N . ARG A 1 732 ? -9.406 20.281 25.016 1 88.25 732 ARG A N 1
ATOM 5864 C CA . ARG A 1 732 ? -8.883 21.641 25.094 1 88.25 732 ARG A CA 1
ATOM 5865 C C . ARG A 1 732 ? -7.367 21.656 24.906 1 88.25 732 ARG A C 1
ATOM 5867 O O . ARG A 1 732 ? -6.828 22.516 24.203 1 88.25 732 ARG A O 1
ATOM 5874 N N . ARG A 1 733 ? -6.77 20.703 25.453 1 88.31 733 ARG A N 1
ATOM 5875 C CA . ARG A 1 733 ? -5.32 20.594 25.328 1 88.31 733 ARG A CA 1
ATOM 5876 C C . ARG A 1 733 ? -4.926 20.297 23.875 1 88.31 733 ARG A C 1
ATOM 5878 O O . ARG A 1 733 ? -3.973 20.875 23.359 1 88.31 733 ARG A O 1
ATOM 5885 N N . LEU A 1 734 ? -5.668 19.453 23.297 1 91.44 734 LEU A N 1
ATOM 5886 C CA . LEU A 1 734 ? -5.355 19.078 21.922 1 91.44 734 LEU A CA 1
ATOM 5887 C C . LEU A 1 734 ? -5.57 20.25 20.969 1 91.44 734 LEU A C 1
ATOM 5889 O O . LEU A 1 734 ? -4.754 20.484 20.078 1 91.44 734 LEU A O 1
ATOM 5893 N N . VAL A 1 735 ? -6.605 20.969 21.203 1 91.69 735 VAL A N 1
ATOM 5894 C CA . VAL A 1 735 ? -6.922 22.109 20.344 1 91.69 735 VAL A CA 1
ATOM 5895 C C . VAL A 1 735 ? -5.875 23.203 20.531 1 91.69 735 VAL A C 1
ATOM 5897 O O . VAL A 1 735 ? -5.457 23.844 19.562 1 91.69 735 VAL A O 1
ATOM 5900 N N . ASN A 1 736 ? -5.445 23.391 21.719 1 87.5 736 ASN A N 1
ATOM 5901 C CA . ASN A 1 736 ? -4.402 24.375 21.984 1 87.5 736 ASN A CA 1
ATOM 5902 C C . ASN A 1 736 ? -3.094 24.016 21.297 1 87.5 736 ASN A C 1
ATOM 5904 O O . ASN A 1 736 ? -2.434 24.875 20.703 1 87.5 736 ASN A O 1
ATOM 5908 N N . ARG A 1 737 ? -2.797 22.734 21.344 1 89.25 737 ARG A N 1
ATOM 5909 C CA . ARG A 1 737 ? -1.586 22.281 20.672 1 89.25 737 ARG A CA 1
ATOM 5910 C C . ARG A 1 737 ? -1.682 22.484 19.156 1 89.25 737 ARG A C 1
ATOM 5912 O O . ARG A 1 737 ? -0.698 22.859 18.516 1 89.25 737 ARG A O 1
ATOM 5919 N N . TYR A 1 738 ? -2.852 22.281 18.656 1 92.06 738 TYR A N 1
ATOM 5920 C CA . TYR A 1 738 ? -3.072 22.453 17.219 1 92.06 738 TYR A CA 1
ATOM 5921 C C . TYR A 1 738 ? -2.93 23.906 16.828 1 92.06 738 TYR A C 1
ATOM 5923 O O . TYR A 1 738 ? -2.309 24.234 15.805 1 92.06 738 TYR A O 1
ATOM 5931 N N . ILE A 1 739 ? -3.451 24.781 17.625 1 88.5 739 ILE A N 1
ATOM 5932 C CA . ILE A 1 739 ? -3.412 26.203 17.328 1 88.5 739 ILE A CA 1
ATOM 5933 C C . ILE A 1 739 ? -1.971 26.703 17.375 1 88.5 739 ILE A C 1
ATOM 5935 O O . ILE A 1 739 ? -1.546 27.484 16.531 1 88.5 739 ILE A O 1
ATOM 5939 N N . HIS A 1 740 ? -1.218 26.172 18.281 1 84.69 740 HIS A N 1
ATOM 5940 C CA . HIS A 1 740 ? 0.181 26.578 18.391 1 84.69 740 HIS A CA 1
ATOM 5941 C C . HIS A 1 740 ? 0.986 26.109 17.188 1 84.69 740 HIS A C 1
ATOM 5943 O O . HIS A 1 740 ? 1.833 26.844 16.672 1 84.69 740 HIS A O 1
ATOM 5949 N N . LYS A 1 741 ? 0.678 24.922 16.797 1 87.75 741 LYS A N 1
ATOM 5950 C CA . LYS A 1 741 ? 1.374 24.391 15.625 1 87.75 741 LYS A CA 1
ATOM 5951 C C . LYS A 1 741 ? 1.027 25.188 14.367 1 87.75 741 LYS A C 1
ATOM 5953 O O . LYS A 1 741 ? 1.906 25.5 13.562 1 87.75 741 LYS A O 1
ATOM 5958 N N . MET A 1 742 ? -0.232 25.5 14.242 1 87.81 742 MET A N 1
ATOM 5959 C CA . MET A 1 742 ? -0.68 26.25 13.062 1 87.81 742 MET A CA 1
ATOM 5960 C C . MET A 1 742 ? -0.074 27.641 13.047 1 87.81 742 MET A C 1
ATOM 5962 O O . MET A 1 742 ? 0.313 28.141 11.984 1 87.81 742 MET A O 1
ATOM 5966 N N . LYS A 1 743 ? 0.018 28.234 14.141 1 81.06 743 LYS A N 1
ATOM 5967 C CA . LYS A 1 743 ? 0.599 29.578 14.227 1 81.06 743 LYS A CA 1
ATOM 5968 C C . LYS A 1 743 ? 2.082 29.547 13.867 1 81.06 743 LYS A C 1
ATOM 5970 O O . LYS A 1 743 ? 2.574 30.453 13.188 1 81.06 743 LYS A O 1
ATOM 5975 N N . LYS A 1 744 ? 2.707 28.484 14.297 1 79.75 744 LYS A N 1
ATOM 5976 C CA . LYS A 1 744 ? 4.121 28.344 13.969 1 79.75 744 LYS A CA 1
ATOM 5977 C C . LYS A 1 744 ? 4.324 28.141 12.477 1 79.75 744 LYS A C 1
ATOM 5979 O O . LYS A 1 744 ? 5.254 28.703 11.883 1 79.75 744 LYS A O 1
ATOM 5984 N N . GLN A 1 745 ? 3.471 27.453 11.93 1 83.75 745 GLN A N 1
ATOM 5985 C CA . GLN A 1 745 ? 3.57 27.203 10.492 1 83.75 745 GLN A CA 1
ATOM 5986 C C . GLN A 1 745 ? 3.301 28.469 9.695 1 83.75 745 GLN A C 1
ATOM 5988 O O . GLN A 1 745 ? 3.939 28.719 8.664 1 83.75 745 GLN A O 1
ATOM 5993 N N . PHE A 1 746 ? 2.404 29.281 10.203 1 78.31 746 PHE A N 1
ATOM 5994 C CA . PHE A 1 746 ? 2.098 30.547 9.523 1 78.31 746 PHE A CA 1
ATOM 5995 C C . PHE A 1 746 ? 3.293 31.484 9.57 1 78.31 746 PHE A C 1
ATOM 5997 O O . PHE A 1 746 ? 3.537 32.219 8.617 1 78.31 746 PHE A O 1
ATOM 6004 N N . ARG A 1 747 ? 4.043 31.344 10.57 1 75.56 747 ARG A N 1
ATOM 6005 C CA . ARG A 1 747 ? 5.195 32.219 10.727 1 75.56 747 ARG A CA 1
ATOM 6006 C C . ARG A 1 747 ? 6.344 31.797 9.82 1 75.56 747 ARG A C 1
ATOM 6008 O O . ARG A 1 747 ? 7.215 32.594 9.484 1 75.56 747 ARG A O 1
ATOM 6015 N N . GLN A 1 748 ? 6.328 30.516 9.43 1 74.75 748 GLN A N 1
ATOM 6016 C CA . GLN A 1 748 ? 7.406 30 8.602 1 74.75 748 GLN A CA 1
ATOM 6017 C C . GLN A 1 748 ? 7.094 30.172 7.113 1 74.75 748 GLN A C 1
ATOM 6019 O O . GLN A 1 748 ? 7.922 29.859 6.258 1 74.75 748 GLN A O 1
ATOM 6024 N N . ASP A 1 749 ? 6.027 30.812 6.879 1 74.62 749 ASP A N 1
ATOM 6025 C CA . ASP A 1 749 ? 5.656 31.031 5.484 1 74.62 749 ASP A CA 1
ATOM 6026 C C . ASP A 1 749 ? 6.527 32.125 4.848 1 74.62 749 ASP A C 1
ATOM 6028 O O . ASP A 1 749 ? 7.094 32.969 5.547 1 74.62 749 ASP A O 1
ATOM 6032 N N . GLY A 1 750 ? 6.75 32.156 3.562 1 70.75 750 GLY A N 1
ATOM 6033 C CA . GLY A 1 750 ? 7.586 33.062 2.795 1 70.75 750 GLY A CA 1
ATOM 6034 C C . GLY A 1 750 ? 7.121 34.5 2.869 1 70.75 750 GLY A C 1
ATOM 6035 O O . GLY A 1 750 ? 5.965 34.781 3.203 1 70.75 750 GLY A O 1
ATOM 6036 N N . VAL A 1 751 ? 8.117 35.375 2.75 1 76 751 VAL A N 1
ATOM 6037 C CA . VAL A 1 751 ? 7.875 36.812 2.82 1 76 751 VAL A CA 1
ATOM 6038 C C . VAL A 1 751 ? 7.422 37.312 1.457 1 76 751 VAL A C 1
ATOM 6040 O O . VAL A 1 751 ? 7.945 36.906 0.422 1 76 751 VAL A O 1
ATOM 6043 N N . ASN A 1 752 ? 6.254 38 1.511 1 73 752 ASN A N 1
ATOM 6044 C CA . ASN A 1 752 ? 5.742 38.594 0.283 1 73 752 ASN A CA 1
ATOM 6045 C C . ASN A 1 752 ? 6.117 40.094 0.186 1 73 752 ASN A C 1
ATOM 6047 O O . ASN A 1 752 ? 6.703 40.656 1.114 1 73 752 ASN A O 1
ATOM 6051 N N . GLU A 1 753 ? 5.852 40.75 -0.922 1 66.44 753 GLU A N 1
ATOM 6052 C CA . GLU A 1 753 ? 6.164 42.125 -1.199 1 66.44 753 GLU A CA 1
ATOM 6053 C C . GLU A 1 753 ? 5.477 43.062 -0.199 1 66.44 753 GLU A C 1
ATOM 6055 O O . GLU A 1 753 ? 6.039 44.094 0.189 1 66.44 753 GLU A O 1
ATOM 6060 N N . ASP A 1 754 ? 4.414 42.594 0.276 1 67.81 754 ASP A N 1
ATOM 6061 C CA . ASP A 1 754 ? 3.662 43.406 1.229 1 67.81 754 ASP A CA 1
ATOM 6062 C C . ASP A 1 754 ? 4.402 43.5 2.561 1 67.81 754 ASP A C 1
ATOM 6064 O O . ASP A 1 754 ? 4.383 44.562 3.201 1 67.81 754 ASP A O 1
ATOM 6068 N N . ASP A 1 755 ? 5.082 42.531 2.912 1 73.81 755 ASP A N 1
ATOM 6069 C CA . ASP A 1 755 ? 5.844 42.531 4.16 1 73.81 755 ASP A CA 1
ATOM 6070 C C . ASP A 1 755 ? 7.043 43.469 4.07 1 73.81 755 ASP A C 1
ATOM 6072 O O . ASP A 1 755 ? 7.383 44.125 5.047 1 73.81 755 ASP A O 1
ATOM 6076 N N . LEU A 1 756 ? 7.535 43.5 2.947 1 72.62 756 LEU A N 1
ATOM 6077 C CA . LEU A 1 756 ? 8.68 44.375 2.73 1 72.62 756 LEU A CA 1
ATOM 6078 C C . LEU A 1 756 ? 8.25 45.844 2.768 1 72.62 756 LEU A C 1
ATOM 6080 O O . LEU A 1 756 ? 8.992 46.688 3.258 1 72.62 756 LEU A O 1
ATOM 6084 N N . LEU A 1 757 ? 7.102 46.094 2.238 1 69.44 757 LEU A N 1
ATOM 6085 C CA . LEU A 1 757 ? 6.586 47.469 2.242 1 69.44 757 LEU A CA 1
ATOM 6086 C C . LEU A 1 757 ? 6.355 47.938 3.668 1 69.44 757 LEU A C 1
ATOM 6088 O O . LEU A 1 757 ? 6.559 49.125 3.965 1 69.44 757 LEU A O 1
ATOM 6092 N N . GLU A 1 758 ? 6.023 47.062 4.527 1 73.06 758 GLU A N 1
ATOM 6093 C CA . GLU A 1 758 ? 5.84 47.406 5.93 1 73.06 758 GLU A CA 1
ATOM 6094 C C . GLU A 1 758 ? 7.156 47.844 6.566 1 73.06 758 GLU A C 1
ATOM 6096 O O . GLU A 1 758 ? 7.184 48.812 7.344 1 73.06 758 GLU A O 1
ATOM 6101 N N . ILE A 1 759 ? 8.18 47.156 6.199 1 75.19 759 ILE A N 1
ATOM 6102 C CA . ILE A 1 759 ? 9.492 47.5 6.734 1 75.19 759 ILE A CA 1
ATOM 6103 C C . ILE A 1 759 ? 9.938 48.844 6.176 1 75.19 759 ILE A C 1
ATOM 6105 O O . ILE A 1 759 ? 10.516 49.656 6.898 1 75.19 759 ILE A O 1
ATOM 6109 N N . LYS A 1 760 ? 9.555 49.062 4.93 1 68.75 760 LYS A N 1
ATOM 6110 C CA . LYS A 1 760 ? 9.922 50.344 4.309 1 68.75 760 LYS A CA 1
ATOM 6111 C C . LYS A 1 760 ? 9.203 51.5 4.98 1 68.75 760 LYS A C 1
ATOM 6113 O O . LYS A 1 760 ? 9.797 52.594 5.18 1 68.75 760 LYS A O 1
ATOM 6118 N N . GLN A 1 761 ? 8.031 51.25 5.324 1 71.12 761 GLN A N 1
ATOM 6119 C CA . GLN A 1 761 ? 7.262 52.281 5.996 1 71.12 761 GLN A CA 1
ATOM 6120 C C . GLN A 1 761 ? 7.82 52.562 7.387 1 71.12 761 GLN A C 1
ATOM 6122 O O . GLN A 1 761 ? 7.859 53.719 7.816 1 71.12 761 GLN A O 1
ATOM 6127 N N . ASP A 1 762 ? 8.273 51.531 8.055 1 73.06 762 ASP A N 1
ATOM 6128 C CA . ASP A 1 762 ? 8.852 51.688 9.383 1 73.06 762 ASP A CA 1
ATOM 6129 C C . ASP A 1 762 ? 10.148 52.5 9.32 1 73.06 762 ASP A C 1
ATOM 6131 O O . ASP A 1 762 ? 10.422 53.312 10.188 1 73.06 762 ASP A O 1
ATOM 6135 N N . ILE A 1 763 ? 10.852 52.25 8.297 1 71.75 763 ILE A N 1
ATOM 6136 C CA . ILE A 1 763 ? 12.109 52.969 8.109 1 71.75 763 ILE A CA 1
ATOM 6137 C C . ILE A 1 763 ? 11.828 54.406 7.781 1 71.75 763 ILE A C 1
ATOM 6139 O O . ILE A 1 763 ? 12.508 55.312 8.281 1 71.75 763 ILE A O 1
ATOM 6143 N N . SER A 1 764 ? 10.789 54.625 6.961 1 66.06 764 SER A N 1
ATOM 6144 C CA . SER A 1 764 ? 10.43 55.969 6.574 1 66.06 764 SER A CA 1
ATOM 6145 C C . SER A 1 764 ? 9.945 56.781 7.773 1 66.06 764 SER A C 1
ATOM 6147 O O . SER A 1 764 ? 10.203 57.969 7.867 1 66.06 764 SER A O 1
ATOM 6149 N N . SER A 1 765 ? 9.289 56.125 8.688 1 65.5 765 SER A N 1
ATOM 6150 C CA . SER A 1 765 ? 8.781 56.812 9.875 1 65.5 765 SER A CA 1
ATOM 6151 C C . SER A 1 765 ? 9.922 57.25 10.789 1 65.5 765 SER A C 1
ATOM 6153 O O . SER A 1 765 ? 9.766 58.219 11.562 1 65.5 765 SER A O 1
ATOM 6155 N N . LEU A 1 766 ? 11.039 56.562 10.68 1 66.69 766 LEU A N 1
ATOM 6156 C CA . LEU A 1 766 ? 12.211 56.938 11.453 1 66.69 766 LEU A CA 1
ATOM 6157 C C . LEU A 1 766 ? 12.852 58.219 10.898 1 66.69 766 LEU A C 1
ATOM 6159 O O . LEU A 1 766 ? 13.367 59.031 11.656 1 66.69 766 LEU A O 1
ATOM 6163 N N . ARG A 1 767 ? 12.641 58.344 9.656 1 59.47 767 ARG A N 1
ATOM 6164 C CA . ARG A 1 767 ? 13.195 59.531 9.023 1 59.47 767 ARG A CA 1
ATOM 6165 C C . ARG A 1 767 ? 12.328 60.781 9.312 1 59.47 767 ARG A C 1
ATOM 6167 O O . ARG A 1 767 ? 12.852 61.875 9.508 1 59.47 767 ARG A O 1
ATOM 6174 N N . MET B 1 1 ? -8.688 27.812 29.938 1 32.03 1 MET B N 1
ATOM 6175 C CA . MET B 1 1 ? -7.449 28.484 30.312 1 32.03 1 MET B CA 1
ATOM 6176 C C . MET B 1 1 ? -7.715 29.562 31.375 1 32.03 1 MET B C 1
ATOM 6178 O O . MET B 1 1 ? -8.516 30.469 31.156 1 32.03 1 MET B O 1
ATOM 6182 N N . SER B 1 2 ? -7.754 29.109 32.375 1 37.41 2 SER B N 1
ATOM 6183 C CA . SER B 1 2 ? -7.973 30.125 33.406 1 37.41 2 SER B CA 1
ATOM 6184 C C . SER B 1 2 ? -7.07 31.328 33.219 1 37.41 2 SER B C 1
ATOM 6186 O O . SER B 1 2 ? -5.863 31.266 33.438 1 37.41 2 SER B O 1
ATOM 6188 N N . GLY B 1 3 ? -7.062 31.953 32.094 1 44.34 3 GLY B N 1
ATOM 6189 C CA . GLY B 1 3 ? -6.285 33.156 31.859 1 44.34 3 GLY B CA 1
ATOM 6190 C C . GLY B 1 3 ? -6.355 34.156 33 1 44.34 3 GLY B C 1
ATOM 6191 O O . GLY B 1 3 ? -7.402 34.75 33.25 1 44.34 3 GLY B O 1
ATOM 6192 N N . ARG B 1 4 ? -5.762 33.812 34.031 1 52.38 4 ARG B N 1
ATOM 6193 C CA . ARG B 1 4 ? -5.582 34.938 34.938 1 52.38 4 ARG B CA 1
ATOM 6194 C C . ARG B 1 4 ? -5.375 36.219 34.156 1 52.38 4 ARG B C 1
ATOM 6196 O O . ARG B 1 4 ? -4.648 36.25 33.156 1 52.38 4 ARG B O 1
ATOM 6203 N N . SER B 1 5 ? -6.324 37 34.25 1 61.72 5 SER B N 1
ATOM 6204 C CA . SER B 1 5 ? -6.309 38.344 33.656 1 61.72 5 SER B CA 1
ATOM 6205 C C . SER B 1 5 ? -4.973 39.031 33.906 1 61.72 5 SER B C 1
ATOM 6207 O O . SER B 1 5 ? -4.477 39.062 35.031 1 61.72 5 SER B O 1
ATOM 6209 N N . LEU B 1 6 ? -4.094 39.031 32.906 1 71.31 6 LEU B N 1
ATOM 6210 C CA . LEU B 1 6 ? -2.807 39.719 32.938 1 71.31 6 LEU B CA 1
ATOM 6211 C C . LEU B 1 6 ? -2.945 41.125 33.5 1 71.31 6 LEU B C 1
ATOM 6213 O O . LEU B 1 6 ? -3.875 41.875 33.125 1 71.31 6 LEU B O 1
ATOM 6217 N N . GLU B 1 7 ? -2.285 41.344 34.625 1 78.62 7 GLU B N 1
ATOM 6218 C CA . GLU B 1 7 ? -2.213 42.719 35.156 1 78.62 7 GLU B CA 1
ATOM 6219 C C . GLU B 1 7 ? -1.661 43.688 34.094 1 78.62 7 GLU B C 1
ATOM 6221 O O . GLU B 1 7 ? -1.019 43.25 33.125 1 78.62 7 GLU B O 1
ATOM 6226 N N . ALA B 1 8 ? -1.967 44.844 34.156 1 79.06 8 ALA B N 1
ATOM 6227 C CA . ALA B 1 8 ? -1.566 45.875 33.188 1 79.06 8 ALA B CA 1
ATOM 6228 C C . ALA B 1 8 ? -0.049 45.906 33.062 1 79.06 8 ALA B C 1
ATOM 6230 O O . ALA B 1 8 ? 0.469 46.062 31.938 1 79.06 8 ALA B O 1
ATOM 6231 N N . THR B 1 9 ? 0.632 45.719 34.188 1 83.62 9 THR B N 1
ATOM 6232 C CA . THR B 1 9 ? 2.09 45.781 34.125 1 83.62 9 THR B CA 1
ATOM 6233 C C . THR B 1 9 ? 2.646 44.562 33.406 1 83.62 9 THR B C 1
ATOM 6235 O O . THR B 1 9 ? 3.629 44.656 32.688 1 83.62 9 THR B O 1
ATOM 6238 N N . GLU B 1 10 ? 1.99 43.531 33.625 1 87.5 10 GLU B N 1
ATOM 6239 C CA . GLU B 1 10 ? 2.412 42.281 33 1 87.5 10 GLU B CA 1
ATOM 6240 C C . GLU B 1 10 ? 2.174 42.344 31.484 1 87.5 10 GLU B C 1
ATOM 6242 O O . GLU B 1 10 ? 2.977 41.844 30.703 1 87.5 10 GLU B O 1
ATOM 6247 N N . LYS B 1 11 ? 1.123 42.969 31.125 1 82.81 11 LYS B N 1
ATOM 6248 C CA . LYS B 1 11 ? 0.834 43.156 29.703 1 82.81 11 LYS B CA 1
ATOM 6249 C C . LYS B 1 11 ? 1.88 44.031 29.031 1 82.81 11 LYS B C 1
ATOM 6251 O O . LYS B 1 11 ? 2.342 43.719 27.938 1 82.81 11 LYS B O 1
ATOM 6256 N N . THR B 1 12 ? 2.232 45.125 29.734 1 83.69 12 THR B N 1
ATOM 6257 C CA . THR B 1 12 ? 3.248 46 29.203 1 83.69 12 THR B CA 1
ATOM 6258 C C . THR B 1 12 ? 4.598 45.312 29.094 1 83.69 12 THR B C 1
ATOM 6260 O O . THR B 1 12 ? 5.344 45.531 28.141 1 83.69 12 THR B O 1
ATOM 6263 N N . PHE B 1 13 ? 4.879 44.531 30.094 1 87.69 13 PHE B N 1
ATOM 6264 C CA . PHE B 1 13 ? 6.117 43.75 30.141 1 87.69 13 PHE B CA 1
ATOM 6265 C C . PHE B 1 13 ? 6.199 42.812 28.953 1 87.69 13 PHE B C 1
ATOM 6267 O O . PHE B 1 13 ? 7.219 42.75 28.25 1 87.69 13 PHE B O 1
ATOM 6274 N N . LEU B 1 14 ? 5.156 42.094 28.625 1 87.5 14 LEU B N 1
ATOM 6275 C CA . LEU B 1 14 ? 5.121 41.125 27.547 1 87.5 14 LEU B CA 1
ATOM 6276 C C . LEU B 1 14 ? 5.117 41.812 26.188 1 87.5 14 LEU B C 1
ATOM 6278 O O . LEU B 1 14 ? 5.734 41.344 25.234 1 87.5 14 LEU B O 1
ATOM 6282 N N . GLU B 1 15 ? 4.445 42.906 26.109 1 80.31 15 GLU B N 1
ATOM 6283 C CA . GLU B 1 15 ? 4.434 43.688 24.875 1 80.31 15 GLU B CA 1
ATOM 6284 C C . GLU B 1 15 ? 5.816 44.25 24.562 1 80.31 15 GLU B C 1
ATOM 6286 O O . GLU B 1 15 ? 6.219 44.344 23.406 1 80.31 15 GLU B O 1
ATOM 6291 N N . ALA B 1 16 ? 6.469 44.688 25.641 1 82.56 16 ALA B N 1
ATOM 6292 C CA . ALA B 1 16 ? 7.828 45.188 25.484 1 82.56 16 ALA B CA 1
ATOM 6293 C C . ALA B 1 16 ? 8.773 44.094 24.984 1 82.56 16 ALA B C 1
ATOM 6295 O O . ALA B 1 16 ? 9.656 44.375 24.156 1 82.56 16 ALA B O 1
ATOM 6296 N N . ALA B 1 17 ? 8.578 42.906 25.5 1 84.69 17 ALA B N 1
ATOM 6297 C CA . ALA B 1 17 ? 9.391 41.781 25.047 1 84.69 17 ALA B CA 1
ATOM 6298 C C . ALA B 1 17 ? 9.133 41.469 23.578 1 84.69 17 ALA B C 1
ATOM 6300 O O . ALA B 1 17 ? 10.055 41.125 22.828 1 84.69 17 ALA B O 1
ATOM 6301 N N . GLU B 1 18 ? 7.891 41.625 23.125 1 79.25 18 GLU B N 1
ATOM 6302 C CA . GLU B 1 18 ? 7.516 41.375 21.734 1 79.25 18 GLU B CA 1
ATOM 6303 C C . GLU B 1 18 ? 8.109 42.406 20.797 1 79.25 18 GLU B C 1
ATOM 6305 O O . GLU B 1 18 ? 8.508 42.094 19.672 1 79.25 18 GLU B O 1
ATOM 6310 N N . ARG B 1 19 ? 8.188 43.594 21.344 1 74.25 19 ARG B N 1
ATOM 6311 C CA . ARG B 1 19 ? 8.688 44.719 20.531 1 74.25 19 ARG B CA 1
ATOM 6312 C C . ARG B 1 19 ? 10.203 44.812 20.641 1 74.25 19 ARG B C 1
ATOM 6314 O O . ARG B 1 19 ? 10.844 45.469 19.812 1 74.25 19 ARG B O 1
ATOM 6321 N N . GLY B 1 20 ? 10.75 44.094 21.516 1 80.12 20 GLY B N 1
ATOM 6322 C CA . GLY B 1 20 ? 12.188 44.125 21.719 1 80.12 20 GLY B CA 1
ATOM 6323 C C . GLY B 1 20 ? 12.648 45.406 22.406 1 80.12 20 GLY B C 1
ATOM 6324 O O . GLY B 1 20 ? 13.758 45.875 22.172 1 80.12 20 GLY B O 1
ATOM 6325 N N . ASP B 1 21 ? 11.75 46.031 23.188 1 81.31 21 ASP B N 1
ATOM 6326 C CA . ASP B 1 21 ? 12.07 47.25 23.906 1 81.31 21 ASP B CA 1
ATOM 6327 C C . ASP B 1 21 ? 12.844 46.938 25.188 1 81.31 21 ASP B C 1
ATOM 6329 O O . ASP B 1 21 ? 12.242 46.719 26.25 1 81.31 21 ASP B O 1
ATOM 6333 N N . LYS B 1 22 ? 14.07 47.094 25.188 1 84.94 22 LYS B N 1
ATOM 6334 C CA . LYS B 1 22 ? 14.953 46.75 26.297 1 84.94 22 LYS B CA 1
ATOM 6335 C C . LYS B 1 22 ? 14.711 47.688 27.484 1 84.94 22 LYS B C 1
ATOM 6337 O O . LYS B 1 22 ? 14.672 47.25 28.625 1 84.94 22 LYS B O 1
ATOM 6342 N N . HIS B 1 23 ? 14.5 48.969 27.219 1 84.88 23 HIS B N 1
ATOM 6343 C CA . HIS B 1 23 ? 14.383 49.969 28.266 1 84.88 23 HIS B CA 1
ATOM 6344 C C . HIS B 1 23 ? 13.133 49.75 29.094 1 84.88 23 HIS B C 1
ATOM 6346 O O . HIS B 1 23 ? 13.18 49.812 30.328 1 84.88 23 HIS B O 1
ATOM 6352 N N . THR B 1 24 ? 12.117 49.5 28.391 1 86.25 24 THR B N 1
ATOM 6353 C CA . THR B 1 24 ? 10.867 49.25 29.109 1 86.25 24 THR B CA 1
ATOM 6354 C C . THR B 1 24 ? 10.953 48 29.953 1 86.25 24 THR B C 1
ATOM 6356 O O . THR B 1 24 ? 10.391 47.938 31.047 1 86.25 24 THR B O 1
ATOM 6359 N N . ILE B 1 25 ? 11.625 46.969 29.453 1 88.56 25 ILE B N 1
ATOM 6360 C CA . ILE B 1 25 ? 11.773 45.719 30.188 1 88.56 25 ILE B CA 1
ATOM 6361 C C . ILE B 1 25 ? 12.594 45.938 31.453 1 88.56 25 ILE B C 1
ATOM 6363 O O . ILE B 1 25 ? 12.234 45.469 32.531 1 88.56 25 ILE B O 1
ATOM 6367 N N . GLU B 1 26 ? 13.648 46.781 31.359 1 87.19 26 GLU B N 1
ATOM 6368 C CA . GLU B 1 26 ? 14.492 47.094 32.531 1 87.19 26 GLU B CA 1
ATOM 6369 C C . GLU B 1 26 ? 13.719 47.875 33.562 1 87.19 26 GLU B C 1
ATOM 6371 O O . GLU B 1 26 ? 13.867 47.625 34.781 1 87.19 26 GLU B O 1
ATOM 6376 N N . ARG B 1 27 ? 12.883 48.719 33.031 1 86.88 27 ARG B N 1
ATOM 6377 C CA . ARG B 1 27 ? 12.07 49.531 33.938 1 86.88 27 ARG B CA 1
ATOM 6378 C C . ARG B 1 27 ? 11.062 48.656 34.688 1 86.88 27 ARG B C 1
ATOM 6380 O O . ARG B 1 27 ? 10.82 48.875 35.875 1 86.88 27 ARG B O 1
ATOM 6387 N N . CYS B 1 28 ? 10.516 47.75 33.969 1 88 28 CYS B N 1
ATOM 6388 C CA . CYS B 1 28 ? 9.516 46.875 34.562 1 88 28 CYS B CA 1
ATOM 6389 C C . CYS B 1 28 ? 10.148 45.969 35.625 1 88 28 CYS B C 1
ATOM 6391 O O . CYS B 1 28 ? 9.508 45.594 36.594 1 88 28 CYS B O 1
ATOM 6393 N N . LEU B 1 29 ? 11.375 45.562 35.406 1 86.25 29 LEU B N 1
ATOM 6394 C CA . LEU B 1 29 ? 12.062 44.656 36.312 1 86.25 29 LEU B CA 1
ATOM 6395 C C . LEU B 1 29 ? 12.57 45.344 37.562 1 86.25 29 LEU B C 1
ATOM 6397 O O . LEU B 1 29 ? 12.688 44.75 38.625 1 86.25 29 LEU B O 1
ATOM 6401 N N . LEU B 1 30 ? 12.891 46.719 37.406 1 80.5 30 LEU B N 1
ATOM 6402 C CA . LEU B 1 30 ? 13.461 47.5 38.531 1 80.5 30 LEU B CA 1
ATOM 6403 C C . LEU B 1 30 ? 12.359 48.125 39.375 1 80.5 30 LEU B C 1
ATOM 6405 O O . LEU B 1 30 ? 12.609 48.531 40.5 1 80.5 30 LEU B O 1
ATOM 6409 N N . ALA B 1 31 ? 11.156 48.156 38.812 1 70.44 31 ALA B N 1
ATOM 6410 C CA . ALA B 1 31 ? 10.07 48.844 39.531 1 70.44 31 ALA B CA 1
ATOM 6411 C C . ALA B 1 31 ? 9.812 48.156 40.875 1 70.44 31 ALA B C 1
ATOM 6413 O O . ALA B 1 31 ? 10.117 47 41.062 1 70.44 31 ALA B O 1
ATOM 6414 N N . PRO B 1 32 ? 9.461 49 41.969 1 63.62 32 PRO B N 1
ATOM 6415 C CA . PRO B 1 32 ? 9.242 48.531 43.344 1 63.62 32 PRO B CA 1
ATOM 6416 C C . PRO B 1 32 ? 8.273 47.344 43.406 1 63.62 32 PRO B C 1
ATOM 6418 O O . PRO B 1 32 ? 8.344 46.531 44.312 1 63.62 32 PRO B O 1
ATOM 6421 N N . ARG B 1 33 ? 7.172 47.312 42.594 1 65.12 33 ARG B N 1
ATOM 6422 C CA . ARG B 1 33 ? 6.34 46.125 42.469 1 65.12 33 ARG B CA 1
ATOM 6423 C C . ARG B 1 33 ? 6.785 45.25 41.312 1 65.12 33 ARG B C 1
ATOM 6425 O O . ARG B 1 33 ? 6.434 45.531 40.156 1 65.12 33 ARG B O 1
ATOM 6432 N N . SER B 1 34 ? 7.602 44.312 41.562 1 70.75 34 SER B N 1
ATOM 6433 C CA . SER B 1 34 ? 8.32 43.531 40.562 1 70.75 34 SER B CA 1
ATOM 6434 C C . SER B 1 34 ? 7.387 42.594 39.812 1 70.75 34 SER B C 1
ATOM 6436 O O . SER B 1 34 ? 6.5 41.969 40.406 1 70.75 34 SER B O 1
ATOM 6438 N N . VAL B 1 35 ? 7.281 42.781 38.469 1 81.75 35 VAL B N 1
ATOM 6439 C CA . VAL B 1 35 ? 6.492 41.938 37.562 1 81.75 35 VAL B CA 1
ATOM 6440 C C . VAL B 1 35 ? 6.965 40.5 37.625 1 81.75 35 VAL B C 1
ATOM 6442 O O . VAL B 1 35 ? 8.148 40.25 37.875 1 81.75 35 VAL B O 1
ATOM 6445 N N . ASN B 1 36 ? 6.047 39.625 37.812 1 83.56 36 ASN B N 1
ATOM 6446 C CA . ASN B 1 36 ? 6.395 38.219 37.688 1 83.56 36 ASN B CA 1
ATOM 6447 C C . ASN B 1 36 ? 7.074 37.938 36.375 1 83.56 36 ASN B C 1
ATOM 6449 O O . ASN B 1 36 ? 6.434 37.969 35.312 1 83.56 36 ASN B O 1
ATOM 6453 N N . VAL B 1 37 ? 8.336 37.688 36.406 1 86.69 37 VAL B N 1
ATOM 6454 C CA . VAL B 1 37 ? 9.148 37.5 35.219 1 86.69 37 VAL B CA 1
ATOM 6455 C C . VAL B 1 37 ? 8.641 36.281 34.438 1 86.69 37 VAL B C 1
ATOM 6457 O O . VAL B 1 37 ? 8.859 36.188 33.219 1 86.69 37 VAL B O 1
ATOM 6460 N N . ASN B 1 38 ? 7.863 35.375 35.062 1 86.56 38 ASN B N 1
ATOM 6461 C CA . ASN B 1 38 ? 7.422 34.125 34.438 1 86.56 38 ASN B CA 1
ATOM 6462 C C . ASN B 1 38 ? 5.965 34.219 33.969 1 86.56 38 ASN B C 1
ATOM 6464 O O . ASN B 1 38 ? 5.324 33.219 33.719 1 86.56 38 ASN B O 1
ATOM 6468 N N . CYS B 1 39 ? 5.48 35.469 33.906 1 85.19 39 CYS B N 1
ATOM 6469 C CA . CYS B 1 39 ? 4.109 35.625 33.438 1 85.19 39 CYS B CA 1
ATOM 6470 C C . CYS B 1 39 ? 3.988 35.25 31.984 1 85.19 39 CYS B C 1
ATOM 6472 O O . CYS B 1 39 ? 4.965 35.312 31.234 1 85.19 39 CYS B O 1
ATOM 6474 N N . THR B 1 40 ? 2.861 34.562 31.609 1 82 40 THR B N 1
ATOM 6475 C CA . THR B 1 40 ? 2.666 34.062 30.25 1 82 40 THR B CA 1
ATOM 6476 C C . THR B 1 40 ? 1.513 34.781 29.578 1 82 40 THR B C 1
ATOM 6478 O O . THR B 1 40 ? 0.626 35.312 30.25 1 82 40 THR B O 1
ATOM 6481 N N . ASP B 1 41 ? 1.653 34.938 28.281 1 76 41 ASP B N 1
ATOM 6482 C CA . ASP B 1 41 ? 0.576 35.531 27.5 1 76 41 ASP B CA 1
ATOM 6483 C C . ASP B 1 41 ? -0.569 34.531 27.297 1 76 41 ASP B C 1
ATOM 6485 O O . ASP B 1 41 ? -0.617 33.5 27.953 1 76 41 ASP B O 1
ATOM 6489 N N . LEU B 1 42 ? -1.508 34.969 26.453 1 63.41 42 LEU B N 1
ATOM 6490 C CA . LEU B 1 42 ? -2.717 34.188 26.219 1 63.41 42 LEU B CA 1
ATOM 6491 C C . LEU B 1 42 ? -2.385 32.875 25.531 1 63.41 42 LEU B C 1
ATOM 6493 O O . LEU B 1 42 ? -3.156 31.922 25.625 1 63.41 42 LEU B O 1
ATOM 6497 N N . LEU B 1 43 ? -1.171 32.875 25.016 1 66.12 43 LEU B N 1
ATOM 6498 C CA . LEU B 1 43 ? -0.76 31.656 24.328 1 66.12 43 LEU B CA 1
ATOM 6499 C C . LEU B 1 43 ? 0.141 30.797 25.234 1 66.12 43 LEU B C 1
ATOM 6501 O O . LEU B 1 43 ? 0.597 29.734 24.812 1 66.12 43 LEU B O 1
ATOM 6505 N N . GLY B 1 44 ? 0.392 31.344 26.359 1 72.56 44 GLY B N 1
ATOM 6506 C CA . GLY B 1 44 ? 1.227 30.609 27.297 1 72.56 44 GLY B CA 1
ATOM 6507 C C . GLY B 1 44 ? 2.709 30.859 27.094 1 72.56 44 GLY B C 1
ATOM 6508 O O . GLY B 1 44 ? 3.541 30.047 27.516 1 72.56 44 GLY B O 1
ATOM 6509 N N . ARG B 1 45 ? 3.074 31.922 26.469 1 83.88 45 ARG B N 1
ATOM 6510 C CA . ARG B 1 45 ? 4.48 32.219 26.219 1 83.88 45 ARG B CA 1
ATOM 6511 C C . ARG B 1 45 ? 5.035 33.188 27.281 1 83.88 45 ARG B C 1
ATOM 6513 O O . ARG B 1 45 ? 4.383 34.156 27.641 1 83.88 45 ARG B O 1
ATOM 6520 N N . SER B 1 46 ? 6.098 32.812 27.734 1 87.38 46 SER B N 1
ATOM 6521 C CA . SER B 1 46 ? 6.797 33.688 28.688 1 87.38 46 SER B CA 1
ATOM 6522 C C . SER B 1 46 ? 7.633 34.75 27.953 1 87.38 46 SER B C 1
ATOM 6524 O O . SER B 1 46 ? 7.824 34.656 26.734 1 87.38 46 SER B O 1
ATOM 6526 N N . ALA B 1 47 ? 8.07 35.781 28.672 1 88.69 47 ALA B N 1
ATOM 6527 C CA . ALA B 1 47 ? 8.914 36.812 28.109 1 88.69 47 ALA B CA 1
ATOM 6528 C C . ALA B 1 47 ? 10.219 36.219 27.578 1 88.69 47 ALA B C 1
ATOM 6530 O O . ALA B 1 47 ? 10.711 36.656 26.516 1 88.69 47 ALA B O 1
ATOM 6531 N N . LEU B 1 48 ? 10.742 35.25 28.297 1 90.69 48 LEU B N 1
ATOM 6532 C CA . LEU B 1 48 ? 11.969 34.625 27.859 1 90.69 48 LEU B CA 1
ATOM 6533 C C . LEU B 1 48 ? 11.758 33.875 26.531 1 90.69 48 LEU B C 1
ATOM 6535 O O . LEU B 1 48 ? 12.586 33.969 25.625 1 90.69 48 LEU B O 1
ATOM 6539 N N . GLN B 1 49 ? 10.68 33.188 26.438 1 89.56 49 GLN B N 1
ATOM 6540 C CA . GLN B 1 49 ? 10.359 32.469 25.219 1 89.56 49 GLN B CA 1
ATOM 6541 C C . GLN B 1 49 ? 10.195 33.406 24.047 1 89.56 49 GLN B C 1
ATOM 6543 O O . GLN B 1 49 ? 10.648 33.125 22.938 1 89.56 49 GLN B O 1
ATOM 6548 N N . ILE B 1 50 ? 9.523 34.5 24.281 1 85.69 50 ILE B N 1
ATOM 6549 C CA . ILE B 1 50 ? 9.305 35.5 23.234 1 85.69 50 ILE B CA 1
ATOM 6550 C C . ILE B 1 50 ? 10.648 36.062 22.766 1 85.69 50 ILE B C 1
ATOM 6552 O O . ILE B 1 50 ? 10.891 36.219 21.562 1 85.69 50 ILE B O 1
ATOM 6556 N N . ALA B 1 51 ? 11.492 36.344 23.688 1 86.75 51 ALA B N 1
ATOM 6557 C CA . ALA B 1 51 ? 12.805 36.875 23.375 1 86.75 51 ALA B CA 1
ATOM 6558 C C . ALA B 1 51 ? 13.633 35.906 22.562 1 86.75 51 ALA B C 1
ATOM 6560 O O . ALA B 1 51 ? 14.367 36.281 21.641 1 86.75 51 ALA B O 1
ATOM 6561 N N . VAL B 1 52 ? 13.508 34.625 22.938 1 88.69 52 VAL B N 1
ATOM 6562 C CA . VAL B 1 52 ? 14.234 33.594 22.234 1 88.69 52 VAL B CA 1
ATOM 6563 C C . VAL B 1 52 ? 13.688 33.438 20.812 1 88.69 52 VAL B C 1
ATOM 6565 O O . VAL B 1 52 ? 14.461 33.312 19.859 1 88.69 52 VAL B O 1
ATOM 6568 N N . ASP B 1 53 ? 12.406 33.469 20.703 1 83.31 53 ASP B N 1
ATOM 6569 C CA . ASP B 1 53 ? 11.766 33.312 19.406 1 83.31 53 ASP B CA 1
ATOM 6570 C C . ASP B 1 53 ? 12.156 34.469 18.469 1 83.31 53 ASP B C 1
ATOM 6572 O O . ASP B 1 53 ? 12.258 34.25 17.25 1 83.31 53 ASP B O 1
ATOM 6576 N N . ASN B 1 54 ? 12.344 35.562 19.078 1 81.06 54 ASN B N 1
ATOM 6577 C CA . ASN B 1 54 ? 12.711 36.75 18.297 1 81.06 54 ASN B CA 1
ATOM 6578 C C . ASN B 1 54 ? 14.219 36.844 18.125 1 81.06 54 ASN B C 1
ATOM 6580 O O . ASN B 1 54 ? 14.711 37.812 17.547 1 81.06 54 ASN B O 1
ATOM 6584 N N . GLU B 1 55 ? 14.961 35.969 18.625 1 86.81 55 GLU B N 1
ATOM 6585 C CA . GLU B 1 55 ? 16.422 35.875 18.516 1 86.81 55 GLU B CA 1
ATOM 6586 C C . GLU B 1 55 ? 17.094 37.125 19.062 1 86.81 55 GLU B C 1
ATOM 6588 O O . GLU B 1 55 ? 18.031 37.656 18.469 1 86.81 55 GLU B O 1
ATOM 6593 N N . ASN B 1 56 ? 16.453 37.688 20.078 1 86.06 56 ASN B N 1
ATOM 6594 C CA . ASN B 1 56 ? 17.031 38.875 20.734 1 86.06 56 ASN B CA 1
ATOM 6595 C C . ASN B 1 56 ? 18 38.469 21.844 1 86.06 56 ASN B C 1
ATOM 6597 O O . ASN B 1 56 ? 17.594 38.281 22.984 1 86.06 56 ASN B O 1
ATOM 6601 N N . VAL B 1 57 ? 19.266 38.469 21.562 1 87.31 57 VAL B N 1
ATOM 6602 C CA . VAL B 1 57 ? 20.297 38 22.469 1 87.31 57 VAL B CA 1
ATOM 6603 C C . VAL B 1 57 ? 20.375 38.906 23.703 1 87.31 57 VAL B C 1
ATOM 6605 O O . VAL B 1 57 ? 20.516 38.406 24.828 1 87.31 57 VAL B O 1
ATOM 6608 N N . GLU B 1 58 ? 20.188 40.219 23.5 1 86.69 58 GLU B N 1
ATOM 6609 C CA . GLU B 1 58 ? 20.312 41.188 24.594 1 86.69 58 GLU B CA 1
ATOM 6610 C C . GLU B 1 58 ? 19.203 40.969 25.625 1 86.69 58 GLU B C 1
ATOM 6612 O O . GLU B 1 58 ? 19.469 40.969 26.828 1 86.69 58 GLU B O 1
ATOM 6617 N N . LEU B 1 59 ? 18.031 40.875 25.125 1 89.5 59 LEU B N 1
ATOM 6618 C CA . LEU B 1 59 ? 16.906 40.688 26.016 1 89.5 59 LEU B CA 1
ATOM 6619 C C . LEU B 1 59 ? 17.031 39.344 26.781 1 89.5 59 LEU B C 1
ATOM 6621 O O . LEU B 1 59 ? 16.656 39.281 27.953 1 89.5 59 LEU B O 1
ATOM 6625 N N . VAL B 1 60 ? 17.547 38.281 26.125 1 92.25 60 VAL B N 1
ATOM 6626 C CA . VAL B 1 60 ? 17.703 36.969 26.75 1 92.25 60 VAL B CA 1
ATOM 6627 C C . VAL B 1 60 ? 18.719 37.062 27.891 1 92.25 60 VAL B C 1
ATOM 6629 O O . VAL B 1 60 ? 18.5 36.5 28.969 1 92.25 60 VAL B O 1
ATOM 6632 N N . GLU B 1 61 ? 19.766 37.844 27.703 1 91 61 GLU B N 1
ATOM 6633 C CA . GLU B 1 61 ? 20.797 38 28.719 1 91 61 GLU B CA 1
ATOM 6634 C C . GLU B 1 61 ? 20.266 38.688 29.953 1 91 61 GLU B C 1
ATOM 6636 O O . GLU B 1 61 ? 20.562 38.312 31.078 1 91 61 GLU B O 1
ATOM 6641 N N . ILE B 1 62 ? 19.438 39.719 29.719 1 90.69 62 ILE B N 1
ATOM 6642 C CA . ILE B 1 62 ? 18.875 40.5 30.812 1 90.69 62 ILE B CA 1
ATOM 6643 C C . ILE B 1 62 ? 17.906 39.625 31.609 1 90.69 62 ILE B C 1
ATOM 6645 O O . ILE B 1 62 ? 17.906 39.688 32.844 1 90.69 62 ILE B O 1
ATOM 6649 N N . LEU B 1 63 ? 17.125 38.906 30.922 1 92.5 63 LEU B N 1
ATOM 6650 C CA . LEU B 1 63 ? 16.094 38.094 31.578 1 92.5 63 LEU B CA 1
ATOM 6651 C C . LEU B 1 63 ? 16.734 36.938 32.344 1 92.5 63 LEU B C 1
ATOM 6653 O O . LEU B 1 63 ? 16.266 36.594 33.438 1 92.5 63 LEU B O 1
ATOM 6657 N N . LEU B 1 64 ? 17.828 36.312 31.875 1 93 64 LEU B N 1
ATOM 6658 C CA . LEU B 1 64 ? 18.484 35.156 32.5 1 93 64 LEU B CA 1
ATOM 6659 C C . LEU B 1 64 ? 19.188 35.594 33.781 1 93 64 LEU B C 1
ATOM 6661 O O . LEU B 1 64 ? 19.5 34.719 34.625 1 93 64 LEU B O 1
ATOM 6665 N N . GLN B 1 65 ? 19.406 36.875 33.969 1 89.06 65 GLN B N 1
ATOM 6666 C CA . GLN B 1 65 ? 20.078 37.375 35.156 1 89.06 65 GLN B CA 1
ATOM 6667 C C . GLN B 1 65 ? 19.109 37.469 36.344 1 89.06 65 GLN B C 1
ATOM 6669 O O . GLN B 1 65 ? 19.516 37.594 37.5 1 89.06 65 GLN B O 1
ATOM 6674 N N . GLN B 1 66 ? 17.875 37.312 35.969 1 89.06 66 GLN B N 1
ATOM 6675 C CA . GLN B 1 66 ? 16.875 37.375 37.031 1 89.06 66 GLN B CA 1
ATOM 6676 C C . GLN B 1 66 ? 16.844 36.062 37.812 1 89.06 66 GLN B C 1
ATOM 6678 O O . GLN B 1 66 ? 16.891 34.969 37.25 1 89.06 66 GLN B O 1
ATOM 6683 N N . PRO B 1 67 ? 16.875 36.031 39.125 1 82.44 67 PRO B N 1
ATOM 6684 C CA . PRO B 1 67 ? 17.047 34.875 39.969 1 82.44 67 PRO B CA 1
ATOM 6685 C C . PRO B 1 67 ? 15.898 33.875 39.812 1 82.44 67 PRO B C 1
ATOM 6687 O O . PRO B 1 67 ? 16.125 32.656 39.844 1 82.44 67 PRO B O 1
ATOM 6690 N N . ASP B 1 68 ? 14.656 34.188 39.594 1 84.69 68 ASP B N 1
ATOM 6691 C CA . ASP B 1 68 ? 13.555 33.25 39.594 1 84.69 68 ASP B CA 1
ATOM 6692 C C . ASP B 1 68 ? 13.062 32.938 38.188 1 84.69 68 ASP B C 1
ATOM 6694 O O . ASP B 1 68 ? 11.906 32.562 38 1 84.69 68 ASP B O 1
ATOM 6698 N N . ILE B 1 69 ? 14.062 32.969 37.281 1 89.19 69 ILE B N 1
ATOM 6699 C CA . ILE B 1 69 ? 13.633 32.75 35.906 1 89.19 69 ILE B CA 1
ATOM 6700 C C . ILE B 1 69 ? 13.516 31.266 35.594 1 89.19 69 ILE B C 1
ATOM 6702 O O . ILE B 1 69 ? 14.375 30.484 36 1 89.19 69 ILE B O 1
ATOM 6706 N N . LYS B 1 70 ? 12.43 30.891 35.094 1 87.12 70 LYS B N 1
ATOM 6707 C CA . LYS B 1 70 ? 12.234 29.516 34.656 1 87.12 70 LYS B CA 1
ATOM 6708 C C . LYS B 1 70 ? 12.523 29.391 33.156 1 87.12 70 LYS B C 1
ATOM 6710 O O . LYS B 1 70 ? 11.867 30.016 32.312 1 87.12 70 LYS B O 1
ATOM 6715 N N . ILE B 1 71 ? 13.461 28.609 32.781 1 86.94 71 ILE B N 1
ATOM 6716 C CA . ILE B 1 71 ? 13.867 28.453 31.375 1 86.94 71 ILE B CA 1
ATOM 6717 C C . ILE B 1 71 ? 12.805 27.688 30.609 1 86.94 71 ILE B C 1
ATOM 6719 O O . ILE B 1 71 ? 12.453 28.047 29.484 1 86.94 71 ILE B O 1
ATOM 6723 N N . GLY B 1 72 ? 12.234 26.641 31.266 1 79.5 72 GLY B N 1
ATOM 6724 C CA . GLY B 1 72 ? 11.188 25.859 30.641 1 79.5 72 GLY B CA 1
ATOM 6725 C C . GLY B 1 72 ? 11.562 25.375 29.25 1 79.5 72 GLY B C 1
ATOM 6726 O O . GLY B 1 72 ? 12.625 24.781 29.062 1 79.5 72 GLY B O 1
ATOM 6727 N N . ASP B 1 73 ? 10.68 25.688 28.156 1 86.38 73 ASP B N 1
ATOM 6728 C CA . ASP B 1 73 ? 10.859 25.234 26.781 1 86.38 73 ASP B CA 1
ATOM 6729 C C . ASP B 1 73 ? 11.695 26.234 25.969 1 86.38 73 ASP B C 1
ATOM 6731 O O . ASP B 1 73 ? 11.836 26.094 24.766 1 86.38 73 ASP B O 1
ATOM 6735 N N . ALA B 1 74 ? 12.219 27.203 26.625 1 88.62 74 ALA B N 1
ATOM 6736 C CA . ALA B 1 74 ? 12.984 28.234 25.922 1 88.62 74 ALA B CA 1
ATOM 6737 C C . ALA B 1 74 ? 14.211 27.641 25.234 1 88.62 74 ALA B C 1
ATOM 6739 O O . ALA B 1 74 ? 14.578 28.062 24.141 1 88.62 74 ALA B O 1
ATOM 6740 N N . LEU B 1 75 ? 14.805 26.625 25.938 1 89.94 75 LEU B N 1
ATOM 6741 C CA . LEU B 1 75 ? 15.969 25.969 25.344 1 89.94 75 LEU B CA 1
ATOM 6742 C C . LEU B 1 75 ? 15.594 25.266 24.047 1 89.94 75 LEU B C 1
ATOM 6744 O O . LEU B 1 75 ? 16.297 25.375 23.047 1 89.94 75 LEU B O 1
ATOM 6748 N N . LEU B 1 76 ? 14.5 24.594 24.078 1 91.5 76 LEU B N 1
ATOM 6749 C CA . LEU B 1 76 ? 14.039 23.875 22.891 1 91.5 76 LEU B CA 1
ATOM 6750 C C . LEU B 1 76 ? 13.688 24.844 21.766 1 91.5 76 LEU B C 1
ATOM 6752 O O . LEU B 1 76 ? 13.977 24.578 20.594 1 91.5 76 LEU B O 1
ATOM 6756 N N . HIS B 1 77 ? 13.094 25.969 22.141 1 89.88 77 HIS B N 1
ATOM 6757 C CA . HIS B 1 77 ? 12.789 26.984 21.125 1 89.88 77 HIS B CA 1
ATOM 6758 C C . HIS B 1 77 ? 14.062 27.562 20.531 1 89.88 77 HIS B C 1
ATOM 6760 O O . HIS B 1 77 ? 14.125 27.828 19.328 1 89.88 77 HIS B O 1
ATOM 6766 N N . ALA B 1 78 ? 15.023 27.75 21.297 1 91.38 78 ALA B N 1
ATOM 6767 C CA . ALA B 1 78 ? 16.312 28.281 20.828 1 91.38 78 ALA B CA 1
ATOM 6768 C C . ALA B 1 78 ? 16.969 27.328 19.844 1 91.38 78 ALA B C 1
ATOM 6770 O O . ALA B 1 78 ? 17.562 27.766 18.844 1 91.38 78 ALA B O 1
ATOM 6771 N N . ILE B 1 79 ? 16.844 26.094 20.156 1 92.56 79 ILE B N 1
ATOM 6772 C CA . ILE B 1 79 ? 17.406 25.078 19.281 1 92.56 79 ILE B CA 1
ATOM 6773 C C . ILE B 1 79 ? 16.703 25.094 17.922 1 92.56 79 ILE B C 1
ATOM 6775 O O . ILE B 1 79 ? 17.328 24.984 16.875 1 92.56 79 ILE B O 1
ATOM 6779 N N . THR B 1 80 ? 15.414 25.219 17.969 1 89.88 80 THR B N 1
ATOM 6780 C CA . THR B 1 80 ? 14.625 25.234 16.75 1 89.88 80 THR B CA 1
ATOM 6781 C C . THR B 1 80 ? 14.984 26.438 15.883 1 89.88 80 THR B C 1
ATOM 6783 O O . THR B 1 80 ? 15.031 26.344 14.656 1 89.88 80 THR B O 1
ATOM 6786 N N . GLU B 1 81 ? 15.281 27.562 16.531 1 84.81 81 GLU B N 1
ATOM 6787 C CA . GLU B 1 81 ? 15.641 28.781 15.812 1 84.81 81 GLU B CA 1
ATOM 6788 C C . GLU B 1 81 ? 17.078 28.703 15.305 1 84.81 81 GLU B C 1
ATOM 6790 O O . GLU B 1 81 ? 17.422 29.359 14.32 1 84.81 81 GLU B O 1
ATOM 6795 N N . GLY B 1 82 ? 17.906 27.938 15.922 1 87.62 82 GLY B N 1
ATOM 6796 C CA . GLY B 1 82 ? 19.25 27.672 15.438 1 87.62 82 GLY B CA 1
ATOM 6797 C C . GLY B 1 82 ? 20.25 28.75 15.836 1 87.62 82 GLY B C 1
ATOM 6798 O O . GLY B 1 82 ? 21.266 28.938 15.164 1 87.62 82 GLY B O 1
ATOM 6799 N N . VAL B 1 83 ? 19.953 29.578 16.891 1 85.88 83 VAL B N 1
ATOM 6800 C CA . VAL B 1 83 ? 20.859 30.625 17.312 1 85.88 83 VAL B CA 1
ATOM 6801 C C . VAL B 1 83 ? 21.828 30.078 18.375 1 85.88 83 VAL B C 1
ATOM 6803 O O . VAL B 1 83 ? 21.453 29.922 19.531 1 85.88 83 VAL B O 1
ATOM 6806 N N . LEU B 1 84 ? 23.016 29.844 17.953 1 90.81 84 LEU B N 1
ATOM 6807 C CA . LEU B 1 84 ? 24.031 29.188 18.781 1 90.81 84 LEU B CA 1
ATOM 6808 C C . LEU B 1 84 ? 24.281 30 20.047 1 90.81 84 LEU B C 1
ATOM 6810 O O . LEU B 1 84 ? 24.375 29.438 21.141 1 90.81 84 LEU B O 1
ATOM 6814 N N . ARG B 1 85 ? 24.359 31.312 19.922 1 90.38 85 ARG B N 1
ATOM 6815 C CA . ARG B 1 85 ? 24.688 32.188 21.047 1 90.38 85 ARG B CA 1
ATOM 6816 C C . ARG B 1 85 ? 23.641 32.094 22.156 1 90.38 85 ARG B C 1
ATOM 6818 O O . ARG B 1 85 ? 23.969 32.062 23.344 1 90.38 85 ARG B O 1
ATOM 6825 N N . ILE B 1 86 ? 22.359 32.094 21.797 1 92.69 86 ILE B N 1
ATOM 6826 C CA . ILE B 1 86 ? 21.25 32 22.75 1 92.69 86 ILE B CA 1
ATOM 6827 C C . ILE B 1 86 ? 21.281 30.625 23.438 1 92.69 86 ILE B C 1
ATOM 6829 O O . ILE B 1 86 ? 21.062 30.516 24.641 1 92.69 86 ILE B O 1
ATOM 6833 N N . VAL B 1 87 ? 21.641 29.578 22.672 1 94.12 87 VAL B N 1
ATOM 6834 C CA . VAL B 1 87 ? 21.703 28.219 23.219 1 94.12 87 VAL B CA 1
ATOM 6835 C C . VAL B 1 87 ? 22.828 28.125 24.25 1 94.12 87 VAL B C 1
ATOM 6837 O O . VAL B 1 87 ? 22.641 27.547 25.328 1 94.12 87 VAL B O 1
ATOM 6840 N N . GLU B 1 88 ? 23.938 28.734 23.953 1 92.81 88 GLU B N 1
ATOM 6841 C CA . GLU B 1 88 ? 25.062 28.734 24.875 1 92.81 88 GLU B CA 1
ATOM 6842 C C . GLU B 1 88 ? 24.703 29.438 26.188 1 92.81 88 GLU B C 1
ATOM 6844 O O . GLU B 1 88 ? 25.047 28.953 27.266 1 92.81 88 GLU B O 1
ATOM 6849 N N . LEU B 1 89 ? 23.984 30.594 26.047 1 93 89 LEU B N 1
ATOM 6850 C CA . LEU B 1 89 ? 23.578 31.344 27.219 1 93 89 LEU B CA 1
ATOM 6851 C C . LEU B 1 89 ? 22.641 30.531 28.094 1 93 89 LEU B C 1
ATOM 6853 O O . LEU B 1 89 ? 22.734 30.562 29.328 1 93 89 LEU B O 1
ATOM 6857 N N . LEU B 1 90 ? 21.797 29.797 27.484 1 93.31 90 LEU B N 1
ATOM 6858 C CA . LEU B 1 90 ? 20.781 29.031 28.203 1 93.31 90 LEU B CA 1
ATOM 6859 C C . LEU B 1 90 ? 21.422 27.812 28.875 1 93.31 90 LEU B C 1
ATOM 6861 O O . LEU B 1 90 ? 21.078 27.484 30.016 1 93.31 90 LEU B O 1
ATOM 6865 N N . ILE B 1 91 ? 22.328 27.094 28.188 1 92.25 91 ILE B N 1
ATOM 6866 C CA . ILE B 1 91 ? 22.922 25.875 28.703 1 92.25 91 ILE B CA 1
ATOM 6867 C C . ILE B 1 91 ? 23.875 26.219 29.844 1 92.25 91 ILE B C 1
ATOM 6869 O O . ILE B 1 91 ? 24.094 25.406 30.75 1 92.25 91 ILE B O 1
ATOM 6873 N N . ASP B 1 92 ? 24.422 27.438 29.812 1 90 92 ASP B N 1
ATOM 6874 C CA . ASP B 1 92 ? 25.391 27.859 30.844 1 90 92 ASP B CA 1
ATOM 6875 C C . ASP B 1 92 ? 24.672 28.328 32.094 1 90 92 ASP B C 1
ATOM 6877 O O . ASP B 1 92 ? 25.297 28.578 33.125 1 90 92 ASP B O 1
ATOM 6881 N N . HIS B 1 93 ? 23.375 28.531 32 1 91.25 93 HIS B N 1
ATOM 6882 C CA . HIS B 1 93 ? 22.609 28.891 33.188 1 91.25 93 HIS B CA 1
ATOM 6883 C C . HIS B 1 93 ? 22.672 27.781 34.25 1 91.25 93 HIS B C 1
ATOM 6885 O O . HIS B 1 93 ? 22.625 26.594 33.906 1 91.25 93 HIS B O 1
ATOM 6891 N N . PRO B 1 94 ? 22.703 28 35.5 1 85.75 94 PRO B N 1
ATOM 6892 C CA . PRO B 1 94 ? 22.875 27.016 36.562 1 85.75 94 PRO B CA 1
ATOM 6893 C C . PRO B 1 94 ? 21.688 26.062 36.688 1 85.75 94 PRO B C 1
ATOM 6895 O O . PRO B 1 94 ? 21.828 24.969 37.219 1 85.75 94 PRO B O 1
ATOM 6898 N N . SER B 1 95 ? 20.594 26.406 36.219 1 85.62 95 SER B N 1
ATOM 6899 C CA . SER B 1 95 ? 19.422 25.562 36.344 1 85.62 95 SER B CA 1
ATOM 6900 C C . SER B 1 95 ? 19.469 24.406 35.344 1 85.62 95 SER B C 1
ATOM 6902 O O . SER B 1 95 ? 18.719 23.438 35.469 1 85.62 95 SER B O 1
ATOM 6904 N N . ILE B 1 96 ? 20.328 24.438 34.375 1 87.31 96 ILE B N 1
ATOM 6905 C CA . ILE B 1 96 ? 20.406 23.391 33.375 1 87.31 96 ILE B CA 1
ATOM 6906 C C . ILE B 1 96 ? 21.656 22.531 33.594 1 87.31 96 ILE B C 1
ATOM 6908 O O . ILE B 1 96 ? 22.766 23.062 33.656 1 87.31 96 ILE B O 1
ATOM 6912 N N . SER B 1 97 ? 21.391 21.297 33.844 1 84.62 97 SER B N 1
ATOM 6913 C CA . SER B 1 97 ? 22.5 20.359 34.062 1 84.62 97 SER B CA 1
ATOM 6914 C C . SER B 1 97 ? 22.844 19.625 32.75 1 84.62 97 SER B C 1
ATOM 6916 O O . SER B 1 97 ? 22.047 19.625 31.812 1 84.62 97 SER B O 1
ATOM 6918 N N . ALA B 1 98 ? 23.953 19.047 32.719 1 84.38 98 ALA B N 1
ATOM 6919 C CA . ALA B 1 98 ? 24.438 18.312 31.562 1 84.38 98 ALA B CA 1
ATOM 6920 C C . ALA B 1 98 ? 23.562 17.094 31.266 1 84.38 98 ALA B C 1
ATOM 6922 O O . ALA B 1 98 ? 23.328 16.766 30.109 1 84.38 98 ALA B O 1
ATOM 6923 N N . SER B 1 99 ? 23.031 16.562 32.219 1 84.81 99 SER B N 1
ATOM 6924 C CA . SER B 1 99 ? 22.188 15.383 32.062 1 84.81 99 SER B CA 1
ATOM 6925 C C . SER B 1 99 ? 20.844 15.742 31.438 1 84.81 99 SER B C 1
ATOM 6927 O O . SER B 1 99 ? 20.219 14.906 30.766 1 84.81 99 SER B O 1
ATOM 6929 N N . MET B 1 100 ? 20.484 17.016 31.578 1 87.19 100 MET B N 1
ATOM 6930 C CA . MET B 1 100 ? 19.203 17.484 31.062 1 87.19 100 MET B CA 1
ATOM 6931 C C . MET B 1 100 ? 19.25 17.656 29.547 1 87.19 100 MET B C 1
ATOM 6933 O O . MET B 1 100 ? 18.203 17.75 28.891 1 87.19 100 MET B O 1
ATOM 6937 N N . LEU B 1 101 ? 20.406 17.578 29.047 1 90.62 101 LEU B N 1
ATOM 6938 C CA . LEU B 1 101 ? 20.562 17.781 27.609 1 90.62 101 LEU B CA 1
ATOM 6939 C C . LEU B 1 101 ? 20.219 16.516 26.844 1 90.62 101 LEU B C 1
ATOM 6941 O O . LEU B 1 101 ? 19.953 16.562 25.641 1 90.62 101 LEU B O 1
ATOM 6945 N N . ALA B 1 102 ? 20.234 15.383 27.531 1 89.5 102 ALA B N 1
ATOM 6946 C CA . ALA B 1 102 ? 19.984 14.102 26.875 1 89.5 102 ALA B CA 1
ATOM 6947 C C . ALA B 1 102 ? 18.844 13.352 27.562 1 89.5 102 ALA B C 1
ATOM 6949 O O . ALA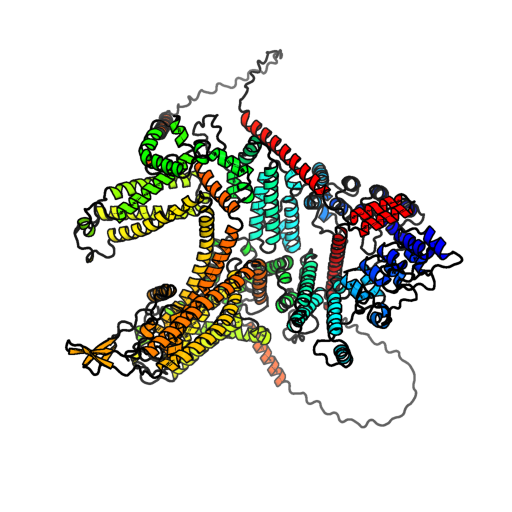 B 1 102 ? 17.703 13.828 27.594 1 89.5 102 ALA B O 1
ATOM 6950 N N . SER B 1 103 ? 19.094 12.203 28.281 1 80.5 103 SER B N 1
ATOM 6951 C CA . SER B 1 103 ? 18.078 11.305 28.812 1 80.5 103 SER B CA 1
ATOM 6952 C C . SER B 1 103 ? 17.422 11.891 30.047 1 80.5 103 SER B C 1
ATOM 6954 O O . SER B 1 103 ? 16.297 11.539 30.391 1 80.5 103 SER B O 1
ATOM 6956 N N . GLY B 1 104 ? 17.984 12.867 30.672 1 80.19 104 GLY B N 1
ATOM 6957 C CA . GLY B 1 104 ? 17.453 13.422 31.906 1 80.19 104 GLY B CA 1
ATOM 6958 C C . GLY B 1 104 ? 16.406 14.492 31.672 1 80.19 104 GLY B C 1
ATOM 6959 O O . GLY B 1 104 ? 15.797 14.984 32.625 1 80.19 104 GLY B O 1
ATOM 6960 N N . TRP B 1 105 ? 16.125 14.805 30.453 1 82 105 TRP B N 1
ATOM 6961 C CA . TRP B 1 105 ? 15.188 15.867 30.125 1 82 105 TRP B CA 1
ATOM 6962 C C . TRP B 1 105 ? 13.773 15.5 30.562 1 82 105 TRP B C 1
ATOM 6964 O O . TRP B 1 105 ? 13.086 16.297 31.203 1 82 105 TRP B O 1
ATOM 6974 N N . SER B 1 106 ? 13.383 14.266 30.312 1 76.31 106 SER B N 1
ATOM 6975 C CA . SER B 1 106 ? 12.016 13.844 30.625 1 76.31 106 SER B CA 1
ATOM 6976 C C . SER B 1 106 ? 11.781 13.789 32.125 1 76.31 106 SER B C 1
ATOM 6978 O O . SER B 1 106 ? 10.68 14.078 32.594 1 76.31 106 SER B O 1
ATOM 6980 N N . ARG B 1 107 ? 12.812 13.531 33.031 1 71.62 107 ARG B N 1
ATOM 6981 C CA . ARG B 1 107 ? 12.695 13.359 34.469 1 71.62 107 ARG B CA 1
ATOM 6982 C C . ARG B 1 107 ? 12.641 14.711 35.156 1 71.62 107 ARG B C 1
ATOM 6984 O O . ARG B 1 107 ? 12.102 14.812 36.281 1 71.62 107 ARG B O 1
ATOM 6991 N N . SER B 1 108 ? 13.172 15.633 34.344 1 69.19 108 SER B N 1
ATOM 6992 C CA . SER B 1 108 ? 13.281 16.938 35 1 69.19 108 SER B CA 1
ATOM 6993 C C . SER B 1 108 ? 12 17.75 34.781 1 69.19 108 SER B C 1
ATOM 6995 O O . SER B 1 108 ? 11.789 18.75 35.469 1 69.19 108 SER B O 1
ATOM 6997 N N . ARG B 1 109 ? 11.148 17.359 33.969 1 69.75 109 ARG B N 1
ATOM 6998 C CA . ARG B 1 109 ? 9.961 18.156 33.688 1 69.75 109 ARG B CA 1
ATOM 6999 C C . ARG B 1 109 ? 8.797 17.734 34.562 1 69.75 109 ARG B C 1
ATOM 7001 O O . ARG B 1 109 ? 8.523 16.531 34.719 1 69.75 109 ARG B O 1
ATOM 7008 N N . PRO B 1 110 ? 8.367 18.734 35.344 1 61.09 110 PRO B N 1
ATOM 7009 C CA . PRO B 1 110 ? 7.223 18.391 36.188 1 61.09 110 PRO B CA 1
ATOM 7010 C C . PRO B 1 110 ? 5.996 17.984 35.406 1 61.09 110 PRO B C 1
ATOM 7012 O O . PRO B 1 110 ? 5.789 18.469 34.281 1 61.09 110 PRO B O 1
ATOM 7015 N N . SER B 1 111 ? 5.297 16.797 35.75 1 59.25 111 SER B N 1
ATOM 7016 C CA . SER B 1 111 ? 4.117 16.219 35.125 1 59.25 111 SER B CA 1
ATOM 7017 C C . SER B 1 111 ? 3.029 17.266 34.906 1 59.25 111 SER B C 1
ATOM 7019 O O . SER B 1 111 ? 2.24 17.172 33.969 1 59.25 111 SER B O 1
ATOM 7021 N N . THR B 1 112 ? 3.074 18.359 35.719 1 56.31 112 THR B N 1
ATOM 7022 C CA . THR B 1 112 ? 1.965 19.312 35.75 1 56.31 112 THR B CA 1
ATOM 7023 C C . THR B 1 112 ? 2.098 20.328 34.625 1 56.31 112 THR B C 1
ATOM 7025 O O . THR B 1 112 ? 1.125 21 34.281 1 56.31 112 THR B O 1
ATOM 7028 N N . GLU B 1 113 ? 3.301 20.5 34.031 1 60.88 113 GLU B N 1
ATOM 7029 C CA . GLU B 1 113 ? 3.492 21.578 33.094 1 60.88 113 GLU B CA 1
ATOM 7030 C C . GLU B 1 113 ? 3.787 21.031 31.688 1 60.88 113 GLU B C 1
ATOM 7032 O O . GLU B 1 113 ? 4.938 21.047 31.234 1 60.88 113 GLU B O 1
ATOM 7037 N N . GLU B 1 114 ? 2.863 20.281 31.219 1 63.12 114 GLU B N 1
ATOM 7038 C CA . GLU B 1 114 ? 3.16 19.734 29.891 1 63.12 114 GLU B CA 1
ATOM 7039 C C . GLU B 1 114 ? 3.164 20.812 28.828 1 63.12 114 GLU B C 1
ATOM 7041 O O . GLU B 1 114 ? 2.277 21.672 28.812 1 63.12 114 GLU B O 1
ATOM 7046 N N . SER B 1 115 ? 4.266 20.922 28.172 1 69.56 115 SER B N 1
ATOM 7047 C CA . SER B 1 115 ? 4.469 21.891 27.094 1 69.56 115 SER B CA 1
ATOM 7048 C C . SER B 1 115 ? 3.504 21.625 25.938 1 69.56 115 SER B C 1
ATOM 7050 O O . SER B 1 115 ? 3.162 20.484 25.656 1 69.56 115 SER B O 1
ATOM 7052 N N . SER B 1 116 ? 2.945 22.672 25.516 1 68.81 116 SER B N 1
ATOM 7053 C CA . SER B 1 116 ? 2.049 22.562 24.375 1 68.81 116 SER B CA 1
ATOM 7054 C C . SER B 1 116 ? 2.83 22.422 23.078 1 68.81 116 SER B C 1
ATOM 7056 O O . SER B 1 116 ? 2.289 21.953 22.078 1 68.81 116 SER B O 1
ATOM 7058 N N . ASP B 1 117 ? 4.117 22.609 23.094 1 77.62 117 ASP B N 1
ATOM 7059 C CA . ASP B 1 117 ? 4.828 22.688 21.828 1 77.62 117 ASP B CA 1
ATOM 7060 C C . ASP B 1 117 ? 5.625 21.422 21.562 1 77.62 117 ASP B C 1
ATOM 7062 O O . ASP B 1 117 ? 5.738 20.984 20.406 1 77.62 117 ASP B O 1
ATOM 7066 N N . PHE B 1 118 ? 6.176 20.891 22.625 1 85.44 118 PHE B N 1
ATOM 7067 C CA . PHE B 1 118 ? 7.07 19.75 22.406 1 85.44 118 PHE B CA 1
ATOM 7068 C C . PHE B 1 118 ? 6.648 18.562 23.25 1 85.44 118 PHE B C 1
ATOM 7070 O O . PHE B 1 118 ? 6.176 18.719 24.375 1 85.44 118 PHE B O 1
ATOM 7077 N N . SER B 1 119 ? 6.832 17.422 22.688 1 84.88 119 SER B N 1
ATOM 7078 C CA . SER B 1 119 ? 6.609 16.188 23.438 1 84.88 119 SER B CA 1
ATOM 7079 C C . SER B 1 119 ? 7.672 16 24.516 1 84.88 119 SER B C 1
ATOM 7081 O O . SER B 1 119 ? 8.836 16.375 24.328 1 84.88 119 SER B O 1
ATOM 7083 N N . PRO B 1 120 ? 7.254 15.547 25.641 1 81.88 120 PRO B N 1
ATOM 7084 C CA . PRO B 1 120 ? 8.203 15.375 26.734 1 81.88 120 PRO B CA 1
ATOM 7085 C C . PRO B 1 120 ? 9.344 14.43 26.391 1 81.88 120 PRO B C 1
ATOM 7087 O O . PRO B 1 120 ? 10.414 14.484 27 1 81.88 120 PRO B O 1
ATOM 7090 N N . ASP B 1 121 ? 9.219 13.695 25.359 1 84.69 121 ASP B N 1
ATOM 7091 C CA . ASP B 1 121 ? 10.234 12.711 25.016 1 84.69 121 ASP B CA 1
ATOM 7092 C C . ASP B 1 121 ? 11.281 13.312 24.078 1 84.69 121 ASP B C 1
ATOM 7094 O O . ASP B 1 121 ? 12.273 12.664 23.75 1 84.69 121 ASP B O 1
ATOM 7098 N N . ILE B 1 122 ? 11.141 14.531 23.75 1 90.62 122 ILE B N 1
ATOM 7099 C CA . ILE B 1 122 ? 12.102 15.188 22.875 1 90.62 122 ILE B CA 1
ATOM 7100 C C . ILE B 1 122 ? 13.117 15.969 23.703 1 90.62 122 ILE B C 1
ATOM 7102 O O . ILE B 1 122 ? 12.805 17.047 24.234 1 90.62 122 ILE B O 1
ATOM 7106 N N . SER B 1 123 ? 14.25 15.383 23.875 1 91.56 123 SER B N 1
ATOM 7107 C CA . SER B 1 123 ? 15.336 16.047 24.594 1 91.56 123 SER B CA 1
ATOM 7108 C C . SER B 1 123 ? 16.031 17.078 23.703 1 91.56 123 SER B C 1
ATOM 7110 O O . SER B 1 123 ? 15.859 17.062 22.484 1 91.56 123 SER B O 1
ATOM 7112 N N . PRO B 1 124 ? 16.766 18.016 24.281 1 92.44 124 PRO B N 1
ATOM 7113 C CA . PRO B 1 124 ? 17.469 19.031 23.5 1 92.44 124 PRO B CA 1
ATOM 7114 C C . PRO B 1 124 ? 18.406 18.422 22.453 1 92.44 124 PRO B C 1
ATOM 7116 O O . PRO B 1 124 ? 18.438 18.906 21.312 1 92.44 124 PRO B O 1
ATOM 7119 N N . VAL B 1 125 ? 19.094 17.359 22.797 1 94.44 125 VAL B N 1
ATOM 7120 C CA . VAL B 1 125 ? 20.016 16.75 21.844 1 94.44 125 VAL B CA 1
ATOM 7121 C C . VAL B 1 125 ? 19.234 16.125 20.703 1 94.44 125 VAL B C 1
ATOM 7123 O O . VAL B 1 125 ? 19.625 16.219 19.531 1 94.44 125 VAL B O 1
ATOM 7126 N N . ILE B 1 126 ? 18.125 15.531 21.031 1 95.12 126 ILE B N 1
ATOM 7127 C CA . ILE B 1 126 ? 17.266 14.914 20.016 1 95.12 126 ILE B CA 1
ATOM 7128 C C . ILE B 1 126 ? 16.703 15.984 19.109 1 95.12 126 ILE B C 1
ATOM 7130 O O . ILE B 1 126 ? 16.688 15.828 17.875 1 95.12 126 ILE B O 1
ATOM 7134 N N . LEU B 1 127 ? 16.281 17.078 19.672 1 94.75 127 LEU B N 1
ATOM 7135 C CA . LEU B 1 127 ? 15.703 18.156 18.875 1 94.75 127 LEU B CA 1
ATOM 7136 C C . LEU B 1 127 ? 16.766 18.781 17.984 1 94.75 127 LEU B C 1
ATOM 7138 O O . LEU B 1 127 ? 16.484 19.125 16.828 1 94.75 127 LEU B O 1
ATOM 7142 N N . ALA B 1 128 ? 17.938 18.953 18.516 1 95 128 ALA B N 1
ATOM 7143 C CA . ALA B 1 128 ? 19.031 19.5 17.719 1 95 128 ALA B CA 1
ATOM 7144 C C . ALA B 1 128 ? 19.328 18.625 16.5 1 95 128 ALA B C 1
ATOM 7146 O O . ALA B 1 128 ? 19.609 19.141 15.406 1 95 128 ALA B O 1
ATOM 7147 N N . ALA B 1 129 ? 19.25 17.359 16.703 1 95.06 129 ALA B N 1
ATOM 7148 C CA . ALA B 1 129 ? 19.469 16.422 15.617 1 95.06 129 ALA B CA 1
ATOM 7149 C C . ALA B 1 129 ? 18.312 16.484 14.609 1 95.06 129 ALA B C 1
ATOM 7151 O O . ALA B 1 129 ? 18.547 16.469 13.398 1 95.06 129 ALA B O 1
ATOM 7152 N N . HIS B 1 130 ? 17.094 16.609 15.164 1 94.62 130 HIS B N 1
ATOM 7153 C CA . HIS B 1 130 ? 15.922 16.688 14.297 1 94.62 130 HIS B CA 1
ATOM 7154 C C . HIS B 1 130 ? 16.031 17.875 13.344 1 94.62 130 HIS B C 1
ATOM 7156 O O . HIS B 1 130 ? 15.664 17.781 12.172 1 94.62 130 HIS B O 1
ATOM 7162 N N . CYS B 1 131 ? 16.547 18.969 13.883 1 92.69 131 CYS B N 1
ATOM 7163 C CA . CYS B 1 131 ? 16.594 20.219 13.125 1 92.69 131 CYS B CA 1
ATOM 7164 C C . CYS B 1 131 ? 17.891 20.328 12.336 1 92.69 131 CYS B C 1
ATOM 7166 O O . CYS B 1 131 ? 18.125 21.312 11.648 1 92.69 131 CYS B O 1
ATOM 7168 N N . ASN B 1 132 ? 18.734 19.328 12.336 1 92.94 132 ASN B N 1
ATOM 7169 C CA . ASN B 1 132 ? 20.016 19.297 11.633 1 92.94 132 ASN B CA 1
ATOM 7170 C C . ASN B 1 132 ? 20.844 20.547 11.93 1 92.94 132 ASN B C 1
ATOM 7172 O O . ASN B 1 132 ? 21.375 21.188 11.008 1 92.94 132 ASN B O 1
ATOM 7176 N N . GLN B 1 133 ? 20.844 20.969 13.242 1 92.5 133 GLN B N 1
ATOM 7177 C CA . GLN B 1 133 ? 21.688 22.062 13.688 1 92.5 133 GLN B CA 1
ATOM 7178 C C . GLN B 1 133 ? 23.094 21.578 14.016 1 92.5 133 GLN B C 1
ATOM 7180 O O . GLN B 1 133 ? 23.375 21.172 15.148 1 92.5 133 GLN B O 1
ATOM 7185 N N . PHE B 1 134 ? 24 21.703 13.055 1 91.94 134 PHE B N 1
ATOM 7186 C CA . PHE B 1 134 ? 25.328 21.109 13.133 1 91.94 134 PHE B CA 1
ATOM 7187 C C . PHE B 1 134 ? 26.125 21.719 14.289 1 91.94 134 PHE B C 1
ATOM 7189 O O . PHE B 1 134 ? 26.688 20.984 15.109 1 91.94 134 PHE B O 1
ATOM 7196 N N . GLU B 1 135 ? 26.078 23.016 14.453 1 92 135 GLU B N 1
ATOM 7197 C CA . GLU B 1 135 ? 26.891 23.688 15.461 1 92 135 GLU B CA 1
ATOM 7198 C C . GLU B 1 135 ? 26.359 23.422 16.859 1 92 135 GLU B C 1
ATOM 7200 O O . GLU B 1 135 ? 27.141 23.172 17.781 1 92 135 GLU B O 1
ATOM 7205 N N . ILE B 1 136 ? 25.062 23.5 17 1 94.31 136 ILE B N 1
ATOM 7206 C CA . ILE B 1 136 ? 24.438 23.25 18.297 1 94.31 136 ILE B CA 1
ATOM 7207 C C . ILE B 1 136 ? 24.672 21.812 18.719 1 94.31 136 ILE B C 1
ATOM 7209 O O . ILE B 1 136 ? 24.969 21.531 19.891 1 94.31 136 ILE B O 1
ATOM 7213 N N . LEU B 1 137 ? 24.562 20.938 17.781 1 94.69 137 LEU B N 1
ATOM 7214 C CA . LEU B 1 137 ? 24.781 19.531 18.062 1 94.69 137 LEU B CA 1
ATOM 7215 C C . LEU B 1 137 ? 26.234 19.281 18.5 1 94.69 137 LEU B C 1
ATOM 7217 O O . LEU B 1 137 ? 26.484 18.484 19.406 1 94.69 137 LEU B O 1
ATOM 7221 N N . GLN B 1 138 ? 27.188 19.938 17.828 1 93.25 138 GLN B N 1
ATOM 7222 C CA . GLN B 1 138 ? 28.594 19.812 18.203 1 93.25 138 GLN B CA 1
ATOM 7223 C C . GLN B 1 138 ? 28.828 20.297 19.625 1 93.25 138 GLN B C 1
ATOM 7225 O O . GLN B 1 138 ? 29.609 19.703 20.375 1 93.25 138 GLN B O 1
ATOM 7230 N N . LEU B 1 139 ? 28.141 21.375 19.953 1 93.44 139 LEU B N 1
ATOM 7231 C CA . LEU B 1 139 ? 28.234 21.922 21.297 1 93.44 139 LEU B CA 1
ATOM 7232 C C . LEU B 1 139 ? 27.719 20.922 22.328 1 93.44 139 LEU B C 1
ATOM 7234 O O . LEU B 1 139 ? 28.359 20.719 23.375 1 93.44 139 LEU B O 1
ATOM 7238 N N . PHE B 1 140 ? 26.625 20.281 22.078 1 94.94 140 PHE B N 1
ATOM 7239 C CA . PHE B 1 140 ? 26.031 19.328 23 1 94.94 140 PHE B CA 1
ATOM 7240 C C . PHE B 1 140 ? 26.922 18.094 23.141 1 94.94 140 PHE B C 1
ATOM 7242 O O . PHE B 1 140 ? 27.078 17.547 24.234 1 94.94 140 PHE B O 1
ATOM 7249 N N . LEU B 1 141 ? 27.484 17.641 22.016 1 93.62 141 LEU B N 1
ATOM 7250 C CA . LEU B 1 141 ? 28.359 16.484 22.047 1 93.62 141 LEU B CA 1
ATOM 7251 C C . LEU B 1 141 ? 29.625 16.766 22.859 1 93.62 141 LEU B C 1
ATOM 7253 O O . LEU B 1 141 ? 30.109 15.898 23.578 1 93.62 141 LEU B O 1
ATOM 7257 N N . ALA B 1 142 ? 30.125 17.984 22.719 1 92.06 142 ALA B N 1
ATOM 7258 C CA . ALA B 1 142 ? 31.312 18.391 23.469 1 92.06 142 ALA B CA 1
ATOM 7259 C C . ALA B 1 142 ? 31.016 18.406 24.969 1 92.06 142 ALA B C 1
ATOM 7261 O O . ALA B 1 142 ? 31.922 18.188 25.781 1 92.06 142 ALA B O 1
ATOM 7262 N N . ARG B 1 143 ? 29.766 18.609 25.344 1 91.56 143 ARG B N 1
ATOM 7263 C CA . ARG B 1 143 ? 29.375 18.641 26.75 1 91.56 143 ARG B CA 1
ATOM 7264 C C . ARG B 1 143 ? 29 17.25 27.234 1 91.56 143 ARG B C 1
ATOM 7266 O O . ARG B 1 143 ? 28.516 17.094 28.359 1 91.56 143 ARG B O 1
ATOM 7273 N N . GLY B 1 144 ? 29.047 16.234 26.359 1 89 144 GLY B N 1
ATOM 7274 C CA . GLY B 1 144 ? 28.859 14.852 26.766 1 89 144 GLY B CA 1
ATOM 7275 C C . GLY B 1 144 ? 27.453 14.344 26.531 1 89 144 GLY B C 1
ATOM 7276 O O . GLY B 1 144 ? 27.078 13.305 27.062 1 89 144 GLY B O 1
ATOM 7277 N N . ALA B 1 145 ? 26.641 15.094 25.891 1 92.12 145 ALA B N 1
ATOM 7278 C CA . ALA B 1 145 ? 25.266 14.641 25.625 1 92.12 145 ALA B CA 1
ATOM 7279 C C . ALA B 1 145 ? 25.25 13.641 24.469 1 92.12 145 ALA B C 1
ATOM 7281 O O . ALA B 1 145 ? 25.781 13.906 23.391 1 92.12 145 ALA B O 1
ATOM 7282 N N . TYR B 1 146 ? 24.672 12.383 24.734 1 91.12 146 TYR B N 1
ATOM 7283 C CA . TYR B 1 146 ? 24.609 11.352 23.703 1 91.12 146 TYR B CA 1
ATOM 7284 C C . TYR B 1 146 ? 23.219 10.711 23.656 1 91.12 146 TYR B C 1
ATOM 7286 O O . TYR B 1 146 ? 22.438 10.844 24.609 1 91.12 146 TYR B O 1
ATOM 7294 N N . ILE B 1 147 ? 22.906 10.172 22.562 1 93.06 147 ILE B N 1
ATOM 7295 C CA . ILE B 1 147 ? 21.641 9.492 22.375 1 93.06 147 ILE B CA 1
ATOM 7296 C C . ILE B 1 147 ? 21.859 7.98 22.359 1 93.06 147 ILE B C 1
ATOM 7298 O O . ILE B 1 147 ? 22.688 7.477 21.594 1 93.06 147 ILE B O 1
ATOM 7302 N N . ASP B 1 148 ? 21.094 7.266 23.156 1 89.12 148 ASP B N 1
ATOM 7303 C CA . ASP B 1 148 ? 21.203 5.809 23.203 1 89.12 148 ASP B CA 1
ATOM 7304 C C . ASP B 1 148 ? 20.266 5.16 22.188 1 89.12 148 ASP B C 1
ATOM 7306 O O . ASP B 1 148 ? 19.141 5.629 21.984 1 89.12 148 ASP B O 1
ATOM 7310 N N . LYS B 1 149 ? 20.766 4.141 21.547 1 91.56 149 LYS B N 1
ATOM 7311 C CA . LYS B 1 149 ? 19.922 3.373 20.641 1 91.56 149 LYS B CA 1
ATOM 7312 C C . LYS B 1 149 ? 18.828 2.637 21.391 1 91.56 149 LYS B C 1
ATOM 7314 O O . LYS B 1 149 ? 19.078 2.092 22.469 1 91.56 149 LYS B O 1
ATOM 7319 N N . PRO B 1 150 ? 17.625 2.717 20.875 1 92.06 150 PRO B N 1
ATOM 7320 C CA . PRO B 1 150 ? 16.531 2.012 21.547 1 92.06 150 PRO B CA 1
ATOM 7321 C C . PRO B 1 150 ? 16.703 0.495 21.516 1 92.06 150 PRO B C 1
ATOM 7323 O O . PRO B 1 150 ? 17.375 -0.04 20.641 1 92.06 150 PRO B O 1
ATOM 7326 N N . HIS B 1 151 ? 16.094 -0.155 22.484 1 89.31 151 HIS B N 1
ATOM 7327 C CA . HIS B 1 151 ? 16.109 -1.611 22.547 1 89.31 151 HIS B CA 1
ATOM 7328 C C . HIS B 1 151 ? 15.25 -2.223 21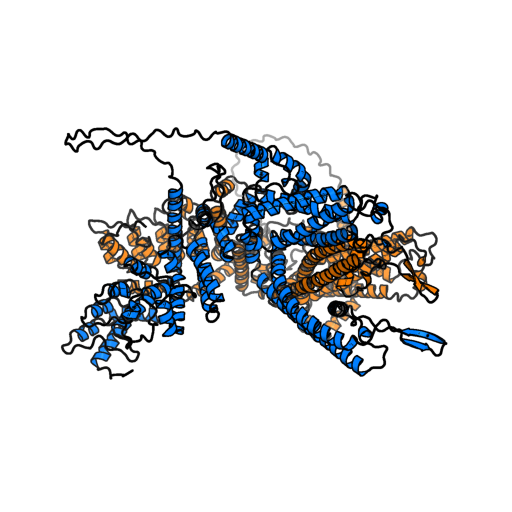.438 1 89.31 151 HIS B C 1
ATOM 7330 O O . HIS B 1 151 ? 14.32 -1.583 20.938 1 89.31 151 HIS B O 1
ATOM 7336 N N . PRO B 1 152 ? 15.695 -3.455 21.047 1 87.12 152 PRO B N 1
ATOM 7337 C CA . PRO B 1 152 ? 14.883 -4.113 20.016 1 87.12 152 PRO B CA 1
ATOM 7338 C C . PRO B 1 152 ? 13.453 -4.367 20.484 1 87.12 152 PRO B C 1
ATOM 7340 O O . PRO B 1 152 ? 13.172 -4.359 21.672 1 87.12 152 PRO B O 1
ATOM 7343 N N . LEU B 1 153 ? 12.594 -4.449 19.562 1 82.94 153 LEU B N 1
ATOM 7344 C CA . LEU B 1 153 ? 11.164 -4.598 19.828 1 82.94 153 LEU B CA 1
ATOM 7345 C C . LEU B 1 153 ? 10.898 -5.84 20.672 1 82.94 153 LEU B C 1
ATOM 7347 O O . LEU B 1 153 ? 9.93 -5.879 21.438 1 82.94 153 LEU B O 1
ATOM 7351 N N . ASN B 1 154 ? 11.867 -6.848 20.641 1 78.62 154 ASN B N 1
ATOM 7352 C CA . ASN B 1 154 ? 11.656 -8.109 21.344 1 78.62 154 ASN B CA 1
ATOM 7353 C C . ASN B 1 154 ? 12.328 -8.102 22.719 1 78.62 154 ASN B C 1
ATOM 7355 O O . ASN B 1 154 ? 12.492 -9.156 23.328 1 78.62 154 ASN B O 1
ATOM 7359 N N . CYS B 1 155 ? 12.609 -6.863 23.156 1 81.88 155 CYS B N 1
ATOM 7360 C CA . CYS B 1 155 ? 13.297 -6.797 24.438 1 81.88 155 CYS B CA 1
ATOM 7361 C C . CYS B 1 155 ? 12.32 -6.98 25.594 1 81.88 155 CYS B C 1
ATOM 7363 O O . CYS B 1 155 ? 11.242 -6.391 25.594 1 81.88 155 CYS B O 1
ATOM 7365 N N . PHE B 1 156 ? 12.68 -7.969 26.578 1 80.5 156 PHE B N 1
ATOM 7366 C CA . PHE B 1 156 ? 11.852 -8.234 27.734 1 80.5 156 PHE B CA 1
ATOM 7367 C C . PHE B 1 156 ? 12.508 -7.711 29.016 1 80.5 156 PHE B C 1
ATOM 7369 O O . PHE B 1 156 ? 12.32 -8.273 30.094 1 80.5 156 PHE B O 1
ATOM 7376 N N . CYS B 1 157 ? 13.203 -6.625 28.781 1 85.69 157 CYS B N 1
ATOM 7377 C CA . CYS B 1 157 ? 13.828 -6.051 29.969 1 85.69 157 CYS B CA 1
ATOM 7378 C C . CYS B 1 157 ? 12.797 -5.352 30.844 1 85.69 157 CYS B C 1
ATOM 7380 O O . CYS B 1 157 ? 11.68 -5.086 30.406 1 85.69 157 CYS B O 1
ATOM 7382 N N . ARG B 1 158 ? 12.961 -5.23 32.094 1 88 158 ARG B N 1
ATOM 7383 C CA . ARG B 1 158 ? 12.039 -4.656 33.062 1 88 158 ARG B CA 1
ATOM 7384 C C . ARG B 1 158 ? 11.648 -3.234 32.656 1 88 158 ARG B C 1
ATOM 7386 O O . ARG B 1 158 ? 10.469 -2.873 32.719 1 88 158 ARG B O 1
ATOM 7393 N N . GLN B 1 159 ? 12.609 -2.521 32.188 1 87.06 159 GLN B N 1
ATOM 7394 C CA . GLN B 1 159 ? 12.344 -1.131 31.828 1 87.06 159 GLN B CA 1
ATOM 7395 C C . GLN B 1 159 ? 11.398 -1.041 30.625 1 87.06 159 GLN B C 1
ATOM 7397 O O . GLN B 1 159 ? 10.461 -0.244 30.641 1 87.06 159 GLN B O 1
ATOM 7402 N N . CYS B 1 160 ? 11.594 -1.812 29.656 1 87.56 160 CYS B N 1
ATOM 7403 C CA . CYS B 1 160 ? 10.781 -1.792 28.453 1 87.56 160 CYS B CA 1
ATOM 7404 C C . CYS B 1 160 ? 9.367 -2.297 28.719 1 87.56 160 CYS B C 1
ATOM 7406 O O . CYS B 1 160 ? 8.398 -1.74 28.219 1 87.56 160 CYS B O 1
ATOM 7408 N N . GLU B 1 161 ? 9.305 -3.293 29.641 1 87.19 161 GLU B N 1
ATOM 7409 C CA . GLU B 1 161 ? 7.992 -3.84 29.969 1 87.19 161 GLU B CA 1
ATOM 7410 C C . GLU B 1 161 ? 7.176 -2.854 30.797 1 87.19 161 GLU B C 1
ATOM 7412 O O . GLU B 1 161 ? 5.973 -2.691 30.578 1 87.19 161 GLU B O 1
ATOM 7417 N N . GLU B 1 162 ? 7.848 -2.195 31.641 1 88.12 162 GLU B N 1
ATOM 7418 C CA . GLU B 1 162 ? 7.152 -1.207 32.469 1 88.12 162 GLU B CA 1
ATOM 7419 C C . GLU B 1 162 ? 6.688 -0.021 31.625 1 88.12 162 GLU B C 1
ATOM 7421 O O . GLU B 1 162 ? 5.574 0.476 31.797 1 88.12 162 GLU B O 1
ATOM 7426 N N . SER B 1 163 ? 7.508 0.373 30.719 1 87.5 163 SER B N 1
ATOM 7427 C CA . SER B 1 163 ? 7.145 1.503 29.859 1 87.5 163 SER B CA 1
ATOM 7428 C C . SER B 1 163 ? 6.016 1.138 28.906 1 87.5 163 SER B C 1
ATOM 7430 O O . SER B 1 163 ? 5.137 1.96 28.625 1 87.5 163 SER B O 1
ATOM 7432 N N . LYS B 1 164 ? 6.055 -0.042 28.5 1 86.25 164 LYS B N 1
ATOM 7433 C CA . LYS B 1 164 ? 5.012 -0.505 27.578 1 86.25 164 LYS B CA 1
ATOM 7434 C C . LYS B 1 164 ? 3.674 -0.641 28.312 1 86.25 164 LYS B C 1
ATOM 7436 O O . LYS B 1 164 ? 2.627 -0.288 27.766 1 86.25 164 LYS B O 1
ATOM 7441 N N . GLN B 1 165 ? 3.717 -1.104 29.516 1 84.56 165 GLN B N 1
ATOM 7442 C CA . GLN B 1 165 ? 2.49 -1.312 30.281 1 84.56 165 GLN B CA 1
ATOM 7443 C C . GLN B 1 165 ? 1.901 0.017 30.75 1 84.56 165 GLN B C 1
ATOM 7445 O O . GLN B 1 165 ? 0.68 0.166 30.828 1 84.56 165 GLN B O 1
ATOM 7450 N N . SER B 1 166 ? 2.799 0.974 30.969 1 85.12 166 SER B N 1
ATOM 7451 C CA . SER B 1 166 ? 2.303 2.271 31.406 1 85.12 166 SER B CA 1
ATOM 7452 C C . SER B 1 166 ? 1.633 3.031 30.266 1 85.12 166 SER B C 1
ATOM 7454 O O . SER B 1 166 ? 0.508 3.514 30.422 1 85.12 166 SER B O 1
ATOM 7456 N N . ASP B 1 167 ? 2.375 3.15 29.188 1 89.06 167 ASP B N 1
ATOM 7457 C CA . ASP B 1 167 ? 1.866 3.838 28 1 89.06 167 ASP B CA 1
ATOM 7458 C C . ASP B 1 167 ? 2.473 3.258 26.719 1 89.06 167 ASP B C 1
ATOM 7460 O O . ASP B 1 167 ? 3.602 3.592 26.359 1 89.06 167 ASP B O 1
ATOM 7464 N N . SER B 1 168 ? 1.687 2.555 26.047 1 88.38 168 SER B N 1
ATOM 7465 C CA . SER B 1 168 ? 2.182 1.855 24.875 1 88.38 168 SER B CA 1
ATOM 7466 C C . SER B 1 168 ? 2.482 2.83 23.734 1 88.38 168 SER B C 1
ATOM 7468 O O . SER B 1 168 ? 3.457 2.656 23 1 88.38 168 SER B O 1
ATOM 7470 N N . LEU B 1 169 ? 1.688 3.844 23.594 1 90.44 169 LEU B N 1
ATOM 7471 C CA . LEU B 1 169 ? 1.91 4.801 22.516 1 90.44 169 LEU B CA 1
ATOM 7472 C C . LEU B 1 169 ? 3.164 5.629 22.766 1 90.44 169 LEU B C 1
ATOM 7474 O O . LEU B 1 169 ? 3.975 5.836 21.875 1 90.44 169 LEU B O 1
ATOM 7478 N N . ARG B 1 170 ? 3.289 6.098 24 1 89.62 170 ARG B N 1
ATOM 7479 C CA . ARG B 1 170 ? 4.465 6.891 24.344 1 89.62 170 ARG B CA 1
ATOM 7480 C C . ARG B 1 170 ? 5.746 6.09 24.141 1 89.62 170 ARG B C 1
ATOM 7482 O O . ARG B 1 170 ? 6.77 6.641 23.719 1 89.62 170 ARG B O 1
ATOM 7489 N N . TYR B 1 171 ? 5.59 4.852 24.438 1 89.94 171 TYR B N 1
ATOM 7490 C CA . TYR B 1 171 ? 6.734 3.965 24.234 1 89.94 171 TYR B CA 1
ATOM 7491 C C . TYR B 1 171 ? 7.125 3.9 22.766 1 89.94 171 TYR B C 1
ATOM 7493 O O . TYR B 1 171 ? 8.305 4.016 22.422 1 89.94 171 TYR B O 1
ATOM 7501 N N . SER B 1 172 ? 6.211 3.787 21.891 1 91.44 172 SER B N 1
ATOM 7502 C CA . SER B 1 172 ? 6.469 3.719 20.469 1 91.44 172 SER B CA 1
ATOM 7503 C C . SER B 1 172 ? 6.934 5.066 19.922 1 91.44 172 SER B C 1
ATOM 7505 O O . SER B 1 172 ? 7.82 5.125 19.062 1 91.44 172 SER B O 1
ATOM 7507 N N . LEU B 1 173 ? 6.363 6.137 20.391 1 91.62 173 LEU B N 1
ATOM 7508 C CA . LEU B 1 173 ? 6.738 7.465 19.906 1 91.62 173 LEU B CA 1
ATOM 7509 C C . LEU B 1 173 ? 8.156 7.816 20.344 1 91.62 173 LEU B C 1
ATOM 7511 O O . LEU B 1 173 ? 8.898 8.453 19.594 1 91.62 173 LEU B O 1
ATOM 7515 N N . LYS B 1 174 ? 8.438 7.422 21.594 1 91.94 174 LYS B N 1
ATOM 7516 C CA . LYS B 1 174 ? 9.805 7.648 22.047 1 91.94 174 LYS B CA 1
ATOM 7517 C C . LYS B 1 174 ? 10.812 6.949 21.141 1 91.94 174 LYS B C 1
ATOM 7519 O O . LYS B 1 174 ? 11.859 7.52 20.812 1 91.94 174 LYS B O 1
ATOM 7524 N N . ARG B 1 175 ? 10.484 5.816 20.734 1 93.19 175 ARG B N 1
ATOM 7525 C CA . ARG B 1 175 ? 11.359 5.078 19.828 1 93.19 175 ARG B CA 1
ATOM 7526 C C . ARG B 1 175 ? 11.469 5.789 18.484 1 93.19 175 ARG B C 1
ATOM 7528 O O . ARG B 1 175 ? 12.57 5.934 17.953 1 93.19 175 ARG B O 1
ATOM 7535 N N . ILE B 1 176 ? 10.422 6.273 17.984 1 94.25 176 ILE B N 1
ATOM 7536 C CA . ILE B 1 176 ? 10.398 6.926 16.688 1 94.25 176 ILE B CA 1
ATOM 7537 C C . ILE B 1 176 ? 11.203 8.227 16.75 1 94.25 176 ILE B C 1
ATOM 7539 O O . ILE B 1 176 ? 11.984 8.516 15.836 1 94.25 176 ILE B O 1
ATOM 7543 N N . HIS B 1 177 ? 11.008 8.984 17.797 1 93.56 177 HIS B N 1
ATOM 7544 C CA . HIS B 1 177 ? 11.75 10.227 17.922 1 93.56 177 HIS B CA 1
ATOM 7545 C C . HIS B 1 177 ? 13.25 9.969 18.047 1 93.56 177 HIS B C 1
ATOM 7547 O O . HIS B 1 177 ? 14.062 10.734 17.531 1 93.56 177 HIS B O 1
ATOM 7553 N N . THR B 1 178 ? 13.562 8.906 18.719 1 94.69 178 THR B N 1
ATOM 7554 C CA . THR B 1 178 ? 14.977 8.562 18.875 1 94.69 178 THR B CA 1
ATOM 7555 C C . THR B 1 178 ? 15.578 8.156 17.531 1 94.69 178 THR B C 1
ATOM 7557 O O . THR B 1 178 ? 16.672 8.602 17.172 1 94.69 178 THR B O 1
ATOM 7560 N N . TYR B 1 179 ? 14.844 7.387 16.781 1 96.19 179 TYR B N 1
ATOM 7561 C CA . TYR B 1 179 ? 15.367 6.961 15.484 1 96.19 179 TYR B CA 1
ATOM 7562 C C . TYR B 1 179 ? 15.422 8.133 14.508 1 96.19 179 TYR B C 1
ATOM 7564 O O . TYR B 1 179 ? 16.297 8.188 13.648 1 96.19 179 TYR B O 1
ATOM 7572 N N . LYS B 1 180 ? 14.492 9.062 14.664 1 96.31 180 LYS B N 1
ATOM 7573 C CA . LYS B 1 180 ? 14.539 10.266 13.836 1 96.31 180 LYS B CA 1
ATOM 7574 C C . LYS B 1 180 ? 15.82 11.055 14.094 1 96.31 180 LYS B C 1
ATOM 7576 O O . LYS B 1 180 ? 16.391 11.633 13.164 1 96.31 180 LYS B O 1
ATOM 7581 N N . ALA B 1 181 ? 16.234 11.039 15.312 1 96.44 181 ALA B N 1
ATOM 7582 C CA . ALA B 1 181 ? 17.469 11.727 15.68 1 96.44 181 ALA B CA 1
ATOM 7583 C C . ALA B 1 181 ? 18.688 10.961 15.172 1 96.44 181 ALA B C 1
ATOM 7585 O O . ALA B 1 181 ? 19.625 11.555 14.648 1 96.44 181 ALA B O 1
ATOM 7586 N N . LEU B 1 182 ? 18.594 9.648 15.297 1 95.75 182 LEU B N 1
ATOM 7587 C CA . LEU B 1 182 ? 19.719 8.82 14.875 1 95.75 182 LEU B CA 1
ATOM 7588 C C . LEU B 1 182 ? 19.891 8.867 13.359 1 95.75 182 LEU B C 1
ATOM 7590 O O . LEU B 1 182 ? 21 8.742 12.844 1 95.75 182 LEU B O 1
ATOM 7594 N N . ALA B 1 183 ? 18.812 9.086 12.656 1 96.19 183 ALA B N 1
ATOM 7595 C CA . ALA B 1 183 ? 18.828 9.07 11.203 1 96.19 183 ALA B CA 1
ATOM 7596 C C . ALA B 1 183 ? 19.125 10.461 10.641 1 96.19 183 ALA B C 1
ATOM 7598 O O . ALA B 1 183 ? 19.25 10.633 9.422 1 96.19 183 ALA B O 1
ATOM 7599 N N . SER B 1 184 ? 19.297 11.445 11.477 1 95.81 184 SER B N 1
ATOM 7600 C CA . SER B 1 184 ? 19.594 12.797 11.023 1 95.81 184 SER B CA 1
ATOM 7601 C C . SER B 1 184 ? 20.984 12.891 10.43 1 95.81 184 SER B C 1
ATOM 7603 O O . SER B 1 184 ? 21.938 12.289 10.953 1 95.81 184 SER B O 1
ATOM 7605 N N . PRO B 1 185 ? 21.109 13.523 9.25 1 95.31 185 PRO B N 1
ATOM 7606 C CA . PRO B 1 185 ? 22.422 13.672 8.633 1 95.31 185 PRO B CA 1
ATOM 7607 C C . PRO B 1 185 ? 23.438 14.344 9.555 1 95.31 185 PRO B C 1
ATOM 7609 O O . PRO B 1 185 ? 24.625 13.984 9.539 1 95.31 185 PRO B O 1
ATOM 7612 N N . ALA B 1 186 ? 22.984 15.305 10.391 1 95.12 186 ALA B N 1
ATOM 7613 C CA . ALA B 1 186 ? 23.891 15.984 11.312 1 95.12 186 ALA B CA 1
ATOM 7614 C C . ALA B 1 186 ? 24.438 15.023 12.367 1 95.12 186 ALA B C 1
ATOM 7616 O O . ALA B 1 186 ? 25.641 15.016 12.648 1 95.12 186 ALA B O 1
ATOM 7617 N N . TRP B 1 187 ? 23.578 14.188 12.844 1 95.94 187 TRP B N 1
ATOM 7618 C CA . TRP B 1 187 ? 24 13.219 13.852 1 95.94 187 TRP B CA 1
ATOM 7619 C C . TRP B 1 187 ? 24.969 12.195 13.258 1 95.94 187 TRP B C 1
ATOM 7621 O O . TRP B 1 187 ? 26.016 11.914 13.836 1 95.94 187 TRP B O 1
ATOM 7631 N N . LEU B 1 188 ? 24.672 11.664 12.109 1 95.25 188 LEU B N 1
ATOM 7632 C CA . LEU B 1 188 ? 25.5 10.656 11.453 1 95.25 188 LEU B CA 1
ATOM 7633 C C . LEU B 1 188 ? 26.875 11.219 11.094 1 95.25 188 LEU B C 1
ATOM 7635 O O . LEU B 1 188 ? 27.875 10.516 11.188 1 95.25 188 LEU B O 1
ATOM 7639 N N . SER B 1 189 ? 26.953 12.461 10.711 1 94.5 189 SER B N 1
ATOM 7640 C CA . SER B 1 189 ? 28.188 13.094 10.281 1 94.5 189 SER B CA 1
ATOM 7641 C C . SER B 1 189 ? 29.109 13.367 11.461 1 94.5 189 SER B C 1
ATOM 7643 O O . SER B 1 189 ? 30.328 13.219 11.359 1 94.5 189 SER B O 1
ATOM 7645 N N . LEU B 1 190 ? 28.547 13.703 12.609 1 93.25 190 LEU B N 1
ATOM 7646 C CA . LEU B 1 190 ? 29.359 14.188 13.711 1 93.25 190 LEU B CA 1
ATOM 7647 C C . LEU B 1 190 ? 29.719 13.055 14.664 1 93.25 190 LEU B C 1
ATOM 7649 O O . LEU B 1 190 ? 30.75 13.109 15.344 1 93.25 190 LEU B O 1
ATOM 7653 N N . THR B 1 191 ? 29 12.016 14.781 1 92.44 191 THR B N 1
ATOM 7654 C CA . THR B 1 191 ? 29.203 11.023 15.836 1 92.44 191 THR B CA 1
ATOM 7655 C C . THR B 1 191 ? 29.859 9.766 15.266 1 92.44 191 THR B C 1
ATOM 7657 O O . THR B 1 191 ? 30.562 9.047 15.992 1 92.44 191 THR B O 1
ATOM 7660 N N . SER B 1 192 ? 29.688 9.477 14.07 1 90 192 SER B N 1
ATOM 7661 C CA . SER B 1 192 ? 30.203 8.219 13.531 1 90 192 SER B CA 1
ATOM 7662 C C . SER B 1 192 ? 31.547 8.414 12.836 1 90 192 SER B C 1
ATOM 7664 O O . SER B 1 192 ? 31.781 9.453 12.219 1 90 192 SER B O 1
ATOM 7666 N N . HIS B 1 193 ? 32.375 7.352 13.031 1 87.62 193 HIS B N 1
ATOM 7667 C CA . HIS B 1 193 ? 33.656 7.348 12.328 1 87.62 193 HIS B CA 1
ATOM 7668 C C . HIS B 1 193 ? 33.5 6.934 10.875 1 87.62 193 HIS B C 1
ATOM 7670 O O . HIS B 1 193 ? 34.281 7.316 10.016 1 87.62 193 HIS B O 1
ATOM 7676 N N . ASP B 1 194 ? 32.5 6.176 10.633 1 91.62 194 ASP B N 1
ATOM 7677 C CA . ASP B 1 194 ? 32.125 5.758 9.289 1 91.62 194 ASP B CA 1
ATOM 7678 C C . ASP B 1 194 ? 30.625 6.016 9.039 1 91.62 194 ASP B C 1
ATOM 7680 O O . ASP B 1 194 ? 29.797 5.109 9.172 1 91.62 194 ASP B O 1
ATOM 7684 N N . PRO B 1 195 ? 30.328 7.23 8.57 1 93.94 195 PRO B N 1
ATOM 7685 C CA . PRO B 1 195 ? 28.922 7.605 8.398 1 93.94 195 PRO B CA 1
ATOM 7686 C C . PRO B 1 195 ? 28.219 6.781 7.32 1 93.94 195 PRO B C 1
ATOM 7688 O O . PRO B 1 195 ? 27.016 6.539 7.414 1 93.94 195 PRO B O 1
ATOM 7691 N N . ILE B 1 196 ? 28.906 6.285 6.332 1 94.06 196 ILE B N 1
ATOM 7692 C CA . ILE B 1 196 ? 28.297 5.516 5.254 1 94.06 196 ILE B CA 1
ATOM 7693 C C . ILE B 1 196 ? 27.844 4.152 5.777 1 94.06 196 ILE B C 1
ATOM 7695 O O . ILE B 1 196 ? 26.734 3.711 5.516 1 94.06 196 ILE B O 1
ATOM 7699 N N . LEU B 1 197 ? 28.734 3.535 6.516 1 93.06 197 LEU B N 1
ATOM 7700 C CA . LEU B 1 197 ? 28.375 2.252 7.109 1 93.06 197 LEU B CA 1
ATOM 7701 C C . LEU B 1 197 ? 27.203 2.4 8.07 1 93.06 197 LEU B C 1
ATOM 7703 O O . LEU B 1 197 ? 26.281 1.576 8.062 1 93.06 197 LEU B O 1
ATOM 7707 N N . SER B 1 198 ? 27.281 3.414 8.867 1 94.19 198 SER B N 1
ATOM 7708 C CA . SER B 1 198 ? 26.203 3.646 9.812 1 94.19 198 SER B CA 1
ATOM 7709 C C . SER B 1 198 ? 24.875 3.918 9.094 1 94.19 198 SER B C 1
ATOM 7711 O O . SER B 1 198 ? 23.812 3.471 9.539 1 94.19 198 SER B O 1
ATOM 7713 N N . ALA B 1 199 ? 24.938 4.641 8 1 95.81 199 ALA B N 1
ATOM 7714 C CA . ALA B 1 199 ? 23.75 4.934 7.223 1 95.81 199 ALA B CA 1
ATOM 7715 C C . ALA B 1 199 ? 23.172 3.66 6.605 1 95.81 199 ALA B C 1
ATOM 7717 O O . ALA B 1 199 ? 21.953 3.469 6.586 1 95.81 199 ALA B O 1
ATOM 7718 N N . PHE B 1 200 ? 24.047 2.73 6.102 1 94.88 200 PHE B N 1
ATOM 7719 C CA . PHE B 1 200 ? 23.609 1.468 5.52 1 94.88 200 PHE B CA 1
ATOM 7720 C C . PHE B 1 200 ? 22.906 0.604 6.566 1 94.88 200 PHE B C 1
ATOM 7722 O O . PHE B 1 200 ? 21.812 0.102 6.332 1 94.88 200 PHE B O 1
ATOM 7729 N N . LYS B 1 201 ? 23.547 0.478 7.695 1 94 201 LYS B N 1
ATOM 7730 C CA . LYS B 1 201 ? 23.016 -0.362 8.766 1 94 201 LYS B CA 1
ATOM 7731 C C . LYS B 1 201 ? 21.703 0.196 9.289 1 94 201 LYS B C 1
ATOM 7733 O O . LYS B 1 201 ? 20.75 -0.555 9.523 1 94 201 LYS B O 1
ATOM 7738 N N . LEU B 1 202 ? 21.672 1.502 9.445 1 95.31 202 LEU B N 1
ATOM 7739 C CA . LEU B 1 202 ? 20.469 2.131 9.961 1 95.31 202 LEU B CA 1
ATOM 7740 C C . LEU B 1 202 ? 19.328 2.021 8.953 1 95.31 202 LEU B C 1
ATOM 7742 O O . LEU B 1 202 ? 18.172 1.805 9.344 1 95.31 202 LEU B O 1
ATOM 7746 N N . SER B 1 203 ? 19.609 2.203 7.688 1 96.31 203 SER B N 1
ATOM 7747 C CA . SER B 1 203 ? 18.578 2.066 6.668 1 96.31 203 SER B CA 1
ATOM 7748 C C . SER B 1 203 ? 17.984 0.662 6.668 1 96.31 203 SER B C 1
ATOM 7750 O O . SER B 1 203 ? 16.766 0.497 6.555 1 96.31 203 SER B O 1
ATOM 7752 N N . TRP B 1 204 ? 18.766 -0.314 6.84 1 94.5 204 TRP B N 1
ATOM 7753 C CA . TRP B 1 204 ? 18.312 -1.702 6.871 1 94.5 204 TRP B CA 1
ATOM 7754 C C . TRP B 1 204 ? 17.5 -1.976 8.125 1 94.5 204 TRP B C 1
ATOM 7756 O O . TRP B 1 204 ? 16.438 -2.615 8.055 1 94.5 204 TRP B O 1
ATOM 7766 N N . GLU B 1 205 ? 17.953 -1.502 9.18 1 94.44 205 GLU B N 1
ATOM 7767 C CA . GLU B 1 205 ? 17.25 -1.684 10.438 1 94.44 205 GLU B CA 1
ATOM 7768 C C . GLU B 1 205 ? 15.875 -1.009 10.398 1 94.44 205 GLU B C 1
ATOM 7770 O O . GLU B 1 205 ? 14.891 -1.568 10.883 1 94.44 205 GLU B O 1
ATOM 7775 N N . LEU B 1 206 ? 15.836 0.175 9.867 1 96 206 LEU B N 1
ATOM 7776 C CA . LEU B 1 206 ? 14.586 0.917 9.797 1 96 206 LEU B CA 1
ATOM 7777 C C . LEU B 1 206 ? 13.594 0.22 8.875 1 96 206 LEU B C 1
ATOM 7779 O O . LEU B 1 206 ? 12.383 0.224 9.133 1 96 206 LEU B O 1
ATOM 7783 N N . GLU B 1 207 ? 14.031 -0.416 7.848 1 94.94 207 GLU B N 1
ATOM 7784 C CA . GLU B 1 207 ? 13.148 -1.171 6.961 1 94.94 207 GLU B CA 1
ATOM 7785 C C . GLU B 1 207 ? 12.578 -2.396 7.668 1 94.94 207 GLU B C 1
ATOM 7787 O O . GLU B 1 207 ? 11.406 -2.742 7.469 1 94.94 207 GLU B O 1
ATOM 7792 N N . ARG B 1 208 ? 13.352 -3.014 8.445 1 91 208 ARG B N 1
ATOM 7793 C CA . ARG B 1 208 ? 12.883 -4.16 9.219 1 91 208 ARG B CA 1
ATOM 7794 C C . ARG B 1 208 ? 11.859 -3.73 10.258 1 91 208 ARG B C 1
ATOM 7796 O O . ARG B 1 208 ? 10.852 -4.418 10.469 1 91 208 ARG B O 1
ATOM 7803 N N . LEU B 1 209 ? 12.141 -2.611 10.852 1 92.31 209 LEU B N 1
ATOM 7804 C CA . LEU B 1 209 ? 11.188 -2.098 11.836 1 92.31 209 LEU B CA 1
ATOM 7805 C C . LEU B 1 209 ? 9.867 -1.721 11.172 1 92.31 209 LEU B C 1
ATOM 7807 O O . LEU B 1 209 ? 8.805 -1.865 11.781 1 92.31 209 LEU B O 1
ATOM 7811 N N . ALA B 1 210 ? 9.945 -1.225 9.961 1 93 210 ALA B N 1
ATOM 7812 C CA . ALA B 1 210 ? 8.734 -0.875 9.211 1 93 210 ALA B CA 1
ATOM 7813 C C . ALA B 1 210 ? 7.852 -2.1 8.992 1 93 210 ALA B C 1
ATOM 7815 O O . ALA B 1 210 ? 6.621 -1.998 9.008 1 93 210 ALA B O 1
ATOM 7816 N N . GLU B 1 211 ? 8.414 -3.305 8.852 1 88.19 211 GLU B N 1
ATOM 7817 C CA . GLU B 1 211 ? 7.664 -4.535 8.633 1 88.19 211 GLU B CA 1
ATOM 7818 C C . GLU B 1 211 ? 7.102 -5.082 9.938 1 88.19 211 GLU B C 1
ATOM 7820 O O . GLU B 1 211 ? 6.023 -5.684 9.961 1 88.19 211 GLU B O 1
ATOM 7825 N N . LEU B 1 212 ? 7.793 -4.82 11 1 86.5 212 LEU B N 1
ATOM 7826 C CA . LEU B 1 212 ? 7.359 -5.336 12.289 1 86.5 212 LEU B CA 1
ATOM 7827 C C . LEU B 1 212 ? 6.273 -4.449 12.891 1 86.5 212 LEU B C 1
ATOM 7829 O O . LEU B 1 212 ? 5.281 -4.949 13.43 1 86.5 212 LEU B O 1
ATOM 7833 N N . GLU B 1 213 ? 6.559 -3.1 12.789 1 89.06 213 GLU B N 1
ATOM 7834 C CA . GLU B 1 213 ? 5.559 -2.137 13.242 1 89.06 213 GLU B CA 1
ATOM 7835 C C . GLU B 1 213 ? 4.859 -1.47 12.062 1 89.06 213 GLU B C 1
ATOM 7837 O O . GLU B 1 213 ? 5.18 -0.334 11.703 1 89.06 213 GLU B O 1
ATOM 7842 N N . ASN B 1 214 ? 3.869 -2.15 11.578 1 88.5 214 ASN B N 1
ATOM 7843 C CA . ASN B 1 214 ? 3.199 -1.717 10.359 1 88.5 214 ASN B CA 1
ATOM 7844 C C . ASN B 1 214 ? 2.375 -0.454 10.594 1 88.5 214 ASN B C 1
ATOM 7846 O O . ASN B 1 214 ? 1.995 0.228 9.641 1 88.5 214 ASN B O 1
ATOM 7850 N N . GLU B 1 215 ? 2.189 -0.123 11.875 1 90.44 215 GLU B N 1
ATOM 7851 C CA . GLU B 1 215 ? 1.387 1.06 12.18 1 90.44 215 GLU B CA 1
ATOM 7852 C C . GLU B 1 215 ? 2.129 2.338 11.805 1 90.44 215 GLU B C 1
ATOM 7854 O O . GLU B 1 215 ? 1.515 3.316 11.375 1 90.44 215 GLU B O 1
ATOM 7859 N N . PHE B 1 216 ? 3.426 2.24 11.961 1 92.75 216 PHE B N 1
ATOM 7860 C CA . PHE B 1 216 ? 4.246 3.408 11.656 1 92.75 216 PHE B CA 1
ATOM 7861 C C . PHE B 1 216 ? 5.125 3.146 10.445 1 92.75 216 PHE B C 1
ATOM 7863 O O . PHE B 1 216 ? 6.25 3.645 10.367 1 92.75 216 PHE B O 1
ATOM 7870 N N . LYS B 1 217 ? 4.641 2.359 9.547 1 93.25 217 LYS B N 1
ATOM 7871 C CA . LYS B 1 217 ? 5.418 1.927 8.391 1 93.25 217 LYS B CA 1
ATOM 7872 C C . LYS B 1 217 ? 5.887 3.121 7.566 1 93.25 217 LYS B C 1
ATOM 7874 O O . LYS B 1 217 ? 7.059 3.197 7.184 1 93.25 217 LYS B O 1
ATOM 7879 N N . ASP B 1 218 ? 5.07 4.117 7.359 1 92.62 218 ASP B N 1
ATOM 7880 C CA . ASP B 1 218 ? 5.391 5.254 6.496 1 92.62 218 ASP B CA 1
ATOM 7881 C C . ASP B 1 218 ? 6.516 6.094 7.098 1 92.62 218 ASP B C 1
ATOM 7883 O O . ASP B 1 218 ? 7.406 6.551 6.375 1 92.62 218 ASP B O 1
ATOM 7887 N N . ILE B 1 219 ? 6.52 6.227 8.367 1 94.75 219 ILE B N 1
ATOM 7888 C CA . ILE B 1 219 ? 7.527 7.039 9.039 1 94.75 219 ILE B CA 1
ATOM 7889 C C . ILE B 1 219 ? 8.883 6.34 8.961 1 94.75 219 ILE B C 1
ATOM 7891 O O . ILE B 1 219 ? 9.891 6.965 8.617 1 94.75 219 ILE B O 1
ATOM 7895 N N . TYR B 1 220 ? 8.883 5.031 9.203 1 96.12 220 TYR B N 1
ATOM 7896 C CA . TYR B 1 220 ? 10.133 4.277 9.156 1 96.12 220 TYR B CA 1
ATOM 7897 C C . TYR B 1 220 ? 10.703 4.258 7.742 1 96.12 220 TYR B C 1
ATOM 7899 O O . TYR B 1 220 ? 11.914 4.391 7.551 1 96.12 220 TYR B O 1
ATOM 7907 N N . MET B 1 221 ? 9.836 4.191 6.789 1 95.31 221 MET B N 1
ATOM 7908 C CA . MET B 1 221 ? 10.297 4.148 5.402 1 95.31 221 MET B CA 1
ATOM 7909 C C . MET B 1 221 ? 10.867 5.496 4.977 1 95.31 221 MET B C 1
ATOM 7911 O O . MET B 1 221 ? 11.836 5.555 4.219 1 95.31 221 MET B O 1
ATOM 7915 N N . GLU B 1 222 ? 10.273 6.539 5.488 1 95.81 222 GLU B N 1
ATOM 7916 C CA . GLU B 1 222 ? 10.797 7.867 5.184 1 95.81 222 GLU B CA 1
ATOM 7917 C C . GLU B 1 222 ? 12.18 8.07 5.801 1 95.81 222 GLU B C 1
ATOM 7919 O O . GLU B 1 222 ? 13.07 8.633 5.164 1 95.81 222 GLU B O 1
ATOM 7924 N N . LEU B 1 223 ? 12.312 7.578 6.996 1 96.94 223 LEU B N 1
ATOM 7925 C CA . LEU B 1 223 ? 13.609 7.688 7.66 1 96.94 223 LEU B CA 1
ATOM 7926 C C . LEU B 1 223 ? 14.656 6.844 6.945 1 96.94 223 LEU B C 1
ATOM 7928 O O . LEU B 1 223 ? 15.812 7.258 6.812 1 96.94 223 LEU B O 1
ATOM 7932 N N . SER B 1 224 ? 14.273 5.68 6.484 1 97.06 224 SER B N 1
ATOM 7933 C CA . SER B 1 224 ? 15.188 4.832 5.73 1 97.06 224 SER B CA 1
ATOM 7934 C C . SER B 1 224 ? 15.633 5.508 4.438 1 97.06 224 SER B C 1
ATOM 7936 O O . SER B 1 224 ? 16.812 5.48 4.086 1 97.06 224 SER B O 1
ATOM 7938 N N . SER B 1 225 ? 14.703 6.176 3.775 1 96.31 225 SER B N 1
ATOM 7939 C CA . SER B 1 225 ? 15.016 6.879 2.535 1 96.31 225 SER B CA 1
ATOM 7940 C C . SER B 1 225 ? 15.953 8.055 2.789 1 96.31 225 SER B C 1
ATOM 7942 O O . SER B 1 225 ? 16.828 8.352 1.968 1 96.31 225 SER B O 1
ATOM 7944 N N . GLN B 1 226 ? 15.766 8.703 3.906 1 96.12 226 GLN B N 1
ATOM 7945 C CA . GLN B 1 226 ? 16.641 9.805 4.273 1 96.12 226 GLN B CA 1
ATOM 7946 C C . GLN B 1 226 ? 18.078 9.32 4.473 1 96.12 226 GLN B C 1
ATOM 7948 O O . GLN B 1 226 ? 19.031 9.984 4.047 1 96.12 226 GLN B O 1
ATOM 7953 N N . CYS B 1 227 ? 18.203 8.195 5.086 1 96.5 227 CYS B N 1
ATOM 7954 C CA . CYS B 1 227 ? 19.531 7.625 5.281 1 96.5 227 CYS B CA 1
ATOM 7955 C C . CYS B 1 227 ? 20.172 7.258 3.945 1 96.5 227 CYS B C 1
ATOM 7957 O O . CYS B 1 227 ? 21.359 7.488 3.734 1 96.5 227 CYS B O 1
ATOM 7959 N N . LYS B 1 228 ? 19.438 6.73 3.049 1 96.31 228 LYS B N 1
ATOM 7960 C CA . LYS B 1 228 ? 19.938 6.363 1.729 1 96.31 228 LYS B CA 1
ATOM 7961 C C . LYS B 1 228 ? 20.359 7.598 0.936 1 96.31 228 LYS B C 1
ATOM 7963 O O . LYS B 1 228 ? 21.391 7.59 0.264 1 96.31 228 LYS B O 1
ATOM 7968 N N . ARG B 1 229 ? 19.594 8.633 1.05 1 95.19 229 ARG B N 1
ATOM 7969 C CA . ARG B 1 229 ? 19.922 9.875 0.363 1 95.19 229 ARG B CA 1
ATOM 7970 C C . ARG B 1 229 ? 21.188 10.492 0.927 1 95.19 229 ARG B C 1
ATOM 7972 O O . ARG B 1 229 ? 22.016 11.008 0.178 1 95.19 229 ARG B O 1
ATOM 7979 N N . TYR B 1 230 ? 21.375 10.43 2.232 1 96.31 230 TYR B N 1
ATOM 7980 C CA . TYR B 1 230 ? 22.562 10.969 2.879 1 96.31 230 TYR B CA 1
ATOM 7981 C C . TYR B 1 230 ? 23.812 10.281 2.359 1 96.31 230 TYR B C 1
ATOM 7983 O O . TYR B 1 230 ? 24.812 10.945 2.053 1 96.31 230 TYR B O 1
ATOM 7991 N N . SER B 1 231 ? 23.797 8.945 2.23 1 95.75 231 SER B N 1
ATOM 7992 C CA . SER B 1 231 ? 24.953 8.211 1.733 1 95.75 231 SER B CA 1
ATOM 7993 C C . SER B 1 231 ? 25.266 8.578 0.288 1 95.75 231 SER B C 1
ATOM 7995 O O . SER B 1 231 ? 26.438 8.68 -0.092 1 95.75 231 SER B O 1
ATOM 7997 N N . CYS B 1 232 ? 24.266 8.805 -0.494 1 95.44 232 CYS B N 1
ATOM 7998 C CA . CYS B 1 232 ? 24.469 9.203 -1.881 1 95.44 232 CYS B CA 1
ATOM 7999 C C . CYS B 1 232 ? 25.047 10.609 -1.962 1 95.44 232 CYS B C 1
ATOM 8001 O O . CYS B 1 232 ? 25.906 10.891 -2.799 1 95.44 232 CYS B O 1
ATOM 8003 N N . GLU B 1 233 ? 24.609 11.477 -1.084 1 94.75 233 GLU B N 1
ATOM 8004 C CA . GLU B 1 233 ? 25.125 12.844 -1.074 1 94.75 233 GLU B CA 1
ATOM 8005 C C . GLU B 1 233 ? 26.594 12.891 -0.642 1 94.75 233 GLU B C 1
ATOM 8007 O O . GLU B 1 233 ? 27.359 13.734 -1.106 1 94.75 233 GLU B O 1
ATOM 8012 N N . LEU B 1 234 ? 26.922 12.016 0.234 1 94.94 234 LEU B N 1
ATOM 8013 C CA . LEU B 1 234 ? 28.312 11.938 0.635 1 94.94 234 LEU B CA 1
ATOM 8014 C C . LEU B 1 234 ? 29.188 11.453 -0.521 1 94.94 234 LEU B C 1
ATOM 8016 O O . LEU B 1 234 ? 30.297 11.953 -0.726 1 94.94 234 LEU B O 1
ATOM 8020 N N . LEU B 1 235 ? 28.656 10.477 -1.213 1 94.06 235 LEU B N 1
ATOM 8021 C CA . LEU B 1 235 ? 29.391 9.961 -2.359 1 94.06 235 LEU B CA 1
ATOM 8022 C C . LEU B 1 235 ? 29.531 11.016 -3.447 1 94.06 235 LEU B C 1
ATOM 8024 O O . LEU B 1 235 ? 30.531 11.055 -4.164 1 94.06 235 LEU B O 1
ATOM 8028 N N . ASP B 1 236 ? 28.641 11.891 -3.518 1 93.62 236 ASP B N 1
ATOM 8029 C CA . ASP B 1 236 ? 28.641 12.969 -4.508 1 93.62 236 ASP B CA 1
ATOM 8030 C C . ASP B 1 236 ? 29.75 13.969 -4.223 1 93.62 236 ASP B C 1
ATOM 8032 O O . ASP B 1 236 ? 30.172 14.703 -5.117 1 93.62 236 ASP B O 1
ATOM 8036 N N . GLN B 1 237 ? 30.234 13.977 -3.002 1 93.25 237 GLN B N 1
ATOM 8037 C CA . GLN B 1 237 ? 31.266 14.938 -2.613 1 93.25 237 GLN B CA 1
ATOM 8038 C C . GLN B 1 237 ? 32.656 14.445 -3.01 1 93.25 237 GLN B C 1
ATOM 8040 O O . GLN B 1 237 ? 33.625 15.18 -2.891 1 93.25 237 GLN B O 1
ATOM 8045 N N . CYS B 1 238 ? 32.688 13.203 -3.529 1 93.88 238 CYS B N 1
ATOM 8046 C CA . CYS B 1 238 ? 33.969 12.703 -3.979 1 93.88 238 CYS B CA 1
ATOM 8047 C C . CYS B 1 238 ? 34.406 13.406 -5.258 1 93.88 238 CYS B C 1
ATOM 8049 O O . CYS B 1 238 ? 33.594 13.656 -6.145 1 93.88 238 CYS B O 1
ATOM 8051 N N . ARG B 1 239 ? 35.781 13.742 -5.324 1 92.19 239 ARG B N 1
ATOM 8052 C CA . ARG B 1 239 ? 36.281 14.492 -6.469 1 92.19 239 ARG B CA 1
ATOM 8053 C C . ARG B 1 239 ? 37.344 13.695 -7.219 1 92.19 239 ARG B C 1
ATOM 8055 O O . ARG B 1 239 ? 37.75 14.07 -8.32 1 92.19 239 ARG B O 1
ATOM 8062 N N . SER B 1 240 ? 37.875 12.586 -6.598 1 91.62 240 SER B N 1
ATOM 8063 C CA . SER B 1 240 ? 38.938 11.781 -7.227 1 91.62 240 SER B CA 1
ATOM 8064 C C . SER B 1 240 ? 38.625 10.289 -7.121 1 91.62 240 SER B C 1
ATOM 8066 O O . SER B 1 240 ? 37.781 9.883 -6.301 1 91.62 240 SER B O 1
ATOM 8068 N N . SER B 1 241 ? 39.25 9.523 -8 1 91.19 241 SER B N 1
ATOM 8069 C CA . SER B 1 241 ? 39.094 8.07 -7.977 1 91.19 241 SER B CA 1
ATOM 8070 C C . SER B 1 241 ? 39.656 7.465 -6.699 1 91.19 241 SER B C 1
ATOM 8072 O O . SER B 1 241 ? 39.125 6.453 -6.211 1 91.19 241 SER B O 1
ATOM 8074 N N . GLU B 1 242 ? 40.562 8.094 -6.164 1 89.88 242 GLU B N 1
ATOM 8075 C CA . GLU B 1 242 ? 41.156 7.586 -4.93 1 89.88 242 GLU B CA 1
ATOM 8076 C C . GLU B 1 242 ? 40.188 7.672 -3.768 1 89.88 242 GLU B C 1
ATOM 8078 O O . GLU B 1 242 ? 40.094 6.754 -2.945 1 89.88 242 GLU B O 1
ATOM 8083 N N . GLU B 1 243 ? 39.438 8.711 -3.775 1 92.5 243 GLU B N 1
ATOM 8084 C CA . GLU B 1 243 ? 38.438 8.875 -2.707 1 92.5 243 GLU B CA 1
ATOM 8085 C C . GLU B 1 243 ? 37.312 7.871 -2.848 1 92.5 243 GLU B C 1
ATOM 8087 O O . GLU B 1 243 ? 36.844 7.305 -1.854 1 92.5 243 GLU B O 1
ATOM 8092 N N . VAL B 1 244 ? 36.969 7.703 -4.117 1 92.75 244 VAL B N 1
ATOM 8093 C CA . VAL B 1 244 ? 35.875 6.766 -4.355 1 92.75 244 VAL B CA 1
ATOM 8094 C C . VAL B 1 244 ? 36.312 5.352 -3.98 1 92.75 244 VAL B C 1
ATOM 8096 O O . VAL B 1 244 ? 35.562 4.605 -3.35 1 92.75 244 VAL B O 1
ATOM 8099 N N . ILE B 1 245 ? 37.531 4.977 -4.316 1 91.44 245 ILE B N 1
ATOM 8100 C CA . ILE B 1 245 ? 38.062 3.65 -4.031 1 91.44 245 ILE B CA 1
ATOM 8101 C C . ILE B 1 245 ? 38.188 3.461 -2.521 1 91.44 245 ILE B C 1
ATOM 8103 O O . ILE B 1 245 ? 37.906 2.383 -1.998 1 91.44 245 ILE B O 1
ATOM 8107 N N . ALA B 1 246 ? 38.5 4.512 -1.856 1 89.5 246 ALA B N 1
ATOM 8108 C CA . ALA B 1 246 ? 38.656 4.426 -0.405 1 89.5 246 ALA B CA 1
ATOM 8109 C C . ALA B 1 246 ? 37.312 4.16 0.26 1 89.5 246 ALA B C 1
ATOM 8111 O O . ALA B 1 246 ? 37.219 3.393 1.223 1 89.5 246 ALA B O 1
ATOM 8112 N N . VAL B 1 247 ? 36.312 4.77 -0.291 1 90.44 247 VAL B N 1
ATOM 8113 C CA . VAL B 1 247 ? 34.969 4.625 0.28 1 90.44 247 VAL B CA 1
ATOM 8114 C C . VAL B 1 247 ? 34.438 3.23 -0.025 1 90.44 247 VAL B C 1
ATOM 8116 O O . VAL B 1 247 ? 33.875 2.572 0.85 1 90.44 247 VAL B O 1
ATOM 8119 N N . LEU B 1 248 ? 34.656 2.768 -1.201 1 90.19 248 LEU B N 1
ATOM 8120 C CA . LEU B 1 248 ? 34.031 1.534 -1.659 1 90.19 248 LEU B CA 1
ATOM 8121 C C . LEU B 1 248 ? 34.812 0.316 -1.198 1 90.19 248 LEU B C 1
ATOM 8123 O O . LEU B 1 248 ? 34.281 -0.792 -1.136 1 90.19 248 LEU B O 1
ATOM 8127 N N . ASN B 1 249 ? 36.062 0.479 -0.845 1 86 249 ASN B N 1
ATOM 8128 C CA . ASN B 1 249 ? 36.938 -0.654 -0.509 1 86 249 ASN B CA 1
ATOM 8129 C C . ASN B 1 249 ? 36.969 -0.885 0.999 1 86 249 ASN B C 1
ATOM 8131 O O . ASN B 1 249 ? 37.5 -1.905 1.455 1 86 249 ASN B O 1
ATOM 8135 N N . ARG B 1 250 ? 36.375 -0.061 1.77 1 80 250 ARG B N 1
ATOM 8136 C CA . ARG B 1 250 ? 36.531 -0.159 3.219 1 80 250 ARG B CA 1
ATOM 8137 C C . ARG B 1 250 ? 35.875 -1.426 3.75 1 80 250 ARG B C 1
ATOM 8139 O O . ARG B 1 250 ? 34.719 -1.715 3.418 1 80 250 ARG B O 1
ATOM 8146 N N . ARG B 1 251 ? 36.719 -2.262 4.527 1 68.75 251 ARG B N 1
ATOM 8147 C CA . ARG B 1 251 ? 36.219 -3.51 5.094 1 68.75 251 ARG B CA 1
ATOM 8148 C C . ARG B 1 251 ? 35.531 -3.271 6.441 1 68.75 251 ARG B C 1
ATOM 8150 O O . ARG B 1 251 ? 35.938 -2.363 7.18 1 68.75 251 ARG B O 1
ATOM 8157 N N . CYS B 1 252 ? 34.344 -3.975 6.645 1 62.72 252 CYS B N 1
ATOM 8158 C CA . CYS B 1 252 ? 33.688 -3.938 7.953 1 62.72 252 CYS B CA 1
ATOM 8159 C C . CYS B 1 252 ? 34.469 -4.777 8.969 1 62.72 252 CYS B C 1
ATOM 8161 O O . CYS B 1 252 ? 34.906 -5.879 8.648 1 62.72 252 CYS B O 1
ATOM 8163 N N . SER B 1 253 ? 35.25 -4.371 9.836 1 52.78 253 SER B N 1
ATOM 8164 C CA . SER B 1 253 ? 36.031 -5.129 10.82 1 52.78 253 SER B CA 1
ATOM 8165 C C . SER B 1 253 ? 35.219 -6.297 11.367 1 52.78 253 SER B C 1
ATOM 8167 O O . SER B 1 253 ? 35.781 -7.277 11.867 1 52.78 253 SER B O 1
ATOM 8169 N N . SER B 1 254 ? 33.938 -6.277 11.789 1 45.62 254 SER B N 1
ATOM 8170 C CA . SER B 1 254 ? 33.344 -7.258 12.695 1 45.62 254 SER B CA 1
ATOM 8171 C C . SER B 1 254 ? 33.219 -8.625 12.031 1 45.62 254 SER B C 1
ATOM 8173 O O . SER B 1 254 ? 33.281 -9.656 12.711 1 45.62 254 SER B O 1
ATOM 8175 N N . SER B 1 255 ? 32.406 -8.891 11.031 1 42.38 255 SER B N 1
ATOM 8176 C CA . SER B 1 255 ? 31.797 -10.211 10.906 1 42.38 255 SER B CA 1
ATOM 8177 C C . SER B 1 255 ? 32.812 -11.242 10.422 1 42.38 255 SER B C 1
ATOM 8179 O O . SER B 1 255 ? 32.594 -12.445 10.578 1 42.38 255 SER B O 1
ATOM 8181 N N . SER B 1 256 ? 33.375 -11.188 9.141 1 41.56 256 SER B N 1
ATOM 8182 C CA . SER B 1 256 ? 33.875 -12.461 8.625 1 41.56 256 SER B CA 1
ATOM 8183 C C . SER B 1 256 ? 35.188 -12.852 9.266 1 41.56 256 SER B C 1
ATOM 8185 O O . SER B 1 256 ? 36.062 -12.008 9.461 1 41.56 256 SER B O 1
ATOM 8187 N N . PRO B 1 257 ? 35.25 -13.977 10.031 1 37.66 257 PRO B N 1
ATOM 8188 C CA . PRO B 1 257 ? 36.5 -14.539 10.523 1 37.66 257 PRO B CA 1
ATOM 8189 C C . PRO B 1 257 ? 37.656 -14.406 9.508 1 37.66 257 PRO B C 1
ATOM 8191 O O . PRO B 1 257 ? 37.406 -14.383 8.297 1 37.66 257 PRO B O 1
ATOM 8194 N N . PRO B 1 258 ? 38.75 -13.859 9.938 1 37.34 258 PRO B N 1
ATOM 8195 C CA . PRO B 1 258 ? 39.906 -13.914 9.023 1 37.34 258 PRO B CA 1
ATOM 8196 C C . PRO B 1 258 ? 40.031 -15.266 8.328 1 37.34 258 PRO B C 1
ATOM 8198 O O . PRO B 1 258 ? 40.031 -16.312 8.992 1 37.34 258 PRO B O 1
ATOM 8201 N N . GLU B 1 259 ? 39.344 -15.609 7.293 1 37.84 259 GLU B N 1
ATOM 8202 C CA . GLU B 1 259 ? 39.75 -16.844 6.629 1 37.84 259 GLU B CA 1
ATOM 8203 C C . GLU B 1 259 ? 41.25 -17.062 6.77 1 37.84 259 GLU B C 1
ATOM 8205 O O . GLU B 1 259 ? 42.031 -16.125 6.699 1 37.84 259 GLU B O 1
ATOM 8210 N N . PRO B 1 260 ? 41.656 -18.125 7.457 1 34.03 260 PRO B N 1
ATOM 8211 C CA . PRO B 1 260 ? 43.094 -18.422 7.5 1 34.03 260 PRO B CA 1
ATOM 8212 C C . PRO B 1 260 ? 43.812 -18.094 6.191 1 34.03 260 PRO B C 1
ATOM 8214 O O . PRO B 1 260 ? 43.219 -18.234 5.113 1 34.03 260 PRO B O 1
ATOM 8217 N N . ALA B 1 261 ? 44.781 -17.141 6.156 1 35.41 261 ALA B N 1
ATOM 8218 C CA . ALA B 1 261 ? 45.75 -16.859 5.109 1 35.41 261 ALA B CA 1
ATOM 8219 C C . ALA B 1 261 ? 46.312 -18.141 4.523 1 35.41 261 ALA B C 1
ATOM 8221 O O . ALA B 1 261 ? 47.438 -18.578 4.891 1 35.41 261 ALA B O 1
ATOM 8222 N N . LEU B 1 262 ? 45.656 -19.234 4.613 1 34.06 262 LEU B N 1
ATOM 8223 C CA . LEU B 1 262 ? 46.531 -20.266 4.078 1 34.06 262 LEU B CA 1
ATOM 8224 C C . LEU B 1 262 ? 47.281 -19.766 2.84 1 34.06 262 LEU B C 1
ATOM 8226 O O . LEU B 1 262 ? 48.344 -20.297 2.49 1 34.06 262 LEU B O 1
ATOM 8230 N N . TYR B 1 263 ? 46.5 -19.438 1.764 1 32.72 263 TYR B N 1
ATOM 8231 C CA . TYR B 1 263 ? 47.25 -19.156 0.532 1 32.72 263 TYR B CA 1
ATOM 8232 C C . TYR B 1 263 ? 48 -17.844 0.638 1 32.72 263 TYR B C 1
ATOM 8234 O O . TYR B 1 263 ? 47.562 -16.906 1.283 1 32.72 263 TYR B O 1
ATOM 8242 N N . ASP B 1 264 ? 49.406 -17.938 0.636 1 33.28 264 ASP B N 1
ATOM 8243 C CA . ASP B 1 264 ? 50.344 -16.844 0.421 1 33.28 264 ASP B CA 1
ATOM 8244 C C . ASP B 1 264 ? 49.719 -15.758 -0.461 1 33.28 264 ASP B C 1
ATOM 8246 O O . ASP B 1 264 ? 49.625 -15.914 -1.682 1 33.28 264 ASP B O 1
ATOM 8250 N N . GLU B 1 265 ? 48.719 -15.266 -0.135 1 36.09 265 GLU B N 1
ATOM 8251 C CA . GLU B 1 265 ? 48.406 -14.086 -0.94 1 36.09 265 GLU B CA 1
ATOM 8252 C C . GLU B 1 265 ? 49.625 -13.195 -1.124 1 36.09 265 GLU B C 1
ATOM 8254 O O . GLU B 1 265 ? 50.25 -12.789 -0.146 1 36.09 265 GLU B O 1
ATOM 8259 N N . ALA B 1 266 ? 50.438 -13.336 -2.213 1 34.5 266 ALA B N 1
ATOM 8260 C CA . ALA B 1 266 ? 51.438 -12.305 -2.523 1 34.5 266 ALA B CA 1
ATOM 8261 C C . ALA B 1 266 ? 51 -10.945 -1.978 1 34.5 266 ALA B C 1
ATOM 8263 O O . ALA B 1 266 ? 49.812 -10.609 -2.008 1 34.5 266 ALA B O 1
ATOM 8264 N N . PRO B 1 267 ? 51.719 -10.383 -1 1 38.94 267 PRO B N 1
ATOM 8265 C CA . PRO B 1 267 ? 51.5 -9.055 -0.422 1 38.94 267 PRO B CA 1
ATOM 8266 C C . PRO B 1 267 ? 50.781 -8.109 -1.387 1 38.94 267 PRO B C 1
ATOM 8268 O O . PRO B 1 267 ? 50.156 -7.137 -0.955 1 38.94 267 PRO B O 1
ATOM 8271 N N . HIS B 1 268 ? 51.25 -8.008 -2.691 1 37.38 268 HIS B N 1
ATOM 8272 C CA . HIS B 1 268 ? 50.906 -6.957 -3.654 1 37.38 268 HIS B CA 1
ATOM 8273 C C . HIS B 1 268 ? 49.5 -7.141 -4.215 1 37.38 268 HIS B C 1
ATOM 8275 O O . HIS B 1 268 ? 49.188 -6.582 -5.262 1 37.38 268 HIS B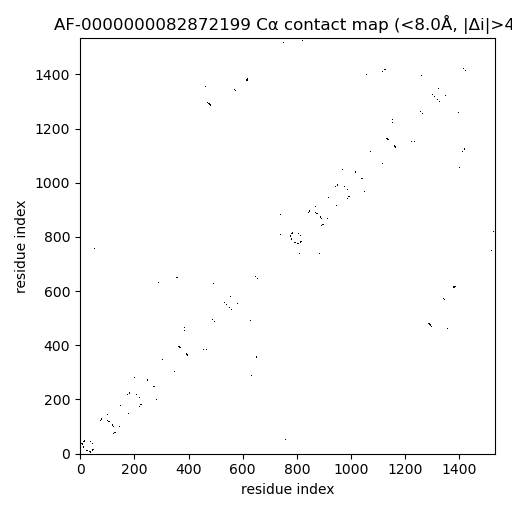 O 1
ATOM 8281 N N . SER B 1 269 ? 48.875 -8.078 -4.055 1 42.59 269 SER B N 1
ATOM 8282 C CA . SER B 1 269 ? 47.688 -8.133 -4.891 1 42.59 269 SER B CA 1
ATOM 8283 C C . SER B 1 269 ? 46.781 -6.906 -4.684 1 42.59 269 SER B C 1
ATOM 8285 O O . SER B 1 269 ? 46.281 -6.676 -3.582 1 42.59 269 SER B O 1
ATOM 8287 N N . GLU B 1 270 ? 47 -5.746 -5.34 1 51.97 270 GLU B N 1
ATOM 8288 C CA . GLU B 1 270 ? 46.438 -4.426 -5.605 1 51.97 270 GLU B CA 1
ATOM 8289 C C . GLU B 1 270 ? 44.938 -4.512 -5.875 1 51.97 270 GLU B C 1
ATOM 8291 O O . GLU B 1 270 ? 44.312 -3.523 -6.262 1 51.97 270 GLU B O 1
ATOM 8296 N N . ARG B 1 271 ? 44.344 -5.613 -5.914 1 60.72 271 ARG B N 1
ATOM 8297 C CA . ARG B 1 271 ? 42.969 -5.59 -6.422 1 60.72 271 ARG B CA 1
ATOM 8298 C C . ARG B 1 271 ? 42 -5.129 -5.352 1 60.72 271 ARG B C 1
ATOM 8300 O O . ARG B 1 271 ? 42.156 -5.449 -4.172 1 60.72 271 ARG B O 1
ATOM 8307 N N . LEU B 1 272 ? 41.062 -4.281 -5.828 1 75.69 272 LEU B N 1
ATOM 8308 C CA . LEU B 1 272 ? 40.031 -3.617 -5.047 1 75.69 272 LEU B CA 1
ATOM 8309 C C . LEU B 1 272 ? 38.969 -4.613 -4.594 1 75.69 272 LEU B C 1
ATOM 8311 O O . LEU B 1 272 ? 38.406 -5.348 -5.41 1 75.69 272 LEU B O 1
ATOM 8315 N N . SER B 1 273 ? 38.906 -5.047 -3.334 1 76.12 273 SER B N 1
ATOM 8316 C CA . SER B 1 273 ? 37.875 -5.965 -2.805 1 76.12 273 SER B CA 1
ATOM 8317 C C . SER B 1 273 ? 36.5 -5.336 -2.832 1 76.12 273 SER B C 1
ATOM 8319 O O . SER B 1 273 ? 35.5 -6.043 -2.914 1 76.12 273 SER B O 1
ATOM 8321 N N . LEU B 1 274 ? 36.375 -4.125 -2.986 1 87.56 274 LEU B N 1
ATOM 8322 C CA . LEU B 1 274 ? 35.125 -3.391 -3.01 1 87.56 274 LEU B CA 1
ATOM 8323 C C . LEU B 1 274 ? 34.125 -3.965 -1.994 1 87.56 274 LEU B C 1
ATOM 8325 O O . LEU B 1 274 ? 32.969 -4.25 -2.332 1 87.56 274 LEU B O 1
ATOM 8329 N N . ASP B 1 275 ? 34.469 -4.129 -0.695 1 86.94 275 ASP B N 1
ATOM 8330 C CA . ASP B 1 275 ? 33.656 -4.738 0.358 1 86.94 275 ASP B CA 1
ATOM 8331 C C . ASP B 1 275 ? 32.438 -3.863 0.7 1 86.94 275 ASP B C 1
ATOM 8333 O O . ASP B 1 275 ? 31.359 -4.375 0.994 1 86.94 275 ASP B O 1
ATOM 8337 N N . ARG B 1 276 ? 32.594 -2.605 0.623 1 91 276 ARG B N 1
ATOM 8338 C CA . ARG B 1 276 ? 31.5 -1.711 0.923 1 91 276 ARG B CA 1
ATOM 8339 C C . ARG B 1 276 ? 30.406 -1.813 -0.141 1 91 276 ARG B C 1
ATOM 8341 O O . ARG B 1 276 ? 29.219 -1.715 0.168 1 91 276 ARG B O 1
ATOM 8348 N N . LEU B 1 277 ? 30.859 -1.969 -1.309 1 90.75 277 LEU B N 1
ATOM 8349 C CA . LEU B 1 277 ? 29.875 -2.111 -2.389 1 90.75 277 LEU B CA 1
ATOM 8350 C C . LEU B 1 277 ? 29.109 -3.416 -2.25 1 90.75 277 LEU B C 1
ATOM 8352 O O . LEU B 1 277 ? 27.906 -3.457 -2.516 1 90.75 277 LEU B O 1
ATOM 8356 N N . LYS B 1 278 ? 29.797 -4.465 -1.823 1 89.19 278 LYS B N 1
ATOM 8357 C CA . LYS B 1 278 ? 29.125 -5.73 -1.566 1 89.19 278 LYS B CA 1
ATOM 8358 C C . LYS B 1 278 ? 28.078 -5.578 -0.469 1 89.19 278 LYS B C 1
ATOM 8360 O O . LYS B 1 278 ? 27 -6.164 -0.551 1 89.19 278 LYS B O 1
ATOM 8365 N N . LEU B 1 279 ? 28.406 -4.801 0.451 1 89.5 279 LEU B N 1
ATOM 8366 C CA . LEU B 1 279 ? 27.469 -4.539 1.53 1 89.5 279 LEU B CA 1
ATOM 8367 C C . LEU B 1 279 ? 26.281 -3.727 1.027 1 89.5 279 LEU B C 1
ATOM 8369 O O . LEU B 1 279 ? 25.141 -3.951 1.451 1 89.5 279 LEU B O 1
ATOM 8373 N N . ALA B 1 280 ? 26.594 -2.762 0.142 1 93.06 280 ALA B N 1
ATOM 8374 C CA . ALA B 1 280 ? 25.516 -1.957 -0.448 1 93.06 280 ALA B CA 1
ATOM 8375 C C . ALA B 1 280 ? 24.547 -2.83 -1.237 1 93.06 280 ALA B C 1
ATOM 8377 O O . ALA B 1 280 ? 23.344 -2.584 -1.232 1 93.06 280 ALA B O 1
ATOM 8378 N N . LEU B 1 281 ? 25.047 -3.863 -1.841 1 90.31 281 LEU B N 1
ATOM 8379 C CA . LEU B 1 281 ? 24.219 -4.793 -2.59 1 90.31 281 LEU B CA 1
ATOM 8380 C C . LEU B 1 281 ? 23.391 -5.672 -1.647 1 90.31 281 LEU B C 1
ATOM 8382 O O . LEU B 1 281 ? 22.219 -5.934 -1.9 1 90.31 281 LEU B O 1
ATOM 8386 N N . LYS B 1 282 ? 24.047 -6.012 -0.549 1 87 282 LYS B N 1
ATOM 8387 C CA . LYS B 1 282 ? 23.359 -6.84 0.434 1 87 282 LYS B CA 1
ATOM 8388 C C . LYS B 1 282 ? 22.219 -6.078 1.088 1 87 282 LYS B C 1
ATOM 8390 O O . LYS B 1 282 ? 21.125 -6.633 1.291 1 87 282 LYS B O 1
ATOM 8395 N N . TYR B 1 283 ? 22.438 -4.785 1.321 1 89.94 283 TYR B N 1
ATOM 8396 C CA . TYR B 1 283 ? 21.422 -3.975 1.98 1 89.94 283 TYR B CA 1
ATOM 8397 C C . TYR B 1 283 ? 20.484 -3.336 0.958 1 89.94 283 TYR B C 1
ATOM 8399 O O . TYR B 1 283 ? 19.672 -2.471 1.302 1 89.94 283 TYR B O 1
ATOM 8407 N N . ASP B 1 284 ? 20.547 -3.695 -0.265 1 89.69 284 ASP B N 1
ATOM 8408 C CA . ASP B 1 284 ? 19.672 -3.264 -1.35 1 89.69 284 ASP B CA 1
ATOM 8409 C C . ASP B 1 284 ? 19.656 -1.742 -1.47 1 89.69 284 ASP B C 1
ATOM 8411 O O . ASP B 1 284 ? 18.594 -1.132 -1.518 1 89.69 284 ASP B O 1
ATOM 8415 N N . GLN B 1 285 ? 20.859 -1.145 -1.451 1 94.25 285 GLN B N 1
ATOM 8416 C CA . GLN B 1 285 ? 20.984 0.291 -1.678 1 94.25 285 GLN B CA 1
ATOM 8417 C C . GLN B 1 285 ? 21.062 0.609 -3.168 1 94.25 285 GLN B C 1
ATOM 8419 O O . GLN B 1 285 ? 22.141 0.879 -3.703 1 94.25 285 GLN B O 1
ATOM 8424 N N . LYS B 1 286 ? 19.969 0.769 -3.85 1 93.5 286 LYS B N 1
ATOM 8425 C CA . LYS B 1 286 ? 19.906 0.9 -5.301 1 93.5 286 LYS B CA 1
ATOM 8426 C C . LYS B 1 286 ? 20.406 2.268 -5.754 1 93.5 286 LYS B C 1
ATOM 8428 O O . LYS B 1 286 ? 21.156 2.367 -6.734 1 93.5 286 LYS B O 1
ATOM 8433 N N . GLN B 1 287 ? 20.094 3.289 -5.008 1 94 287 GLN B N 1
ATOM 8434 C CA . GLN B 1 287 ? 20.516 4.633 -5.398 1 94 287 GLN B CA 1
ATOM 8435 C C . GLN B 1 287 ? 22.031 4.801 -5.262 1 94 287 GLN B C 1
ATOM 8437 O O . GLN B 1 287 ? 22.656 5.449 -6.098 1 94 287 GLN B O 1
ATOM 8442 N N . PHE B 1 288 ? 22.531 4.195 -4.273 1 96.06 288 PHE B N 1
ATOM 8443 C CA . PHE B 1 288 ? 23.953 4.297 -4.027 1 96.06 288 PHE B CA 1
ATOM 8444 C C . PHE B 1 288 ? 24.75 3.545 -5.094 1 96.06 288 PHE B C 1
ATOM 8446 O O . PHE B 1 288 ? 25.719 4.066 -5.633 1 96.06 288 PHE B O 1
ATOM 8453 N N . VAL B 1 289 ? 24.328 2.355 -5.43 1 95.56 289 VAL B N 1
ATOM 8454 C CA . VAL B 1 289 ? 25.031 1.508 -6.391 1 95.56 289 VAL B CA 1
ATOM 8455 C C . VAL B 1 289 ? 24.891 2.096 -7.797 1 95.56 289 VAL B C 1
ATOM 8457 O O . VAL B 1 289 ? 25.812 2.006 -8.609 1 95.56 289 VAL B O 1
ATOM 8460 N N . ALA B 1 290 ? 23.797 2.744 -8.039 1 94.81 290 ALA B N 1
ATOM 8461 C CA . ALA B 1 290 ? 23.547 3.301 -9.359 1 94.81 290 ALA B CA 1
ATOM 8462 C C . ALA B 1 290 ? 24.141 4.699 -9.492 1 94.81 290 ALA B C 1
ATOM 8464 O O . ALA B 1 290 ? 24.078 5.312 -10.562 1 94.81 290 ALA B O 1
ATOM 8465 N N . HIS B 1 291 ? 24.719 5.164 -8.438 1 94.12 291 HIS B N 1
ATOM 8466 C CA . HIS B 1 291 ? 25.344 6.477 -8.484 1 94.12 291 HIS B CA 1
ATOM 8467 C C . HIS B 1 291 ? 26.422 6.539 -9.562 1 94.12 291 HIS B C 1
ATOM 8469 O O . HIS B 1 291 ? 27.172 5.578 -9.75 1 94.12 291 HIS B O 1
ATOM 8475 N N . PRO B 1 292 ? 26.578 7.598 -10.258 1 93.12 292 PRO B N 1
ATOM 8476 C CA . PRO B 1 292 ? 27.516 7.711 -11.383 1 93.12 292 PRO B CA 1
ATOM 8477 C C . PRO B 1 292 ? 28.969 7.484 -10.969 1 93.12 292 PRO B C 1
ATOM 8479 O O . PRO B 1 292 ? 29.734 6.891 -11.727 1 93.12 292 PRO B O 1
ATOM 8482 N N . HIS B 1 293 ? 29.391 7.898 -9.781 1 94.31 293 HIS B N 1
ATOM 8483 C CA . HIS B 1 293 ? 30.766 7.691 -9.328 1 94.31 293 HIS B CA 1
ATOM 8484 C C . HIS B 1 293 ? 31.062 6.211 -9.133 1 94.31 293 HIS B C 1
ATOM 8486 O O . HIS B 1 293 ? 32.125 5.738 -9.5 1 94.31 293 HIS B O 1
ATOM 8492 N N . CYS B 1 294 ? 30.062 5.543 -8.586 1 93.88 294 CYS B N 1
ATOM 8493 C CA . CYS B 1 294 ? 30.219 4.105 -8.383 1 93.88 294 CYS B CA 1
ATOM 8494 C C . CYS B 1 294 ? 30.234 3.365 -9.719 1 93.88 294 CYS B C 1
ATOM 8496 O O . CYS B 1 294 ? 31.062 2.484 -9.938 1 93.88 294 CYS B O 1
ATOM 8498 N N . GLN B 1 295 ? 29.375 3.779 -10.648 1 92.62 295 GLN B N 1
ATOM 8499 C CA . GLN B 1 295 ? 29.266 3.111 -11.938 1 92.62 295 GLN B CA 1
ATOM 8500 C C . GLN B 1 295 ? 30.5 3.359 -12.805 1 92.62 295 GLN B C 1
ATOM 8502 O O . GLN B 1 295 ? 30.938 2.475 -13.539 1 92.62 295 GLN B O 1
ATOM 8507 N N . GLN B 1 296 ? 31.047 4.516 -12.68 1 91.44 296 GLN B N 1
ATOM 8508 C CA . GLN B 1 296 ? 32.25 4.82 -13.43 1 91.44 296 GLN B CA 1
ATOM 8509 C C . GLN B 1 296 ? 33.438 3.951 -12.969 1 91.44 296 GLN B C 1
ATOM 8511 O O . GLN B 1 296 ? 34.188 3.455 -13.789 1 91.44 296 GLN B O 1
ATOM 8516 N N . LEU B 1 297 ? 33.531 3.795 -11.711 1 90.69 297 LEU B N 1
ATOM 8517 C CA . LEU B 1 297 ? 34.594 2.949 -11.188 1 90.69 297 LEU B CA 1
ATOM 8518 C C . LEU B 1 297 ? 34.375 1.495 -11.602 1 90.69 297 LEU B C 1
ATOM 8520 O O . LEU B 1 297 ? 35.312 0.823 -12.016 1 90.69 297 LEU B O 1
ATOM 8524 N N . LEU B 1 298 ? 33.188 1.031 -11.523 1 91.5 298 LEU B N 1
ATOM 8525 C CA . LEU B 1 298 ? 32.875 -0.349 -11.883 1 91.5 298 LEU B CA 1
ATOM 8526 C C . LEU B 1 298 ? 33.125 -0.596 -13.367 1 91.5 298 LEU B C 1
ATOM 8528 O O . LEU B 1 298 ? 33.625 -1.658 -13.742 1 91.5 298 LEU B O 1
ATOM 8532 N N . THR B 1 299 ? 32.812 0.377 -14.156 1 88.56 299 THR B N 1
ATOM 8533 C CA . THR B 1 299 ? 33.062 0.248 -15.586 1 88.56 299 THR B CA 1
ATOM 8534 C C . THR B 1 299 ? 34.562 0.223 -15.883 1 88.56 299 THR B C 1
ATOM 8536 O O . THR B 1 299 ? 35 -0.519 -16.766 1 88.56 299 THR B O 1
ATOM 8539 N N . SER B 1 300 ? 35.281 0.976 -15.109 1 87.31 300 SER B N 1
ATOM 8540 C CA . SER B 1 300 ? 36.75 0.99 -15.305 1 87.31 300 SER B CA 1
ATOM 8541 C C . SER B 1 300 ? 37.344 -0.348 -14.914 1 87.31 300 SER B C 1
ATOM 8543 O O . SER B 1 300 ? 38.281 -0.832 -15.586 1 87.31 300 SER B O 1
ATOM 8545 N N . ILE B 1 301 ? 36.844 -0.939 -13.914 1 87.25 301 ILE B N 1
ATOM 8546 C CA . ILE B 1 301 ? 37.375 -2.232 -13.477 1 87.25 301 ILE B CA 1
ATOM 8547 C C . ILE B 1 301 ? 36.906 -3.322 -14.453 1 87.25 301 ILE B C 1
ATOM 8549 O O . ILE B 1 301 ? 37.688 -4.234 -14.773 1 87.25 301 ILE B O 1
ATOM 8553 N N . TRP B 1 302 ? 35.75 -3.191 -14.938 1 87.44 302 TRP B N 1
ATOM 8554 C CA . TRP B 1 302 ? 35.156 -4.184 -15.836 1 87.44 302 TRP B CA 1
ATOM 8555 C C . TRP B 1 302 ? 35.938 -4.234 -17.156 1 87.44 302 TRP B C 1
ATOM 8557 O O . TRP B 1 302 ? 36.219 -5.316 -17.656 1 87.44 302 TRP B O 1
ATOM 8567 N N . TYR B 1 303 ? 36.344 -3.107 -17.656 1 84.75 303 TYR B N 1
ATOM 8568 C CA . TYR B 1 303 ? 36.969 -3.068 -18.984 1 84.75 303 TYR B CA 1
ATOM 8569 C C . TYR B 1 303 ? 38.469 -2.918 -18.875 1 84.75 303 TYR B C 1
ATOM 8571 O O . TYR B 1 303 ? 39.156 -2.604 -19.859 1 84.75 303 TYR B O 1
ATOM 8579 N N . GLU B 1 304 ? 39 -3.035 -17.703 1 79.5 304 GLU B N 1
ATOM 8580 C CA . GLU B 1 304 ? 40.438 -2.885 -17.531 1 79.5 304 GLU B CA 1
ATOM 8581 C C . GLU B 1 304 ? 41.188 -3.836 -18.453 1 79.5 304 GLU B C 1
ATOM 8583 O O . GLU B 1 304 ? 42.188 -3.443 -19.062 1 79.5 304 GLU B O 1
ATOM 8588 N N . GLY B 1 305 ? 40.781 -5.059 -18.719 1 70.06 305 GLY B N 1
ATOM 8589 C CA . GLY B 1 305 ? 41.531 -6.008 -19.531 1 70.06 305 GLY B CA 1
ATOM 8590 C C . GLY B 1 305 ? 41.25 -5.844 -21.031 1 70.06 305 GLY B C 1
ATOM 8591 O O . GLY B 1 305 ? 42.094 -6.242 -21.844 1 70.06 305 GLY B O 1
ATOM 8592 N N . PHE B 1 306 ? 40.25 -5.246 -21.281 1 77 306 PHE B N 1
ATOM 8593 C CA . PHE B 1 306 ? 39.875 -5.16 -22.688 1 77 306 PHE B CA 1
ATOM 8594 C C . PHE B 1 306 ? 39.188 -3.832 -22.984 1 77 306 PHE B C 1
ATOM 8596 O O . PHE B 1 306 ? 38 -3.801 -23.312 1 77 306 PHE B O 1
ATOM 8603 N N . PRO B 1 307 ? 40 -2.734 -22.922 1 74.19 307 PRO B N 1
ATOM 8604 C CA . PRO B 1 307 ? 39.406 -1.408 -23.062 1 74.19 307 PRO B CA 1
ATOM 8605 C C . PRO B 1 307 ? 38.875 -1.136 -24.469 1 74.19 307 PRO B C 1
ATOM 8607 O O . PRO B 1 307 ? 38.031 -0.25 -24.656 1 74.19 307 PRO B O 1
ATOM 8610 N N . ILE B 1 308 ? 39.25 -1.959 -25.5 1 74.12 308 ILE B N 1
ATOM 8611 C CA . ILE B 1 308 ? 38.906 -1.723 -26.906 1 74.12 308 ILE B CA 1
ATOM 8612 C C . ILE B 1 308 ? 37.438 -2.07 -27.125 1 74.12 308 ILE B C 1
ATOM 8614 O O . ILE B 1 308 ? 36.812 -1.58 -28.078 1 74.12 308 ILE B O 1
ATOM 8618 N N . TRP B 1 309 ? 36.906 -2.783 -26.188 1 76.94 309 TRP B N 1
ATOM 8619 C CA . TRP B 1 309 ? 35.531 -3.279 -26.359 1 76.94 309 TRP B CA 1
ATOM 8620 C C . TRP B 1 309 ? 34.531 -2.125 -26.469 1 76.94 309 TRP B C 1
ATOM 8622 O O . TRP B 1 309 ? 33.625 -2.154 -27.281 1 76.94 309 TRP B O 1
ATOM 8632 N N . ARG B 1 310 ? 34.75 -1.038 -25.688 1 75.06 310 ARG B N 1
ATOM 8633 C CA . ARG B 1 310 ? 33.781 0.055 -25.625 1 75.06 310 ARG B CA 1
ATOM 8634 C C . ARG B 1 310 ? 33.781 0.868 -26.906 1 75.06 310 ARG B C 1
ATOM 8636 O O . ARG B 1 310 ? 32.75 1.402 -27.312 1 75.06 310 ARG B O 1
ATOM 8643 N N . ARG B 1 311 ? 34.906 0.786 -27.594 1 74.62 311 ARG B N 1
ATOM 8644 C CA . ARG B 1 311 ? 35.062 1.664 -28.75 1 74.62 311 ARG B CA 1
ATOM 8645 C C . ARG B 1 311 ? 34.75 0.922 -30.047 1 74.62 311 ARG B C 1
ATOM 8647 O O . ARG B 1 311 ? 34.562 1.544 -31.094 1 74.62 311 ARG B O 1
ATOM 8654 N N . ARG B 1 312 ? 34.594 -0.302 -29.938 1 77.62 312 ARG B N 1
ATOM 8655 C CA . ARG B 1 312 ? 34.438 -1.08 -31.172 1 77.62 312 ARG B CA 1
ATOM 8656 C C . ARG B 1 312 ? 32.969 -1.098 -31.625 1 77.62 312 ARG B C 1
ATOM 8658 O O . ARG B 1 312 ? 32.062 -0.836 -30.828 1 77.62 312 ARG B O 1
ATOM 8665 N N . SER B 1 313 ? 32.812 -1.3 -32.938 1 78.5 313 SER B N 1
ATOM 8666 C CA . SER B 1 313 ? 31.484 -1.354 -33.531 1 78.5 313 SER B CA 1
ATOM 8667 C C . SER B 1 313 ? 30.781 -2.666 -33.188 1 78.5 313 SER B C 1
ATOM 8669 O O . SER B 1 313 ? 31.406 -3.598 -32.688 1 78.5 313 SER B O 1
ATOM 8671 N N . GLY B 1 314 ? 29.469 -2.719 -33.312 1 79.81 314 GLY B N 1
ATOM 8672 C CA . GLY B 1 314 ? 28.641 -3.887 -33.031 1 79.81 314 GLY B CA 1
ATOM 8673 C C . GLY B 1 314 ? 29.078 -5.109 -33.844 1 79.81 314 GLY B C 1
ATOM 8674 O O . GLY B 1 314 ? 29.125 -6.219 -33.281 1 79.81 314 GLY B O 1
ATOM 8675 N N . PHE B 1 315 ? 29.438 -4.91 -35.031 1 81.31 315 PHE B N 1
ATOM 8676 C CA . PHE B 1 315 ? 29.859 -6.016 -35.875 1 81.31 315 PHE B CA 1
ATOM 8677 C C . PHE B 1 315 ? 31.188 -6.602 -35.406 1 81.31 315 PHE B C 1
ATOM 8679 O O . PHE B 1 315 ? 31.344 -7.82 -35.344 1 81.31 315 PHE B O 1
ATOM 8686 N N . SER B 1 316 ? 32.062 -5.777 -34.969 1 82.81 316 SER B N 1
ATOM 8687 C CA . SER B 1 316 ? 33.344 -6.234 -34.469 1 82.81 316 SER B CA 1
ATOM 8688 C C . SER B 1 316 ? 33.188 -6.992 -33.156 1 82.81 316 SER B C 1
ATOM 8690 O O . SER B 1 316 ? 33.906 -7.949 -32.875 1 82.81 316 SER B O 1
ATOM 8692 N N . LYS B 1 317 ? 32.25 -6.562 -32.344 1 81.19 317 LYS B N 1
ATOM 8693 C CA . LYS B 1 317 ? 32 -7.234 -31.062 1 81.19 317 LYS B CA 1
ATOM 8694 C C . LYS B 1 317 ? 31.531 -8.664 -31.281 1 81.19 317 LYS B C 1
ATOM 8696 O O . LYS B 1 317 ? 31.953 -9.586 -30.594 1 81.19 317 LYS B O 1
ATOM 8701 N N . VAL B 1 318 ? 30.672 -8.82 -32.281 1 81 318 VAL B N 1
ATOM 8702 C CA . VAL B 1 318 ? 30.125 -10.148 -32.594 1 81 318 VAL B CA 1
ATOM 8703 C C . VAL B 1 318 ? 31.234 -11.039 -33.156 1 81 318 VAL B C 1
ATOM 8705 O O . VAL B 1 318 ? 31.328 -12.219 -32.781 1 81 318 VAL B O 1
ATOM 8708 N N . LEU B 1 319 ? 32.062 -10.445 -33.938 1 81.88 319 LEU B N 1
ATOM 8709 C CA . LEU B 1 319 ? 33.188 -11.195 -34.5 1 81.88 319 LEU B CA 1
ATOM 8710 C C . LEU B 1 319 ? 34.188 -11.609 -33.406 1 81.88 319 LEU B C 1
ATOM 8712 O O . LEU B 1 319 ? 34.688 -12.727 -33.406 1 81.88 319 LEU B O 1
ATOM 8716 N N . LEU B 1 320 ? 34.312 -10.75 -32.531 1 77.88 320 LEU B N 1
ATOM 8717 C CA . LEU B 1 320 ? 35.219 -11.039 -31.422 1 77.88 320 LEU B CA 1
ATOM 8718 C C . LEU B 1 320 ? 34.656 -12.141 -30.531 1 77.88 320 LEU B C 1
ATOM 8720 O O . LEU B 1 320 ? 35.375 -13.016 -30.062 1 77.88 320 LEU B O 1
ATOM 8724 N N . CYS B 1 321 ? 33.406 -12.117 -30.281 1 77.94 321 CYS B N 1
ATOM 8725 C CA . CYS B 1 321 ? 32.75 -13.156 -29.484 1 77.94 321 CYS B CA 1
ATOM 8726 C C . CYS B 1 321 ? 32.844 -14.508 -30.172 1 77.94 321 CYS B C 1
ATOM 8728 O O . CYS B 1 321 ? 33.125 -15.523 -29.531 1 77.94 321 CYS B O 1
ATOM 8730 N N . LEU B 1 322 ? 32.719 -14.477 -31.5 1 80.25 322 LEU B N 1
ATOM 8731 C CA . LEU B 1 322 ? 32.844 -15.711 -32.25 1 80.25 322 LEU B CA 1
ATOM 8732 C C . LEU B 1 322 ? 34.25 -16.25 -32.25 1 80.25 322 LEU B C 1
ATOM 8734 O O . LEU B 1 322 ? 34.469 -17.469 -32.156 1 80.25 322 LEU B O 1
ATOM 8738 N N . ALA B 1 323 ? 35.125 -15.336 -32.281 1 80.75 323 ALA B N 1
ATOM 8739 C CA . ALA B 1 323 ? 36.531 -15.734 -32.219 1 80.75 323 ALA B CA 1
ATOM 8740 C C . ALA B 1 323 ? 36.875 -16.359 -30.859 1 80.75 323 ALA B C 1
ATOM 8742 O O . ALA B 1 323 ? 37.562 -17.359 -30.797 1 80.75 323 ALA B O 1
ATOM 8743 N N . ILE B 1 324 ? 36.312 -15.859 -29.844 1 76.88 324 ILE B N 1
ATOM 8744 C CA . ILE B 1 324 ? 36.562 -16.359 -28.5 1 76.88 324 ILE B CA 1
ATOM 8745 C C . ILE B 1 324 ? 35.906 -17.719 -28.312 1 76.88 324 ILE B C 1
ATOM 8747 O O . ILE B 1 324 ? 36.5 -18.625 -27.703 1 76.88 324 ILE B O 1
ATOM 8751 N N . ILE B 1 325 ? 34.75 -17.938 -28.875 1 78 325 ILE B N 1
ATOM 8752 C CA . ILE B 1 325 ? 34.031 -19.188 -28.781 1 78 325 ILE B CA 1
ATOM 8753 C C . ILE B 1 325 ? 34.812 -20.297 -29.453 1 78 325 ILE B C 1
ATOM 8755 O O . ILE B 1 325 ? 34.938 -21.406 -28.922 1 78 325 ILE B O 1
ATOM 8759 N N . THR B 1 326 ? 35.344 -19.938 -30.594 1 80.88 326 THR B N 1
ATOM 8760 C CA . THR B 1 326 ? 36.094 -20.938 -31.344 1 80.88 326 THR B CA 1
ATOM 8761 C C . THR B 1 326 ? 37.438 -21.234 -30.672 1 80.88 326 THR B C 1
ATOM 8763 O O . THR B 1 326 ? 37.938 -22.359 -30.719 1 80.88 326 THR B O 1
ATOM 8766 N N . ALA B 1 327 ? 37.938 -20.281 -30.031 1 83.69 327 ALA B N 1
ATOM 8767 C CA . ALA B 1 327 ? 39.25 -20.438 -29.422 1 83.69 327 ALA B CA 1
ATOM 8768 C C . ALA B 1 327 ? 39.156 -20.938 -27.984 1 83.69 327 ALA B C 1
ATOM 8770 O O . ALA B 1 327 ? 40.156 -21.016 -27.281 1 83.69 327 ALA B O 1
ATOM 8771 N N . MET B 1 328 ? 38.031 -21.344 -27.578 1 84.12 328 MET B N 1
ATOM 8772 C CA . MET B 1 328 ? 37.75 -21.672 -26.188 1 84.12 328 MET B CA 1
ATOM 8773 C C . MET B 1 328 ? 38.625 -22.797 -25.688 1 84.12 328 MET B C 1
ATOM 8775 O O . MET B 1 328 ? 39.25 -22.688 -24.625 1 84.12 328 MET B O 1
ATOM 8779 N N . PRO B 1 329 ? 38.75 -23.891 -26.438 1 81.81 329 PRO B N 1
ATOM 8780 C CA . PRO B 1 329 ? 39.562 -24.969 -25.906 1 81.81 329 PRO B CA 1
ATOM 8781 C C . PRO B 1 329 ? 41.062 -24.594 -25.859 1 81.81 329 PRO B C 1
ATOM 8783 O O . PRO B 1 329 ? 41.781 -25.016 -24.922 1 81.81 329 PRO B O 1
ATOM 8786 N N . LEU B 1 330 ? 41.406 -23.734 -26.734 1 84.5 330 LEU B N 1
ATOM 8787 C CA . LEU B 1 330 ? 42.812 -23.312 -26.75 1 84.5 330 LEU B CA 1
ATOM 8788 C C . LEU B 1 330 ? 43.094 -22.344 -25.594 1 84.5 330 LEU B C 1
ATOM 8790 O O . LEU B 1 330 ? 44.156 -22.422 -24.969 1 84.5 330 LEU B O 1
ATOM 8794 N N . LEU B 1 331 ? 42.188 -21.516 -25.406 1 85.38 331 LEU B N 1
ATOM 8795 C CA . LEU B 1 331 ? 42.375 -20.578 -24.312 1 85.38 331 LEU B CA 1
ATOM 8796 C C . LEU B 1 331 ? 42.406 -21.297 -22.969 1 85.38 331 LEU B C 1
ATOM 8798 O O . LEU B 1 331 ? 43.156 -20.922 -22.078 1 85.38 331 LEU B O 1
ATOM 8802 N N . ALA B 1 332 ? 41.594 -22.328 -22.844 1 85.19 332 ALA B N 1
ATOM 8803 C CA . ALA B 1 332 ? 41.562 -23.109 -21.609 1 85.19 332 ALA B CA 1
ATOM 8804 C C . ALA B 1 332 ? 42.906 -23.828 -21.391 1 85.19 332 ALA B C 1
ATOM 8806 O O . ALA B 1 332 ? 43.438 -23.844 -20.281 1 85.19 332 ALA B O 1
ATOM 8807 N N . ALA B 1 333 ? 43.438 -24.328 -22.469 1 83.25 333 ALA B N 1
ATOM 8808 C CA . ALA B 1 333 ? 44.688 -25.047 -22.375 1 83.25 333 ALA B CA 1
ATOM 8809 C C . ALA B 1 333 ? 45.844 -24.109 -22.016 1 83.25 333 ALA B C 1
ATOM 8811 O O . ALA B 1 333 ? 46.688 -24.422 -21.188 1 83.25 333 ALA B O 1
ATOM 8812 N N . THR B 1 334 ? 45.719 -22.953 -22.578 1 82.94 334 THR B N 1
ATOM 8813 C CA . THR B 1 334 ? 46.781 -21.984 -22.312 1 82.94 334 THR B CA 1
ATOM 8814 C C . THR B 1 334 ? 46.719 -21.5 -20.859 1 82.94 334 THR B C 1
ATOM 8816 O O . THR B 1 334 ? 47.75 -21.312 -20.219 1 82.94 334 THR B O 1
ATOM 8819 N N . TYR B 1 335 ? 45.562 -21.297 -20.391 1 85.12 335 TYR B N 1
ATOM 8820 C CA . TYR B 1 335 ? 45.406 -20.828 -19.016 1 85.12 335 TYR B CA 1
ATOM 8821 C C . TYR B 1 335 ? 45.844 -21.922 -18.031 1 85.12 335 TYR B C 1
ATOM 8823 O O . TYR B 1 335 ? 46.438 -21.625 -17 1 85.12 335 TYR B O 1
ATOM 8831 N N . LEU B 1 336 ? 45.625 -23.188 -18.359 1 82.81 336 LEU B N 1
ATOM 8832 C CA . LEU B 1 336 ? 45.969 -24.297 -17.484 1 82.81 336 LEU B CA 1
ATOM 8833 C C . LEU B 1 336 ? 47.469 -24.5 -17.438 1 82.81 336 LEU B C 1
ATOM 8835 O O . LEU B 1 336 ? 48.031 -24.781 -16.375 1 82.81 336 LEU B O 1
ATOM 8839 N N . LEU B 1 337 ? 48.125 -24.188 -18.547 1 80.88 337 LEU B N 1
ATOM 8840 C CA . LEU B 1 337 ? 49.562 -24.438 -18.625 1 80.88 337 LEU B CA 1
ATOM 8841 C C . LEU B 1 337 ? 50.344 -23.203 -18.219 1 80.88 337 LEU B C 1
ATOM 8843 O O . LEU B 1 337 ? 51.375 -23.312 -17.547 1 80.88 337 LEU B O 1
ATOM 8847 N N . PHE B 1 338 ? 49.844 -22 -18.625 1 80.12 338 PHE B N 1
ATOM 8848 C CA . PHE B 1 338 ? 50.594 -20.781 -18.359 1 80.12 338 PHE B CA 1
ATOM 8849 C C . PHE B 1 338 ? 49.688 -19.703 -17.766 1 80.12 338 PHE B C 1
ATOM 8851 O O . PHE B 1 338 ? 49.375 -18.719 -18.422 1 80.12 338 PHE B O 1
ATOM 8858 N N . PRO B 1 339 ? 49.344 -19.75 -16.438 1 77.94 339 PRO B N 1
ATOM 8859 C CA . PRO B 1 339 ? 48.406 -18.781 -15.867 1 77.94 339 PRO B CA 1
ATOM 8860 C C . PRO B 1 339 ? 49.031 -17.422 -15.617 1 77.94 339 PRO B C 1
ATOM 8862 O O . PRO B 1 339 ? 48.312 -16.422 -15.5 1 77.94 339 PRO B O 1
ATOM 8865 N N . ARG B 1 340 ? 50.312 -17.25 -15.602 1 79.44 340 ARG B N 1
ATOM 8866 C CA . ARG B 1 340 ? 50.969 -16 -15.219 1 79.44 340 ARG B CA 1
ATOM 8867 C C . ARG B 1 340 ? 51.406 -15.219 -16.453 1 79.44 340 ARG B C 1
ATOM 8869 O O . ARG B 1 340 ? 51.906 -14.102 -16.328 1 79.44 340 ARG B O 1
ATOM 8876 N N . THR B 1 341 ? 51.125 -15.734 -17.609 1 81.44 341 THR B N 1
ATOM 8877 C CA . THR B 1 341 ? 51.5 -15.016 -18.828 1 81.44 341 THR B CA 1
ATOM 8878 C C . THR B 1 341 ? 50.531 -13.867 -19.094 1 81.44 341 THR B C 1
ATOM 8880 O O . THR B 1 341 ? 49.531 -13.711 -18.375 1 81.44 341 THR B O 1
ATOM 8883 N N . ARG B 1 342 ? 50.875 -13.008 -19.984 1 82.06 342 ARG B N 1
ATOM 8884 C CA . ARG B 1 342 ? 50.031 -11.875 -20.359 1 82.06 342 ARG B CA 1
ATOM 8885 C C . ARG B 1 342 ? 48.656 -12.336 -20.812 1 82.06 342 ARG B C 1
ATOM 8887 O O . ARG B 1 342 ? 47.625 -11.719 -20.469 1 82.06 342 ARG B O 1
ATOM 8894 N N . LEU B 1 343 ? 48.688 -13.375 -21.484 1 81.12 343 LEU B N 1
ATOM 8895 C CA . LEU B 1 343 ? 47.406 -13.914 -21.938 1 81.12 343 LEU B CA 1
ATOM 8896 C C . LEU B 1 343 ? 46.625 -14.492 -20.766 1 81.12 343 LEU B C 1
ATOM 8898 O O . LEU B 1 343 ? 45.375 -14.383 -20.734 1 81.12 343 LEU B O 1
ATOM 8902 N N . GLY B 1 344 ? 47.281 -15.094 -19.938 1 79.38 344 GLY B N 1
ATOM 8903 C CA . GLY B 1 344 ? 46.594 -15.617 -18.766 1 79.38 344 GLY B CA 1
ATOM 8904 C C . GLY B 1 344 ? 45.969 -14.531 -17.906 1 79.38 344 GLY B C 1
ATOM 8905 O O . GLY B 1 344 ? 44.875 -14.703 -17.391 1 79.38 344 GLY B O 1
ATOM 8906 N N . LYS B 1 345 ? 46.625 -13.445 -17.844 1 81.88 345 LYS B N 1
ATOM 8907 C CA . LYS B 1 345 ? 46.062 -12.32 -17.094 1 81.88 345 LYS B CA 1
ATOM 8908 C C . LYS B 1 345 ? 44.875 -11.719 -17.797 1 81.88 345 LYS B C 1
ATOM 8910 O O . LYS B 1 345 ? 43.938 -11.227 -17.141 1 81.88 345 LYS B O 1
ATOM 8915 N N . LEU B 1 346 ? 44.906 -11.836 -19.031 1 82.19 346 LEU B N 1
ATOM 8916 C CA . LEU B 1 346 ? 43.781 -11.328 -19.812 1 82.19 346 LEU B CA 1
ATOM 8917 C C . LEU B 1 346 ? 42.531 -12.195 -19.609 1 82.19 346 LEU B C 1
ATOM 8919 O O . LEU B 1 346 ? 41.406 -11.68 -19.516 1 82.19 346 LEU B O 1
ATOM 8923 N N . ILE B 1 347 ? 42.812 -13.414 -19.516 1 83.12 347 ILE B N 1
ATOM 8924 C CA . ILE B 1 347 ? 41.688 -14.336 -19.344 1 83.12 347 ILE B CA 1
ATOM 8925 C C . ILE B 1 347 ? 41.094 -14.18 -17.953 1 83.12 347 ILE B C 1
ATOM 8927 O O . ILE B 1 347 ? 39.906 -14.406 -17.75 1 83.12 347 ILE B O 1
ATOM 8931 N N . ARG B 1 348 ? 41.906 -13.656 -17.094 1 84.25 348 ARG B N 1
ATOM 8932 C CA . ARG B 1 348 ? 41.438 -13.5 -15.711 1 84.25 348 ARG B CA 1
ATOM 8933 C C . ARG B 1 348 ? 40.688 -12.188 -15.523 1 84.25 348 ARG B C 1
ATOM 8935 O O . ARG B 1 348 ? 40.062 -11.977 -14.484 1 84.25 348 ARG B O 1
ATOM 8942 N N . SER B 1 349 ? 40.688 -11.453 -16.547 1 84.25 349 SER B N 1
ATOM 8943 C CA . SER B 1 349 ? 39.938 -10.203 -16.453 1 84.25 349 SER B CA 1
ATOM 8944 C C . SER B 1 349 ? 38.438 -10.469 -16.406 1 84.25 349 SER B C 1
ATOM 8946 O O . SER B 1 349 ? 37.969 -11.438 -17 1 84.25 349 SER B O 1
ATOM 8948 N N . PRO B 1 350 ? 37.75 -9.68 -15.664 1 87.69 350 PRO B N 1
ATOM 8949 C CA . PRO B 1 350 ? 36.344 -9.93 -15.43 1 87.69 350 PRO B CA 1
ATOM 8950 C C . PRO B 1 350 ? 35.531 -9.953 -16.734 1 87.69 350 PRO B C 1
ATOM 8952 O O . PRO B 1 350 ? 34.656 -10.805 -16.906 1 87.69 350 PRO B O 1
ATOM 8955 N N . PHE B 1 351 ? 35.781 -9.102 -17.625 1 85.81 351 PHE B N 1
ATOM 8956 C CA . PHE B 1 351 ? 35.031 -9.055 -18.875 1 85.81 351 PHE B CA 1
ATOM 8957 C C . PHE B 1 351 ? 35.281 -10.312 -19.703 1 85.81 351 PHE B C 1
ATOM 8959 O O . PHE B 1 351 ? 34.344 -10.906 -20.234 1 85.81 351 PHE B O 1
ATOM 8966 N N . MET B 1 352 ? 36.5 -10.742 -19.812 1 84 352 MET B N 1
ATOM 8967 C CA . MET B 1 352 ? 36.812 -11.945 -20.562 1 84 352 MET B CA 1
ATOM 8968 C C . MET B 1 352 ? 36.25 -13.188 -19.891 1 84 352 MET B C 1
ATOM 8970 O O . MET B 1 352 ? 35.844 -14.125 -20.578 1 84 352 MET B O 1
ATOM 8974 N N . LYS B 1 353 ? 36.312 -13.164 -18.625 1 86.31 353 LYS B N 1
ATOM 8975 C CA . LYS B 1 353 ? 35.719 -14.273 -17.891 1 86.31 353 LYS B CA 1
ATOM 8976 C C . LYS B 1 353 ? 34.219 -14.398 -18.203 1 86.31 353 LYS B C 1
ATOM 8978 O O . LYS B 1 353 ? 33.719 -15.508 -18.391 1 86.31 353 LYS B O 1
ATOM 8983 N N . PHE B 1 354 ? 33.594 -13.258 -18.234 1 87 354 PHE B N 1
ATOM 8984 C CA . PHE B 1 354 ? 32.188 -13.242 -18.516 1 87 354 PHE B CA 1
ATOM 8985 C C . PHE B 1 354 ? 31.891 -13.781 -19.922 1 87 354 PHE B C 1
ATOM 8987 O O . PHE B 1 354 ? 31 -14.617 -20.094 1 87 354 PHE B O 1
ATOM 8994 N N . ILE B 1 355 ? 32.625 -13.328 -20.859 1 83.62 355 ILE B N 1
ATOM 8995 C CA . ILE B 1 355 ? 32.406 -13.766 -22.234 1 83.62 355 ILE B CA 1
ATOM 8996 C C . ILE B 1 355 ? 32.719 -15.258 -22.359 1 83.62 355 ILE B C 1
ATOM 8998 O O . ILE B 1 355 ? 32.031 -15.984 -23.062 1 83.62 355 ILE B O 1
ATOM 9002 N N . TYR B 1 356 ? 33.75 -15.641 -21.625 1 86.88 356 TYR B N 1
ATOM 9003 C CA . TYR B 1 356 ? 34.156 -17.031 -21.672 1 86.88 356 TYR B CA 1
ATOM 9004 C C . TYR B 1 356 ? 33.062 -17.938 -21.078 1 86.88 356 TYR B C 1
ATOM 9006 O O . TYR B 1 356 ? 32.719 -18.969 -21.672 1 86.88 356 TYR B O 1
ATOM 9014 N N . HIS B 1 357 ? 32.531 -17.625 -20 1 88.06 357 HIS B N 1
ATOM 9015 C CA . HIS B 1 357 ? 31.5 -18.406 -19.359 1 88.06 357 HIS B CA 1
ATOM 9016 C C . HIS B 1 357 ? 30.219 -18.391 -20.188 1 88.06 357 HIS B C 1
ATOM 9018 O O . HIS B 1 357 ? 29.5 -19.406 -20.266 1 88.06 357 HIS B O 1
ATOM 9024 N N . SER B 1 358 ? 29.891 -17.25 -20.812 1 87.81 358 SER B N 1
ATOM 9025 C CA . SER B 1 358 ? 28.703 -17.156 -21.656 1 87.81 358 SER B CA 1
ATOM 9026 C C . SER B 1 358 ? 28.844 -18 -22.922 1 87.81 358 SER B C 1
ATOM 9028 O O . SER B 1 358 ? 27.891 -18.625 -23.375 1 87.81 358 SER B O 1
ATOM 9030 N N . ALA B 1 359 ? 30 -18.031 -23.391 1 85.12 359 ALA B N 1
ATOM 9031 C CA . ALA B 1 359 ? 30.266 -18.844 -24.578 1 85.12 359 ALA B CA 1
ATOM 9032 C C . ALA B 1 359 ? 30.156 -20.328 -24.25 1 85.12 359 ALA B C 1
ATOM 9034 O O . ALA B 1 359 ? 29.625 -21.109 -25.047 1 85.12 359 ALA B O 1
ATOM 9035 N N . SER B 1 360 ? 30.688 -20.688 -23.156 1 88.75 360 SER B N 1
ATOM 9036 C CA . SER B 1 360 ? 30.594 -22.078 -22.75 1 88.75 360 SER B CA 1
ATOM 9037 C C . SER B 1 360 ? 29.125 -22.5 -22.578 1 88.75 360 SER B C 1
ATOM 9039 O O . SER B 1 360 ? 28.734 -23.594 -22.984 1 88.75 360 SER B O 1
ATOM 9041 N N . PHE B 1 361 ? 28.375 -21.656 -22.031 1 89.19 361 PHE B N 1
ATOM 9042 C CA . PHE B 1 361 ? 26.969 -21.969 -21.844 1 89.19 361 PHE B CA 1
ATOM 9043 C C . PHE B 1 361 ? 26.25 -22.047 -23.188 1 89.19 361 PHE B C 1
ATOM 9045 O O . PHE B 1 361 ? 25.359 -22.875 -23.391 1 89.19 361 PHE B O 1
ATOM 9052 N N . GLY B 1 362 ? 26.594 -21.156 -24.094 1 85.81 362 GLY B N 1
ATOM 9053 C CA . GLY B 1 362 ? 26.062 -21.234 -25.453 1 85.81 362 GLY B CA 1
ATOM 9054 C C . GLY B 1 362 ? 26.391 -22.547 -26.141 1 85.81 362 GLY B C 1
ATOM 9055 O O . GLY B 1 362 ? 25.531 -23.125 -26.812 1 85.81 362 GLY B O 1
ATOM 9056 N N . CYS B 1 363 ? 27.562 -23.031 -25.906 1 87.25 363 CYS B N 1
ATOM 9057 C CA . CYS B 1 363 ? 27.953 -24.328 -26.469 1 87.25 363 CYS B CA 1
ATOM 9058 C C . CYS B 1 363 ? 27.141 -25.453 -25.844 1 87.25 363 CYS B C 1
ATOM 9060 O O . CYS B 1 363 ? 26.75 -26.391 -26.547 1 87.25 363 CYS B O 1
ATOM 9062 N N . PHE B 1 364 ? 26.938 -25.312 -24.625 1 91 364 PHE B N 1
ATOM 9063 C CA . PHE B 1 364 ? 26.125 -26.297 -23.922 1 91 364 PHE B CA 1
ATOM 9064 C C . PHE B 1 364 ? 24.719 -26.359 -24.5 1 91 364 PHE B C 1
ATOM 9066 O O . PHE B 1 364 ? 24.172 -27.438 -24.734 1 91 364 PHE B O 1
ATOM 9073 N N . LEU B 1 365 ? 24.156 -25.234 -24.828 1 89 365 LEU B N 1
ATOM 9074 C CA . LEU B 1 365 ? 22.812 -25.172 -25.406 1 89 365 LEU B CA 1
ATOM 9075 C C . LEU B 1 365 ? 22.797 -25.75 -26.812 1 89 365 LEU B C 1
ATOM 9077 O O . LEU B 1 365 ? 21.844 -26.422 -27.219 1 89 365 LEU B O 1
ATOM 9081 N N . ILE B 1 366 ? 23.859 -25.547 -27.516 1 85.94 366 ILE B N 1
ATOM 9082 C CA . ILE B 1 366 ? 23.969 -26.109 -28.844 1 85.94 366 ILE B CA 1
ATOM 9083 C C . ILE B 1 366 ? 24.047 -27.625 -28.766 1 85.94 366 ILE B C 1
ATOM 9085 O O . ILE B 1 366 ? 23.438 -28.328 -29.578 1 85.94 366 ILE B O 1
ATOM 9089 N N . LEU B 1 367 ? 24.766 -28.109 -27.781 1 89.38 367 LEU B N 1
ATOM 9090 C CA . LEU B 1 367 ? 24.859 -29.547 -27.578 1 89.38 367 LEU B CA 1
ATOM 9091 C C . LEU B 1 367 ? 23.484 -30.141 -27.266 1 89.38 367 LEU B C 1
ATOM 9093 O O . LEU B 1 367 ? 23.156 -31.234 -27.719 1 89.38 367 LEU B O 1
ATOM 9097 N N . LEU B 1 368 ? 22.719 -29.422 -26.516 1 88.94 368 LEU B N 1
ATOM 9098 C CA . LEU B 1 368 ? 21.375 -29.906 -26.188 1 88.94 368 LEU B CA 1
ATOM 9099 C C . LEU B 1 368 ? 20.5 -29.953 -27.422 1 88.94 368 LEU B C 1
ATOM 9101 O O . LEU B 1 368 ? 19.688 -30.859 -27.578 1 88.94 368 LEU B O 1
ATOM 9105 N N . VAL B 1 369 ? 20.688 -28.984 -28.328 1 85.88 369 VAL B N 1
ATOM 9106 C CA . VAL B 1 369 ? 19.906 -28.969 -29.562 1 85.88 369 VAL B CA 1
ATOM 9107 C C . VAL B 1 369 ? 20.344 -30.125 -30.453 1 85.88 369 VAL B C 1
ATOM 9109 O O . VAL B 1 369 ? 19.5 -30.781 -31.078 1 85.88 369 VAL B O 1
ATOM 9112 N N . LEU B 1 370 ? 21.578 -30.469 -30.406 1 83.69 370 LEU B N 1
ATOM 9113 C CA . LEU B 1 370 ? 22.078 -31.578 -31.203 1 83.69 370 LEU B CA 1
ATOM 9114 C C . LEU B 1 370 ? 21.594 -32.906 -30.641 1 83.69 370 LEU B C 1
ATOM 9116 O O . LEU B 1 370 ? 21.297 -33.844 -31.391 1 83.69 370 LEU B O 1
ATOM 9120 N N . ALA B 1 371 ? 21.469 -32.938 -29.359 1 83 371 ALA B N 1
ATOM 9121 C CA . ALA B 1 371 ? 20.953 -34.156 -28.734 1 83 371 ALA B CA 1
ATOM 9122 C C . ALA B 1 371 ? 19.484 -34.344 -29.047 1 83 371 ALA B C 1
ATOM 9124 O O . ALA B 1 371 ? 19 -35.469 -29.172 1 83 371 ALA B O 1
ATOM 9125 N N . SER B 1 372 ? 18.766 -33.219 -29.25 1 77.81 372 SER B N 1
ATOM 9126 C CA . SER B 1 372 ? 17.328 -33.312 -29.516 1 77.81 372 SER B CA 1
ATOM 9127 C C . SER B 1 372 ? 17.047 -33.656 -30.969 1 77.81 372 SER B C 1
ATOM 9129 O O . SER B 1 372 ? 16.047 -34.281 -31.281 1 77.81 372 SER B O 1
ATOM 9131 N N . THR B 1 373 ? 17.906 -33.219 -31.922 1 72.19 373 THR B N 1
ATOM 9132 C CA . THR B 1 373 ? 17.672 -33.5 -33.344 1 72.19 373 THR B CA 1
ATOM 9133 C C . THR B 1 373 ? 18.266 -34.844 -33.75 1 72.19 373 THR B C 1
ATOM 9135 O O . THR B 1 373 ? 18 -35.344 -34.844 1 72.19 373 THR B O 1
ATOM 9138 N N . ARG B 1 374 ? 18.688 -35.562 -32.812 1 68.12 374 ARG B N 1
ATOM 9139 C CA . ARG B 1 374 ? 19.172 -36.938 -32.969 1 68.12 374 ARG B CA 1
ATOM 9140 C C . ARG B 1 374 ? 19.969 -37.062 -34.25 1 68.12 374 ARG B C 1
ATOM 9142 O O . ARG B 1 374 ? 19.703 -37.938 -35.094 1 68.12 374 ARG B O 1
ATOM 9149 N N . THR B 1 375 ? 20.844 -36.188 -34.625 1 57.16 375 THR B N 1
ATOM 9150 C CA . THR B 1 375 ? 21.594 -36.156 -35.875 1 57.16 375 THR B CA 1
ATOM 9151 C C . THR B 1 375 ? 22.516 -37.375 -35.969 1 57.16 375 THR B C 1
ATOM 9153 O O . THR B 1 375 ? 23.094 -37.625 -37.031 1 57.16 375 THR B O 1
ATOM 9156 N N . GLU B 1 376 ? 22.797 -38.125 -34.969 1 59.47 376 GLU B N 1
ATOM 9157 C CA . GLU B 1 376 ? 23.844 -39.125 -35.094 1 59.47 376 GLU B CA 1
ATOM 9158 C C . GLU B 1 376 ? 23.328 -40.375 -35.781 1 59.47 376 GLU B C 1
ATOM 9160 O O . GLU B 1 376 ? 24.094 -41.312 -36.062 1 59.47 376 GLU B O 1
ATOM 9165 N N . GLY B 1 377 ? 22.312 -40.344 -36.656 1 56.03 377 GLY B N 1
ATOM 9166 C CA . GLY B 1 377 ? 21.922 -41.406 -37.562 1 56.03 377 GLY B CA 1
ATOM 9167 C C . GLY B 1 377 ? 21.5 -42.688 -36.844 1 56.03 377 GLY B C 1
ATOM 9168 O O . GLY B 1 377 ? 20.859 -43.531 -37.469 1 56.03 377 GLY B O 1
ATOM 9169 N N . SER B 1 378 ? 22.047 -43.125 -35.75 1 57.78 378 SER B N 1
ATOM 9170 C CA . SER B 1 378 ? 21.812 -44.438 -35.156 1 57.78 378 SER B CA 1
ATOM 9171 C C . SER B 1 378 ? 20.453 -44.5 -34.469 1 57.78 378 SER B C 1
ATOM 9173 O O . SER B 1 378 ? 20.234 -45.312 -33.594 1 57.78 378 SER B O 1
ATOM 9175 N N . GLU B 1 379 ? 19.5 -43.75 -34.906 1 60 379 GLU B N 1
ATOM 9176 C CA . GLU B 1 379 ? 18.312 -43.344 -34.156 1 60 379 GLU B CA 1
ATOM 9177 C C . GLU B 1 379 ? 17.266 -44.438 -34.125 1 60 379 GLU B C 1
ATOM 9179 O O . GLU B 1 379 ? 16.641 -44.688 -33.094 1 60 379 GLU B O 1
ATOM 9184 N N . MET B 1 380 ? 17.219 -45.062 -35.281 1 60 380 MET B N 1
ATOM 9185 C CA . MET B 1 380 ? 16.172 -46.062 -35.344 1 60 380 MET B CA 1
ATOM 9186 C C . MET B 1 380 ? 16.422 -47.188 -34.312 1 60 380 MET B C 1
ATOM 9188 O O . MET B 1 380 ? 15.5 -47.656 -33.656 1 60 380 MET B O 1
ATOM 9192 N N . TYR B 1 381 ? 17.766 -47.406 -34.156 1 63.81 381 TYR B N 1
ATOM 9193 C CA . TYR B 1 381 ? 18.141 -48.469 -33.25 1 63.81 381 TYR B CA 1
ATOM 9194 C C . TYR B 1 381 ? 17.938 -48.031 -31.797 1 63.81 381 TYR B C 1
ATOM 9196 O O . TYR B 1 381 ? 17.422 -48.781 -30.969 1 63.81 381 TYR B O 1
ATOM 9204 N N . ARG B 1 382 ? 18.062 -46.812 -31.469 1 75 382 ARG B N 1
ATOM 9205 C CA . ARG B 1 382 ? 18.031 -46.312 -30.078 1 75 382 ARG B CA 1
ATOM 9206 C C . ARG B 1 382 ? 16.594 -46.125 -29.609 1 75 382 ARG B C 1
ATOM 9208 O O . ARG B 1 382 ? 16.312 -46.188 -28.406 1 75 382 ARG B O 1
ATOM 9215 N N . GLN B 1 383 ? 15.75 -46.125 -30.547 1 74.31 383 GLN B N 1
ATOM 9216 C CA . GLN B 1 383 ? 14.344 -45.906 -30.203 1 74.31 383 GLN B CA 1
ATOM 9217 C C . GLN B 1 383 ? 13.734 -47.156 -29.578 1 74.31 383 GLN B C 1
ATOM 9219 O O . GLN B 1 383 ? 12.859 -47.062 -28.703 1 74.31 383 GLN B O 1
ATOM 9224 N N . ASN B 1 384 ? 14.336 -48.281 -29.969 1 75 384 ASN B N 1
ATOM 9225 C CA . ASN B 1 384 ? 13.711 -49.531 -29.5 1 75 384 ASN B CA 1
ATOM 9226 C C . ASN B 1 384 ? 14.633 -50.281 -28.547 1 75 384 ASN B C 1
ATOM 9228 O O . ASN B 1 384 ? 14.445 -51.469 -28.328 1 75 384 ASN B O 1
ATOM 9232 N N . THR B 1 385 ? 15.68 -49.594 -28.125 1 82.25 385 THR B N 1
ATOM 9233 C CA . THR B 1 385 ? 16.594 -50.219 -27.172 1 82.25 385 THR B CA 1
ATOM 9234 C C . THR B 1 385 ? 16.422 -49.625 -25.781 1 82.25 385 THR B C 1
ATOM 9236 O O . THR B 1 385 ? 16.453 -48.406 -25.609 1 82.25 385 THR B O 1
ATOM 9239 N N . ARG B 1 386 ? 16.156 -50.625 -24.922 1 84.69 386 ARG B N 1
ATOM 9240 C CA . ARG B 1 386 ? 16.047 -50.219 -23.531 1 84.69 386 ARG B CA 1
ATOM 9241 C C . ARG B 1 386 ? 17.422 -50 -22.906 1 84.69 386 ARG B C 1
ATOM 9243 O O . ARG B 1 386 ? 18.297 -50.875 -23 1 84.69 386 ARG B O 1
ATOM 9250 N N . GLY B 1 387 ? 17.688 -48.844 -22.375 1 85 387 GLY B N 1
ATOM 9251 C CA . GLY B 1 387 ? 18.953 -48.5 -21.734 1 85 387 GLY B CA 1
ATOM 9252 C C . GLY B 1 387 ? 20.125 -48.469 -22.688 1 85 387 GLY B C 1
ATOM 9253 O O . GLY B 1 387 ? 21.141 -49.156 -22.453 1 85 387 GLY B O 1
ATOM 9254 N N . PRO B 1 388 ? 20.031 -47.812 -23.672 1 83.12 388 PRO B N 1
ATOM 9255 C CA . PRO B 1 388 ? 21.125 -47.75 -24.625 1 83.12 388 PRO B CA 1
ATOM 9256 C C . PRO B 1 388 ? 22.391 -47.094 -24.047 1 83.12 388 PRO B C 1
ATOM 9258 O O . PRO B 1 388 ? 22.297 -46.375 -23.047 1 83.12 388 PRO B O 1
ATOM 9261 N N . ALA B 1 389 ? 23.516 -47.5 -24.609 1 85.5 389 ALA B N 1
ATOM 9262 C CA . ALA B 1 389 ? 24.766 -46.844 -24.219 1 85.5 389 ALA B CA 1
ATOM 9263 C C . ALA B 1 389 ? 24.75 -45.375 -24.609 1 85.5 389 ALA B C 1
ATOM 9265 O O . ALA B 1 389 ? 24.156 -45 -25.609 1 85.5 389 ALA B O 1
ATOM 9266 N N . PRO B 1 390 ? 25.359 -44.531 -23.781 1 86.62 390 PRO B N 1
ATOM 9267 C CA . PRO B 1 390 ? 25.359 -43.094 -24.062 1 86.62 390 PRO B CA 1
ATOM 9268 C C . PRO B 1 390 ? 26.078 -42.719 -25.359 1 86.62 390 PRO B C 1
ATOM 9270 O O . PRO B 1 390 ? 27.094 -43.375 -25.688 1 86.62 390 PRO B O 1
ATOM 9273 N N . SER B 1 391 ? 25.5 -41.938 -26.094 1 85 391 SER B N 1
ATOM 9274 C CA . SER B 1 391 ? 26.109 -41.406 -27.312 1 85 391 SER B CA 1
ATOM 9275 C C . SER B 1 391 ? 27.25 -40.469 -27.016 1 85 391 SER B C 1
ATOM 9277 O O . SER B 1 391 ? 27.484 -40.125 -25.844 1 85 391 SER B O 1
ATOM 9279 N N . MET B 1 392 ? 27.953 -40.031 -28.078 1 87.5 392 MET B N 1
ATOM 9280 C CA . MET B 1 392 ? 29.062 -39.094 -27.906 1 87.5 392 MET B CA 1
ATOM 9281 C C . MET B 1 392 ? 28.562 -37.75 -27.422 1 87.5 392 MET B C 1
ATOM 9283 O O . MET B 1 392 ? 29.203 -37.125 -26.547 1 87.5 392 MET B O 1
ATOM 9287 N N . ILE B 1 393 ? 27.5 -37.312 -27.891 1 87.5 393 ILE B N 1
ATOM 9288 C CA . ILE B 1 393 ? 26.953 -36.031 -27.5 1 87.5 393 ILE B CA 1
ATOM 9289 C C . ILE B 1 393 ? 26.5 -36.062 -26.031 1 87.5 393 ILE B C 1
ATOM 9291 O O . ILE B 1 393 ? 26.688 -35.125 -25.297 1 87.5 393 ILE B O 1
ATOM 9295 N N . GLU B 1 394 ? 25.938 -37.219 -25.672 1 88 394 GLU B N 1
ATOM 9296 C CA . GLU B 1 394 ? 25.5 -37.375 -24.297 1 88 394 GLU B CA 1
ATOM 9297 C C . GLU B 1 394 ? 26.688 -37.344 -23.328 1 88 394 GLU B C 1
ATOM 9299 O O . GLU B 1 394 ? 26.578 -36.875 -22.203 1 88 394 GLU B O 1
ATOM 9304 N N . TRP B 1 395 ? 27.75 -37.875 -23.812 1 90.94 395 TRP B N 1
ATOM 9305 C CA . TRP B 1 395 ? 28.953 -37.844 -22.984 1 90.94 395 TRP B CA 1
ATOM 9306 C C . TRP B 1 395 ? 29.453 -36.406 -22.828 1 90.94 395 TRP B C 1
ATOM 9308 O O . TRP B 1 395 ? 29.859 -36 -21.734 1 90.94 395 TRP B O 1
ATOM 9318 N N . LEU B 1 396 ? 29.406 -35.688 -23.844 1 91.75 396 LEU B N 1
ATOM 9319 C CA . LEU B 1 396 ? 29.828 -34.312 -23.781 1 91.75 396 LEU B CA 1
ATOM 9320 C C . LEU B 1 396 ? 28.922 -33.5 -22.844 1 91.75 396 LEU B C 1
ATOM 9322 O O . LEU B 1 396 ? 29.406 -32.656 -22.078 1 91.75 396 LEU B O 1
ATOM 9326 N N . ILE B 1 397 ? 27.641 -33.781 -22.938 1 93.38 397 ILE B N 1
ATOM 9327 C CA . ILE B 1 397 ? 26.703 -33.094 -22.047 1 93.38 397 ILE B CA 1
ATOM 9328 C C . ILE B 1 397 ? 26.984 -33.469 -20.594 1 93.38 397 ILE B C 1
ATOM 9330 O O . ILE B 1 397 ? 26.938 -32.594 -19.719 1 93.38 397 ILE B O 1
ATOM 9334 N N . LEU B 1 398 ? 27.266 -34.719 -20.391 1 93.56 398 LEU B N 1
ATOM 9335 C CA . LEU B 1 398 ? 27.594 -35.156 -19.031 1 93.56 398 LEU B CA 1
ATOM 9336 C C . LEU B 1 398 ? 28.844 -34.438 -18.516 1 93.56 398 LEU B C 1
ATOM 9338 O O . LEU B 1 398 ? 28.922 -34.094 -17.344 1 93.56 398 LEU B O 1
ATOM 9342 N N . PHE B 1 399 ? 29.766 -34.219 -19.375 1 93.31 399 PHE B N 1
ATOM 9343 C CA . PHE B 1 399 ? 30.969 -33.5 -19 1 93.31 399 PHE B CA 1
ATOM 9344 C C . PHE B 1 399 ? 30.656 -32.031 -18.641 1 93.31 399 PHE B C 1
ATOM 9346 O O . PHE B 1 399 ? 31.172 -31.516 -17.672 1 93.31 399 PHE B O 1
ATOM 9353 N N . TRP B 1 400 ? 29.875 -31.422 -19.375 1 94.12 400 TRP B N 1
ATOM 9354 C CA . TRP B 1 400 ? 29.469 -30.047 -19.109 1 94.12 400 TRP B CA 1
ATOM 9355 C C . TRP B 1 400 ? 28.703 -29.953 -17.797 1 94.12 400 TRP B C 1
ATOM 9357 O O . TRP B 1 400 ? 28.953 -29.047 -16.984 1 94.12 400 TRP B O 1
ATOM 9367 N N . VAL B 1 401 ? 27.766 -30.859 -17.578 1 95.19 401 VAL B N 1
ATOM 9368 C CA . VAL B 1 401 ? 26.938 -30.844 -16.375 1 95.19 401 VAL B CA 1
ATOM 9369 C C . VAL B 1 401 ? 27.812 -31.094 -15.141 1 95.19 401 VAL B C 1
ATOM 9371 O O . VAL B 1 401 ? 27.625 -30.453 -14.102 1 95.19 401 VAL B O 1
ATOM 9374 N N . SER B 1 402 ? 28.766 -31.984 -15.281 1 93.81 402 SER B N 1
ATOM 9375 C CA . SER B 1 402 ? 29.672 -32.219 -14.164 1 93.81 402 SER B CA 1
ATOM 9376 C C . SER B 1 402 ? 30.484 -30.969 -13.844 1 93.81 402 SER B C 1
ATOM 9378 O O . SER B 1 402 ? 30.734 -30.656 -12.672 1 93.81 402 SER B O 1
ATOM 9380 N N . GLY B 1 403 ? 30.875 -30.266 -14.844 1 92.75 403 GLY B N 1
ATOM 9381 C CA . GLY B 1 403 ? 31.562 -29 -14.625 1 92.75 403 GLY B CA 1
ATOM 9382 C C . GLY B 1 403 ? 30.688 -27.953 -13.969 1 92.75 403 GLY B C 1
ATOM 9383 O O . GLY B 1 403 ? 31.141 -27.203 -13.102 1 92.75 403 GLY B O 1
ATOM 9384 N N . MET B 1 404 ? 29.484 -27.938 -14.43 1 94.12 404 MET B N 1
ATOM 9385 C CA . MET B 1 404 ? 28.562 -26.953 -13.852 1 94.12 404 MET B CA 1
ATOM 9386 C C . MET B 1 404 ? 28.25 -27.312 -12.398 1 94.12 404 MET B C 1
ATOM 9388 O O . MET B 1 404 ? 28.094 -26.406 -11.562 1 94.12 404 MET B O 1
ATOM 9392 N N . VAL B 1 405 ? 28.094 -28.578 -12.055 1 94.12 405 VAL B N 1
ATOM 9393 C CA . VAL B 1 405 ? 27.859 -29.016 -10.688 1 94.12 405 VAL B CA 1
ATOM 9394 C C . VAL B 1 405 ? 29.047 -28.625 -9.805 1 94.12 405 VAL B C 1
ATOM 9396 O O . VAL B 1 405 ? 28.859 -28.156 -8.68 1 94.12 405 VAL B O 1
ATOM 9399 N N . TRP B 1 406 ? 30.156 -28.734 -10.367 1 90.38 406 TRP B N 1
ATOM 9400 C CA . TRP B 1 406 ? 31.359 -28.375 -9.625 1 90.38 406 TRP B CA 1
ATOM 9401 C C . TRP B 1 406 ? 31.406 -26.875 -9.344 1 90.38 406 TRP B C 1
ATOM 9403 O O . TRP B 1 406 ? 31.766 -26.453 -8.242 1 90.38 406 TRP B O 1
ATOM 9413 N N . SER B 1 407 ? 31.109 -26.156 -10.297 1 89.56 407 SER B N 1
ATOM 9414 C CA . SER B 1 407 ? 31.078 -24.703 -10.125 1 89.56 407 SER B CA 1
ATOM 9415 C C . SER B 1 407 ? 30.062 -24.297 -9.062 1 89.56 407 SER B C 1
ATOM 9417 O O . SER B 1 407 ? 30.328 -23.391 -8.266 1 89.56 407 SER B O 1
ATOM 9419 N N . GLU B 1 408 ? 28.938 -24.953 -9.023 1 89.75 408 GLU B N 1
ATOM 9420 C CA . GLU B 1 408 ? 27.891 -24.641 -8.047 1 89.75 408 GLU B CA 1
ATOM 9421 C C . GLU B 1 408 ? 28.312 -25.047 -6.641 1 89.75 408 GLU B C 1
ATOM 9423 O O . GLU B 1 408 ? 28.016 -24.344 -5.672 1 89.75 408 GLU B O 1
ATOM 9428 N N . CYS B 1 409 ? 28.953 -26.141 -6.539 1 88.88 409 CYS B N 1
ATOM 9429 C CA . CYS B 1 409 ? 29.438 -26.578 -5.238 1 88.88 409 CYS B CA 1
ATOM 9430 C C . CYS B 1 409 ? 30.5 -25.625 -4.699 1 88.88 409 CYS B C 1
ATOM 9432 O O . CYS B 1 409 ? 30.516 -25.312 -3.504 1 88.88 409 CYS B O 1
ATOM 9434 N N . LYS B 1 410 ? 31.297 -25.109 -5.543 1 85.75 410 LYS B N 1
ATOM 9435 C CA . LYS B 1 410 ? 32.312 -24.141 -5.137 1 85.75 410 LYS B CA 1
ATOM 9436 C C . LYS B 1 410 ? 31.688 -22.812 -4.719 1 85.75 410 LYS B C 1
ATOM 9438 O O . LYS B 1 410 ? 32.125 -22.188 -3.744 1 85.75 410 LYS B O 1
ATOM 9443 N N . GLN B 1 411 ? 30.75 -22.453 -5.461 1 85.81 411 GLN B N 1
ATOM 9444 C CA . GLN B 1 411 ? 30.047 -21.219 -5.109 1 85.81 411 GLN B CA 1
ATOM 9445 C C . GLN B 1 411 ? 29.359 -21.344 -3.752 1 85.81 411 GLN B C 1
ATOM 9447 O O . GLN B 1 411 ? 29.391 -20.422 -2.949 1 85.81 411 GLN B O 1
ATOM 9452 N N . LEU B 1 412 ? 28.688 -22.469 -3.49 1 86.62 412 LEU B N 1
ATOM 9453 C CA . LEU B 1 412 ? 28.016 -22.719 -2.219 1 86.62 412 LEU B CA 1
ATOM 9454 C C . LEU B 1 412 ? 29.016 -22.719 -1.069 1 86.62 412 LEU B C 1
ATOM 9456 O O . LEU B 1 412 ? 28.719 -22.234 0.022 1 86.62 412 LEU B O 1
ATOM 9460 N N . TRP B 1 413 ? 30.172 -23.188 -1.413 1 81.94 413 TRP B N 1
ATOM 9461 C CA . TRP B 1 413 ? 31.219 -23.281 -0.396 1 81.94 413 TRP B CA 1
ATOM 9462 C C . TRP B 1 413 ? 31.797 -21.906 -0.085 1 81.94 413 TRP B C 1
ATOM 9464 O O . TRP B 1 413 ? 32.062 -21.578 1.076 1 81.94 413 TRP B O 1
ATOM 9474 N N . GLU B 1 414 ? 31.938 -21.078 -1.089 1 79.12 414 GLU B N 1
ATOM 9475 C CA . GLU B 1 414 ? 32.531 -19.75 -0.914 1 79.12 414 GLU B CA 1
ATOM 9476 C C . GLU B 1 414 ? 31.547 -18.766 -0.324 1 79.12 414 GLU B C 1
ATOM 9478 O O . GLU B 1 414 ? 31.875 -18 0.581 1 79.12 414 GLU B O 1
ATOM 9483 N N . GLU B 1 415 ? 30.391 -18.719 -0.753 1 78.69 415 GLU B N 1
ATOM 9484 C CA . GLU B 1 415 ? 29.406 -17.719 -0.343 1 78.69 415 GLU B CA 1
ATOM 9485 C C . GLU B 1 415 ? 28.641 -18.172 0.893 1 78.69 415 GLU B C 1
ATOM 9487 O O . GLU B 1 415 ? 28.188 -17.359 1.691 1 78.69 415 GLU B O 1
ATOM 9492 N N . GLY B 1 416 ? 28.531 -19.406 1.146 1 81.75 416 GLY B N 1
ATOM 9493 C CA . GLY B 1 416 ? 27.672 -19.891 2.225 1 81.75 416 GLY B CA 1
ATOM 9494 C C . GLY B 1 416 ? 26.25 -20.172 1.785 1 81.75 416 GLY B C 1
ATOM 9495 O O . GLY B 1 416 ? 25.812 -19.688 0.737 1 81.75 416 GLY B O 1
ATOM 9496 N N . LEU B 1 417 ? 25.531 -20.828 2.492 1 85.56 417 LEU B N 1
ATOM 9497 C CA . LEU B 1 417 ? 24.203 -21.312 2.141 1 85.56 417 LEU B CA 1
ATOM 9498 C C . LEU B 1 417 ? 23.188 -20.172 2.145 1 85.56 417 LEU B C 1
ATOM 9500 O O . LEU B 1 417 ? 22.391 -20.047 1.218 1 85.56 417 LEU B O 1
ATOM 9504 N N . LYS B 1 418 ? 23.219 -19.219 3.113 1 83.69 418 LYS B N 1
ATOM 9505 C CA . LYS B 1 418 ? 22.219 -18.172 3.23 1 83.69 418 LYS B CA 1
ATOM 9506 C C . LYS B 1 418 ? 22.328 -17.172 2.074 1 83.69 418 LYS B C 1
ATOM 9508 O O . LYS B 1 418 ? 21.328 -16.797 1.484 1 83.69 418 LYS B O 1
ATOM 9513 N N . ALA B 1 419 ? 23.531 -16.891 1.755 1 80.56 419 ALA B N 1
ATOM 9514 C CA . ALA B 1 419 ? 23.75 -15.961 0.647 1 80.56 419 ALA B CA 1
ATOM 9515 C C . ALA B 1 419 ? 23.391 -16.609 -0.688 1 80.56 419 ALA B C 1
ATOM 9517 O O . ALA B 1 419 ? 22.859 -15.961 -1.584 1 80.56 419 ALA B O 1
ATOM 9518 N N . TYR B 1 420 ? 23.594 -17.922 -0.673 1 86 420 TYR B N 1
ATOM 9519 C CA . TYR B 1 420 ? 23.344 -18.656 -1.898 1 86 420 TYR B CA 1
ATOM 9520 C C . TYR B 1 420 ? 21.844 -18.75 -2.176 1 86 420 TYR B C 1
ATOM 9522 O O . TYR B 1 420 ? 21.406 -18.562 -3.311 1 86 420 TYR B O 1
ATOM 9530 N N . VAL B 1 421 ? 21.078 -18.906 -1.164 1 84.69 421 VAL B N 1
ATOM 9531 C CA . VAL B 1 421 ? 19.641 -19.141 -1.325 1 84.69 421 VAL B CA 1
ATOM 9532 C C . VAL B 1 421 ? 18.938 -17.812 -1.594 1 84.69 421 VAL B C 1
ATOM 9534 O O . VAL B 1 421 ? 17.859 -17.781 -2.199 1 84.69 421 VAL B O 1
ATOM 9537 N N . ARG B 1 422 ? 19.594 -16.766 -1.304 1 78.31 422 ARG B N 1
ATOM 9538 C CA . ARG B 1 422 ? 18.984 -15.445 -1.46 1 78.31 422 ARG B CA 1
ATOM 9539 C C . ARG B 1 422 ? 18.953 -15.023 -2.926 1 78.31 422 ARG B C 1
ATOM 9541 O O . ARG B 1 422 ? 18.109 -14.227 -3.33 1 78.31 422 ARG B O 1
ATOM 9548 N N . GLN B 1 423 ? 19.766 -15.672 -3.67 1 79 423 GLN B N 1
ATOM 9549 C CA . GLN B 1 423 ? 19.781 -15.336 -5.09 1 79 423 GLN B CA 1
ATOM 9550 C C . GLN B 1 423 ? 18.844 -16.234 -5.879 1 79 423 GLN B C 1
ATOM 9552 O O . GLN B 1 423 ? 19 -17.453 -5.895 1 79 423 GLN B O 1
ATOM 9557 N N . TRP B 1 424 ? 17.891 -15.703 -6.535 1 76.62 424 TRP B N 1
ATOM 9558 C CA . TRP B 1 424 ? 16.812 -16.438 -7.199 1 76.62 424 TRP B CA 1
ATOM 9559 C C . TRP B 1 424 ? 17.359 -17.25 -8.367 1 76.62 424 TRP B C 1
ATOM 9561 O O . TRP B 1 424 ? 16.828 -18.312 -8.688 1 76.62 424 TRP B O 1
ATOM 9571 N N . TRP B 1 425 ? 18.484 -16.875 -9.016 1 81.12 425 TRP B N 1
ATOM 9572 C CA . TRP B 1 425 ? 19.016 -17.609 -10.172 1 81.12 425 TRP B CA 1
ATOM 9573 C C . TRP B 1 425 ? 19.672 -18.922 -9.734 1 81.12 425 TRP B C 1
ATOM 9575 O O . TRP B 1 425 ? 19.766 -19.859 -10.523 1 81.12 425 TRP B O 1
ATOM 9585 N N . ASN B 1 426 ? 20.062 -18.906 -8.477 1 87.62 426 ASN B N 1
ATOM 9586 C CA . ASN B 1 426 ? 20.672 -20.125 -7.969 1 87.62 426 ASN B CA 1
ATOM 9587 C C . ASN B 1 426 ? 19.641 -21.234 -7.785 1 87.62 426 ASN B C 1
ATOM 9589 O O . ASN B 1 426 ? 19.984 -22.422 -7.871 1 87.62 426 ASN B O 1
ATOM 9593 N N . TRP B 1 427 ? 18.422 -20.812 -7.648 1 87.12 427 TRP B N 1
ATOM 9594 C CA . TRP B 1 427 ? 17.375 -21.812 -7.562 1 87.12 427 TRP B CA 1
ATOM 9595 C C . TRP B 1 427 ? 17.141 -22.484 -8.914 1 87.12 427 TRP B C 1
ATOM 9597 O O . TRP B 1 427 ? 16.938 -23.688 -8.992 1 87.12 427 TRP B O 1
ATOM 9607 N N . LEU B 1 428 ? 17.172 -21.672 -9.898 1 86.44 428 LEU B N 1
ATOM 9608 C CA . LEU B 1 428 ? 17.016 -22.203 -11.25 1 86.44 428 LEU B CA 1
ATOM 9609 C C . LEU B 1 428 ? 18.156 -23.156 -11.609 1 86.44 428 LEU B C 1
ATOM 9611 O O . LEU B 1 428 ? 17.922 -24.219 -12.188 1 86.44 428 LEU B O 1
ATOM 9615 N N . ASP B 1 429 ? 19.391 -22.781 -11.156 1 91.56 429 ASP B N 1
ATOM 9616 C CA . ASP B 1 429 ? 20.547 -23.641 -11.422 1 91.56 429 ASP B CA 1
ATOM 9617 C C . ASP B 1 429 ? 20.469 -24.938 -10.625 1 91.56 429 ASP B C 1
ATOM 9619 O O . ASP B 1 429 ? 20.766 -26.016 -11.148 1 91.56 429 ASP B O 1
ATOM 9623 N N . PHE B 1 430 ? 20.016 -24.812 -9.445 1 92.94 430 PHE B N 1
ATOM 9624 C CA . PHE B 1 430 ? 19.906 -25.984 -8.594 1 92.94 430 PHE B CA 1
ATOM 9625 C C . PHE B 1 430 ? 18.875 -26.969 -9.148 1 92.94 430 PHE B C 1
ATOM 9627 O O . PHE B 1 430 ? 19.125 -28.172 -9.211 1 92.94 430 PHE B O 1
ATOM 9634 N N . ILE B 1 431 ? 17.781 -26.438 -9.602 1 91.38 431 ILE B N 1
ATOM 9635 C CA . ILE B 1 431 ? 16.719 -27.281 -10.148 1 91.38 431 ILE B CA 1
ATOM 9636 C C . ILE B 1 431 ? 17.188 -27.922 -11.453 1 91.38 431 ILE B C 1
ATOM 9638 O O . ILE B 1 431 ? 17.047 -29.125 -11.656 1 91.38 431 ILE B O 1
ATOM 9642 N N . MET B 1 432 ? 17.828 -27.156 -12.297 1 92.06 432 MET B N 1
ATOM 9643 C CA . MET B 1 432 ? 18.312 -27.641 -13.586 1 92.06 432 MET B CA 1
ATOM 9644 C C . MET B 1 432 ? 19.359 -28.75 -13.398 1 92.06 432 MET B C 1
ATOM 9646 O O . MET B 1 432 ? 19.234 -29.812 -13.992 1 92.06 432 MET B O 1
ATOM 9650 N N . LEU B 1 433 ? 20.266 -28.531 -12.477 1 95.44 433 LEU B N 1
ATOM 9651 C CA . LEU B 1 433 ? 21.359 -29.484 -12.289 1 95.44 433 LEU B CA 1
ATOM 9652 C C . LEU B 1 433 ? 20.875 -30.734 -11.586 1 95.44 433 LEU B C 1
ATOM 9654 O O . LEU B 1 433 ? 21.328 -31.844 -11.891 1 95.44 433 LEU B O 1
ATOM 9658 N N . SER B 1 434 ? 19.906 -30.594 -10.695 1 95.88 434 SER B N 1
ATOM 9659 C CA . SER B 1 434 ? 19.328 -31.766 -10.039 1 95.88 434 SER B CA 1
ATOM 9660 C C . SER B 1 434 ? 18.578 -32.625 -11.031 1 95.88 434 SER B C 1
ATOM 9662 O O . SER B 1 434 ? 18.641 -33.875 -10.945 1 95.88 434 SER B O 1
ATOM 9664 N N . LEU B 1 435 ? 17.969 -32 -11.984 1 94.31 435 LEU B N 1
ATOM 9665 C CA . LEU B 1 435 ? 17.234 -32.75 -12.984 1 94.31 435 LEU B CA 1
ATOM 9666 C C . LEU B 1 435 ? 18.188 -33.469 -13.938 1 94.31 435 LEU B C 1
ATOM 9668 O O . LEU B 1 435 ? 17.938 -34.625 -14.312 1 94.31 435 LEU B O 1
ATOM 9672 N N . TYR B 1 436 ? 19.266 -32.906 -14.281 1 95.19 436 TYR B N 1
ATOM 9673 C CA . TYR B 1 436 ? 20.25 -33.562 -15.141 1 95.19 436 TYR B CA 1
ATOM 9674 C C . TYR B 1 436 ? 20.906 -34.719 -14.406 1 95.19 436 TYR B C 1
ATOM 9676 O O . TYR B 1 436 ? 21.109 -35.781 -14.984 1 95.19 436 TYR B O 1
ATOM 9684 N N . LEU B 1 437 ? 21.219 -34.469 -13.148 1 95.38 437 LEU B N 1
ATOM 9685 C CA . LEU B 1 437 ? 21.828 -35.531 -12.359 1 95.38 437 LEU B CA 1
ATOM 9686 C C . LEU B 1 437 ? 20.859 -36.688 -12.203 1 95.38 437 LEU B C 1
ATOM 9688 O O . LEU B 1 437 ? 21.281 -37.844 -12.25 1 95.38 437 LEU B O 1
ATOM 9692 N N . CYS B 1 438 ? 19.641 -36.375 -12.039 1 94.69 438 CYS B N 1
ATOM 9693 C CA . CYS B 1 438 ? 18.625 -37.406 -11.969 1 94.69 438 CYS B CA 1
ATOM 9694 C C . CYS B 1 438 ? 18.531 -38.188 -13.281 1 94.69 438 CYS B C 1
ATOM 9696 O O . CYS B 1 438 ? 18.453 -39.406 -13.281 1 94.69 438 CYS B O 1
ATOM 9698 N N . THR B 1 439 ? 18.594 -37.5 -14.352 1 93.12 439 THR B N 1
ATOM 9699 C CA . THR B 1 439 ? 18.531 -38.125 -15.672 1 93.12 439 THR B CA 1
ATOM 9700 C C . THR B 1 439 ? 19.703 -39.094 -15.867 1 93.12 439 THR B C 1
ATOM 9702 O O . THR B 1 439 ? 19.5 -40.25 -16.266 1 93.12 439 THR B O 1
ATOM 9705 N N . PHE B 1 440 ? 20.875 -38.719 -15.484 1 93.88 440 PHE B N 1
ATOM 9706 C CA . PHE B 1 440 ? 22.047 -39.562 -15.711 1 93.88 440 PHE B CA 1
ATOM 9707 C C . PHE B 1 440 ? 22.094 -40.719 -14.727 1 93.88 440 PHE B C 1
ATOM 9709 O O . PHE B 1 440 ? 22.562 -41.812 -15.07 1 93.88 440 PHE B O 1
ATOM 9716 N N . SER B 1 441 ? 21.578 -40.5 -13.57 1 94.69 441 SER B N 1
ATOM 9717 C CA . SER B 1 441 ? 21.484 -41.625 -12.617 1 94.69 441 SER B CA 1
ATOM 9718 C C . SER B 1 441 ? 20.516 -42.688 -13.086 1 94.69 441 SER B C 1
ATOM 9720 O O . SER B 1 441 ? 20.797 -43.875 -13 1 94.69 441 SER B O 1
ATOM 9722 N N . LEU B 1 442 ? 19.469 -42.219 -13.68 1 92.5 442 LEU B N 1
ATOM 9723 C CA . LEU B 1 442 ? 18.469 -43.156 -14.172 1 92.5 442 LEU B CA 1
ATOM 9724 C C . LEU B 1 442 ? 18.969 -43.875 -15.422 1 92.5 442 LEU B C 1
ATOM 9726 O O . LEU B 1 442 ? 18.719 -45.062 -15.594 1 92.5 442 LEU B O 1
ATOM 9730 N N . ARG B 1 443 ? 19.703 -43.25 -16.219 1 91.25 443 ARG B N 1
ATOM 9731 C CA . ARG B 1 443 ? 20.266 -43.875 -17.422 1 91.25 443 ARG B CA 1
ATOM 9732 C C . ARG B 1 443 ? 21.344 -44.906 -17.047 1 91.25 443 ARG B C 1
ATOM 9734 O O . ARG B 1 443 ? 21.453 -45.938 -17.688 1 91.25 443 ARG B O 1
ATOM 9741 N N . ALA B 1 444 ? 22.047 -44.594 -16.031 1 91.94 444 ALA B N 1
ATOM 9742 C CA . ALA B 1 444 ? 23.062 -45.531 -15.562 1 91.94 444 ALA B CA 1
ATOM 9743 C C . ALA B 1 444 ? 22.438 -46.781 -14.961 1 91.94 444 ALA B C 1
ATOM 9745 O O . ALA B 1 444 ? 22.875 -47.906 -15.234 1 91.94 444 ALA B O 1
ATOM 9746 N N . VAL B 1 445 ? 21.359 -46.531 -14.266 1 91.75 445 VAL B N 1
ATOM 9747 C CA . VAL B 1 445 ? 20.641 -47.688 -13.688 1 91.75 445 VAL B CA 1
ATOM 9748 C C . VAL B 1 445 ? 20.031 -48.531 -14.805 1 91.75 445 VAL B C 1
ATOM 9750 O O . VAL B 1 445 ? 20.078 -49.75 -14.758 1 91.75 445 VAL B O 1
ATOM 9753 N N . ALA B 1 446 ? 19.516 -47.844 -15.828 1 88.81 446 ALA B N 1
ATOM 9754 C CA . ALA B 1 446 ? 18.906 -48.562 -16.953 1 88.81 446 ALA B CA 1
ATOM 9755 C C . ALA B 1 446 ? 19.953 -49.344 -17.719 1 88.81 446 ALA B C 1
ATOM 9757 O O . ALA B 1 446 ? 19.719 -50.5 -18.109 1 88.81 446 ALA B O 1
ATOM 9758 N N . TYR B 1 447 ? 21.109 -48.844 -17.844 1 89.06 447 TYR B N 1
ATOM 9759 C CA . TYR B 1 447 ? 22.172 -49.5 -18.578 1 89.06 447 TYR B CA 1
ATOM 9760 C C . TYR B 1 447 ? 22.719 -50.688 -17.797 1 89.06 447 TYR B C 1
ATOM 9762 O O . TYR B 1 447 ? 23.016 -51.75 -18.375 1 89.06 447 TYR B O 1
ATOM 9770 N N . LEU B 1 448 ? 22.688 -50.656 -16.516 1 89.31 448 LEU B N 1
ATOM 9771 C CA . LEU B 1 448 ? 23.297 -51.688 -15.695 1 89.31 448 LEU B CA 1
ATOM 9772 C C . LEU B 1 448 ? 22.281 -52.781 -15.336 1 89.31 448 LEU B C 1
ATOM 9774 O O . LEU B 1 448 ? 22.625 -53.938 -15.289 1 89.31 448 LEU B O 1
ATOM 9778 N N . GLN B 1 449 ? 21.062 -52.375 -15.219 1 85.88 449 GLN B N 1
ATOM 9779 C CA . GLN B 1 449 ? 20.094 -53.312 -14.688 1 85.88 449 GLN B CA 1
ATOM 9780 C C . GLN B 1 449 ? 19.359 -54.062 -15.812 1 85.88 449 GLN B C 1
ATOM 9782 O O . GLN B 1 449 ? 18.969 -55.219 -15.656 1 85.88 449 GLN B O 1
ATOM 9787 N N . ILE B 1 450 ? 19.188 -53.375 -16.953 1 83.75 450 ILE B N 1
ATOM 9788 C CA . ILE B 1 450 ? 18.391 -54 -18.016 1 83.75 450 ILE B CA 1
ATOM 9789 C C . ILE B 1 450 ? 19.297 -54.875 -18.891 1 83.75 450 ILE B C 1
ATOM 9791 O O . ILE B 1 450 ? 20.047 -54.344 -19.719 1 83.75 450 ILE B O 1
ATOM 9795 N N . ASN B 1 451 ? 19.359 -56.125 -18.562 1 78.19 451 ASN B N 1
ATOM 9796 C CA . ASN B 1 451 ? 20.172 -57.062 -19.344 1 78.19 451 ASN B CA 1
ATOM 9797 C C . ASN B 1 451 ? 19.297 -58 -20.172 1 78.19 451 ASN B C 1
ATOM 9799 O O . ASN B 1 451 ? 19.734 -58.531 -21.203 1 78.19 451 ASN B O 1
ATOM 9803 N N . ILE B 1 452 ? 18.031 -58.031 -19.719 1 73.31 452 ILE B N 1
ATOM 9804 C CA . ILE B 1 452 ? 17.141 -58.938 -20.406 1 73.31 452 ILE B CA 1
ATOM 9805 C C . ILE B 1 452 ? 16.203 -58.156 -21.328 1 73.31 452 ILE B C 1
ATOM 9807 O O . ILE B 1 452 ? 15.672 -57.125 -20.953 1 73.31 452 ILE B O 1
ATOM 9811 N N . ASN B 1 453 ? 15.93 -58.625 -22.594 1 75.12 453 ASN B N 1
ATOM 9812 C CA . ASN B 1 453 ? 14.984 -58.062 -23.562 1 75.12 453 ASN B CA 1
ATOM 9813 C C . ASN B 1 453 ? 15.297 -56.594 -23.875 1 75.12 453 ASN B C 1
ATOM 9815 O O . ASN B 1 453 ? 14.438 -55.719 -23.734 1 75.12 453 ASN B O 1
ATOM 9819 N N . LYS B 1 454 ? 16.484 -56.344 -24.219 1 81.12 454 LYS B N 1
ATOM 9820 C CA . LYS B 1 454 ? 16.969 -54.969 -24.516 1 81.12 454 LYS B CA 1
ATOM 9821 C C . LYS B 1 454 ? 16.312 -54.438 -25.781 1 81.12 454 LYS B C 1
ATOM 9823 O O . LYS B 1 454 ? 15.984 -53.25 -25.844 1 81.12 454 LYS B O 1
ATOM 9828 N N . GLU B 1 455 ? 15.977 -55.344 -26.641 1 82.31 455 GLU B N 1
ATOM 9829 C CA . GLU B 1 455 ? 15.391 -54.875 -27.906 1 82.31 455 GLU B CA 1
ATOM 9830 C C . GLU B 1 455 ? 13.906 -55.188 -27.969 1 82.31 455 GLU B C 1
ATOM 9832 O O . GLU B 1 455 ? 13.531 -56.344 -28.297 1 82.31 455 GLU B O 1
ATOM 9837 N N . LEU B 1 456 ? 13.094 -54.406 -27.406 1 81.12 456 LEU B N 1
ATOM 9838 C CA . LEU B 1 456 ? 11.633 -54.5 -27.422 1 81.12 456 LEU B CA 1
ATOM 9839 C C . LEU B 1 456 ? 11 -53.25 -27.984 1 81.12 456 LEU B C 1
ATOM 9841 O O . LEU B 1 456 ? 11.5 -52.125 -27.75 1 81.12 456 LEU B O 1
ATOM 9845 N N . PRO B 1 457 ? 10 -53.531 -28.781 1 80.5 457 PRO B N 1
ATOM 9846 C CA . PRO B 1 457 ? 9.297 -52.312 -29.234 1 80.5 457 PRO B CA 1
ATOM 9847 C C . PRO B 1 457 ? 8.805 -51.469 -28.062 1 80.5 457 PRO B C 1
ATOM 9849 O O . PRO B 1 457 ? 8.445 -52 -27.016 1 80.5 457 PRO B O 1
ATOM 9852 N N . ARG B 1 458 ? 8.758 -50.188 -28.156 1 80.88 458 ARG B N 1
ATOM 9853 C CA . ARG B 1 458 ? 8.477 -49.219 -27.109 1 80.88 458 ARG B CA 1
ATOM 9854 C C . ARG B 1 458 ? 7.09 -49.438 -26.5 1 80.88 458 ARG B C 1
ATOM 9856 O O . ARG B 1 458 ? 6.879 -49.156 -25.328 1 80.88 458 ARG B O 1
ATOM 9863 N N . SER B 1 459 ? 6.078 -49.906 -27.312 1 80.38 459 SER B N 1
ATOM 9864 C CA . SER B 1 459 ? 4.707 -50.125 -26.875 1 80.38 459 SER B CA 1
ATOM 9865 C C . SER B 1 459 ? 4.637 -51.219 -25.812 1 80.38 459 SER B C 1
ATOM 9867 O O . SER B 1 459 ? 3.695 -51.25 -25.016 1 80.38 459 SER B O 1
ATOM 9869 N N . GLN B 1 460 ? 5.711 -51.969 -25.688 1 78.62 460 GLN B N 1
ATOM 9870 C CA . GLN B 1 460 ? 5.676 -53.094 -24.766 1 78.62 460 GLN B CA 1
ATOM 9871 C C . GLN B 1 460 ? 6.539 -52.844 -23.531 1 78.62 460 GLN B C 1
ATOM 9873 O O . GLN B 1 460 ? 6.707 -53.719 -22.688 1 78.62 460 GLN B O 1
ATOM 9878 N N . TRP B 1 461 ? 7.117 -51.656 -23.469 1 81.94 461 TRP B N 1
ATOM 9879 C CA . TRP B 1 461 ? 7.922 -51.312 -22.297 1 81.94 461 TRP B CA 1
ATOM 9880 C C . TRP B 1 461 ? 7.055 -51.219 -21.047 1 81.94 461 TRP B C 1
ATOM 9882 O O . TRP B 1 461 ? 5.902 -50.781 -21.125 1 81.94 461 TRP B O 1
ATOM 9892 N N . PRO B 1 462 ? 7.551 -51.688 -19.969 1 81.06 462 PRO B N 1
ATOM 9893 C CA . PRO B 1 462 ? 6.801 -51.469 -18.734 1 81.06 462 PRO B CA 1
ATOM 9894 C C . PRO B 1 462 ? 6.656 -49.969 -18.391 1 81.06 462 PRO B C 1
ATOM 9896 O O . PRO B 1 462 ? 7.488 -49.156 -18.797 1 81.06 462 PRO B O 1
ATOM 9899 N N . ASN B 1 463 ? 5.633 -49.562 -17.781 1 80.38 463 ASN B N 1
ATOM 9900 C CA . ASN B 1 463 ? 5.312 -48.156 -17.469 1 80.38 463 ASN B CA 1
ATOM 9901 C C . ASN B 1 463 ? 6.363 -47.531 -16.547 1 80.38 463 ASN B C 1
ATOM 9903 O O . ASN B 1 463 ? 6.621 -46.344 -16.625 1 80.38 463 ASN B O 1
ATOM 9907 N N . ASN B 1 464 ? 7.066 -48.375 -15.773 1 83.06 464 ASN B N 1
ATOM 9908 C CA . ASN B 1 464 ? 8.039 -47.844 -14.836 1 83.06 464 ASN B CA 1
ATOM 9909 C C . ASN B 1 464 ? 9.469 -48.094 -15.297 1 83.06 464 ASN B C 1
ATOM 9911 O O . ASN B 1 464 ? 10.375 -48.25 -14.477 1 83.06 464 ASN B O 1
ATOM 9915 N N . ASP B 1 465 ? 9.625 -48.156 -16.562 1 83.94 465 ASP B N 1
ATOM 9916 C CA . ASP B 1 465 ? 10.977 -48.344 -17.094 1 83.94 465 ASP B CA 1
ATOM 9917 C C . ASP B 1 465 ? 11.828 -47.094 -16.859 1 83.94 465 ASP B C 1
ATOM 9919 O O . ASP B 1 465 ? 11.398 -45.969 -17.156 1 83.94 465 ASP B O 1
ATOM 9923 N N . PRO B 1 466 ? 12.953 -47.25 -16.297 1 88.81 466 PRO B N 1
ATOM 9924 C CA . PRO B 1 466 ? 13.805 -46.094 -15.977 1 88.81 466 PRO B CA 1
ATOM 9925 C C . PRO B 1 466 ? 14.227 -45.312 -17.219 1 88.81 466 PRO B C 1
ATOM 9927 O O . PRO B 1 466 ? 14.477 -44.094 -17.125 1 88.81 466 PRO B O 1
ATOM 9930 N N . THR B 1 467 ? 14.281 -45.906 -18.344 1 85.69 467 THR B N 1
ATOM 9931 C CA . THR B 1 467 ? 14.641 -45.188 -19.562 1 85.69 467 THR B CA 1
ATOM 9932 C C . THR B 1 467 ? 13.555 -44.188 -19.953 1 85.69 467 THR B C 1
ATOM 9934 O O . THR B 1 467 ? 13.852 -43.062 -20.359 1 85.69 467 THR B O 1
ATOM 9937 N N . LEU B 1 468 ? 12.32 -44.594 -19.766 1 85.44 468 LEU B N 1
ATOM 9938 C CA . LEU B 1 468 ? 11.203 -43.719 -20.078 1 85.44 468 LEU B CA 1
ATOM 9939 C C . LEU B 1 468 ? 11.164 -42.531 -19.125 1 85.44 468 LEU B C 1
ATOM 9941 O O . LEU B 1 468 ? 10.945 -41.375 -19.562 1 85.44 468 LEU B O 1
ATOM 9945 N N . ILE B 1 469 ? 11.469 -42.75 -17.906 1 88.06 469 ILE B N 1
ATOM 9946 C CA . ILE B 1 469 ? 11.469 -41.688 -16.906 1 88.06 469 ILE B CA 1
ATOM 9947 C C . ILE B 1 469 ? 12.641 -40.75 -17.156 1 88.06 469 ILE B C 1
ATOM 9949 O O . ILE B 1 469 ? 12.492 -39.531 -17.016 1 88.06 469 ILE B O 1
ATOM 9953 N N . ALA B 1 470 ? 13.742 -41.344 -17.531 1 88.88 470 ALA B N 1
ATOM 9954 C CA . ALA B 1 470 ? 14.922 -40.531 -17.812 1 88.88 470 ALA B CA 1
ATOM 9955 C C . ALA B 1 470 ? 14.672 -39.594 -18.984 1 88.88 470 ALA B C 1
ATOM 9957 O O . ALA B 1 470 ? 15.117 -38.438 -18.969 1 88.88 470 ALA B O 1
ATOM 9958 N N . GLU B 1 471 ? 13.992 -40.094 -19.969 1 85.44 471 GLU B N 1
ATOM 9959 C CA . GLU B 1 471 ? 13.68 -39.25 -21.109 1 85.44 471 GLU B CA 1
ATOM 9960 C C . GLU B 1 471 ? 12.742 -38.094 -20.719 1 85.44 471 GLU B C 1
ATOM 9962 O O . GLU B 1 471 ? 12.883 -36.969 -21.203 1 85.44 471 GLU B O 1
ATOM 9967 N N . GLY B 1 472 ? 11.781 -38.344 -19.844 1 87.44 472 GLY B N 1
ATOM 9968 C CA . GLY B 1 472 ? 10.883 -37.312 -19.359 1 87.44 472 GLY B CA 1
ATOM 9969 C C . GLY B 1 472 ? 11.594 -36.25 -18.531 1 87.44 472 GLY B C 1
ATOM 9970 O O . GLY B 1 472 ? 11.398 -35.062 -18.75 1 87.44 472 GLY B O 1
ATOM 9971 N N . VAL B 1 473 ? 12.43 -36.656 -17.656 1 89.81 473 VAL B N 1
ATOM 9972 C CA . VAL B 1 473 ? 13.164 -35.75 -16.781 1 89.81 473 VAL B CA 1
ATOM 9973 C C . VAL B 1 473 ? 14.148 -34.906 -17.625 1 89.81 473 VAL B C 1
ATOM 9975 O O . VAL B 1 473 ? 14.352 -33.719 -17.375 1 89.81 473 VAL B O 1
ATOM 9978 N N . PHE B 1 474 ? 14.758 -35.5 -18.609 1 88.62 474 PHE B N 1
ATOM 9979 C CA . PHE B 1 474 ? 15.688 -34.812 -19.5 1 88.62 474 PHE B CA 1
ATOM 9980 C C . PHE B 1 474 ? 14.977 -33.719 -20.266 1 88.62 474 PHE B C 1
ATOM 9982 O O . PHE B 1 474 ? 15.523 -32.625 -20.453 1 88.62 474 PHE B O 1
ATOM 9989 N N . ALA B 1 475 ? 13.766 -34 -20.672 1 85.88 475 ALA B N 1
ATOM 9990 C CA . ALA B 1 475 ? 12.992 -33.031 -21.406 1 85.88 475 ALA B CA 1
ATOM 9991 C C . ALA B 1 475 ? 12.695 -31.797 -20.531 1 85.88 475 ALA B C 1
ATOM 9993 O O . ALA B 1 475 ? 12.812 -30.656 -21 1 85.88 475 ALA B O 1
ATOM 9994 N N . VAL B 1 476 ? 12.344 -32.031 -19.297 1 88.81 476 VAL B N 1
ATOM 9995 C CA . VAL B 1 476 ? 12.055 -30.922 -18.391 1 88.81 476 VAL B CA 1
ATOM 9996 C C . VAL B 1 476 ? 13.336 -30.141 -18.094 1 88.81 476 VAL B C 1
ATOM 9998 O O . VAL B 1 476 ? 13.32 -28.906 -18.031 1 88.81 476 VAL B O 1
ATOM 10001 N N . ALA B 1 477 ? 14.414 -30.781 -17.953 1 89.19 477 ALA B N 1
ATOM 10002 C CA . ALA B 1 477 ? 15.695 -30.141 -17.703 1 89.19 477 ALA B CA 1
ATOM 10003 C C . ALA B 1 477 ? 16.094 -29.234 -18.859 1 89.19 477 ALA B C 1
ATOM 10005 O O . ALA B 1 477 ? 16.641 -28.141 -18.656 1 89.19 477 ALA B O 1
ATOM 10006 N N . ASN B 1 478 ? 15.805 -29.672 -20.109 1 87.5 478 ASN B N 1
ATOM 10007 C CA . ASN B 1 478 ? 16.125 -28.875 -21.281 1 87.5 478 ASN B CA 1
ATOM 10008 C C . ASN B 1 478 ? 15.352 -27.562 -21.297 1 87.5 478 ASN B C 1
ATOM 10010 O O . ASN B 1 478 ? 15.875 -26.531 -21.703 1 87.5 478 ASN B O 1
ATOM 10014 N N . VAL B 1 479 ? 14.156 -27.641 -20.828 1 86.56 479 VAL B N 1
ATOM 10015 C CA . VAL B 1 479 ? 13.344 -26.438 -20.781 1 86.56 479 VAL B CA 1
ATOM 10016 C C . VAL B 1 479 ? 13.945 -25.422 -19.812 1 86.56 479 VAL B C 1
ATOM 10018 O O . VAL B 1 479 ? 14.055 -24.234 -20.125 1 86.56 479 VAL B O 1
ATOM 10021 N N . PHE B 1 480 ? 14.43 -25.875 -18.688 1 88.38 480 PHE B N 1
ATOM 10022 C CA . PHE B 1 480 ? 15.031 -25 -17.688 1 88.38 480 PHE B CA 1
ATOM 10023 C C . PHE B 1 480 ? 16.375 -24.453 -18.188 1 88.38 480 PHE B C 1
ATOM 10025 O O . PHE B 1 480 ? 16.734 -23.312 -17.875 1 88.38 480 PHE B O 1
ATOM 10032 N N . SER B 1 481 ? 17.094 -25.25 -18.922 1 89.88 481 SER B N 1
ATOM 10033 C CA . SER B 1 481 ? 18.391 -24.797 -19.422 1 89.88 481 SER B CA 1
ATOM 10034 C C . SER B 1 481 ? 18.219 -23.656 -20.438 1 89.88 481 SER B C 1
ATOM 10036 O O . SER B 1 481 ? 19 -22.703 -20.422 1 89.88 481 SER B O 1
ATOM 10038 N N . PHE B 1 482 ? 17.234 -23.766 -21.266 1 86.62 482 PHE B N 1
ATOM 10039 C CA . PHE B 1 482 ? 17.016 -22.703 -22.234 1 86.62 482 PHE B CA 1
ATOM 10040 C C . PHE B 1 482 ? 16.469 -21.453 -21.562 1 86.62 482 PHE B C 1
ATOM 10042 O O . PHE B 1 482 ? 16.75 -20.344 -22 1 86.62 482 PHE B O 1
ATOM 10049 N N . ALA B 1 483 ? 15.75 -21.641 -20.484 1 85.06 483 ALA B N 1
ATOM 10050 C CA . ALA B 1 483 ? 15.242 -20.5 -19.734 1 85.06 483 ALA B CA 1
ATOM 10051 C C . ALA B 1 483 ? 16.375 -19.766 -19.016 1 85.06 483 ALA B C 1
ATOM 10053 O O . ALA B 1 483 ? 16.297 -18.562 -18.797 1 85.06 483 ALA B O 1
ATOM 10054 N N . ARG B 1 484 ? 17.391 -20.375 -18.719 1 87.69 484 ARG B N 1
ATOM 10055 C CA . ARG B 1 484 ? 18.516 -19.812 -17.984 1 87.69 484 ARG B CA 1
ATOM 10056 C C . ARG B 1 484 ? 19.25 -18.766 -18.812 1 87.69 484 ARG B C 1
ATOM 10058 O O . ARG B 1 484 ? 19.969 -17.922 -18.266 1 87.69 484 ARG B O 1
ATOM 10065 N N . ILE B 1 485 ? 19.062 -18.812 -20.109 1 81.56 485 ILE B N 1
ATOM 10066 C CA . ILE B 1 485 ? 19.75 -17.875 -21 1 81.56 485 ILE B CA 1
ATOM 10067 C C . ILE B 1 485 ? 19.266 -16.453 -20.703 1 81.56 485 ILE B C 1
ATOM 10069 O O . ILE B 1 485 ? 19.969 -15.484 -20.984 1 81.56 485 ILE B O 1
ATOM 10073 N N . ILE B 1 486 ? 18.109 -16.328 -20.094 1 82.38 486 ILE B N 1
ATOM 10074 C CA . ILE B 1 486 ? 17.516 -15.031 -19.812 1 82.38 486 ILE B CA 1
ATOM 10075 C C . ILE B 1 486 ? 18.375 -14.273 -18.812 1 82.38 486 ILE B C 1
ATOM 10077 O O . ILE B 1 486 ? 18.422 -13.047 -18.828 1 82.38 486 ILE B O 1
ATOM 10081 N N . TYR B 1 487 ? 19.125 -14.961 -18.031 1 82.12 487 TYR B N 1
ATOM 10082 C CA . TYR B 1 487 ? 20 -14.344 -17.031 1 82.12 487 TYR B CA 1
ATOM 10083 C C . TYR B 1 487 ? 21.062 -13.492 -17.703 1 82.12 487 TYR B C 1
ATOM 10085 O O . TYR B 1 487 ? 21.5 -12.477 -17.141 1 82.12 487 TYR B O 1
ATOM 10093 N N . LEU B 1 488 ? 21.484 -13.828 -18.922 1 81.44 488 LEU B N 1
ATOM 10094 C CA . LEU B 1 488 ? 22.562 -13.133 -19.625 1 81.44 488 LEU B CA 1
ATOM 10095 C C . LEU B 1 488 ? 22.062 -11.805 -20.203 1 81.44 488 LEU B C 1
ATOM 10097 O O . LEU B 1 488 ? 22.875 -10.938 -20.547 1 81.44 488 LEU B O 1
ATOM 10101 N N . PHE B 1 489 ? 20.781 -11.648 -20.203 1 80.94 489 PHE B N 1
ATOM 10102 C CA . PHE B 1 489 ? 20.203 -10.43 -20.766 1 80.94 489 PHE B CA 1
ATOM 10103 C C . PHE B 1 489 ? 20.391 -9.25 -19.828 1 80.94 489 PHE B C 1
ATOM 10105 O O . PHE B 1 489 ? 20.25 -8.094 -20.234 1 80.94 489 PHE B O 1
ATOM 10112 N N . GLN B 1 490 ? 20.844 -9.469 -18.625 1 82 490 GLN B N 1
ATOM 10113 C CA . GLN B 1 490 ? 21 -8.422 -17.625 1 82 490 GLN B CA 1
ATOM 10114 C C . GLN B 1 490 ? 22.094 -7.441 -18.016 1 82 490 GLN B C 1
ATOM 10116 O O . GLN B 1 490 ? 22.141 -6.312 -17.516 1 82 490 GLN B O 1
ATOM 10121 N N . THR B 1 491 ? 22.969 -7.82 -18.875 1 80.88 491 THR B N 1
ATOM 10122 C CA . THR B 1 491 ? 24.109 -6.98 -19.234 1 80.88 491 THR B CA 1
ATOM 10123 C C . THR B 1 491 ? 23.703 -5.926 -20.25 1 80.88 491 THR B C 1
ATOM 10125 O O . THR B 1 491 ? 24.344 -4.879 -20.359 1 80.88 491 THR B O 1
ATOM 10128 N N . ASN B 1 492 ? 22.594 -6.234 -20.953 1 82.12 492 ASN B N 1
ATOM 10129 C CA . ASN B 1 492 ? 22.141 -5.32 -22 1 82.12 492 ASN B CA 1
ATOM 10130 C C . ASN B 1 492 ? 21.156 -4.289 -21.469 1 82.12 492 ASN B C 1
ATOM 10132 O O . ASN B 1 492 ? 20.219 -4.641 -20.734 1 82.12 492 ASN B O 1
ATOM 10136 N N . PRO B 1 493 ? 21.406 -2.98 -21.797 1 84.06 493 PRO B N 1
ATOM 10137 C CA . PRO B 1 493 ? 20.547 -1.918 -21.266 1 84.06 493 PRO B CA 1
ATOM 10138 C C . PRO B 1 493 ? 19.125 -1.993 -21.781 1 84.06 493 PRO B C 1
ATOM 10140 O O . PRO B 1 493 ? 18.203 -1.468 -21.141 1 84.06 493 PRO B O 1
ATOM 10143 N N . HIS B 1 494 ? 18.859 -2.707 -22.938 1 80.38 494 HIS B N 1
ATOM 10144 C CA . HIS B 1 494 ? 17.516 -2.787 -23.469 1 80.38 494 HIS B CA 1
ATOM 10145 C C . HIS B 1 494 ? 16.781 -4.016 -22.938 1 80.38 494 HIS B C 1
ATOM 10147 O O . HIS B 1 494 ? 15.594 -3.936 -22.594 1 80.38 494 HIS B O 1
ATOM 10153 N N . LEU B 1 495 ? 17.469 -5.145 -22.797 1 85.25 495 LEU B N 1
ATOM 10154 C CA . LEU B 1 495 ? 16.828 -6.391 -22.375 1 85.25 495 LEU B CA 1
ATOM 10155 C C . LEU B 1 495 ? 16.906 -6.543 -20.859 1 85.25 495 LEU B C 1
ATOM 10157 O O . LEU B 1 495 ? 16.125 -7.305 -20.281 1 85.25 495 LEU B O 1
ATOM 10161 N N . GLY B 1 496 ? 17.781 -5.801 -20.266 1 86.19 496 GLY B N 1
ATOM 10162 C CA . GLY B 1 496 ? 17.953 -5.906 -18.828 1 86.19 496 GLY B CA 1
ATOM 10163 C C . GLY B 1 496 ? 16.719 -5.516 -18.047 1 86.19 496 GLY B C 1
ATOM 10164 O O . GLY B 1 496 ? 16.188 -6.316 -17.266 1 86.19 496 GLY B O 1
ATOM 10165 N N . PRO B 1 497 ? 16.219 -4.367 -18.297 1 85.19 497 PRO B N 1
ATOM 10166 C CA . PRO B 1 497 ? 15.008 -3.959 -17.578 1 85.19 497 PRO B CA 1
ATOM 10167 C C . PRO B 1 497 ? 13.828 -4.902 -17.812 1 85.19 497 PRO B C 1
ATOM 10169 O O . PRO B 1 497 ? 13.008 -5.113 -16.906 1 85.19 497 PRO B O 1
ATOM 10172 N N . LEU B 1 498 ? 13.812 -5.48 -18.953 1 85.06 498 LEU B N 1
ATOM 10173 C CA . LEU B 1 498 ? 12.734 -6.422 -19.234 1 85.06 498 LEU B CA 1
ATOM 10174 C C . LEU B 1 498 ? 12.867 -7.68 -18.391 1 85.06 498 LEU B C 1
ATOM 10176 O O . LEU B 1 498 ? 11.867 -8.219 -17.906 1 85.06 498 LEU B O 1
ATOM 10180 N N . GLN B 1 499 ? 14.047 -8.094 -18.281 1 85.38 499 GLN B N 1
ATOM 10181 C CA . GLN B 1 499 ? 14.289 -9.266 -17.438 1 85.38 499 GLN B CA 1
ATOM 10182 C C . GLN B 1 499 ? 13.961 -8.977 -15.984 1 85.38 499 GLN B C 1
ATOM 10184 O O . GLN B 1 499 ? 13.414 -9.836 -15.281 1 85.38 499 GLN B O 1
ATOM 10189 N N . ILE B 1 500 ? 14.281 -7.828 -15.523 1 87 500 ILE B N 1
ATOM 10190 C CA . ILE B 1 500 ? 13.984 -7.441 -14.148 1 87 500 ILE B CA 1
ATOM 10191 C C . ILE B 1 500 ? 12.469 -7.352 -13.961 1 87 500 ILE B C 1
ATOM 10193 O O . ILE B 1 500 ? 11.938 -7.793 -12.938 1 87 500 ILE B O 1
ATOM 10197 N N . SER B 1 501 ? 11.867 -6.781 -14.938 1 87.44 501 SER B N 1
ATOM 10198 C CA . SER B 1 501 ? 10.414 -6.695 -14.883 1 87.44 501 SER B CA 1
ATOM 10199 C C . SER B 1 501 ? 9.781 -8.086 -14.836 1 87.44 501 SER B C 1
ATOM 10201 O O . SER B 1 501 ? 8.805 -8.305 -14.109 1 87.44 501 SER B O 1
ATOM 10203 N N . LEU B 1 502 ? 10.328 -9.047 -15.539 1 84.31 502 LEU B N 1
ATOM 10204 C CA . LEU B 1 502 ? 9.828 -10.422 -15.547 1 84.31 502 LEU B CA 1
ATOM 10205 C C . LEU B 1 502 ? 9.969 -11.055 -14.164 1 84.31 502 LEU B C 1
ATOM 10207 O O . LEU B 1 502 ? 9.086 -11.789 -13.719 1 84.31 502 LEU B O 1
ATOM 10211 N N . GLY B 1 503 ? 11.039 -10.773 -13.523 1 81.19 503 GLY B N 1
ATOM 10212 C CA . GLY B 1 503 ? 11.234 -11.281 -12.172 1 81.19 503 GLY B CA 1
ATOM 10213 C C . GLY B 1 503 ? 10.211 -10.758 -11.188 1 81.19 503 GLY B C 1
ATOM 10214 O O . GLY B 1 503 ? 9.695 -11.516 -10.359 1 81.19 503 GLY B O 1
ATOM 10215 N N . CYS B 1 504 ? 9.922 -9.562 -11.266 1 85 504 CYS B N 1
ATOM 10216 C CA . CYS B 1 504 ? 8.922 -8.984 -10.383 1 85 504 CYS B CA 1
ATOM 10217 C C . CYS B 1 504 ? 7.531 -9.508 -10.711 1 85 504 CYS B C 1
ATOM 10219 O O . CYS B 1 504 ? 6.711 -9.727 -9.812 1 85 504 CYS B O 1
ATOM 10221 N N . MET B 1 505 ? 7.332 -9.703 -11.977 1 87.62 505 MET B N 1
ATOM 10222 C CA . MET B 1 505 ? 6.023 -10.164 -12.422 1 87.62 505 MET B CA 1
ATOM 10223 C C . MET B 1 505 ? 5.785 -11.609 -12.008 1 87.62 505 MET B C 1
ATOM 10225 O O . MET B 1 505 ? 4.637 -12.055 -11.914 1 87.62 505 MET B O 1
ATOM 10229 N N . ILE B 1 506 ? 6.859 -12.391 -11.742 1 83.31 506 ILE B N 1
ATOM 10230 C CA . ILE B 1 506 ? 6.711 -13.766 -11.273 1 83.31 506 ILE B CA 1
ATOM 10231 C C . ILE B 1 506 ? 6.023 -13.781 -9.914 1 83.31 506 ILE B C 1
ATOM 10233 O O . ILE B 1 506 ? 5.223 -14.68 -9.625 1 83.31 506 ILE B O 1
ATOM 10237 N N . ILE B 1 507 ? 6.25 -12.797 -9.125 1 85.12 507 ILE B N 1
ATOM 10238 C CA . ILE B 1 507 ? 5.582 -12.703 -7.828 1 85.12 507 ILE B CA 1
ATOM 10239 C C . ILE B 1 507 ? 4.094 -12.422 -8.031 1 85.12 507 ILE B C 1
ATOM 10241 O O . ILE B 1 507 ? 3.25 -12.992 -7.332 1 85.12 507 ILE B O 1
ATOM 10245 N N . ASP B 1 508 ? 3.824 -11.578 -8.953 1 85.38 508 ASP B N 1
ATOM 10246 C CA . ASP B 1 508 ? 2.43 -11.312 -9.297 1 85.38 508 ASP B CA 1
ATOM 10247 C C . ASP B 1 508 ? 1.739 -12.586 -9.789 1 85.38 508 ASP B C 1
ATOM 10249 O O . ASP B 1 508 ? 0.597 -12.859 -9.422 1 85.38 508 ASP B O 1
ATOM 10253 N N . ILE B 1 509 ? 2.496 -13.328 -10.586 1 87.44 509 ILE B N 1
ATOM 10254 C CA . ILE B 1 509 ? 1.955 -14.57 -11.133 1 87.44 509 ILE B CA 1
ATOM 10255 C C . ILE B 1 509 ? 1.738 -15.578 -10 1 87.44 509 ILE B C 1
ATOM 10257 O O . ILE B 1 509 ? 0.729 -16.281 -9.977 1 87.44 509 ILE B O 1
ATOM 10261 N N . ALA B 1 510 ? 2.57 -15.602 -9.047 1 85.81 510 ALA B N 1
ATOM 10262 C CA . ALA B 1 510 ? 2.42 -16.5 -7.906 1 85.81 510 ALA B CA 1
ATOM 10263 C C . ALA B 1 510 ? 1.196 -16.125 -7.074 1 85.81 510 ALA B C 1
ATOM 10265 O O . ALA B 1 510 ? 0.434 -17 -6.652 1 85.81 510 ALA B O 1
ATOM 10266 N N . LYS B 1 511 ? 1.019 -14.914 -6.824 1 86.88 511 LYS B N 1
ATOM 10267 C CA . LYS B 1 511 ? -0.167 -14.445 -6.113 1 86.88 511 LYS B CA 1
ATOM 10268 C C . LYS B 1 511 ? -1.442 -14.82 -6.859 1 86.88 511 LYS B C 1
ATOM 10270 O O . LYS B 1 511 ? -2.41 -15.281 -6.254 1 86.88 511 LYS B O 1
ATOM 10275 N N . PHE B 1 512 ? -1.391 -14.555 -8.164 1 85.5 512 PHE B N 1
ATOM 10276 C CA . PHE B 1 512 ? -2.525 -14.898 -9.016 1 85.5 512 PHE B CA 1
ATOM 10277 C C . PHE B 1 512 ? -2.797 -16.406 -8.984 1 85.5 512 PHE B C 1
ATOM 10279 O O . PHE B 1 512 ? -3.947 -16.828 -8.859 1 85.5 512 PHE B O 1
ATOM 10286 N N . LEU B 1 513 ? -1.701 -17.219 -9.133 1 88 513 LEU B N 1
ATOM 10287 C CA . LEU B 1 513 ? -1.864 -18.656 -9.148 1 88 513 LEU B CA 1
ATOM 10288 C C . LEU B 1 513 ? -2.447 -19.156 -7.828 1 88 513 LEU B C 1
ATOM 10290 O O . LEU B 1 513 ? -3.215 -20.125 -7.809 1 88 513 LEU B O 1
ATOM 10294 N N . PHE B 1 514 ? -2.105 -18.5 -6.867 1 88.19 514 PHE B N 1
ATOM 10295 C CA . PHE B 1 514 ? -2.656 -18.891 -5.57 1 88.19 514 PHE B CA 1
ATOM 10296 C C . PHE B 1 514 ? -4.164 -18.656 -5.535 1 88.19 514 PHE B C 1
ATOM 10298 O O . PHE B 1 514 ? -4.922 -19.547 -5.168 1 88.19 514 PHE B O 1
ATOM 10305 N N . ILE B 1 515 ? -4.637 -17.469 -5.84 1 86.06 515 ILE B N 1
ATOM 10306 C CA . ILE B 1 515 ? -6.059 -17.156 -5.863 1 86.06 515 ILE B CA 1
ATOM 10307 C C . ILE B 1 515 ? -6.77 -18.031 -6.895 1 86.06 515 ILE B C 1
ATOM 10309 O O . ILE B 1 515 ? -7.879 -18.5 -6.652 1 86.06 515 ILE B O 1
ATOM 10313 N N . PHE B 1 516 ? -6.117 -18.188 -8.086 1 87.56 516 PHE B N 1
ATOM 10314 C CA . PHE B 1 516 ? -6.68 -19.016 -9.148 1 87.56 516 PHE B CA 1
ATOM 10315 C C . PHE B 1 516 ? -6.875 -20.453 -8.672 1 87.56 516 PHE B C 1
ATOM 10317 O O . PHE B 1 516 ? -7.898 -21.078 -8.961 1 87.56 516 PHE B O 1
ATOM 10324 N N . PHE B 1 517 ? -5.871 -20.984 -7.926 1 88.81 517 PHE B N 1
ATOM 10325 C CA . PHE B 1 517 ? -5.977 -22.359 -7.422 1 88.81 517 PHE B CA 1
ATOM 10326 C C . PHE B 1 517 ? -7.145 -22.484 -6.453 1 88.81 517 PHE B C 1
ATOM 10328 O O . PHE B 1 517 ? -7.828 -23.5 -6.43 1 88.81 517 PHE B O 1
ATOM 10335 N N . LEU B 1 518 ? -7.379 -21.484 -5.746 1 85.69 518 LEU B N 1
ATOM 10336 C CA . LEU B 1 518 ? -8.508 -21.516 -4.82 1 85.69 518 LEU B CA 1
ATOM 10337 C C . LEU B 1 518 ? -9.828 -21.531 -5.578 1 85.69 518 LEU B C 1
ATOM 10339 O O . LEU B 1 518 ? -10.734 -22.281 -5.227 1 85.69 518 LEU B O 1
ATOM 10343 N N . VAL B 1 519 ? -9.93 -20.703 -6.559 1 87.75 519 VAL B N 1
ATOM 10344 C CA . VAL B 1 519 ? -11.148 -20.656 -7.363 1 87.75 519 VAL B CA 1
ATOM 10345 C C . VAL B 1 519 ? -11.312 -21.969 -8.125 1 87.75 519 VAL B C 1
ATOM 10347 O O . VAL B 1 519 ? -12.414 -22.531 -8.188 1 87.75 519 VAL B O 1
ATOM 10350 N N . LEU B 1 520 ? -10.195 -22.453 -8.664 1 89.25 520 LEU B N 1
ATOM 10351 C CA . LEU B 1 520 ? -10.203 -23.719 -9.398 1 89.25 520 LEU B CA 1
ATOM 10352 C C . LEU B 1 520 ? -10.672 -24.859 -8.508 1 89.25 520 LEU B C 1
ATOM 10354 O O . LEU B 1 520 ? -11.5 -25.672 -8.922 1 89.25 520 LEU B O 1
ATOM 10358 N N . THR B 1 521 ? -10.195 -24.875 -7.328 1 86.31 521 THR B N 1
ATOM 10359 C CA . THR B 1 521 ? -10.57 -25.922 -6.398 1 86.31 521 THR B CA 1
ATOM 10360 C C . THR B 1 521 ? -12.047 -25.812 -6.02 1 86.31 521 THR B C 1
ATOM 10362 O O . THR B 1 521 ? -12.742 -26.828 -5.91 1 86.31 521 THR B O 1
ATOM 10365 N N . SER B 1 522 ? -12.5 -24.594 -5.855 1 87.12 522 SER B N 1
ATOM 10366 C CA . SER B 1 522 ? -13.898 -24.391 -5.496 1 87.12 522 SER B CA 1
ATOM 10367 C C . SER B 1 522 ? -14.828 -24.922 -6.578 1 87.12 522 SER B C 1
ATOM 10369 O O . SER B 1 522 ? -15.758 -25.672 -6.289 1 87.12 522 SER B O 1
ATOM 10371 N N . PHE B 1 523 ? -14.594 -24.641 -7.797 1 90 523 PHE B N 1
ATOM 10372 C CA . PHE B 1 523 ? -15.469 -25.047 -8.891 1 90 523 PHE B CA 1
ATOM 10373 C C . PHE B 1 523 ? -15.25 -26.516 -9.234 1 90 523 PHE B C 1
ATOM 10375 O O . PHE B 1 523 ? -16.172 -27.203 -9.664 1 90 523 PHE B O 1
ATOM 10382 N N . ALA B 1 524 ? -14.016 -27.016 -9.07 1 88.44 524 ALA B N 1
ATOM 10383 C CA . ALA B 1 524 ? -13.75 -28.422 -9.312 1 88.44 524 ALA B CA 1
ATOM 10384 C C . ALA B 1 524 ? -14.531 -29.312 -8.336 1 88.44 524 ALA B C 1
ATOM 10386 O O . ALA B 1 524 ? -15.109 -30.328 -8.727 1 88.44 524 ALA B O 1
ATOM 10387 N N . CYS B 1 525 ? -14.594 -28.859 -7.121 1 84 525 CYS B N 1
ATOM 10388 C CA . CYS B 1 525 ? -15.344 -29.625 -6.125 1 84 525 CYS B CA 1
ATOM 10389 C C . CYS B 1 525 ? -16.844 -29.562 -6.402 1 84 525 CYS B C 1
ATOM 10391 O O . CYS B 1 525 ? -17.547 -30.547 -6.262 1 84 525 CYS B O 1
ATOM 10393 N N . GLY B 1 526 ? -17.328 -28.422 -6.801 1 85 526 GLY B N 1
ATOM 10394 C CA . GLY B 1 526 ? -18.734 -28.281 -7.121 1 85 526 GLY B CA 1
ATOM 10395 C C . GLY B 1 526 ? -19.156 -29.125 -8.312 1 85 526 GLY B C 1
ATOM 10396 O O . GLY B 1 526 ? -20.156 -29.859 -8.234 1 85 526 GLY B O 1
ATOM 10397 N N . LEU B 1 527 ? -18.422 -29.078 -9.359 1 86.62 527 LEU B N 1
ATOM 10398 C CA . LEU B 1 527 ? -18.781 -29.797 -10.57 1 86.62 527 LEU B CA 1
ATOM 10399 C C . LEU B 1 527 ? -18.562 -31.297 -10.391 1 86.62 527 LEU B C 1
ATOM 10401 O O . LEU B 1 527 ? -19.344 -32.094 -10.914 1 86.62 527 LEU B O 1
ATOM 10405 N N . ASN B 1 528 ? -17.562 -31.672 -9.711 1 85 528 ASN B N 1
ATOM 10406 C CA . ASN B 1 528 ? -17.359 -33.094 -9.453 1 85 528 ASN B CA 1
ATOM 10407 C C . ASN B 1 528 ? -18.469 -33.656 -8.594 1 85 528 ASN B C 1
ATOM 10409 O O . ASN B 1 528 ? -18.859 -34.812 -8.766 1 85 528 ASN B O 1
ATOM 10413 N N . GLN B 1 529 ? -18.938 -32.844 -7.699 1 81.88 529 GLN B N 1
ATOM 10414 C CA . GLN B 1 529 ? -20.047 -33.312 -6.871 1 81.88 529 GLN B CA 1
ATOM 10415 C C . GLN B 1 529 ? -21.312 -33.5 -7.707 1 81.88 529 GLN B C 1
ATOM 10417 O O . GLN B 1 529 ? -22.125 -34.406 -7.422 1 81.88 529 GLN B O 1
ATOM 10422 N N . LEU B 1 530 ? -21.406 -32.781 -8.703 1 82.38 530 LEU B N 1
ATOM 10423 C CA . LEU B 1 530 ? -22.594 -32.812 -9.539 1 82.38 530 LEU B CA 1
ATOM 10424 C C . LEU B 1 530 ? -22.516 -33.969 -10.531 1 82.38 530 LEU B C 1
ATOM 10426 O O . LEU B 1 530 ? -23.5 -34.719 -10.727 1 82.38 530 LEU B O 1
ATOM 10430 N N . TYR B 1 531 ? -21.375 -34.219 -11.156 1 81.44 531 TYR B N 1
ATOM 10431 C CA . TYR B 1 531 ? -21.297 -35.125 -12.289 1 81.44 531 TYR B CA 1
ATOM 10432 C C . TYR B 1 531 ? -20.656 -36.438 -11.883 1 81.44 531 TYR B C 1
ATOM 10434 O O . TYR B 1 531 ? -20.609 -37.375 -12.672 1 81.44 531 TYR B O 1
ATOM 10442 N N . TRP B 1 532 ? -20.25 -36.531 -10.766 1 77 532 TRP B N 1
ATOM 10443 C CA . TRP B 1 532 ? -19.625 -37.781 -10.32 1 77 532 TRP B CA 1
ATOM 10444 C C . TRP B 1 532 ? -20.578 -38.938 -10.453 1 77 532 TRP B C 1
ATOM 10446 O O . TRP B 1 532 ? -20.156 -40.062 -10.727 1 77 532 TRP B O 1
ATOM 10456 N N . TYR B 1 533 ? -21.891 -38.688 -10.352 1 74 533 TYR B N 1
ATOM 10457 C CA . TYR B 1 533 ? -22.891 -39.75 -10.336 1 74 533 TYR B CA 1
ATOM 10458 C C . TYR B 1 533 ? -23.094 -40.312 -11.727 1 74 533 TYR B C 1
ATOM 10460 O O . TYR B 1 533 ? -23.719 -41.375 -11.883 1 74 533 TYR B O 1
ATOM 10468 N N . TYR B 1 534 ? -22.609 -39.656 -12.617 1 72.56 534 TYR B N 1
ATOM 10469 C CA . TYR B 1 534 ? -22.875 -40.062 -13.984 1 72.56 534 TYR B CA 1
ATOM 10470 C C . TYR B 1 534 ? -21.656 -40.75 -14.594 1 72.56 534 TYR B C 1
ATOM 10472 O O . TYR B 1 534 ? -20.594 -40.125 -14.703 1 72.56 534 TYR B O 1
ATOM 10480 N N . ASP B 1 535 ? -21.578 -42.062 -14.469 1 65.06 535 ASP B N 1
ATOM 10481 C CA . ASP B 1 535 ? -20.469 -42.906 -14.93 1 65.06 535 ASP B CA 1
ATOM 10482 C C . ASP B 1 535 ? -20.234 -42.75 -16.422 1 65.06 535 ASP B C 1
ATOM 10484 O O . ASP B 1 535 ? -21.203 -42.719 -17.203 1 65.06 535 ASP B O 1
ATOM 10488 N N . SER B 1 536 ? -19.141 -42.438 -16.875 1 64.25 536 SER B N 1
ATOM 10489 C CA . SER B 1 536 ? -18.781 -42.312 -18.281 1 64.25 536 SER B CA 1
ATOM 10490 C C . SER B 1 536 ? -18.719 -43.656 -18.969 1 64.25 536 SER B C 1
ATOM 10492 O O . SER B 1 536 ? -18.797 -43.75 -20.188 1 64.25 536 SER B O 1
ATOM 10494 N N . ASN B 1 537 ? -18.734 -44.719 -18.172 1 63.28 537 ASN B N 1
ATOM 10495 C CA . ASN B 1 537 ? -18.516 -46.031 -18.781 1 63.28 537 ASN B CA 1
ATOM 10496 C C . ASN B 1 537 ? -19.828 -46.688 -19.219 1 63.28 537 ASN B C 1
ATOM 10498 O O . ASN B 1 537 ? -19.828 -47.656 -19.969 1 63.28 537 ASN B O 1
ATOM 10502 N N . THR B 1 538 ? -20.984 -46.031 -18.734 1 62.25 538 THR B N 1
ATOM 10503 C CA . THR B 1 538 ? -22.25 -46.656 -19.109 1 62.25 538 THR B CA 1
ATOM 10504 C C . THR B 1 538 ? -22.734 -46.125 -20.469 1 62.25 538 THR B C 1
ATOM 10506 O O . THR B 1 538 ? -22.875 -44.906 -20.656 1 62.25 538 THR B O 1
ATOM 10509 N N . GLU B 1 539 ? -22.594 -46.969 -21.531 1 64.62 539 GLU B N 1
ATOM 10510 C CA . GLU B 1 539 ? -23.047 -46.625 -22.891 1 64.62 539 GLU B CA 1
ATOM 10511 C C . GLU B 1 539 ? -24.562 -46.688 -23 1 64.62 539 GLU B C 1
ATOM 10513 O O . GLU B 1 539 ? -25.188 -47.656 -22.516 1 64.62 539 GLU B O 1
ATOM 10518 N N . HIS B 1 540 ? -25.203 -45.594 -23.109 1 66.81 540 HIS B N 1
ATOM 10519 C CA . HIS B 1 540 ? -26.625 -45.594 -23.406 1 66.81 540 HIS B CA 1
ATOM 10520 C C . HIS B 1 540 ? -26.875 -45.688 -24.906 1 66.81 540 HIS B C 1
ATOM 10522 O O . HIS B 1 540 ? -26.438 -44.844 -25.688 1 66.81 540 HIS B O 1
ATOM 10528 N N . CYS B 1 541 ? -27.188 -46.875 -25.391 1 62.81 541 CYS B N 1
ATOM 10529 C CA . CYS B 1 541 ? -27.359 -47.156 -26.812 1 62.81 541 CYS B CA 1
ATOM 10530 C C . CYS B 1 541 ? -28.812 -46.938 -27.234 1 62.81 541 CYS B C 1
ATOM 10532 O O . CYS B 1 541 ? -29.734 -47.406 -26.562 1 62.81 541 CYS B O 1
ATOM 10534 N N . LYS B 1 542 ? -29.109 -45.812 -27.922 1 62.66 542 LYS B N 1
ATOM 10535 C CA . LYS B 1 542 ? -30.438 -45.625 -28.484 1 62.66 542 LYS B CA 1
ATOM 10536 C C . LYS B 1 542 ? -30.5 -46.156 -29.922 1 62.66 542 LYS B C 1
ATOM 10538 O O . LYS B 1 542 ? -29.547 -46 -30.688 1 62.66 542 LYS B O 1
ATOM 10543 N N . GLN B 1 543 ? -31.422 -47 -30.188 1 60.59 543 GLN B N 1
ATOM 10544 C CA . GLN B 1 543 ? -31.672 -47.531 -31.516 1 60.59 543 GLN B CA 1
ATOM 10545 C C . GLN B 1 543 ? -32.281 -46.438 -32.438 1 60.59 543 GLN B C 1
ATOM 10547 O O . GLN B 1 543 ? -33.344 -45.875 -32.125 1 60.59 543 GLN B O 1
ATOM 10552 N N . ARG B 1 544 ? -31.562 -45.875 -33.375 1 59.69 544 ARG B N 1
ATOM 10553 C CA . ARG B 1 544 ? -32.125 -44.969 -34.406 1 59.69 544 ARG B CA 1
ATOM 10554 C C . ARG B 1 544 ? -33.125 -45.719 -35.281 1 59.69 544 ARG B C 1
ATOM 10556 O O . ARG B 1 544 ? -33.062 -46.938 -35.375 1 59.69 544 ARG B O 1
ATOM 10563 N N . PRO B 1 545 ? -34.125 -44.969 -35.594 1 55.75 545 PRO B N 1
ATOM 10564 C CA . PRO B 1 545 ? -35.062 -45.625 -36.469 1 55.75 545 PRO B CA 1
ATOM 10565 C C . PRO B 1 545 ? -34.406 -46.375 -37.625 1 55.75 545 PRO B C 1
ATOM 10567 O O . PRO B 1 545 ? -34.969 -47.312 -38.188 1 55.75 545 PRO B O 1
ATOM 10570 N N . ASN B 1 546 ? -33.281 -45.906 -38 1 52.91 546 ASN B N 1
ATOM 10571 C CA . ASN B 1 546 ? -32.625 -46.594 -39.125 1 52.91 546 ASN B CA 1
ATOM 10572 C C . ASN B 1 546 ? -31.891 -47.844 -38.688 1 52.91 546 ASN B C 1
ATOM 10574 O O . ASN B 1 546 ? -31.203 -48.469 -39.5 1 52.91 546 ASN B O 1
ATOM 10578 N N . GLY B 1 547 ? -32.031 -48.406 -37.531 1 57.09 547 GLY B N 1
ATOM 10579 C CA . GLY B 1 547 ? -31.469 -49.656 -37.094 1 57.09 547 GLY B CA 1
ATOM 10580 C C . GLY B 1 547 ? -30.078 -49.531 -36.469 1 57.09 547 GLY B C 1
ATOM 10581 O O . GLY B 1 547 ? -29.547 -50.5 -35.938 1 57.09 547 GLY B O 1
ATOM 10582 N N . GLN B 1 548 ? -29.375 -48.469 -36.688 1 58.03 548 GLN B N 1
ATOM 10583 C CA . GLN B 1 548 ? -28.016 -48.344 -36.188 1 58.03 548 GLN B CA 1
ATOM 10584 C C . GLN B 1 548 ? -28 -47.906 -34.719 1 58.03 548 GLN B C 1
ATOM 10586 O O . GLN B 1 548 ? -28.766 -47.031 -34.312 1 58.03 548 GLN B O 1
ATOM 10591 N N . MET B 1 549 ? -27.375 -48.688 -33.844 1 61.62 549 MET B N 1
ATOM 10592 C CA . MET B 1 549 ? -27.234 -48.469 -32.406 1 61.62 549 MET B CA 1
ATOM 10593 C C . MET B 1 549 ? -26.203 -47.375 -32.156 1 61.62 549 MET B C 1
ATOM 10595 O O . MET B 1 549 ? -25.047 -47.469 -32.562 1 61.62 549 MET B O 1
ATOM 10599 N N . GLU B 1 550 ? -26.547 -46.188 -32.031 1 64.56 550 GLU B N 1
ATOM 10600 C CA . GLU B 1 550 ? -25.609 -45.125 -31.656 1 64.56 550 GLU B CA 1
ATOM 10601 C C . GLU B 1 550 ? -25.453 -45.062 -30.141 1 64.56 550 GLU B C 1
ATOM 10603 O O . GLU B 1 550 ? -26.422 -44.844 -29.406 1 64.56 550 GLU B O 1
ATOM 10608 N N . CYS B 1 551 ? -24.312 -45.656 -29.672 1 64.56 551 CYS B N 1
ATOM 10609 C CA . CYS B 1 551 ? -24 -45.625 -28.25 1 64.56 551 CYS B CA 1
ATOM 10610 C C . CYS B 1 551 ? -23.25 -44.375 -27.875 1 64.56 551 CYS B C 1
ATOM 10612 O O . CYS B 1 551 ? -22.297 -43.969 -28.562 1 64.56 551 CYS B O 1
ATOM 10614 N N . GLN B 1 552 ? -23.969 -43.531 -27.156 1 68.25 552 GLN B N 1
ATOM 10615 C CA . GLN B 1 552 ? -23.312 -42.312 -26.672 1 68.25 552 GLN B CA 1
ATOM 10616 C C . GLN B 1 552 ? -22.922 -42.469 -25.203 1 68.25 552 GLN B C 1
ATOM 10618 O O . GLN B 1 552 ? -23.609 -43.125 -24.422 1 68.25 552 GLN B O 1
ATOM 10623 N N . SER B 1 553 ? -21.594 -42.219 -24.875 1 72.44 553 SER B N 1
ATOM 10624 C CA . SER B 1 553 ? -21.125 -42.25 -23.5 1 72.44 553 SER B CA 1
ATOM 10625 C C . SER B 1 553 ? -20.969 -40.812 -22.969 1 72.44 553 SER B C 1
ATOM 10627 O O . SER B 1 553 ? -20.828 -39.875 -23.734 1 72.44 553 SER B O 1
ATOM 10629 N N . ASN B 1 554 ? -21.297 -40.75 -21.672 1 75.25 554 ASN B N 1
ATOM 10630 C CA . ASN B 1 554 ? -21.125 -39.469 -21.016 1 75.25 554 ASN B CA 1
ATOM 10631 C C . ASN B 1 554 ? -19.672 -39 -21.047 1 75.25 554 ASN B C 1
ATOM 10633 O O . ASN B 1 554 ? -18.766 -39.844 -21.141 1 75.25 554 ASN B O 1
ATOM 10637 N N . SER B 1 555 ? -19.484 -37.75 -21.141 1 76.06 555 SER B N 1
ATOM 10638 C CA . SER B 1 555 ? -18.141 -37.188 -21.141 1 76.06 555 SER B CA 1
ATOM 10639 C C . SER B 1 555 ? -17.438 -37.406 -19.812 1 76.06 555 SER B C 1
ATOM 10641 O O . SER B 1 555 ? -18.078 -37.469 -18.766 1 76.06 555 SER B O 1
ATOM 10643 N N . ASP B 1 556 ? -16.156 -37.812 -19.781 1 75.44 556 ASP B N 1
ATOM 10644 C CA . ASP B 1 556 ? -15.352 -38.031 -18.578 1 75.44 556 ASP B CA 1
ATOM 10645 C C . ASP B 1 556 ? -14.711 -36.75 -18.078 1 75.44 556 ASP B C 1
ATOM 10647 O O . ASP B 1 556 ? -13.797 -36.781 -17.25 1 75.44 556 ASP B O 1
ATOM 10651 N N . ALA B 1 557 ? -15.281 -35.688 -18.484 1 80.12 557 ALA B N 1
ATOM 10652 C CA . ALA B 1 557 ? -14.625 -34.406 -18.188 1 80.12 557 ALA B CA 1
ATOM 10653 C C . ALA B 1 557 ? -14.727 -34.094 -16.688 1 80.12 557 ALA B C 1
ATOM 10655 O O . ALA B 1 557 ? -13.844 -33.438 -16.141 1 80.12 557 ALA B O 1
ATOM 10656 N N . PHE B 1 558 ? -15.75 -34.594 -15.961 1 81.62 558 PHE B N 1
ATOM 10657 C CA . PHE B 1 558 ? -15.953 -34.188 -14.578 1 81.62 558 PHE B CA 1
ATOM 10658 C C . PHE B 1 558 ? -16.188 -35.406 -13.672 1 81.62 558 PHE B C 1
ATOM 10660 O O . PHE B 1 558 ? -16.844 -35.281 -12.641 1 81.62 558 PHE B O 1
ATOM 10667 N N . THR B 1 559 ? -15.648 -36.5 -14.047 1 78.19 559 THR B N 1
ATOM 10668 C CA . THR B 1 559 ? -15.93 -37.719 -13.289 1 78.19 559 THR B CA 1
ATOM 10669 C C . THR B 1 559 ? -14.992 -37.812 -12.086 1 78.19 559 THR B C 1
ATOM 10671 O O . THR B 1 559 ? -15.422 -38.219 -11 1 78.19 559 THR B O 1
ATOM 10674 N N . THR B 1 560 ? -13.727 -37.594 -12.312 1 79.44 560 THR B N 1
ATOM 10675 C CA . THR B 1 560 ? -12.758 -37.562 -11.219 1 79.44 560 THR B CA 1
ATOM 10676 C C . THR B 1 560 ? -12.219 -36.156 -10.977 1 79.44 560 THR B C 1
ATOM 10678 O O . THR B 1 560 ? -12.328 -35.312 -11.844 1 79.44 560 THR B O 1
ATOM 10681 N N . LEU B 1 561 ? -11.773 -36.031 -9.75 1 82.25 561 LEU B N 1
ATOM 10682 C CA . LEU B 1 561 ? -11.312 -34.688 -9.367 1 82.25 561 LEU B CA 1
ATOM 10683 C C . LEU B 1 561 ? -10.102 -34.281 -10.195 1 82.25 561 LEU B C 1
ATOM 10685 O O . LEU B 1 561 ? -9.969 -33.125 -10.578 1 82.25 561 LEU B O 1
ATOM 10689 N N . ASP B 1 562 ? -9.219 -35.188 -10.5 1 82 562 ASP B N 1
ATOM 10690 C CA . ASP B 1 562 ? -8.008 -34.875 -11.25 1 82 562 ASP B CA 1
ATOM 10691 C C . ASP B 1 562 ? -8.344 -34.469 -12.68 1 82 562 ASP B C 1
ATOM 10693 O O . ASP B 1 562 ? -7.809 -33.469 -13.188 1 82 562 ASP B O 1
ATOM 10697 N N . VAL B 1 563 ? -9.281 -35.188 -13.25 1 83.69 563 VAL B N 1
ATOM 10698 C CA . VAL B 1 563 ? -9.672 -34.875 -14.625 1 83.69 563 VAL B CA 1
ATOM 10699 C C . VAL B 1 563 ? -10.477 -33.562 -14.648 1 83.69 563 VAL B C 1
ATOM 10701 O O . VAL B 1 563 ? -10.375 -32.781 -15.609 1 83.69 563 VAL B O 1
ATOM 10704 N N . THR B 1 564 ? -11.203 -33.344 -13.562 1 86.38 564 THR B N 1
ATOM 10705 C CA . THR B 1 564 ? -11.953 -32.094 -13.484 1 86.38 564 THR B CA 1
ATOM 10706 C C . THR B 1 564 ? -11.008 -30.906 -13.398 1 86.38 564 THR B C 1
ATOM 10708 O O . THR B 1 564 ? -11.234 -29.891 -14.039 1 86.38 564 THR B O 1
ATOM 10711 N N . PHE B 1 565 ? -9.953 -31.125 -12.641 1 87.62 565 PHE B N 1
ATOM 10712 C CA . PHE B 1 565 ? -8.953 -30.062 -12.539 1 87.62 565 PHE B CA 1
ATOM 10713 C C . PHE B 1 565 ? -8.336 -29.781 -13.898 1 87.62 565 PHE B C 1
ATOM 10715 O O . PHE B 1 565 ? -8.195 -28.625 -14.289 1 87.62 565 PHE B O 1
ATOM 10722 N N . ALA B 1 566 ? -8.023 -30.828 -14.617 1 85.75 566 ALA B N 1
ATOM 10723 C CA . ALA B 1 566 ? -7.387 -30.672 -15.93 1 85.75 566 ALA B CA 1
ATOM 10724 C C . ALA B 1 566 ? -8.336 -30.016 -16.922 1 85.75 566 ALA B C 1
ATOM 10726 O O . ALA B 1 566 ? -7.93 -29.141 -17.703 1 85.75 566 ALA B O 1
ATOM 10727 N N . THR B 1 567 ? -9.602 -30.391 -16.828 1 86.69 567 THR B N 1
ATOM 10728 C CA . THR B 1 567 ? -10.578 -29.828 -17.766 1 86.69 567 THR B CA 1
ATOM 10729 C C . THR B 1 567 ? -10.766 -28.328 -17.516 1 86.69 567 THR B C 1
ATOM 10731 O O . THR B 1 567 ? -10.812 -27.547 -18.469 1 86.69 567 THR B O 1
ATOM 10734 N N . LEU B 1 568 ? -10.844 -28.016 -16.266 1 88.31 568 LEU B N 1
ATOM 10735 C CA . LEU B 1 568 ? -11.023 -26.609 -15.945 1 88.31 568 LEU B CA 1
ATOM 10736 C C . LEU B 1 568 ? -9.781 -25.797 -16.281 1 88.31 568 LEU B C 1
ATOM 10738 O O . LEU B 1 568 ? -9.883 -24.641 -16.703 1 88.31 568 LEU B O 1
ATOM 10742 N N . PHE B 1 569 ? -8.656 -26.391 -16.125 1 86.5 569 PHE B N 1
ATOM 10743 C CA . PHE B 1 569 ? -7.414 -25.719 -16.484 1 86.5 569 PHE B CA 1
ATOM 10744 C C . PHE B 1 569 ? -7.352 -25.453 -17.984 1 86.5 569 PHE B C 1
ATOM 10746 O O . PHE B 1 569 ? -7.02 -24.344 -18.406 1 86.5 569 PHE B O 1
ATOM 10753 N N . TRP B 1 570 ? -7.715 -26.391 -18.797 1 78.69 570 TRP B N 1
ATOM 10754 C CA . TRP B 1 570 ? -7.684 -26.234 -20.25 1 78.69 570 TRP B CA 1
ATOM 10755 C C . TRP B 1 570 ? -8.75 -25.266 -20.719 1 78.69 570 TRP B C 1
ATOM 10757 O O . TRP B 1 570 ? -8.578 -24.578 -21.734 1 78.69 570 TRP B O 1
ATOM 10767 N N . SER B 1 571 ? -9.734 -25.188 -19.922 1 84.94 571 SER B N 1
ATOM 10768 C CA . SER B 1 571 ? -10.797 -24.266 -20.281 1 84.94 571 SER B CA 1
ATOM 10769 C C . SER B 1 571 ? -10.336 -22.812 -20.172 1 84.94 571 SER B C 1
ATOM 10771 O O . SER B 1 571 ? -10.898 -21.922 -20.812 1 84.94 571 SER B O 1
ATOM 10773 N N . LEU B 1 572 ? -9.336 -22.609 -19.391 1 81.69 572 LEU B N 1
ATOM 10774 C CA . LEU B 1 572 ? -8.781 -21.266 -19.266 1 81.69 572 LEU B CA 1
ATOM 10775 C C . LEU B 1 572 ? -8.219 -20.781 -20.594 1 81.69 572 LEU B C 1
ATOM 10777 O O . LEU B 1 572 ? -8.234 -19.578 -20.875 1 81.69 572 LEU B O 1
ATOM 10781 N N . PHE B 1 573 ? -7.715 -21.734 -21.359 1 73.06 573 PHE B N 1
ATOM 10782 C CA . PHE B 1 573 ? -7.082 -21.375 -22.625 1 73.06 573 PHE B CA 1
ATOM 10783 C C . PHE B 1 573 ? -8.055 -21.547 -23.781 1 73.06 573 PHE B C 1
ATOM 10785 O O . PHE B 1 573 ? -7.648 -21.531 -24.953 1 73.06 573 PHE B O 1
ATOM 10792 N N . GLY B 1 574 ? -9.305 -21.719 -23.469 1 72.38 574 GLY B N 1
ATOM 10793 C CA . GLY B 1 574 ? -10.32 -21.812 -24.516 1 72.38 574 GLY B CA 1
ATOM 10794 C C . GLY B 1 574 ? -10.398 -23.188 -25.141 1 72.38 574 GLY B C 1
ATOM 10795 O O . GLY B 1 574 ? -10.992 -23.359 -26.203 1 72.38 574 GLY B O 1
ATOM 10796 N N . ILE B 1 575 ? -9.727 -24.219 -24.547 1 68.62 575 ILE B N 1
ATOM 10797 C CA . ILE B 1 575 ? -9.664 -25.531 -25.172 1 68.62 575 ILE B CA 1
ATOM 10798 C C . ILE B 1 575 ? -10.734 -26.438 -24.578 1 68.62 575 ILE B C 1
ATOM 10800 O O . ILE B 1 575 ? -11.008 -27.516 -25.109 1 68.62 575 ILE B O 1
ATOM 10804 N N . SER B 1 576 ? -11.836 -25.953 -24.047 1 70 576 SER B N 1
ATOM 10805 C CA . SER B 1 576 ? -12.898 -26.812 -23.547 1 70 576 SER B CA 1
ATOM 10806 C C . SER B 1 576 ? -14.172 -26.672 -24.375 1 70 576 SER B C 1
ATOM 10808 O O . SER B 1 576 ? -14.375 -25.641 -25.031 1 70 576 SER B O 1
ATOM 10810 N N . SER B 1 577 ? -14.82 -27.969 -24.547 1 72.62 577 SER B N 1
ATOM 10811 C CA . SER B 1 577 ? -16.094 -27.953 -25.281 1 72.62 577 SER B CA 1
ATOM 10812 C C . SER B 1 577 ? -17.266 -27.844 -24.312 1 72.62 577 SER B C 1
ATOM 10814 O O . SER B 1 577 ? -17.266 -28.453 -23.25 1 72.62 577 SER B O 1
ATOM 10816 N N . PRO B 1 578 ? -18.203 -27 -24.656 1 72.12 578 PRO B N 1
ATOM 10817 C CA . PRO B 1 578 ? -19.422 -26.906 -23.828 1 72.12 578 PRO B CA 1
ATOM 10818 C C . PRO B 1 578 ? -20.172 -28.234 -23.766 1 72.12 578 PRO B C 1
ATOM 10820 O O . PRO B 1 578 ? -21.016 -28.422 -22.875 1 72.12 578 PRO B O 1
ATOM 10823 N N . LYS B 1 579 ? -19.828 -29.109 -24.641 1 71.5 579 LYS B N 1
ATOM 10824 C CA . LYS B 1 579 ? -20.531 -30.391 -24.656 1 71.5 579 LYS B CA 1
ATOM 10825 C C . LYS B 1 579 ? -20.078 -31.281 -23.5 1 71.5 579 LYS B C 1
ATOM 10827 O O . LYS B 1 579 ? -20.703 -32.312 -23.219 1 71.5 579 LYS B O 1
ATOM 10832 N N . SER B 1 580 ? -19.172 -30.75 -22.812 1 75.56 580 SER B N 1
ATOM 10833 C CA . SER B 1 580 ? -18.672 -31.547 -21.688 1 75.56 580 SER B CA 1
ATOM 10834 C C . SER B 1 580 ? -19.688 -31.578 -20.547 1 75.56 580 SER B C 1
ATOM 10836 O O . SER B 1 580 ? -19.641 -32.469 -19.703 1 75.56 580 SER B O 1
ATOM 10838 N N . THR B 1 581 ? -20.688 -30.672 -20.641 1 76.56 581 THR B N 1
ATOM 10839 C CA . THR B 1 581 ? -21.641 -30.609 -19.547 1 76.56 581 THR B CA 1
ATOM 10840 C C . THR B 1 581 ? -22.953 -31.281 -19.953 1 76.56 581 THR B C 1
ATOM 10842 O O . THR B 1 581 ? -23.891 -31.344 -19.156 1 76.56 581 THR B O 1
ATOM 10845 N N . GLU B 1 582 ? -22.953 -31.812 -21.125 1 77.12 582 GLU B N 1
ATOM 10846 C CA . GLU B 1 582 ? -24.172 -32.469 -21.578 1 77.12 582 GLU B CA 1
ATOM 10847 C C . GLU B 1 582 ? -24.219 -33.906 -21.125 1 77.12 582 GLU B C 1
ATOM 10849 O O . GLU B 1 582 ? -23.188 -34.594 -21.094 1 77.12 582 GLU B O 1
ATOM 10854 N N . LEU B 1 583 ? -25.406 -34.281 -20.609 1 76.06 583 LEU B N 1
ATOM 10855 C CA . LEU B 1 583 ? -25.625 -35.625 -20.141 1 76.06 583 LEU B CA 1
ATOM 10856 C C . LEU B 1 583 ? -26.469 -36.406 -21.141 1 76.06 583 LEU B C 1
ATOM 10858 O O . LEU B 1 583 ? -27.375 -35.875 -21.766 1 76.06 583 LEU B O 1
ATOM 10862 N N . VAL B 1 584 ? -26.031 -37.562 -21.297 1 72.62 584 VAL B N 1
ATOM 10863 C CA . VAL B 1 584 ? -26.844 -38.469 -22.125 1 72.62 584 VAL B CA 1
ATOM 10864 C C . VAL B 1 584 ? -28.156 -38.781 -21.422 1 72.62 584 VAL B C 1
ATOM 10866 O O . VAL B 1 584 ? -29.203 -38.906 -22.062 1 72.62 584 VAL B O 1
ATOM 10869 N N . ASP B 1 585 ? -28 -38.656 -20.094 1 70.25 585 ASP B N 1
ATOM 10870 C CA . ASP B 1 585 ? -29.203 -38.906 -19.297 1 70.25 585 ASP B CA 1
ATOM 10871 C C . ASP B 1 585 ? -30.109 -37.656 -19.312 1 70.25 585 ASP B C 1
ATOM 10873 O O . ASP B 1 585 ? -29.625 -36.531 -19.375 1 70.25 585 ASP B O 1
ATOM 10877 N N . ALA B 1 586 ? -31.281 -37.75 -19.625 1 66.62 586 ALA B N 1
ATOM 10878 C CA . ALA B 1 586 ? -32.25 -36.656 -19.766 1 66.62 586 ALA B CA 1
ATOM 10879 C C . ALA B 1 586 ? -32.531 -36 -18.438 1 66.62 586 ALA B C 1
ATOM 10881 O O . ALA B 1 586 ? -33.656 -36 -17.953 1 66.62 586 ALA B O 1
ATOM 10882 N N . HIS B 1 587 ? -31.531 -35.562 -17.703 1 79.31 587 HIS B N 1
ATOM 10883 C CA . HIS B 1 587 ? -31.734 -34.719 -16.531 1 79.31 587 HIS B CA 1
ATOM 10884 C C . HIS B 1 587 ? -31.453 -33.25 -16.828 1 79.31 587 HIS B C 1
ATOM 10886 O O . HIS B 1 587 ? -30.312 -32.812 -16.656 1 79.31 587 HIS B O 1
ATOM 10892 N N . PRO B 1 588 ? -32.469 -32.594 -17.188 1 80 588 PRO B N 1
ATOM 10893 C CA . PRO B 1 588 ? -32.25 -31.203 -17.641 1 80 588 PRO B CA 1
ATOM 10894 C C . PRO B 1 588 ? -31.812 -30.281 -16.5 1 80 588 PRO B C 1
ATOM 10896 O O . PRO B 1 588 ? -31.078 -29.312 -16.75 1 80 588 PRO B O 1
ATOM 10899 N N . PHE B 1 589 ? -32.156 -30.609 -15.289 1 82.19 589 PHE B N 1
ATOM 10900 C CA . PHE B 1 589 ? -31.781 -29.734 -14.188 1 82.19 589 PHE B CA 1
ATOM 10901 C C . PHE B 1 589 ? -30.297 -29.812 -13.906 1 82.19 589 PHE B C 1
ATOM 10903 O O . PHE B 1 589 ? -29.625 -28.797 -13.711 1 82.19 589 PHE B O 1
ATOM 10910 N N . VAL B 1 590 ? -29.781 -31 -13.828 1 82.94 590 VAL B N 1
ATOM 10911 C CA . VAL B 1 590 ? -28.359 -31.203 -13.578 1 82.94 590 VAL B CA 1
ATOM 10912 C C . VAL B 1 590 ? -27.531 -30.578 -14.703 1 82.94 590 VAL B C 1
ATOM 10914 O O . VAL B 1 590 ? -26.5 -29.953 -14.461 1 82.94 590 VAL B O 1
ATOM 10917 N N . GLU B 1 591 ? -28.062 -30.656 -15.906 1 83.44 591 GLU B N 1
ATOM 10918 C CA . GLU B 1 591 ? -27.375 -30.062 -17.047 1 83.44 591 GLU B CA 1
ATOM 10919 C C . GLU B 1 591 ? -27.422 -28.547 -16.984 1 83.44 591 GLU B C 1
ATOM 10921 O O . GLU B 1 591 ? -26.438 -27.875 -17.312 1 83.44 591 GLU B O 1
ATOM 10926 N N . PHE B 1 592 ? -28.547 -28.062 -16.469 1 82.38 592 PHE B N 1
ATOM 10927 C CA . PHE B 1 592 ? -28.688 -26.609 -16.344 1 82.38 592 PHE B CA 1
ATOM 10928 C C . PHE B 1 592 ? -27.734 -26.062 -15.281 1 82.38 592 PHE B C 1
ATOM 10930 O O . PHE B 1 592 ? -27.062 -25.062 -15.5 1 82.38 592 PHE B O 1
ATOM 10937 N N . VAL B 1 593 ? -27.625 -26.719 -14.195 1 87.12 593 VAL B N 1
ATOM 10938 C CA . VAL B 1 593 ? -26.766 -26.281 -13.102 1 87.12 593 VAL B CA 1
ATOM 10939 C C . VAL B 1 593 ? -25.312 -26.453 -13.492 1 87.12 593 VAL B C 1
ATOM 10941 O O . VAL B 1 593 ? -24.469 -25.594 -13.211 1 87.12 593 VAL B O 1
ATOM 10944 N N . GLY B 1 594 ? -25.016 -27.547 -14.102 1 87.38 594 GLY B N 1
ATOM 10945 C CA . GLY B 1 594 ? -23.656 -27.781 -14.555 1 87.38 594 GLY B CA 1
ATOM 10946 C C . GLY B 1 594 ? -23.188 -26.766 -15.578 1 87.38 594 GLY B C 1
ATOM 10947 O O . GLY B 1 594 ? -22.078 -26.25 -15.484 1 87.38 594 GLY B O 1
ATOM 10948 N N . GLN B 1 595 ? -24.047 -26.484 -16.547 1 86.12 595 GLN B N 1
ATOM 10949 C CA . GLN B 1 595 ? -23.719 -25.469 -17.547 1 86.12 595 GLN B CA 1
ATOM 10950 C C . GLN B 1 595 ? -23.578 -24.094 -16.891 1 86.12 595 GLN B C 1
ATOM 10952 O O . GLN B 1 595 ? -22.703 -23.297 -17.281 1 86.12 595 GLN B O 1
ATOM 10957 N N . GLY B 1 596 ? -24.438 -23.828 -15.93 1 86.75 596 GLY B N 1
ATOM 10958 C CA . GLY B 1 596 ? -24.359 -22.562 -15.211 1 86.75 596 GLY B CA 1
ATOM 10959 C C . GLY B 1 596 ? -23.062 -22.422 -14.43 1 86.75 596 GLY B C 1
ATOM 10960 O O . GLY B 1 596 ? -22.438 -21.344 -14.453 1 86.75 596 GLY B O 1
ATOM 10961 N N . LEU B 1 597 ? -22.672 -23.453 -13.742 1 89.56 597 LEU B N 1
ATOM 10962 C CA . LEU B 1 597 ? -21.422 -23.422 -12.984 1 89.56 597 LEU B CA 1
ATOM 10963 C C . LEU B 1 597 ? -20.219 -23.297 -13.914 1 89.56 597 LEU B C 1
ATOM 10965 O O . LEU B 1 597 ? -19.266 -22.594 -13.602 1 89.56 597 LEU B O 1
ATOM 10969 N N . PHE B 1 598 ? -20.328 -23.969 -14.977 1 88.5 598 PHE B N 1
ATOM 10970 C CA . PHE B 1 598 ? -19.234 -23.922 -15.953 1 88.5 598 PHE B CA 1
ATOM 10971 C C . PHE B 1 598 ? -19.125 -22.531 -16.562 1 88.5 598 PHE B C 1
ATOM 10973 O O . PHE B 1 598 ? -18.031 -22.031 -16.781 1 88.5 598 PHE B O 1
ATOM 10980 N N . MET B 1 599 ? -20.297 -21.875 -16.859 1 86 599 MET B N 1
ATOM 10981 C CA . MET B 1 599 ? -20.297 -20.516 -17.375 1 86 599 MET B CA 1
ATOM 10982 C C . MET B 1 599 ? -19.75 -19.531 -16.344 1 86 599 MET B C 1
ATOM 10984 O O . MET B 1 599 ? -18.969 -18.641 -16.672 1 86 599 MET B O 1
ATOM 10988 N N . ALA B 1 600 ? -20.125 -19.734 -15.109 1 87.56 600 ALA B N 1
ATOM 10989 C CA . ALA B 1 600 ? -19.641 -18.875 -14.031 1 87.56 600 ALA B CA 1
ATOM 10990 C C . ALA B 1 600 ? -18.125 -19 -13.859 1 87.56 600 ALA B C 1
ATOM 10992 O O . ALA B 1 600 ? -17.438 -18.016 -13.586 1 87.56 600 ALA B O 1
ATOM 10993 N N . TYR B 1 601 ? -17.656 -20.219 -14.008 1 89.81 601 TYR B N 1
ATOM 10994 C CA . TYR B 1 601 ? -16.219 -20.438 -13.922 1 89.81 601 TYR B CA 1
ATOM 10995 C C . TYR B 1 601 ? -15.492 -19.672 -15.016 1 89.81 601 TYR B C 1
ATOM 10997 O O . TYR B 1 601 ? -14.445 -19.062 -14.758 1 89.81 601 TYR B O 1
ATOM 11005 N N . HIS B 1 602 ? -16.016 -19.672 -16.219 1 87.56 602 HIS B N 1
ATOM 11006 C CA . HIS B 1 602 ? -15.375 -18.969 -17.328 1 87.56 602 HIS B CA 1
ATOM 11007 C C . HIS B 1 602 ? -15.359 -17.469 -17.109 1 87.56 602 HIS B C 1
ATOM 11009 O O . HIS B 1 602 ? -14.367 -16.797 -17.406 1 87.56 602 HIS B O 1
ATOM 11015 N N . VAL B 1 603 ? -16.406 -16.984 -16.516 1 84.5 603 VAL B N 1
ATOM 11016 C CA . VAL B 1 603 ? -16.469 -15.562 -16.234 1 84.5 603 VAL B CA 1
ATOM 11017 C C . VAL B 1 603 ? -15.461 -15.203 -15.148 1 84.5 603 VAL B C 1
ATOM 11019 O O . VAL B 1 603 ? -14.703 -14.242 -15.281 1 84.5 603 VAL B O 1
ATOM 11022 N N . LEU B 1 604 ? -15.414 -15.977 -14.164 1 86.75 604 LEU B N 1
ATOM 11023 C CA . LEU B 1 604 ? -14.555 -15.672 -13.023 1 86.75 604 LEU B CA 1
ATOM 11024 C C . LEU B 1 604 ? -13.086 -15.852 -13.398 1 86.75 604 LEU B C 1
ATOM 11026 O O . LEU B 1 604 ? -12.25 -15.008 -13.07 1 86.75 604 LEU B O 1
ATOM 11030 N N . SER B 1 605 ? -12.781 -16.922 -14.086 1 87.56 605 SER B N 1
ATOM 11031 C CA . SER B 1 605 ? -11.383 -17.234 -14.359 1 87.56 605 SER B CA 1
ATOM 11032 C C . SER B 1 605 ? -10.836 -16.391 -15.508 1 87.56 605 SER B C 1
ATOM 11034 O O . SER B 1 605 ? -9.734 -15.852 -15.414 1 87.56 605 SER B O 1
ATOM 11036 N N . ILE B 1 606 ? -11.586 -16.203 -16.5 1 84.62 606 ILE B N 1
ATOM 11037 C CA . ILE B 1 606 ? -11.047 -15.555 -17.703 1 84.62 606 ILE B CA 1
ATOM 11038 C C . ILE B 1 606 ? -11.312 -14.055 -17.641 1 84.62 606 ILE B C 1
ATOM 11040 O O . ILE B 1 606 ? -10.398 -13.25 -17.828 1 84.62 606 ILE B O 1
ATOM 11044 N N . ILE B 1 607 ? -12.469 -13.727 -17.234 1 80.88 607 ILE B N 1
ATOM 11045 C CA . ILE B 1 607 ? -12.82 -12.312 -17.281 1 80.88 607 ILE B CA 1
ATOM 11046 C C . ILE B 1 607 ? -12.305 -11.609 -16.031 1 80.88 607 ILE B C 1
ATOM 11048 O O . ILE B 1 607 ? -11.727 -10.523 -16.109 1 80.88 607 ILE B O 1
ATOM 11052 N N . VAL B 1 608 ? -12.492 -12.227 -15 1 83.38 608 VAL B N 1
ATOM 11053 C CA . VAL B 1 608 ? -12.141 -11.516 -13.766 1 83.38 608 VAL B CA 1
ATOM 11054 C C . VAL B 1 608 ? -10.68 -11.766 -13.422 1 83.38 608 VAL B C 1
ATOM 11056 O O . VAL B 1 608 ? -9.891 -10.828 -13.328 1 83.38 608 VAL B O 1
ATOM 11059 N N . LEU B 1 609 ? -10.258 -12.961 -13.273 1 85.75 609 LEU B N 1
ATOM 11060 C CA . LEU B 1 609 ? -8.945 -13.281 -12.727 1 85.75 609 LEU B CA 1
ATOM 11061 C C . LEU B 1 609 ? -7.848 -12.977 -13.742 1 85.75 609 LEU B C 1
ATOM 11063 O O . LEU B 1 609 ? -6.801 -12.43 -13.391 1 85.75 609 LEU B O 1
ATOM 11067 N N . ILE B 1 610 ? -8.016 -13.266 -14.992 1 86.56 610 ILE B N 1
ATOM 11068 C CA . ILE B 1 610 ? -6.98 -12.984 -15.984 1 86.56 610 ILE B CA 1
ATOM 11069 C C . ILE B 1 610 ? -6.816 -11.477 -16.141 1 86.56 610 ILE B C 1
ATOM 11071 O O . ILE B 1 610 ? -5.699 -10.977 -16.266 1 86.56 610 ILE B O 1
ATOM 11075 N N . ASN B 1 611 ? -7.91 -10.836 -16.109 1 83.5 611 ASN B N 1
ATOM 11076 C CA . ASN B 1 611 ? -7.816 -9.383 -16.219 1 83.5 611 ASN B CA 1
ATOM 11077 C C . ASN B 1 611 ? -7.168 -8.766 -14.984 1 83.5 611 ASN B C 1
ATOM 11079 O O . ASN B 1 611 ? -6.469 -7.754 -15.086 1 83.5 611 ASN B O 1
ATOM 11083 N N . MET B 1 612 ? -7.461 -9.305 -13.938 1 85.38 612 MET B N 1
ATOM 11084 C CA . MET B 1 612 ? -6.77 -8.859 -12.727 1 85.38 612 MET B CA 1
ATOM 11085 C C . MET B 1 612 ? -5.266 -9.086 -12.852 1 85.38 612 MET B C 1
ATOM 11087 O O . MET B 1 612 ? -4.473 -8.234 -12.445 1 85.38 612 MET B O 1
ATOM 11091 N N . LEU B 1 613 ? -4.906 -10.18 -13.391 1 86.12 613 LEU B N 1
ATOM 11092 C CA . LEU B 1 613 ? -3.494 -10.484 -13.586 1 86.12 613 LEU B CA 1
ATOM 11093 C C . LEU B 1 613 ? -2.854 -9.492 -14.555 1 86.12 613 LEU B C 1
ATOM 11095 O O . LEU B 1 613 ? -1.735 -9.031 -14.32 1 86.12 613 LEU B O 1
ATOM 11099 N N . ILE B 1 614 ? -3.523 -9.188 -15.555 1 87.38 614 ILE B N 1
ATOM 11100 C CA . ILE B 1 614 ? -3.021 -8.234 -16.531 1 87.38 614 ILE B CA 1
ATOM 11101 C C . ILE B 1 614 ? -2.824 -6.871 -15.883 1 87.38 614 ILE B C 1
ATOM 11103 O O . ILE B 1 614 ? -1.804 -6.211 -16.094 1 87.38 614 ILE B O 1
ATOM 11107 N N . ALA B 1 615 ? -3.789 -6.531 -15.094 1 84.31 615 ALA B N 1
ATOM 11108 C CA . ALA B 1 615 ? -3.684 -5.258 -14.391 1 84.31 615 ALA B CA 1
ATOM 11109 C C . ALA B 1 615 ? -2.498 -5.258 -13.43 1 84.31 615 ALA B C 1
ATOM 11111 O O . ALA B 1 615 ? -1.754 -4.277 -13.352 1 84.31 615 ALA B O 1
ATOM 11112 N N . MET B 1 616 ? -2.342 -6.266 -12.711 1 86.75 616 MET B N 1
ATOM 11113 C CA . MET B 1 616 ? -1.232 -6.395 -11.773 1 86.75 616 MET B CA 1
ATOM 11114 C C . MET B 1 616 ? 0.107 -6.332 -12.492 1 86.75 616 MET B C 1
ATOM 11116 O O . MET B 1 616 ? 1.014 -5.613 -12.078 1 86.75 616 MET B O 1
ATOM 11120 N N . MET B 1 617 ? 0.214 -7.039 -13.57 1 86.88 617 MET B N 1
ATOM 11121 C CA . MET B 1 617 ? 1.467 -7.105 -14.312 1 86.88 617 MET B CA 1
ATOM 11122 C C . MET B 1 617 ? 1.768 -5.77 -14.992 1 86.88 617 MET B C 1
ATOM 11124 O O . MET B 1 617 ? 2.928 -5.363 -15.086 1 86.88 617 MET B O 1
ATOM 11128 N N . SER B 1 618 ? 0.743 -5.098 -15.43 1 84.81 618 SER B N 1
ATOM 11129 C CA . SER B 1 618 ? 0.938 -3.789 -16.047 1 84.81 618 SER B CA 1
ATOM 11130 C C . SER B 1 618 ? 1.46 -2.771 -15.031 1 84.81 618 SER B C 1
ATOM 11132 O O . SER B 1 618 ? 2.328 -1.958 -15.359 1 84.81 618 SER B O 1
ATOM 11134 N N . ASN B 1 619 ? 0.913 -2.9 -13.883 1 86.12 619 ASN B N 1
ATOM 11135 C CA . ASN B 1 619 ? 1.367 -1.991 -12.836 1 86.12 619 ASN B CA 1
ATOM 11136 C C . ASN B 1 619 ? 2.818 -2.264 -12.445 1 86.12 619 ASN B C 1
ATOM 11138 O O . ASN B 1 619 ? 3.619 -1.335 -12.328 1 86.12 619 ASN B O 1
ATOM 11142 N N . SER B 1 620 ? 3.188 -3.504 -12.164 1 86 620 SER B N 1
ATOM 11143 C CA . SER B 1 620 ? 4.559 -3.863 -11.82 1 86 620 SER B CA 1
ATOM 11144 C C . SER B 1 620 ? 5.527 -3.48 -12.938 1 86 620 SER B C 1
ATOM 11146 O O . SER B 1 620 ? 6.641 -3.027 -12.664 1 86 620 SER B O 1
ATOM 11148 N N . PHE B 1 621 ? 5.102 -3.586 -14.219 1 87 621 PHE B N 1
ATOM 11149 C CA . PHE B 1 621 ? 5.922 -3.207 -15.359 1 87 621 PHE B CA 1
ATOM 11150 C C . PHE B 1 621 ? 6.168 -1.703 -15.375 1 87 621 PHE B C 1
ATOM 11152 O O . PHE B 1 621 ? 7.293 -1.256 -15.609 1 87 621 PHE B O 1
ATOM 11159 N N . GLN B 1 622 ? 5.129 -1.02 -15.047 1 85.81 622 GLN B N 1
ATOM 11160 C CA . GLN B 1 622 ? 5.238 0.435 -15.086 1 85.81 622 GLN B CA 1
ATOM 11161 C C . GLN B 1 622 ? 6.16 0.949 -13.984 1 85.81 622 GLN B C 1
ATOM 11163 O O . GLN B 1 622 ? 6.941 1.877 -14.211 1 85.81 622 GLN B O 1
ATOM 11168 N N . VAL B 1 623 ? 6.094 0.393 -12.867 1 86.81 623 VAL B N 1
ATOM 11169 C CA . VAL B 1 623 ? 6.934 0.814 -11.75 1 86.81 623 VAL B CA 1
ATOM 11170 C C . VAL B 1 623 ? 8.406 0.597 -12.102 1 86.81 623 VAL B C 1
ATOM 11172 O O . VAL B 1 623 ? 9.25 1.446 -11.805 1 86.81 623 VAL B O 1
ATOM 11175 N N . ILE B 1 624 ? 8.797 -0.511 -12.672 1 87.44 624 ILE B N 1
ATOM 11176 C CA . ILE B 1 624 ? 10.172 -0.809 -13.039 1 87.44 624 ILE B CA 1
ATOM 11177 C C . ILE B 1 624 ? 10.602 0.071 -14.211 1 87.44 624 ILE B C 1
ATOM 11179 O O . ILE B 1 624 ? 11.727 0.567 -14.242 1 87.44 624 ILE B O 1
ATOM 11183 N N . GLU B 1 625 ? 9.688 0.35 -15.164 1 86.62 625 GLU B N 1
ATOM 11184 C CA . GLU B 1 625 ? 10.016 1.145 -16.344 1 86.62 625 GLU B CA 1
ATOM 11185 C C . GLU B 1 625 ? 10.25 2.607 -15.977 1 86.62 625 GLU B C 1
ATOM 11187 O O . GLU B 1 625 ? 11.078 3.285 -16.594 1 86.62 625 GLU B O 1
ATOM 11192 N N . ASP B 1 626 ? 9.594 3.01 -14.922 1 85.94 626 ASP B N 1
ATOM 11193 C CA . ASP B 1 626 ? 9.773 4.391 -14.484 1 85.94 626 ASP B CA 1
ATOM 11194 C C . ASP B 1 626 ? 11.172 4.605 -13.914 1 85.94 626 ASP B C 1
ATOM 11196 O O . ASP B 1 626 ? 11.727 5.703 -13.992 1 85.94 626 ASP B O 1
ATOM 11200 N N . HIS B 1 627 ? 11.789 3.547 -13.375 1 90 627 HIS B N 1
ATOM 11201 C CA . HIS B 1 627 ? 13.141 3.598 -12.844 1 90 627 HIS B CA 1
ATOM 11202 C C . HIS B 1 627 ? 14.047 2.58 -13.531 1 90 627 HIS B C 1
ATOM 11204 O O . HIS B 1 627 ? 14.852 1.921 -12.875 1 90 627 HIS B O 1
ATOM 11210 N N . ALA B 1 628 ? 13.922 2.443 -14.797 1 88.62 628 ALA B N 1
ATOM 11211 C CA . ALA B 1 628 ? 14.578 1.379 -15.555 1 88.62 628 ALA B CA 1
ATOM 11212 C C . ALA B 1 628 ? 16.094 1.501 -15.469 1 88.62 628 ALA B C 1
ATOM 11214 O O . ALA B 1 628 ? 16.797 0.502 -15.289 1 88.62 628 ALA B O 1
ATOM 11215 N N . ASP B 1 629 ? 16.594 2.688 -15.5 1 91.44 629 ASP B N 1
ATOM 11216 C CA . ASP B 1 629 ? 18.031 2.896 -15.5 1 91.44 629 ASP B CA 1
ATOM 11217 C C . ASP B 1 629 ? 18.656 2.514 -14.156 1 91.44 629 ASP B C 1
ATOM 11219 O O . ASP B 1 629 ? 19.672 1.836 -14.109 1 91.44 629 ASP B O 1
ATOM 11223 N N . GLN B 1 630 ? 18.047 2.928 -13.117 1 92.44 630 GLN B N 1
ATOM 11224 C CA . GLN B 1 630 ? 18.547 2.617 -11.781 1 92.44 630 GLN B CA 1
ATOM 11225 C C . GLN B 1 630 ? 18.484 1.117 -11.508 1 92.44 630 GLN B C 1
ATOM 11227 O O . GLN B 1 630 ? 19.438 0.542 -10.977 1 92.44 630 GLN B O 1
ATOM 11232 N N . GLU B 1 631 ? 17.406 0.511 -11.914 1 91.25 631 GLU B N 1
ATOM 11233 C CA . GLU B 1 631 ? 17.25 -0.922 -11.688 1 91.25 631 GLU B CA 1
ATOM 11234 C C . GLU B 1 631 ? 18.234 -1.728 -12.523 1 91.25 631 GLU B C 1
ATOM 11236 O O . GLU B 1 631 ? 18.766 -2.736 -12.062 1 91.25 631 GLU B O 1
ATOM 11241 N N . TRP B 1 632 ? 18.422 -1.264 -13.711 1 91.12 632 TRP B N 1
ATOM 11242 C CA . TRP B 1 632 ? 19.359 -1.963 -14.586 1 91.12 632 TRP B CA 1
ATOM 11243 C C . TRP B 1 632 ? 20.797 -1.854 -14.055 1 91.12 632 TRP B C 1
ATOM 11245 O O . TRP B 1 632 ? 21.516 -2.848 -14.008 1 91.12 632 TRP B O 1
ATOM 11255 N N . LYS B 1 633 ? 21.188 -0.689 -13.625 1 93.5 633 LYS B N 1
ATOM 11256 C CA . LYS B 1 633 ? 22.531 -0.488 -13.094 1 93.5 633 LYS B CA 1
ATOM 11257 C C . LYS B 1 633 ? 22.75 -1.307 -11.828 1 93.5 633 LYS B C 1
ATOM 11259 O O . LYS B 1 633 ? 23.844 -1.816 -11.586 1 93.5 633 LYS B O 1
ATOM 11264 N N . PHE B 1 634 ? 21.734 -1.402 -11.055 1 92.62 634 PHE B N 1
ATOM 11265 C CA . PHE B 1 634 ? 21.828 -2.205 -9.836 1 92.62 634 PHE B CA 1
ATOM 11266 C C . PHE B 1 634 ? 22.016 -3.68 -10.172 1 92.62 634 PHE B C 1
ATOM 11268 O O . PHE B 1 634 ? 22.875 -4.344 -9.602 1 92.62 634 PHE B O 1
ATOM 11275 N N . ALA B 1 635 ? 21.25 -4.152 -11.109 1 88.94 635 ALA B N 1
ATOM 11276 C CA . ALA B 1 635 ? 21.328 -5.555 -11.5 1 88.94 635 ALA B CA 1
ATOM 11277 C C . ALA B 1 635 ? 22.656 -5.852 -12.203 1 88.94 635 ALA B C 1
ATOM 11279 O O . ALA B 1 635 ? 23.266 -6.891 -11.961 1 88.94 635 ALA B O 1
ATOM 11280 N N . ARG B 1 636 ? 23.047 -4.961 -13.062 1 90.19 636 ARG B N 1
ATOM 11281 C CA . ARG B 1 636 ? 24.312 -5.117 -13.781 1 90.19 636 ARG B CA 1
ATOM 11282 C C . ARG B 1 636 ? 25.484 -5.16 -12.805 1 90.19 636 ARG B C 1
ATOM 11284 O O . ARG B 1 636 ? 26.422 -5.953 -12.977 1 90.19 636 ARG B O 1
ATOM 11291 N N . SER B 1 637 ? 25.391 -4.371 -11.734 1 91.81 637 SER B N 1
ATOM 11292 C CA . SER B 1 637 ? 26.469 -4.344 -10.75 1 91.81 637 SER B CA 1
ATOM 11293 C C . SER B 1 637 ? 26.531 -5.648 -9.969 1 91.81 637 SER B C 1
ATOM 11295 O O . SER B 1 637 ? 27.625 -6.125 -9.641 1 91.81 637 SER B O 1
ATOM 11297 N N . LYS B 1 638 ? 25.422 -6.121 -9.68 1 88.69 638 LYS B N 1
ATOM 11298 C CA . LYS B 1 638 ? 25.375 -7.41 -8.984 1 88.69 638 LYS B CA 1
ATOM 11299 C C . LYS B 1 638 ? 26.031 -8.5 -9.836 1 88.69 638 LYS B C 1
ATOM 11301 O O . LYS B 1 638 ? 26.781 -9.328 -9.32 1 88.69 638 LYS B O 1
ATOM 11306 N N . LEU B 1 639 ? 25.781 -8.492 -11.102 1 87.75 639 LEU B N 1
ATOM 11307 C CA . LEU B 1 639 ? 26.359 -9.461 -12.023 1 87.75 639 LEU B CA 1
ATOM 11308 C C . LEU B 1 639 ? 27.859 -9.242 -12.164 1 87.75 639 LEU B C 1
ATOM 11310 O O . LEU B 1 639 ? 28.641 -10.195 -12.125 1 87.75 639 LEU B O 1
ATOM 11314 N N . TRP B 1 640 ? 28.266 -8.008 -12.258 1 88.56 640 TRP B N 1
ATOM 11315 C CA . TRP B 1 640 ? 29.688 -7.676 -12.406 1 88.56 640 TRP B CA 1
ATOM 11316 C C . TRP B 1 640 ? 30.469 -8.102 -11.18 1 88.56 640 TRP B C 1
ATOM 11318 O O . TRP B 1 640 ? 31.578 -8.641 -11.297 1 88.56 640 TRP B O 1
ATOM 11328 N N . MET B 1 641 ? 29.859 -7.934 -10.039 1 87.88 641 MET B N 1
ATOM 11329 C CA . MET B 1 641 ? 30.562 -8.227 -8.789 1 87.88 641 MET B CA 1
ATOM 11330 C C . MET B 1 641 ? 30.828 -9.727 -8.656 1 87.88 641 MET B C 1
ATOM 11332 O O . MET B 1 641 ? 31.812 -10.133 -8.039 1 87.88 641 MET B O 1
ATOM 11336 N N . SER B 1 642 ? 30.031 -10.5 -9.281 1 82.94 642 SER B N 1
ATOM 11337 C CA . SER B 1 642 ? 30.25 -11.945 -9.211 1 82.94 642 SER B CA 1
ATOM 11338 C C . SER B 1 642 ? 31.469 -12.367 -10.023 1 82.94 642 SER B C 1
ATOM 11340 O O . SER B 1 642 ? 32.062 -13.422 -9.781 1 82.94 642 SER B O 1
ATOM 11342 N N . TYR B 1 643 ? 31.922 -11.539 -10.945 1 85.44 643 TYR B N 1
ATOM 11343 C CA . TYR B 1 643 ? 33.031 -11.906 -11.812 1 85.44 643 TYR B CA 1
ATOM 11344 C C . TYR B 1 643 ? 34.312 -11.195 -11.383 1 85.44 643 TYR B C 1
ATOM 11346 O O . TYR B 1 643 ? 35.375 -11.422 -11.961 1 85.44 643 TYR B O 1
ATOM 11354 N N . PHE B 1 644 ? 34.219 -10.344 -10.383 1 83.12 644 PHE B N 1
ATOM 11355 C CA . PHE B 1 644 ? 35.375 -9.617 -9.938 1 83.12 644 PHE B CA 1
ATOM 11356 C C . PHE B 1 644 ? 36.25 -10.477 -9.016 1 83.12 644 PHE B C 1
ATOM 11358 O O . PHE B 1 644 ? 37.438 -10.25 -8.875 1 83.12 644 PHE B O 1
ATOM 11365 N N . ASP B 1 645 ? 35.656 -11.43 -8.344 1 74.81 645 ASP B N 1
ATOM 11366 C CA . ASP B 1 645 ? 36.406 -12.266 -7.406 1 74.81 645 ASP B CA 1
ATOM 11367 C C . ASP B 1 645 ? 37.406 -13.133 -8.141 1 74.81 645 ASP B C 1
ATOM 11369 O O . ASP B 1 645 ? 37.219 -13.469 -9.312 1 74.81 645 ASP B O 1
ATOM 11373 N N . GLU B 1 646 ? 38.438 -13.25 -7.32 1 68.19 646 GLU B N 1
ATOM 11374 C CA . GLU B 1 646 ? 39.5 -14.062 -7.902 1 68.19 646 GLU B CA 1
ATOM 11375 C C . GLU B 1 646 ? 39.156 -15.547 -7.848 1 68.19 646 GLU B C 1
ATOM 11377 O O . GLU B 1 646 ? 38.406 -15.984 -6.973 1 68.19 646 GLU B O 1
ATOM 11382 N N . GLY B 1 647 ? 39.094 -16.172 -8.938 1 69.38 647 GLY B N 1
ATOM 11383 C CA . GLY B 1 647 ? 38.844 -17.609 -9.023 1 69.38 647 GLY B CA 1
ATOM 11384 C C . GLY B 1 647 ? 37.781 -17.969 -10.047 1 69.38 647 GLY B C 1
ATOM 11385 O O . GLY B 1 647 ? 37.188 -17.094 -10.672 1 69.38 647 GLY B O 1
ATOM 11386 N N . CYS B 1 648 ? 37.656 -19.109 -10.273 1 73.44 648 CYS B N 1
ATOM 11387 C CA . CYS B 1 648 ? 36.688 -19.703 -11.18 1 73.44 648 CYS B CA 1
ATOM 11388 C C . CYS B 1 648 ? 36.781 -19.094 -12.57 1 73.44 648 CYS B C 1
ATOM 11390 O O . CYS B 1 648 ? 35.781 -18.672 -13.148 1 73.44 648 CYS B O 1
ATOM 11392 N N . THR B 1 649 ? 37.938 -19 -13.031 1 80 649 THR B N 1
ATOM 11393 C CA . THR B 1 649 ? 38.156 -18.391 -14.328 1 80 649 THR B CA 1
ATOM 11394 C C . THR B 1 649 ? 37.75 -19.328 -15.453 1 80 649 THR B C 1
ATOM 11396 O O . THR B 1 649 ? 37.156 -18.906 -16.453 1 80 649 THR B O 1
ATOM 11399 N N . LEU B 1 650 ? 38.031 -20.594 -15.227 1 85.56 650 LEU B N 1
ATOM 11400 C CA . LEU B 1 650 ? 37.719 -21.531 -16.297 1 85.56 650 LEU B CA 1
ATOM 11401 C C . LEU B 1 650 ? 36.25 -21.938 -16.25 1 85.56 650 LEU B C 1
ATOM 11403 O O . LEU B 1 650 ? 35.75 -22.328 -15.188 1 85.56 650 LEU B O 1
ATOM 11407 N N . PRO B 1 651 ? 35.562 -21.781 -17.359 1 89 651 PRO B N 1
ATOM 11408 C CA . PRO B 1 651 ? 34.188 -22.203 -17.422 1 89 651 PRO B CA 1
ATOM 11409 C C . PRO B 1 651 ? 34.031 -23.719 -17.516 1 89 651 PRO B C 1
ATOM 11411 O O . PRO B 1 651 ? 35 -24.438 -17.781 1 89 651 PRO B O 1
ATOM 11414 N N . PRO B 1 652 ? 32.875 -24.234 -17.219 1 89.56 652 PRO B N 1
ATOM 11415 C CA . PRO B 1 652 ? 32.594 -25.656 -17.469 1 89.56 652 PRO B CA 1
ATOM 11416 C C . PRO B 1 652 ? 32.719 -26.031 -18.938 1 89.56 652 PRO B C 1
ATOM 11418 O O . PRO B 1 652 ? 32.344 -25.234 -19.812 1 89.56 652 PRO B O 1
ATOM 11421 N N . PRO B 1 653 ? 33.312 -27.094 -19.266 1 89.88 653 PRO B N 1
ATOM 11422 C CA . PRO B 1 653 ? 33.688 -28.25 -18.469 1 89.88 653 PRO B CA 1
ATOM 11423 C C . PRO B 1 653 ? 35.188 -28.25 -18.094 1 89.88 653 PRO B C 1
ATOM 11425 O O . PRO B 1 653 ? 35.656 -29.188 -17.469 1 89.88 653 PRO B O 1
ATOM 11428 N N . PHE B 1 654 ? 35.812 -27.219 -18.438 1 86.31 654 PHE B N 1
ATOM 11429 C CA . PHE B 1 654 ? 37.25 -27.188 -18.281 1 86.31 654 PHE B CA 1
ATOM 11430 C C . PHE B 1 654 ? 37.625 -26.969 -16.812 1 86.31 654 PHE B C 1
ATOM 11432 O O . PHE B 1 654 ? 38.781 -27.141 -16.438 1 86.31 654 PHE B O 1
ATOM 11439 N N . ASN B 1 655 ? 36.688 -26.625 -16.047 1 86.25 655 ASN B N 1
ATOM 11440 C CA . ASN B 1 655 ? 36.938 -26.359 -14.633 1 86.25 655 ASN B CA 1
ATOM 11441 C C . ASN B 1 655 ? 37.156 -27.656 -13.859 1 86.25 655 ASN B C 1
ATOM 11443 O O . ASN B 1 655 ? 37.656 -27.641 -12.727 1 86.25 655 ASN B O 1
ATOM 11447 N N . VAL B 1 656 ? 36.781 -28.734 -14.445 1 84.12 656 VAL B N 1
ATOM 11448 C CA . VAL B 1 656 ? 36.938 -30 -13.766 1 84.12 656 VAL B CA 1
ATOM 11449 C C . VAL B 1 656 ? 38.375 -30.5 -13.906 1 84.12 656 VAL B C 1
ATOM 11451 O O . VAL B 1 656 ? 38.844 -31.328 -13.117 1 84.12 656 VAL B O 1
ATOM 11454 N N . ILE B 1 657 ? 39 -29.922 -14.859 1 80.25 657 ILE B N 1
ATOM 11455 C CA . ILE B 1 657 ? 40.406 -30.328 -15.07 1 80.25 657 ILE B CA 1
ATOM 11456 C C . ILE B 1 657 ? 41.281 -29.75 -13.969 1 80.25 657 ILE B C 1
ATOM 11458 O O . ILE B 1 657 ? 41.25 -28.547 -13.703 1 80.25 657 ILE B O 1
ATOM 11462 N N . ILE B 1 658 ? 41.938 -30.547 -13.227 1 75.19 658 ILE B N 1
ATOM 11463 C CA . ILE B 1 658 ? 42.75 -30.156 -12.07 1 75.19 658 ILE B CA 1
ATOM 11464 C C . ILE B 1 658 ? 43.938 -29.359 -12.539 1 75.19 658 ILE B C 1
ATOM 11466 O O . ILE B 1 658 ? 44.688 -29.781 -13.43 1 75.19 658 ILE B O 1
ATOM 11470 N N . SER B 1 659 ? 44 -28.188 -12.078 1 75.25 659 SER B N 1
ATOM 11471 C CA . SER B 1 659 ? 45.125 -27.312 -12.43 1 75.25 659 SER B CA 1
ATOM 11472 C C . SER B 1 659 ? 46.406 -27.781 -11.789 1 75.25 659 SER B C 1
ATOM 11474 O O . SER B 1 659 ? 46.406 -28.422 -10.734 1 75.25 659 SER B O 1
ATOM 11476 N N . PRO B 1 660 ? 47.438 -27.641 -12.5 1 71.88 660 PRO B N 1
ATOM 11477 C CA . PRO B 1 660 ? 48.719 -28 -11.922 1 71.88 660 PRO B CA 1
ATOM 11478 C C . PRO B 1 660 ? 49 -27.297 -10.586 1 71.88 660 PRO B C 1
ATOM 11480 O O . PRO B 1 660 ? 49.625 -27.875 -9.703 1 71.88 660 PRO B O 1
ATOM 11483 N N . LYS B 1 661 ? 48.438 -26.125 -10.492 1 71.88 661 LYS B N 1
ATOM 11484 C CA . LYS B 1 661 ? 48.594 -25.422 -9.219 1 71.88 661 LYS B CA 1
ATOM 11485 C C . LYS B 1 661 ? 47.906 -26.188 -8.078 1 71.88 661 LYS B C 1
ATOM 11487 O O . LYS B 1 661 ? 48.469 -26.312 -6.988 1 71.88 661 LYS B O 1
ATOM 11492 N N . SER B 1 662 ? 46.75 -26.672 -8.469 1 72.69 662 SER B N 1
ATOM 11493 C CA . SER B 1 662 ? 46 -27.391 -7.438 1 72.69 662 SER B CA 1
ATOM 11494 C C . SER B 1 662 ? 46.719 -28.703 -7.078 1 72.69 662 SER B C 1
ATOM 11496 O O . SER B 1 662 ? 46.719 -29.109 -5.914 1 72.69 662 SER B O 1
ATOM 11498 N N . VAL B 1 663 ? 47.312 -29.281 -8.133 1 72.31 663 VAL B N 1
ATOM 11499 C CA . VAL B 1 663 ? 48.062 -30.5 -7.883 1 72.31 663 VAL B CA 1
ATOM 11500 C C . VAL B 1 663 ? 49.281 -30.188 -7.008 1 72.31 663 VAL B C 1
ATOM 11502 O O . VAL B 1 663 ? 49.594 -30.938 -6.086 1 72.31 663 VAL B O 1
ATOM 11505 N N . PHE B 1 664 ? 49.781 -29.078 -7.328 1 70.44 664 PHE B N 1
ATOM 11506 C CA . PHE B 1 664 ? 50.938 -28.672 -6.551 1 70.44 664 PHE B CA 1
ATOM 11507 C C . PHE B 1 664 ? 50.562 -28.422 -5.098 1 70.44 664 PHE B C 1
ATOM 11509 O O . PHE B 1 664 ? 51.25 -28.875 -4.18 1 70.44 664 PHE B O 1
ATOM 11516 N N . TYR B 1 665 ? 49.438 -27.703 -4.984 1 73.44 665 TYR B N 1
ATOM 11517 C CA . TYR B 1 665 ? 49.031 -27.406 -3.619 1 73.44 665 TYR B CA 1
ATOM 11518 C C . TYR B 1 665 ? 48.562 -28.672 -2.906 1 73.44 665 TYR B C 1
ATOM 11520 O O . TYR B 1 665 ? 48.75 -28.797 -1.693 1 73.44 665 TYR B O 1
ATOM 11528 N N . PHE B 1 666 ? 48.031 -29.562 -3.693 1 74.06 666 PHE B N 1
ATOM 11529 C CA . PHE B 1 666 ? 47.625 -30.844 -3.131 1 74.06 666 PHE B CA 1
ATOM 11530 C C . PHE B 1 666 ? 48.812 -31.641 -2.639 1 74.06 666 PHE B C 1
ATOM 11532 O O . PHE B 1 666 ? 48.812 -32.156 -1.527 1 74.06 666 PHE B O 1
ATOM 11539 N N . PHE B 1 667 ? 49.844 -31.641 -3.363 1 76.81 667 PHE B N 1
ATOM 11540 C CA . PHE B 1 667 ? 51.062 -32.375 -2.973 1 76.81 667 PHE B CA 1
ATOM 11541 C C . PHE B 1 667 ? 51.781 -31.656 -1.836 1 76.81 667 PHE B C 1
ATOM 11543 O O . PHE B 1 667 ? 52.344 -32.312 -0.94 1 76.81 667 PHE B O 1
ATOM 11550 N N . LYS B 1 668 ? 51.688 -30.422 -1.873 1 74.56 668 LYS B N 1
ATOM 11551 C CA . LYS B 1 668 ? 52.25 -29.672 -0.759 1 74.56 668 LYS B CA 1
ATOM 11552 C C . LYS B 1 668 ? 51.5 -29.938 0.537 1 74.56 668 LYS B C 1
ATOM 11554 O O . LYS B 1 668 ? 52.125 -30.062 1.604 1 74.56 668 LYS B O 1
ATOM 11559 N N . GLY B 1 669 ? 50.219 -30.016 0.347 1 75.12 669 GLY B N 1
ATOM 11560 C CA . GLY B 1 669 ? 49.406 -30.359 1.501 1 75.12 669 GLY B CA 1
ATOM 11561 C C . GLY B 1 669 ? 49.656 -31.766 2.023 1 75.12 669 GLY B C 1
ATOM 11562 O O . GLY B 1 669 ? 49.75 -31.969 3.234 1 75.12 669 GLY B O 1
ATOM 11563 N N . ILE B 1 670 ? 49.812 -32.656 1.092 1 77 670 ILE B N 1
ATOM 11564 C CA . ILE B 1 670 ? 50.125 -34.031 1.466 1 77 670 ILE B CA 1
ATOM 11565 C C . ILE B 1 670 ? 51.5 -34.094 2.113 1 77 670 ILE B C 1
ATOM 11567 O O . ILE B 1 670 ? 51.688 -34.812 3.109 1 77 670 ILE B O 1
ATOM 11571 N N . LYS B 1 671 ? 52.375 -33.375 1.521 1 75.94 671 LYS B N 1
ATOM 11572 C CA . LYS B 1 671 ? 53.719 -33.344 2.109 1 75.94 671 LYS B CA 1
ATOM 11573 C C . LYS B 1 671 ? 53.656 -32.75 3.52 1 75.94 671 LYS B C 1
ATOM 11575 O O . LYS B 1 671 ? 54.312 -33.281 4.426 1 75.94 671 LYS B O 1
ATOM 11580 N N . GLY B 1 672 ? 52.906 -31.75 3.57 1 77.25 672 GLY B N 1
ATOM 11581 C CA . GLY B 1 672 ? 52.781 -31.188 4.902 1 77.25 672 GLY B CA 1
ATOM 11582 C C . GLY B 1 672 ? 52.125 -32.125 5.891 1 77.25 672 GLY B C 1
ATOM 11583 O O . GLY B 1 672 ? 52.562 -32.219 7.039 1 77.25 672 GLY B O 1
ATOM 11584 N N . LEU B 1 673 ? 51.156 -32.781 5.402 1 77.12 673 LEU B N 1
ATOM 11585 C CA . LEU B 1 673 ? 50.469 -33.781 6.246 1 77.12 673 LEU B CA 1
ATOM 11586 C C . LEU B 1 673 ? 51.406 -34.938 6.582 1 77.12 673 LEU B C 1
ATOM 11588 O O . LEU B 1 673 ? 51.438 -35.406 7.711 1 77.12 673 LEU B O 1
ATOM 11592 N N . LEU B 1 674 ? 52.188 -35.375 5.645 1 73.38 674 LEU B N 1
ATOM 11593 C CA . LEU B 1 674 ? 53.125 -36.438 5.863 1 73.38 674 LEU B CA 1
ATOM 11594 C C . LEU B 1 674 ? 54.25 -36 6.797 1 73.38 674 LEU B C 1
ATOM 11596 O O . LEU B 1 674 ? 54.719 -36.781 7.648 1 73.38 674 LEU B O 1
ATOM 11600 N N . VAL B 1 675 ? 54.594 -34.844 6.516 1 73.44 675 VAL B N 1
ATOM 11601 C CA . VAL B 1 675 ? 55.625 -34.312 7.414 1 73.44 675 VAL B CA 1
ATOM 11602 C C . VAL B 1 675 ? 55.062 -34.219 8.836 1 73.44 675 VAL B C 1
ATOM 11604 O O . VAL B 1 675 ? 55.75 -34.531 9.805 1 73.44 675 VAL B O 1
ATOM 11607 N N . GLN B 1 676 ? 53.875 -33.781 8.836 1 68.5 676 GLN B N 1
ATOM 11608 C CA . GLN B 1 676 ? 53.25 -33.688 10.156 1 68.5 676 GLN B CA 1
ATOM 11609 C C . GLN B 1 676 ? 53.062 -35.094 10.758 1 68.5 676 GLN B C 1
ATOM 11611 O O . GLN B 1 676 ? 53.219 -35.25 11.969 1 68.5 676 GLN B O 1
ATOM 11616 N N . LEU B 1 677 ? 52.781 -36 9.922 1 64.12 677 LEU B N 1
ATOM 11617 C CA . LEU B 1 677 ? 52.625 -37.375 10.391 1 64.12 677 LEU B CA 1
ATOM 11618 C C . LEU B 1 677 ? 53.969 -38 10.734 1 64.12 677 LEU B C 1
ATOM 11620 O O . LEU B 1 677 ? 54.062 -38.781 11.68 1 64.12 677 LEU B O 1
ATOM 11624 N N . TYR B 1 678 ? 54.875 -37.812 9.875 1 60.34 678 TYR B N 1
ATOM 11625 C CA . TYR B 1 678 ? 56.188 -38.438 10.125 1 60.34 678 TYR B CA 1
ATOM 11626 C C . TYR B 1 678 ? 56.969 -37.625 11.141 1 60.34 678 TYR B C 1
ATOM 11628 O O . TYR B 1 678 ? 58.062 -38.031 11.555 1 60.34 678 TYR B O 1
ATOM 11636 N N . SER B 1 679 ? 56.719 -36.438 11.109 1 52.91 679 SER B N 1
ATOM 11637 C CA . SER B 1 679 ? 57.469 -35.781 12.172 1 52.91 679 SER B CA 1
ATOM 11638 C C . SER B 1 679 ? 57.125 -36.375 13.539 1 52.91 679 SER B C 1
ATOM 11640 O O . SER B 1 679 ? 55.969 -36.375 13.953 1 52.91 679 SER B O 1
ATOM 11642 N N . ARG B 1 680 ? 57.844 -37.531 13.719 1 47.94 680 ARG B N 1
ATOM 11643 C CA . ARG B 1 680 ? 57.969 -38.156 15.039 1 47.94 680 ARG B CA 1
ATOM 11644 C C . ARG B 1 680 ? 57.906 -37.094 16.125 1 47.94 680 ARG B C 1
ATOM 11646 O O . ARG B 1 680 ? 58.562 -36.062 16.031 1 47.94 680 ARG B O 1
ATOM 11653 N N . PRO B 1 681 ? 56.844 -37.188 16.844 1 43.38 681 PRO B N 1
ATOM 11654 C CA . PRO B 1 681 ? 56.906 -36.281 17.984 1 43.38 681 PRO B CA 1
ATOM 11655 C C . PRO B 1 681 ? 58.281 -36.312 18.672 1 43.38 681 PRO B C 1
ATOM 11657 O O . PRO B 1 681 ? 58.781 -37.375 19.016 1 43.38 681 PRO B O 1
ATOM 11660 N N . LYS B 1 682 ? 59.25 -35.656 18.141 1 39.06 682 LYS B N 1
ATOM 11661 C CA . LYS B 1 682 ? 60.469 -35.594 18.969 1 39.06 682 LYS B CA 1
ATOM 11662 C C . LYS B 1 682 ? 60.094 -35.562 20.453 1 39.06 682 LYS B C 1
ATOM 11664 O O . LYS B 1 682 ? 59.281 -34.719 20.875 1 39.06 682 LYS B O 1
ATOM 11669 N N . VAL B 1 683 ? 60.25 -36.688 21.062 1 37.91 683 VAL B N 1
ATOM 11670 C CA . VAL B 1 683 ? 60.125 -36.844 22.5 1 37.91 683 VAL B CA 1
ATOM 11671 C C . VAL B 1 683 ? 60.906 -35.75 23.219 1 37.91 683 VAL B C 1
ATOM 11673 O O . VAL B 1 683 ? 62.094 -35.531 22.938 1 37.91 683 VAL B O 1
ATOM 11676 N N . PRO B 1 684 ? 60.281 -34.719 23.562 1 37.06 684 PRO B N 1
ATOM 11677 C CA . PRO B 1 684 ? 61.031 -33.688 24.297 1 37.06 684 PRO B CA 1
ATOM 11678 C C . PRO B 1 684 ? 61.875 -34.281 25.422 1 37.06 684 PRO B C 1
ATOM 11680 O O . PRO B 1 684 ? 61.406 -35.156 26.141 1 37.06 684 PRO B O 1
ATOM 11683 N N . HIS B 1 685 ? 63.156 -34.594 25.141 1 32.97 685 HIS B N 1
ATOM 11684 C CA . HIS B 1 685 ? 64.062 -34.969 26.219 1 32.97 685 HIS B CA 1
ATOM 11685 C C . HIS B 1 685 ? 63.781 -34.125 27.453 1 32.97 685 HIS B C 1
ATOM 11687 O O . HIS B 1 685 ? 63.594 -32.906 27.344 1 32.97 685 HIS B O 1
ATOM 11693 N N . ALA B 1 686 ? 63.188 -34.75 28.453 1 32.22 686 ALA B N 1
ATOM 11694 C CA . ALA B 1 686 ? 62.906 -34.281 29.797 1 32.22 686 ALA B CA 1
ATOM 11695 C C . ALA B 1 686 ? 64.125 -33.625 30.422 1 32.22 686 ALA B C 1
ATOM 11697 O O . ALA B 1 686 ? 65.062 -34.312 30.875 1 32.22 686 ALA B O 1
ATOM 11698 N N . ASN B 1 687 ? 64.875 -32.656 29.75 1 29.16 687 ASN B N 1
ATOM 11699 C CA . ASN B 1 687 ? 66 -32.031 30.438 1 29.16 687 ASN B CA 1
ATOM 11700 C C . ASN B 1 687 ? 65.625 -31.625 31.859 1 29.16 687 ASN B C 1
ATOM 11702 O O . ASN B 1 687 ? 64.562 -31.031 32.094 1 29.16 687 ASN B O 1
ATOM 11706 N N . MET B 1 688 ? 66.062 -32.406 32.781 1 30.52 688 MET B N 1
ATOM 11707 C CA . MET B 1 688 ? 66 -32.344 34.25 1 30.52 688 MET B CA 1
ATOM 11708 C C . MET B 1 688 ? 66.312 -30.922 34.75 1 30.52 688 MET B C 1
ATOM 11710 O O . MET B 1 688 ? 67.312 -30.344 34.375 1 30.52 688 MET B O 1
ATOM 11714 N N . PRO B 1 689 ? 65.25 -30.172 35.125 1 28.28 689 PRO B N 1
ATOM 11715 C CA . PRO B 1 689 ? 65.375 -28.781 35.531 1 28.28 689 PRO B CA 1
ATOM 11716 C C . PRO B 1 689 ? 66.375 -28.625 36.688 1 28.28 689 PRO B C 1
ATOM 11718 O O . PRO B 1 689 ? 66.375 -29.422 37.625 1 28.28 689 PRO B O 1
ATOM 11721 N N . ARG B 1 690 ? 67.688 -28.359 36.406 1 31.89 690 ARG B N 1
ATOM 11722 C CA . ARG B 1 690 ? 68.688 -28.141 37.469 1 31.89 690 ARG B CA 1
ATOM 11723 C C . ARG B 1 690 ? 68.125 -27.297 38.594 1 31.89 690 ARG B C 1
ATOM 11725 O O . ARG B 1 690 ? 67.25 -26.453 38.375 1 31.89 690 ARG B O 1
ATOM 11732 N N . PRO B 1 691 ? 68.438 -27.688 39.812 1 25.52 691 PRO B N 1
ATOM 11733 C CA . PRO B 1 691 ? 68 -27.109 41.062 1 25.52 691 PRO B CA 1
ATOM 11734 C C . PRO B 1 691 ? 68.25 -25.625 41.188 1 25.52 691 PRO B C 1
ATOM 11736 O O . PRO B 1 691 ? 69.188 -25.109 40.5 1 25.52 691 PRO B O 1
ATOM 11739 N N . ALA B 1 692 ? 67.312 -24.875 41.625 1 25.53 692 ALA B N 1
ATOM 11740 C CA . ALA B 1 692 ? 67.125 -23.453 41.875 1 25.53 692 ALA B CA 1
ATOM 11741 C C . ALA B 1 692 ? 68.25 -22.906 42.781 1 25.53 692 ALA B C 1
ATOM 11743 O O . ALA B 1 692 ? 68.25 -23.172 43.969 1 25.53 692 ALA B O 1
ATOM 11744 N N . THR B 1 693 ? 69.562 -23.203 42.406 1 22.47 693 THR B N 1
ATOM 11745 C CA . THR B 1 693 ? 70.438 -22.672 43.438 1 22.47 693 THR B CA 1
ATOM 11746 C C . THR B 1 693 ? 70.062 -21.219 43.75 1 22.47 693 THR B C 1
ATOM 11748 O O . THR B 1 693 ? 69.625 -20.484 42.875 1 22.47 693 THR B O 1
ATOM 11751 N N . ALA B 1 694 ? 70 -20.953 45.062 1 23.33 694 ALA B N 1
ATOM 11752 C CA . ALA B 1 694 ? 69.625 -19.812 45.906 1 23.33 694 ALA B CA 1
ATOM 11753 C C . ALA B 1 694 ? 70.5 -18.609 45.594 1 23.33 694 ALA B C 1
ATOM 11755 O O . ALA B 1 694 ? 70.5 -17.609 46.312 1 23.33 694 ALA B O 1
ATOM 11756 N N . GLU B 1 695 ? 71.375 -18.688 44.469 1 21.03 695 GLU B N 1
ATOM 11757 C CA . GLU B 1 695 ? 72.375 -17.688 44.656 1 21.03 695 GLU B CA 1
ATOM 11758 C C . GLU B 1 695 ? 71.812 -16.312 44.938 1 21.03 695 GLU B C 1
ATOM 11760 O O . GLU B 1 695 ? 70.75 -15.961 44.438 1 21.03 695 GLU B O 1
ATOM 11765 N N . LYS B 1 696 ? 72.312 -15.805 46.156 1 27.52 696 LYS B N 1
ATOM 11766 C CA . LYS B 1 696 ? 72.312 -14.539 46.875 1 27.52 696 LYS B CA 1
ATOM 11767 C C . LYS B 1 696 ? 72.438 -13.352 45.906 1 27.52 696 LYS B C 1
ATOM 11769 O O . LYS B 1 696 ? 73.125 -13.438 44.906 1 27.52 696 LYS B O 1
ATOM 11774 N N . GLY B 1 697 ? 71.5 -12.422 45.938 1 22.05 697 GLY B N 1
ATOM 11775 C CA . GLY B 1 697 ? 71.062 -11.219 45.25 1 22.05 697 GLY B CA 1
ATOM 11776 C C . GLY B 1 697 ? 72.125 -10.141 45.156 1 22.05 697 GLY B C 1
ATOM 11777 O O . GLY B 1 697 ? 71.812 -8.977 44.906 1 22.05 697 GLY B O 1
ATOM 11778 N N . LEU B 1 698 ? 73.438 -10.664 45.281 1 21.12 698 LEU B N 1
ATOM 11779 C CA . LEU B 1 698 ? 74.312 -9.531 45.625 1 21.12 698 LEU B CA 1
ATOM 11780 C C . LEU B 1 698 ? 74.062 -8.352 44.688 1 21.12 698 LEU B C 1
ATOM 11782 O O . LEU B 1 698 ? 73.625 -8.547 43.531 1 21.12 698 LEU B O 1
ATOM 11786 N N . LEU B 1 699 ? 74.312 -7.172 45.281 1 21.78 699 LEU B N 1
ATOM 11787 C CA . LEU B 1 699 ? 74 -5.75 45.156 1 21.78 699 LEU B CA 1
ATOM 11788 C C . LEU B 1 699 ? 74.688 -5.148 43.938 1 21.78 699 LEU B C 1
ATOM 11790 O O . LEU B 1 699 ? 74.625 -3.93 43.75 1 21.78 699 LEU B O 1
ATOM 11794 N N . ALA B 1 700 ? 75.438 -6.098 43.219 1 21.59 700 ALA B N 1
ATOM 11795 C CA . ALA B 1 700 ? 76.5 -5.328 42.531 1 21.59 700 ALA B CA 1
ATOM 11796 C C . ALA B 1 700 ? 75.875 -4.145 41.781 1 21.59 700 ALA B C 1
ATOM 11798 O O . ALA B 1 700 ? 74.688 -4.164 41.406 1 21.59 700 ALA B O 1
ATOM 11799 N N . ASP B 1 701 ? 76.625 -3.055 41.906 1 23.11 701 ASP B N 1
ATOM 11800 C CA . ASP B 1 701 ? 76.625 -1.637 41.562 1 23.11 701 ASP B CA 1
ATOM 11801 C C . ASP B 1 701 ? 76.312 -1.433 40.062 1 23.11 701 ASP B C 1
ATOM 11803 O O . ASP B 1 701 ? 76.812 -2.195 39.219 1 23.11 701 ASP B O 1
ATOM 11807 N N . GLY B 1 702 ? 75.25 -0.82 39.781 1 21.34 702 GLY B N 1
ATOM 11808 C CA . GLY B 1 702 ? 74.375 -0.723 38.625 1 21.34 702 GLY B CA 1
ATOM 11809 C C . GLY B 1 702 ? 75.062 -0.17 37.406 1 21.34 702 GLY B C 1
ATOM 11810 O O . GLY B 1 702 ? 74.375 0.239 36.438 1 21.34 702 GLY B O 1
ATOM 11811 N N . ASP B 1 703 ? 76.438 -0.241 37.375 1 23.81 703 ASP B N 1
ATOM 11812 C CA . ASP B 1 703 ? 76.938 0.757 36.406 1 23.81 703 ASP B CA 1
ATOM 11813 C C . ASP B 1 703 ? 76.375 0.484 35 1 23.81 703 ASP B C 1
ATOM 11815 O O . ASP B 1 703 ? 76.75 -0.494 34.375 1 23.81 703 ASP B O 1
ATOM 11819 N N . THR B 1 704 ? 75.062 0.593 34.906 1 23.48 704 THR B N 1
ATOM 11820 C CA . THR B 1 704 ? 74.125 0.063 33.938 1 23.48 704 THR B CA 1
ATOM 11821 C C . THR B 1 704 ? 74.375 0.638 32.562 1 23.48 704 THR B C 1
ATOM 11823 O O . THR B 1 704 ? 73.562 0.526 31.656 1 23.48 704 THR B O 1
ATOM 11826 N N . ASN B 1 705 ? 75.688 1.029 32.25 1 21.61 705 ASN B N 1
ATOM 11827 C CA . ASN B 1 705 ? 75.75 1.997 31.172 1 21.61 705 ASN B CA 1
ATOM 11828 C C . ASN B 1 705 ? 75.312 1.367 29.828 1 21.61 705 ASN B C 1
ATOM 11830 O O . ASN B 1 705 ? 75.5 1.974 28.781 1 21.61 705 ASN B O 1
ATOM 11834 N N . SER B 1 706 ? 75.188 0.073 29.812 1 21.5 706 SER B N 1
ATOM 11835 C CA . SER B 1 706 ? 75.375 -0.558 28.516 1 21.5 706 SER B CA 1
ATOM 11836 C C . SER B 1 706 ? 74.5 0.032 27.453 1 21.5 706 SER B C 1
ATOM 11838 O O . SER B 1 706 ? 73.312 0.338 27.734 1 21.5 706 SER B O 1
ATOM 11840 N N . THR B 1 707 ? 75.062 0.528 26.359 1 23.08 707 THR B N 1
ATOM 11841 C CA . THR B 1 707 ? 74.75 1.27 25.156 1 23.08 707 THR B CA 1
ATOM 11842 C C . THR B 1 707 ? 73.688 0.488 24.312 1 23.08 707 THR B C 1
ATOM 11844 O O . THR B 1 707 ? 74 -0.634 23.891 1 23.08 707 THR B O 1
ATOM 11847 N N . GLY B 1 708 ? 72.438 0.463 24.672 1 20.86 708 GLY B N 1
ATOM 11848 C CA . GLY B 1 708 ? 71.25 -0.284 24.219 1 20.86 708 GLY B CA 1
ATOM 11849 C C . GLY B 1 708 ? 71 -0.126 22.734 1 20.86 708 GLY B C 1
ATOM 11850 O O . GLY B 1 708 ? 70.75 0.976 22.25 1 20.86 708 GLY B O 1
ATOM 11851 N N . ARG B 1 709 ? 71.812 -0.81 21.828 1 25.19 709 ARG B N 1
ATOM 11852 C CA . ARG B 1 709 ? 71.625 -0.732 20.391 1 25.19 709 ARG B CA 1
ATOM 11853 C C . ARG B 1 709 ? 70.125 -1.098 20.062 1 25.19 709 ARG B C 1
ATOM 11855 O O . ARG B 1 709 ? 69.688 -2.211 20.359 1 25.19 709 ARG B O 1
ATOM 11862 N N . GLN B 1 710 ? 69.25 -0.137 20.266 1 21.44 710 GLN B N 1
ATOM 11863 C CA . GLN B 1 710 ? 67.812 -0.157 19.922 1 21.44 710 GLN B CA 1
ATOM 11864 C C . GLN B 1 710 ? 67.562 -0.616 18.484 1 21.44 710 GLN B C 1
ATOM 11866 O O . GLN B 1 710 ? 68 0.076 17.547 1 21.44 710 GLN B O 1
ATOM 11871 N N . THR B 1 711 ? 67.938 -1.844 18.125 1 23.3 711 THR B N 1
ATOM 11872 C CA . THR B 1 711 ? 67.625 -2.248 16.766 1 23.3 711 THR B CA 1
ATOM 11873 C C . THR B 1 711 ? 66.125 -1.994 16.469 1 23.3 711 THR B C 1
ATOM 11875 O O . THR B 1 711 ? 65.25 -2.412 17.234 1 23.3 711 THR B O 1
ATOM 11878 N N . SER B 1 712 ? 65.812 -0.892 15.766 1 24.42 712 SER B N 1
ATOM 11879 C CA . SER B 1 712 ? 64.562 -0.437 15.203 1 24.42 712 SER B CA 1
ATOM 11880 C C . SER B 1 712 ? 63.844 -1.551 14.422 1 24.42 712 SER B C 1
ATOM 11882 O O . SER B 1 712 ? 64.375 -1.996 13.391 1 24.42 712 SER B O 1
ATOM 11884 N N . VAL B 1 713 ? 63.594 -2.625 14.984 1 24.7 713 VAL B N 1
ATOM 11885 C CA . VAL B 1 713 ? 62.719 -3.521 14.219 1 24.7 713 VAL B CA 1
ATOM 11886 C C . VAL B 1 713 ? 61.562 -2.736 13.625 1 24.7 713 VAL B C 1
ATOM 11888 O O . VAL B 1 713 ? 60.75 -2.191 14.352 1 24.7 713 VAL B O 1
ATOM 11891 N N . GLU B 1 714 ? 61.812 -2.02 12.539 1 27.25 714 GLU B N 1
ATOM 11892 C CA . GLU B 1 714 ? 60.75 -1.512 11.68 1 27.25 714 GLU B CA 1
ATOM 11893 C C . GLU B 1 714 ? 59.688 -2.586 11.414 1 27.25 714 GLU B C 1
ATOM 11895 O O . GLU B 1 714 ? 59.969 -3.564 10.719 1 27.25 714 GLU B O 1
ATOM 11900 N N . SER B 1 715 ? 59.188 -3.217 12.477 1 28.97 715 SER B N 1
ATOM 11901 C CA . SER B 1 715 ? 58 -4.051 12.195 1 28.97 715 SER B CA 1
ATOM 11902 C C . SER B 1 715 ? 57.094 -3.395 11.164 1 28.97 715 SER B C 1
ATOM 11904 O O . SER B 1 715 ? 56.656 -2.254 11.344 1 28.97 715 SER B O 1
ATOM 11906 N N . SER B 1 716 ? 57.312 -3.695 9.961 1 30.12 716 SER B N 1
ATOM 11907 C CA . SER B 1 716 ? 56.531 -3.396 8.766 1 30.12 716 SER B CA 1
ATOM 11908 C C . SER B 1 716 ? 55.031 -3.668 9 1 30.12 716 SER B C 1
ATOM 11910 O O . SER B 1 716 ? 54.281 -3.881 8.047 1 30.12 716 SER B O 1
ATOM 11912 N N . GLN B 1 717 ? 54.688 -4.113 10.203 1 33.25 717 GLN B N 1
ATOM 11913 C CA . GLN B 1 717 ? 53.25 -4.293 10.273 1 33.25 717 GLN B CA 1
ATOM 11914 C C . GLN B 1 717 ? 52.5 -2.98 9.992 1 33.25 717 GLN B C 1
ATOM 11916 O O . GLN B 1 717 ? 51.781 -2.477 10.852 1 33.25 717 GLN B O 1
ATOM 11921 N N . GLY B 1 718 ? 53.094 -2.004 9.477 1 34.66 718 GLY B N 1
ATOM 11922 C CA . GLY B 1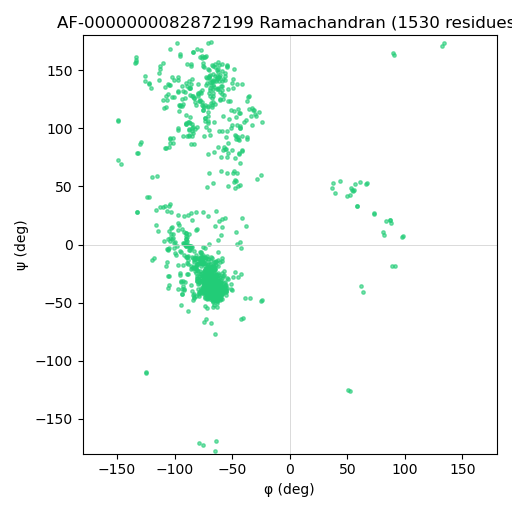 718 ? 52.594 -0.649 9.344 1 34.66 718 GLY B CA 1
ATOM 11923 C C . GLY B 1 718 ? 51.281 -0.576 8.57 1 34.66 718 GLY B C 1
ATOM 11924 O O . GLY B 1 718 ? 50.688 0.502 8.422 1 34.66 718 GLY B O 1
ATOM 11925 N N . PRO B 1 719 ? 50.969 -1.388 7.586 1 40.03 719 PRO B N 1
ATOM 11926 C CA . PRO B 1 719 ? 50.031 -0.994 6.527 1 40.03 719 PRO B CA 1
ATOM 11927 C C . PRO B 1 719 ? 48.594 -0.914 7.012 1 40.03 719 PRO B C 1
ATOM 11929 O O . PRO B 1 719 ? 47.812 -0.141 6.473 1 40.03 719 PRO B O 1
ATOM 11932 N N . PRO B 1 720 ? 48.125 -1.795 7.855 1 48.31 720 PRO B N 1
ATOM 11933 C CA . PRO B 1 720 ? 46.688 -1.721 8.094 1 48.31 720 PRO B CA 1
ATOM 11934 C C . PRO B 1 720 ? 46.25 -0.429 8.789 1 48.31 720 PRO B C 1
ATOM 11936 O O . PRO B 1 720 ? 45.188 0.096 8.523 1 48.31 720 PRO B O 1
ATOM 11939 N N . MET B 1 721 ? 47.031 0.039 9.758 1 49.94 721 MET B N 1
ATOM 11940 C CA . MET B 1 721 ? 46.719 1.254 10.5 1 49.94 721 MET B CA 1
ATOM 11941 C C . MET B 1 721 ? 46.781 2.477 9.594 1 49.94 721 MET B C 1
ATOM 11943 O O . MET B 1 721 ? 45.969 3.402 9.742 1 49.94 721 MET B O 1
ATOM 11947 N N . GLN B 1 722 ? 47.656 2.416 8.609 1 52.84 722 GLN B N 1
ATOM 11948 C CA . GLN B 1 722 ? 47.781 3.549 7.699 1 52.84 722 GLN B CA 1
ATOM 11949 C C . GLN B 1 722 ? 46.562 3.668 6.801 1 52.84 722 GLN B C 1
ATOM 11951 O O . GLN B 1 722 ? 46.094 4.773 6.531 1 52.84 722 GLN B O 1
ATOM 11956 N N . HIS B 1 723 ? 46.125 2.477 6.516 1 63.91 723 HIS B N 1
ATOM 11957 C CA . HIS B 1 723 ? 44.938 2.496 5.664 1 63.91 723 HIS B CA 1
ATOM 11958 C C . HIS B 1 723 ? 43.719 3.006 6.426 1 63.91 723 HIS B C 1
ATOM 11960 O O . HIS B 1 723 ? 42.875 3.729 5.867 1 63.91 723 HIS B O 1
ATOM 11966 N N . GLN B 1 724 ? 43.781 2.74 7.703 1 73.75 724 GLN B N 1
ATOM 11967 C CA . GLN B 1 724 ? 42.656 3.227 8.5 1 73.75 724 GLN B CA 1
ATOM 11968 C C . GLN B 1 724 ? 42.75 4.734 8.711 1 73.75 724 GLN B C 1
ATOM 11970 O O . GLN B 1 724 ? 41.719 5.434 8.688 1 73.75 724 GLN B O 1
ATOM 11975 N N . THR B 1 725 ? 43.938 5.164 8.844 1 76.5 725 THR B N 1
ATOM 11976 C CA . THR B 1 725 ? 44.125 6.598 9.062 1 76.5 725 THR B CA 1
ATOM 11977 C C . THR B 1 725 ? 43.812 7.379 7.785 1 76.5 725 THR B C 1
ATOM 11979 O O . THR B 1 725 ? 43.219 8.461 7.844 1 76.5 725 THR B O 1
ATOM 11982 N N . GLN B 1 726 ? 44.188 6.707 6.676 1 82.88 726 GLN B N 1
ATOM 11983 C CA . GLN B 1 726 ? 43.875 7.375 5.414 1 82.88 726 GLN B CA 1
ATOM 11984 C C . GLN B 1 726 ? 42.375 7.445 5.176 1 82.88 726 GLN B C 1
ATOM 11986 O O . GLN B 1 726 ? 41.844 8.469 4.715 1 82.88 726 GLN B O 1
ATOM 11991 N N . TYR B 1 727 ? 41.75 6.453 5.57 1 88.12 727 TYR B N 1
ATOM 11992 C CA . TYR B 1 727 ? 40.312 6.438 5.398 1 88.12 727 TYR B CA 1
ATOM 11993 C C . TYR B 1 727 ? 39.625 7.496 6.273 1 88.12 727 TYR B C 1
ATOM 11995 O O . TYR B 1 727 ? 38.719 8.195 5.832 1 88.12 727 TYR B O 1
ATOM 12003 N N . ASN B 1 728 ? 40.156 7.605 7.488 1 87.81 728 ASN B N 1
ATOM 12004 C CA . ASN B 1 728 ? 39.594 8.578 8.406 1 87.81 728 ASN B CA 1
ATOM 12005 C C . ASN B 1 728 ? 39.812 10.008 7.93 1 87.81 728 ASN B C 1
ATOM 12007 O O . ASN B 1 728 ? 38.938 10.867 8.102 1 87.81 728 ASN B O 1
ATOM 12011 N N . GLU B 1 729 ? 40.875 10.125 7.293 1 89.88 729 GLU B N 1
ATOM 12012 C CA . GLU B 1 729 ? 41.156 11.461 6.773 1 89.88 729 GLU B CA 1
ATOM 12013 C C . GLU B 1 729 ? 40.281 11.789 5.578 1 89.88 729 GLU B C 1
ATOM 12015 O O . GLU B 1 729 ? 39.75 12.906 5.469 1 89.88 729 GLU B O 1
ATOM 12020 N N . ILE B 1 730 ? 40.125 10.844 4.773 1 91.19 730 ILE B N 1
ATOM 12021 C CA . ILE B 1 730 ? 39.281 11.047 3.6 1 91.19 730 ILE B CA 1
ATOM 12022 C C . ILE B 1 730 ? 37.812 11.266 4.035 1 91.19 730 ILE B C 1
ATOM 12024 O O . ILE B 1 730 ? 37.125 12.141 3.512 1 91.19 730 ILE B O 1
ATOM 12028 N N . MET B 1 731 ? 37.438 10.562 4.977 1 91.69 731 MET B N 1
ATOM 12029 C CA . MET B 1 731 ? 36.062 10.688 5.449 1 91.69 731 MET B CA 1
ATOM 12030 C C . MET B 1 731 ? 35.812 12.039 6.121 1 91.69 731 MET B C 1
ATOM 12032 O O . MET B 1 731 ? 34.781 12.648 5.961 1 91.69 731 MET B O 1
ATOM 12036 N N . ARG B 1 732 ? 36.781 12.469 6.824 1 90.94 732 ARG B N 1
ATOM 12037 C CA . ARG B 1 732 ? 36.688 13.781 7.449 1 90.94 732 ARG B CA 1
ATOM 12038 C C . ARG B 1 732 ? 36.562 14.883 6.398 1 90.94 732 ARG B C 1
ATOM 12040 O O . ARG B 1 732 ? 35.781 15.812 6.559 1 90.94 732 ARG B O 1
ATOM 12047 N N . ARG B 1 733 ? 37.25 14.688 5.332 1 92 733 ARG B N 1
ATOM 12048 C CA . ARG B 1 733 ? 37.188 15.664 4.246 1 92 733 ARG B CA 1
ATOM 12049 C C . ARG B 1 733 ? 35.812 15.641 3.576 1 92 733 ARG B C 1
ATOM 12051 O O . ARG B 1 733 ? 35.25 16.703 3.277 1 92 733 ARG B O 1
ATOM 12058 N N . LEU B 1 734 ? 35.375 14.523 3.375 1 93.69 734 LEU B N 1
ATOM 12059 C CA . LEU B 1 734 ? 34.062 14.398 2.719 1 93.69 734 LEU B CA 1
ATOM 12060 C C . LEU B 1 734 ? 32.969 14.969 3.592 1 93.69 734 LEU B C 1
ATOM 12062 O O . LEU B 1 734 ? 32.062 15.664 3.096 1 93.69 734 LEU B O 1
ATOM 12066 N N . VAL B 1 735 ? 33.031 14.758 4.863 1 93.94 735 VAL B N 1
ATOM 12067 C CA . VAL B 1 735 ? 32 15.234 5.797 1 93.94 735 VAL B CA 1
ATOM 12068 C C . VAL B 1 735 ? 32.062 16.75 5.898 1 93.94 735 VAL B C 1
ATOM 12070 O O . VAL B 1 735 ? 31.031 17.422 5.953 1 93.94 735 VAL B O 1
ATOM 12073 N N . ASN B 1 736 ? 33.25 17.281 5.883 1 91.75 736 ASN B N 1
ATOM 12074 C CA . ASN B 1 736 ? 33.406 18.719 5.93 1 91.75 736 ASN B CA 1
ATOM 12075 C C . ASN B 1 736 ? 32.812 19.391 4.68 1 91.75 736 ASN B C 1
ATOM 12077 O O . ASN B 1 736 ? 32.156 20.422 4.77 1 91.75 736 ASN B O 1
ATOM 12081 N N . ARG B 1 737 ? 33.062 18.75 3.553 1 93.38 737 ARG B N 1
ATOM 12082 C CA . ARG B 1 737 ? 32.5 19.266 2.311 1 93.38 737 ARG B CA 1
ATOM 12083 C C . ARG B 1 737 ? 30.984 19.219 2.326 1 93.38 737 ARG B C 1
ATOM 12085 O O . ARG B 1 737 ? 30.328 20.141 1.845 1 93.38 737 ARG B O 1
ATOM 12092 N N . TYR B 1 738 ? 30.516 18.203 2.885 1 93.88 738 TYR B N 1
ATOM 12093 C CA . TYR B 1 738 ? 29.062 18.047 2.967 1 93.88 738 TYR B CA 1
ATOM 12094 C C . TYR B 1 738 ? 28.453 19.094 3.881 1 93.88 738 TYR B C 1
ATOM 12096 O O . TYR B 1 738 ? 27.422 19.688 3.551 1 93.88 738 TYR B O 1
ATOM 12104 N N . ILE B 1 739 ? 29.047 19.359 5.008 1 91.44 739 ILE B N 1
ATOM 12105 C CA . ILE B 1 739 ? 28.531 20.328 5.977 1 91.44 739 ILE B CA 1
ATOM 12106 C C . ILE B 1 739 ? 28.562 21.734 5.367 1 91.44 739 ILE B C 1
ATOM 12108 O O . ILE B 1 739 ? 27.625 22.516 5.543 1 91.44 739 ILE B O 1
ATOM 12112 N N . HIS B 1 740 ? 29.594 21.953 4.621 1 88.62 740 HIS B N 1
ATOM 12113 C CA . HIS B 1 740 ? 29.703 23.25 3.979 1 88.62 740 HIS B CA 1
ATOM 12114 C C . HIS B 1 740 ? 28.609 23.438 2.926 1 88.62 740 HIS B C 1
ATOM 12116 O O . HIS B 1 740 ? 28.031 24.531 2.814 1 88.62 740 HIS B O 1
ATOM 12122 N N . LYS B 1 741 ? 28.375 22.469 2.23 1 89.44 741 LYS B N 1
ATOM 12123 C CA . LYS B 1 741 ? 27.312 22.531 1.22 1 89.44 741 LYS B CA 1
ATOM 12124 C C . LYS B 1 741 ? 25.938 22.703 1.863 1 89.44 741 LYS B C 1
ATOM 12126 O O . LYS B 1 741 ? 25.125 23.484 1.391 1 89.44 741 LYS B O 1
ATOM 12131 N N . MET B 1 742 ? 25.703 22.016 2.924 1 89.12 742 MET B N 1
ATOM 12132 C CA . MET B 1 742 ? 24.422 22.094 3.619 1 89.12 742 MET B CA 1
ATOM 12133 C C . MET B 1 742 ? 24.219 23.469 4.215 1 89.12 742 MET B C 1
ATOM 12135 O O . MET B 1 742 ? 23.109 24.016 4.168 1 89.12 742 MET B O 1
ATOM 12139 N N . LYS B 1 743 ? 25.203 24 4.73 1 82 743 LYS B N 1
ATOM 12140 C CA . LYS B 1 743 ? 25.125 25.344 5.309 1 82 743 LYS B CA 1
ATOM 12141 C C . LYS B 1 743 ? 24.828 26.391 4.23 1 82 743 LYS B C 1
ATOM 12143 O O . LYS B 1 743 ? 24.047 27.312 4.453 1 82 743 LYS B O 1
ATOM 12148 N N . LYS B 1 744 ? 25.406 26.188 3.076 1 82.5 744 LYS B N 1
ATOM 12149 C CA . LYS B 1 744 ? 25.156 27.109 1.965 1 82.5 744 LYS B CA 1
ATOM 12150 C C . LYS B 1 744 ? 23.719 27 1.479 1 82.5 744 LYS B C 1
ATOM 12152 O O . LYS B 1 744 ? 23.078 28 1.17 1 82.5 744 LYS B O 1
ATOM 12157 N N . GLN B 1 745 ? 23.25 25.828 1.517 1 84.25 745 GLN B N 1
ATOM 12158 C CA . GLN B 1 745 ? 21.859 25.625 1.087 1 84.25 745 GLN B CA 1
ATOM 12159 C C . GLN B 1 745 ? 20.875 26.219 2.09 1 84.25 745 GLN B C 1
ATOM 12161 O O . GLN B 1 745 ? 19.844 26.766 1.701 1 84.25 745 GLN B O 1
ATOM 12166 N N . PHE B 1 746 ? 21.172 26.156 3.352 1 78.31 746 PHE B N 1
ATOM 12167 C CA . PHE B 1 746 ? 20.312 26.734 4.383 1 78.31 746 PHE B CA 1
ATOM 12168 C C . PHE B 1 746 ? 20.266 28.25 4.27 1 78.31 746 PHE B C 1
ATOM 12170 O O . PHE B 1 746 ? 19.234 28.859 4.531 1 78.31 746 PHE B O 1
ATOM 12177 N N . ARG B 1 747 ? 21.312 28.766 3.816 1 71.25 747 ARG B N 1
ATOM 12178 C CA . ARG B 1 747 ? 21.391 30.219 3.684 1 71.25 747 ARG B CA 1
ATOM 12179 C C . ARG B 1 747 ? 20.594 30.703 2.469 1 71.25 747 ARG B C 1
ATOM 12181 O O . ARG B 1 747 ? 20.078 31.812 2.459 1 71.25 747 ARG B O 1
ATOM 12188 N N . GLN B 1 748 ? 20.422 29.875 1.563 1 70.5 748 GLN B N 1
ATOM 12189 C CA . GLN B 1 748 ? 19.719 30.266 0.346 1 70.5 748 GLN B CA 1
ATOM 12190 C C . GLN B 1 748 ? 18.219 30.016 0.48 1 70.5 748 GLN B C 1
ATOM 12192 O O . GLN B 1 748 ? 17.438 30.438 -0.384 1 70.5 748 GLN B O 1
ATOM 12197 N N . ASP B 1 749 ? 17.938 29.578 1.62 1 72.62 749 ASP B N 1
ATOM 12198 C CA . ASP B 1 749 ? 16.516 29.359 1.826 1 72.62 749 ASP B CA 1
ATOM 12199 C C . ASP B 1 749 ? 15.766 30.688 1.96 1 72.62 749 ASP B C 1
ATOM 12201 O O . ASP B 1 749 ? 16.359 31.688 2.361 1 72.62 749 ASP B O 1
ATOM 12205 N N . GLY B 1 750 ? 14.539 30.891 1.486 1 69.69 750 GLY B N 1
ATOM 12206 C CA . GLY B 1 750 ? 13.727 32.094 1.445 1 69.69 750 GLY B CA 1
ATOM 12207 C C . GLY B 1 750 ? 13.523 32.719 2.811 1 69.69 750 GLY B C 1
ATOM 12208 O O . GLY B 1 750 ? 13.672 32.062 3.836 1 69.69 750 GLY B O 1
ATOM 12209 N N . VAL B 1 751 ? 13.469 34.031 2.875 1 75.12 751 VAL B N 1
ATOM 12210 C CA . VAL B 1 751 ? 13.203 34.812 4.078 1 75.12 751 VAL B CA 1
ATOM 12211 C C . VAL B 1 751 ? 11.758 34.562 4.531 1 75.12 751 VAL B C 1
ATOM 12213 O O . VAL B 1 751 ? 10.844 34.5 3.707 1 75.12 751 VAL B O 1
ATOM 12216 N N . ASN B 1 752 ? 11.68 34.25 5.836 1 76.06 752 ASN B N 1
ATOM 12217 C CA . ASN B 1 752 ? 10.352 33.969 6.375 1 76.06 752 ASN B CA 1
ATOM 12218 C C . ASN B 1 752 ? 9.836 35.156 7.191 1 76.06 752 ASN B C 1
ATOM 12220 O O . ASN B 1 752 ? 10.555 36.156 7.383 1 76.06 752 ASN B O 1
ATOM 12224 N N . GLU B 1 753 ? 8.539 35.188 7.566 1 73.44 753 GLU B N 1
ATOM 12225 C CA . GLU B 1 753 ? 7.902 36.25 8.336 1 73.44 753 GLU B CA 1
ATOM 12226 C C . GLU B 1 753 ? 8.602 36.469 9.672 1 73.44 753 GLU B C 1
ATOM 12228 O O . GLU B 1 753 ? 8.648 37.562 10.18 1 73.44 753 GLU B O 1
ATOM 12233 N N . ASP B 1 754 ? 9.211 35.438 10.125 1 68.62 754 ASP B N 1
ATOM 12234 C CA . ASP B 1 754 ? 9.922 35.531 11.398 1 68.62 754 ASP B CA 1
ATOM 12235 C C . ASP B 1 754 ? 11.172 36.406 11.266 1 68.62 754 ASP B C 1
ATOM 12237 O O . ASP B 1 754 ? 11.492 37.156 12.172 1 68.62 754 ASP B O 1
ATOM 12241 N N . ASP B 1 755 ? 11.766 36.281 10.172 1 72.94 755 ASP B N 1
ATOM 12242 C CA . ASP B 1 755 ? 12.953 37.094 9.914 1 72.94 755 ASP B CA 1
ATOM 12243 C C . ASP B 1 755 ? 12.594 38.562 9.82 1 72.94 755 ASP B C 1
ATOM 12245 O O . ASP B 1 755 ? 13.352 39.406 10.289 1 72.94 755 ASP B O 1
ATOM 12249 N N . LEU B 1 756 ? 11.445 38.719 9.273 1 74 756 LEU B N 1
ATOM 12250 C CA . LEU B 1 756 ? 11 40.094 9.125 1 74 756 LEU B CA 1
ATOM 12251 C C . LEU B 1 756 ? 10.672 40.719 10.484 1 74 756 LEU B C 1
ATOM 12253 O O . LEU B 1 756 ? 10.914 41.906 10.711 1 74 756 LEU B O 1
ATOM 12257 N N . LEU B 1 757 ? 10.125 39.969 11.305 1 69.44 757 LEU B N 1
ATOM 12258 C CA . LEU B 1 757 ? 9.805 40.438 12.641 1 69.44 757 LEU B CA 1
ATOM 12259 C C . LEU B 1 757 ? 11.07 40.812 13.406 1 69.44 757 LEU B C 1
ATOM 12261 O O . LEU B 1 757 ? 11.062 41.75 14.188 1 69.44 757 LEU B O 1
ATOM 12265 N N . GLU B 1 758 ? 12.086 40.094 13.141 1 70.94 758 GLU B N 1
ATOM 12266 C CA . GLU B 1 758 ? 13.367 40.406 13.773 1 70.94 758 GLU B CA 1
ATOM 12267 C C . GLU B 1 758 ? 13.898 41.75 13.312 1 70.94 758 GLU B C 1
ATOM 12269 O O . GLU B 1 758 ? 14.43 42.531 14.109 1 70.94 758 GLU B O 1
ATOM 12274 N N . ILE B 1 759 ? 13.695 41.938 12.047 1 74.19 759 ILE B N 1
ATOM 12275 C CA . ILE B 1 759 ? 14.141 43.188 11.492 1 74.19 759 ILE B CA 1
ATOM 12276 C C . ILE B 1 759 ? 13.305 44.344 12.07 1 74.19 759 ILE B C 1
ATOM 12278 O O . ILE B 1 759 ? 13.828 45.406 12.391 1 74.19 759 ILE B O 1
ATOM 12282 N N . LYS B 1 760 ? 12.086 44.094 12.266 1 72.56 760 LYS B N 1
ATOM 12283 C CA . LYS B 1 760 ? 11.195 45.125 12.812 1 72.56 760 LYS B CA 1
ATOM 12284 C C . LYS B 1 760 ? 11.562 45.438 14.258 1 72.56 760 LYS B C 1
ATOM 12286 O O . LYS B 1 760 ? 11.484 46.594 14.672 1 72.56 760 LYS B O 1
ATOM 12291 N N . GLN B 1 761 ? 11.953 44.438 14.961 1 70.12 761 GLN B N 1
ATOM 12292 C CA . GLN B 1 761 ? 12.375 44.656 16.344 1 70.12 761 GLN B CA 1
ATOM 12293 C C . GLN B 1 761 ? 13.648 45.5 16.406 1 70.12 761 GLN B C 1
ATOM 12295 O O . GLN B 1 761 ? 13.797 46.344 17.281 1 70.12 761 GLN B O 1
ATOM 12300 N N . ASP B 1 762 ? 14.539 45.219 15.5 1 71.62 762 ASP B N 1
ATOM 12301 C CA . ASP B 1 762 ? 15.773 46 15.469 1 71.62 762 ASP B CA 1
ATOM 12302 C C . ASP B 1 762 ? 15.492 47.469 15.156 1 71.62 762 ASP B C 1
ATOM 12304 O O . ASP B 1 762 ? 16.125 48.344 15.711 1 71.62 762 ASP B O 1
ATOM 12308 N N . ILE B 1 763 ? 14.469 47.625 14.352 1 72.25 763 ILE B N 1
ATOM 12309 C CA . ILE B 1 763 ? 14.109 49 13.977 1 72.25 763 ILE B CA 1
ATOM 12310 C C . ILE B 1 763 ? 13.438 49.688 15.164 1 72.25 763 ILE B C 1
ATOM 12312 O O . ILE B 1 763 ? 13.695 50.875 15.422 1 72.25 763 ILE B O 1
ATOM 12316 N N . SER B 1 764 ? 12.672 48.969 15.883 1 66.81 764 SER B N 1
ATOM 12317 C CA . SER B 1 764 ? 11.992 49.531 17.047 1 66.81 764 SER B CA 1
ATOM 12318 C C . SER B 1 764 ? 12.992 49.906 18.141 1 66.81 764 SER B C 1
ATOM 12320 O O . SER B 1 764 ? 12.82 50.906 18.828 1 66.81 764 SER B O 1
ATOM 12322 N N . SER B 1 765 ? 14 49.094 18.266 1 65.44 765 SER B N 1
ATOM 12323 C CA . SER B 1 765 ? 15.023 49.344 19.281 1 65.44 765 SER B CA 1
ATOM 12324 C C . SER B 1 765 ? 15.805 50.625 18.953 1 65.44 765 SER B C 1
ATOM 12326 O O . SER B 1 765 ? 16.312 51.281 19.844 1 65.44 765 SER B O 1
ATOM 12328 N N . LEU B 1 766 ? 15.781 50.875 17.672 1 66.19 766 LEU B N 1
ATOM 12329 C CA . LEU B 1 766 ? 16.469 52.094 17.25 1 66.19 766 LEU B CA 1
ATOM 12330 C C . LEU B 1 766 ? 15.648 53.344 17.609 1 66.19 766 LEU B C 1
ATOM 12332 O O . LEU B 1 766 ? 16.203 54.406 17.891 1 66.19 766 LEU B O 1
ATOM 12336 N N . ARG B 1 767 ? 14.359 53.219 17.781 1 61.62 767 ARG B N 1
ATOM 12337 C CA . ARG B 1 767 ? 13.484 54.344 18.172 1 61.62 767 ARG B CA 1
ATOM 12338 C C . ARG B 1 767 ? 13.602 54.625 19.656 1 61.62 767 ARG B C 1
ATOM 12340 O O . ARG B 1 767 ? 13.555 55.781 20.078 1 61.62 767 ARG B O 1
#

pLDDT: mean 79.81, std 16.82, range [19.48, 97.06]